Protein AF-0000000078249696 (afdb_homodimer)

pLDDT: mean 71.79, std 22.41, range [18.03, 96.44]

Organism: Caenorhabditis remanei (NCBI:txid31234)

Radius of gyration: 39.02 Å; Cα contacts (8 Å, |Δi|>4): 2102; chains: 2; bounding box: 117×117×88 Å

Nearest PDB structures (foldseek):
  8opq-assembly1_B  TM=7.520E-01  e=2.647E-25  Homo sapiens
  7wl8-assembly1_A  TM=7.783E-01  e=1.097E-23  Mus musculus
  8iet-assembly1_B  TM=7.358E-01  e=2.494E-24  Homo sapiens
  7xuj-assembly1_B  TM=7.572E-01  e=8.155E-24  Homo sapiens
  7xuh-assembly1_A  TM=7.407E-01  e=2.953E-24  Homo sapiens

Structure (mmCIF, N/CA/C/O backbone):
data_AF-0000000078249696-model_v1
#
loop_
_entity.id
_entity.type
_entity.pdbx_description
1 polymer 'STAS domain-containing protein'
#
loop_
_atom_site.group_PDB
_atom_site.id
_atom_site.type_symbol
_atom_site.label_atom_id
_atom_site.label_alt_id
_atom_site.label_comp_id
_atom_site.label_asym_id
_atom_site.label_entity_id
_atom_site.label_seq_id
_atom_site.pdbx_PDB_ins_code
_atom_site.Cartn_x
_atom_site.Cartn_y
_atom_site.Cartn_z
_atom_site.occupancy
_atom_site.B_iso_or_equiv
_atom_site.auth_seq_id
_atom_site.auth_comp_id
_atom_site.auth_asym_id
_atom_site.auth_atom_id
_atom_site.pdbx_PDB_model_num
ATOM 1 N N . MET A 1 1 ? 66.875 -15.5 -1.067 1 18.39 1 MET A N 1
ATOM 2 C CA . MET A 1 1 ? 66.5 -14.172 -0.561 1 18.39 1 MET A CA 1
ATOM 3 C C . MET A 1 1 ? 65.188 -13.742 -1.083 1 18.39 1 MET A C 1
ATOM 5 O O . MET A 1 1 ? 65 -13.352 -2.244 1 18.39 1 MET A O 1
ATOM 9 N N . ASP A 1 2 ? 64.188 -14.445 -0.659 1 20.19 2 ASP A N 1
ATOM 10 C CA . ASP A 1 2 ? 62.844 -14.414 -1.216 1 20.19 2 ASP A CA 1
ATOM 11 C C . ASP A 1 2 ? 62.156 -13.094 -0.911 1 20.19 2 ASP A C 1
ATOM 13 O O . ASP A 1 2 ? 62.062 -12.68 0.249 1 20.19 2 ASP A O 1
ATOM 17 N N . SER A 1 3 ? 62.469 -12.031 -1.721 1 21.98 3 SER A N 1
ATOM 18 C CA . SER A 1 3 ? 61.875 -10.703 -1.739 1 21.98 3 SER A CA 1
ATOM 19 C C . SER A 1 3 ? 60.344 -10.789 -1.765 1 21.98 3 SER A C 1
ATOM 21 O O . SER A 1 3 ? 59.781 -11.492 -2.6 1 21.98 3 SER A O 1
ATOM 23 N N . ILE A 1 4 ? 59.906 -10.984 -0.605 1 24.33 4 ILE A N 1
ATOM 24 C CA . ILE A 1 4 ? 58.438 -10.922 -0.572 1 24.33 4 ILE A CA 1
ATOM 25 C C . ILE A 1 4 ? 58 -9.492 -0.848 1 24.33 4 ILE A C 1
ATOM 27 O O . ILE A 1 4 ? 58.344 -8.57 -0.112 1 24.33 4 ILE A O 1
ATOM 31 N N . SER A 1 5 ? 58.062 -8.938 -2.078 1 24.45 5 SER A N 1
ATOM 32 C CA . SER A 1 5 ? 57.5 -7.668 -2.518 1 24.45 5 SER A CA 1
ATOM 33 C C . SER A 1 5 ? 56 -7.594 -2.18 1 24.45 5 SER A C 1
ATOM 35 O O . SER A 1 5 ? 55.219 -8.445 -2.605 1 24.45 5 SER A O 1
ATOM 37 N N . LEU A 1 6 ? 55.875 -7.301 -0.922 1 27.03 6 LEU A N 1
ATOM 38 C CA . LEU A 1 6 ? 54.5 -7.023 -0.643 1 27.03 6 LEU A CA 1
ATOM 39 C C . LEU A 1 6 ? 54 -5.793 -1.406 1 27.03 6 LEU A C 1
ATOM 41 O O . LEU A 1 6 ? 54.562 -4.707 -1.249 1 27.03 6 LEU A O 1
ATOM 45 N N . LEU A 1 7 ? 53.844 -5.875 -2.771 1 26.7 7 LEU A N 1
ATOM 46 C CA . LEU A 1 7 ? 53.25 -4.832 -3.582 1 26.7 7 LEU A CA 1
ATOM 47 C C . LEU A 1 7 ? 52 -4.277 -2.896 1 26.7 7 LEU A C 1
ATOM 49 O O . LEU A 1 7 ? 50.969 -4.973 -2.779 1 26.7 7 LEU A O 1
ATOM 53 N N . VAL A 1 8 ? 52.281 -3.707 -1.743 1 30.42 8 VAL A N 1
ATOM 54 C CA . VAL A 1 8 ? 51.281 -2.865 -1.095 1 30.42 8 VAL A CA 1
ATOM 55 C C . VAL A 1 8 ? 51.156 -1.542 -1.848 1 30.42 8 VAL A C 1
ATOM 57 O O . VAL A 1 8 ? 52.156 -0.859 -2.092 1 30.42 8 VAL A O 1
ATOM 60 N N . GLY A 1 9 ? 50.344 -1.26 -2.719 1 32.22 9 GLY A N 1
ATOM 61 C CA . GLY A 1 9 ? 49.781 -0.208 -3.535 1 32.22 9 GLY A CA 1
ATOM 62 C C . GLY A 1 9 ? 49.375 -0.68 -4.922 1 32.22 9 GLY A C 1
ATOM 63 O O . GLY A 1 9 ? 49.719 -1.793 -5.324 1 32.22 9 GLY A O 1
ATOM 64 N N . PRO A 1 10 ? 48.375 -0.098 -5.539 1 34.16 10 PRO A N 1
ATOM 65 C CA . PRO A 1 10 ? 48 -0.605 -6.859 1 34.16 10 PRO A CA 1
ATOM 66 C C . PRO A 1 10 ? 49.156 -0.537 -7.863 1 34.16 10 PRO A C 1
ATOM 68 O O . PRO A 1 10 ? 50.062 0.281 -7.711 1 34.16 10 PRO A O 1
ATOM 71 N N . ALA A 1 11 ? 49.719 -1.524 -8.508 1 34.75 11 ALA A N 1
ATOM 72 C CA . ALA A 1 11 ? 50.688 -1.45 -9.609 1 34.75 11 ALA A CA 1
ATOM 73 C C . ALA A 1 11 ? 50.594 -0.099 -10.32 1 34.75 11 ALA A C 1
ATOM 75 O O . ALA A 1 11 ? 49.531 0.53 -10.344 1 34.75 11 ALA A O 1
ATOM 76 N N . PRO A 1 12 ? 51.781 0.682 -10.562 1 36.09 12 PRO A N 1
ATOM 77 C CA . PRO A 1 12 ? 51.844 1.964 -11.266 1 36.09 12 PRO A CA 1
ATOM 78 C C . PRO A 1 12 ? 50.719 2.119 -12.297 1 36.09 12 PRO A C 1
ATOM 80 O O . PRO A 1 12 ? 50.406 3.24 -12.695 1 36.09 12 PRO A O 1
ATOM 83 N N . ASN A 1 13 ? 50.5 1.258 -13.164 1 35.91 13 ASN A N 1
ATOM 84 C CA . ASN A 1 13 ? 49.406 1.339 -14.102 1 35.91 13 ASN A CA 1
ATOM 85 C C . ASN A 1 13 ? 48.062 1.384 -13.375 1 35.91 13 ASN A C 1
ATOM 87 O O . ASN A 1 13 ? 47.219 0.48 -13.523 1 35.91 13 ASN A O 1
ATOM 91 N N . ALA A 1 14 ? 48 1.745 -12.148 1 41.41 14 ALA A N 1
ATOM 92 C CA . ALA A 1 14 ? 46.938 1.781 -11.172 1 41.41 14 ALA A CA 1
ATOM 93 C C . ALA A 1 14 ? 45.75 2.57 -11.711 1 41.41 14 ALA A C 1
ATOM 95 O O . ALA A 1 14 ? 45.875 3.742 -12.07 1 41.41 14 ALA A O 1
ATOM 96 N N . SER A 1 15 ? 44.844 1.984 -12.172 1 50.53 15 SER A N 1
ATOM 97 C CA . SER A 1 15 ? 43.625 2.32 -12.906 1 50.53 15 SER A CA 1
ATOM 98 C C . SER A 1 15 ? 42.844 3.441 -12.219 1 50.53 15 SER A C 1
ATOM 100 O O . SER A 1 15 ? 42.562 3.365 -11.023 1 50.53 15 SER A O 1
ATOM 102 N N . ARG A 1 16 ? 43.156 4.781 -12.5 1 61.25 16 ARG A N 1
ATOM 103 C CA . ARG A 1 16 ? 42.344 5.938 -12.156 1 61.25 16 ARG A CA 1
ATOM 104 C C . ARG A 1 16 ? 40.875 5.543 -12 1 61.25 16 ARG A C 1
ATOM 106 O O . ARG A 1 16 ? 40.344 4.789 -12.82 1 61.25 16 ARG A O 1
ATOM 113 N N . ALA A 1 17 ? 40.5 5.793 -10.68 1 77.44 17 ALA A N 1
ATOM 114 C CA . ALA A 1 17 ? 39.062 5.57 -10.461 1 77.44 17 ALA A CA 1
ATOM 115 C C . ALA A 1 17 ? 38.219 6.309 -11.5 1 77.44 17 ALA A C 1
ATOM 117 O O . ALA A 1 17 ? 38.531 7.449 -11.859 1 77.44 17 ALA A O 1
ATOM 118 N N . LEU A 1 18 ? 37.438 5.621 -12.141 1 80.12 18 LEU A N 1
ATOM 119 C CA . LEU A 1 18 ? 36.531 6.176 -13.148 1 80.12 18 LEU A CA 1
ATOM 120 C C . LEU A 1 18 ? 35.312 6.785 -12.508 1 80.12 18 LEU A C 1
ATOM 122 O O . LEU A 1 18 ? 34.562 6.09 -11.828 1 80.12 18 LEU A O 1
ATOM 126 N N . ASN A 1 19 ? 35.312 8.133 -12.617 1 86.56 19 ASN A N 1
ATOM 127 C CA . ASN A 1 19 ? 34.094 8.781 -12.18 1 86.56 19 ASN A CA 1
ATOM 128 C C . ASN A 1 19 ? 32.938 8.547 -13.156 1 86.56 19 ASN A C 1
ATOM 130 O O . ASN A 1 19 ? 33.156 8.055 -14.266 1 86.56 19 ASN A O 1
ATOM 134 N N . GLN A 1 20 ? 31.781 8.852 -12.742 1 90.25 20 GLN A N 1
ATOM 135 C CA . GLN A 1 20 ? 30.609 8.578 -13.547 1 90.25 20 GLN A CA 1
ATOM 136 C C . GLN A 1 20 ? 30.625 9.375 -14.852 1 90.25 20 GLN A C 1
ATOM 138 O O . GLN A 1 20 ? 30.219 8.875 -15.898 1 90.25 20 GLN A O 1
ATOM 143 N N . ASP A 1 21 ? 31.109 10.578 -14.758 1 87.56 21 ASP A N 1
ATOM 144 C CA . ASP A 1 21 ? 31.172 11.406 -15.961 1 87.56 21 ASP A CA 1
ATOM 145 C C . ASP A 1 21 ? 32.156 10.844 -16.969 1 87.56 21 ASP A C 1
ATOM 147 O O . ASP A 1 21 ? 31.906 10.844 -18.172 1 87.56 21 ASP A O 1
ATOM 151 N N . ASP A 1 22 ? 33.281 10.391 -16.422 1 86.25 22 ASP A N 1
ATOM 152 C CA . ASP A 1 22 ? 34.281 9.758 -17.281 1 86.25 22 ASP A CA 1
ATOM 153 C C . ASP A 1 22 ? 33.781 8.445 -17.859 1 86.25 22 ASP A C 1
ATOM 155 O O . ASP A 1 22 ? 34.062 8.117 -19.016 1 86.25 22 ASP A O 1
ATOM 159 N N . PHE A 1 23 ? 33.031 7.844 -17.062 1 89.06 23 PHE A N 1
ATOM 160 C CA . PHE A 1 23 ? 32.438 6.59 -17.5 1 89.06 23 PHE A CA 1
ATOM 161 C C . PHE A 1 23 ? 31.422 6.832 -18.609 1 89.06 23 PHE A C 1
ATOM 163 O O . PHE A 1 23 ? 31.375 6.082 -19.594 1 89.06 23 PHE A O 1
ATOM 170 N N . ASP A 1 24 ? 30.625 7.836 -18.516 1 88.81 24 ASP A N 1
ATOM 171 C CA . ASP A 1 24 ? 29.594 8.156 -19.5 1 88.81 24 ASP A CA 1
ATOM 172 C C . ASP A 1 24 ? 30.219 8.586 -20.812 1 88.81 24 ASP A C 1
ATOM 174 O O . ASP A 1 24 ? 29.688 8.297 -21.891 1 88.81 24 ASP A O 1
ATOM 178 N N . THR A 1 25 ? 31.328 9.219 -20.672 1 84.44 25 THR A N 1
ATOM 179 C CA . THR A 1 25 ? 32.031 9.641 -21.891 1 84.44 25 THR A CA 1
ATOM 180 C C . THR A 1 25 ? 32.688 8.453 -22.562 1 84.44 25 THR A C 1
ATOM 182 O O . THR A 1 25 ? 32.688 8.344 -23.781 1 84.44 25 THR A O 1
ATOM 185 N N . ARG A 1 26 ? 33.219 7.566 -21.75 1 82.69 26 ARG A N 1
ATOM 186 C CA . ARG A 1 26 ? 33.938 6.41 -22.266 1 82.69 26 ARG A CA 1
ATOM 187 C C . ARG A 1 26 ? 33 5.457 -23 1 82.69 26 ARG A C 1
ATOM 189 O O . ARG A 1 26 ? 33.344 4.871 -24.016 1 82.69 26 ARG A O 1
ATOM 196 N N . TYR A 1 27 ? 31.828 5.316 -22.469 1 84.25 27 TYR A N 1
ATOM 197 C CA . TYR A 1 27 ? 30.922 4.324 -23.031 1 84.25 27 TYR A CA 1
ATOM 198 C C . TYR A 1 27 ? 29.75 4.992 -23.734 1 84.25 27 TYR A C 1
ATOM 200 O O . TYR A 1 27 ? 28.672 4.41 -23.859 1 84.25 27 TYR A O 1
ATOM 208 N N . ASN A 1 28 ? 29.781 6.133 -24.172 1 79.5 28 ASN A N 1
ATOM 209 C CA . ASN A 1 28 ? 28.828 6.867 -24.984 1 79.5 28 ASN A CA 1
ATOM 210 C C . ASN A 1 28 ? 27.406 6.801 -24.406 1 79.5 28 ASN A C 1
ATOM 212 O O . ASN A 1 28 ? 26.5 6.258 -25.031 1 79.5 28 ASN A O 1
ATOM 216 N N . PHE A 1 29 ? 27.266 7.434 -23.328 1 86.56 29 PHE A N 1
ATOM 217 C CA . PHE A 1 29 ? 25.984 7.5 -22.641 1 86.56 29 PHE A CA 1
ATOM 218 C C . PHE A 1 29 ? 24.938 8.211 -23.5 1 86.56 29 PHE A C 1
ATOM 220 O O . PHE A 1 29 ? 25.203 9.289 -24.031 1 86.56 29 PHE A O 1
ATOM 227 N N . ALA A 1 30 ? 23.859 7.375 -23.812 1 80.19 30 ALA A N 1
ATOM 228 C CA . ALA A 1 30 ? 22.766 7.949 -24.594 1 80.19 30 ALA A CA 1
ATOM 229 C C . ALA A 1 30 ? 21.766 8.664 -23.703 1 80.19 30 ALA A C 1
ATOM 231 O O . ALA A 1 30 ? 21.297 8.102 -22.703 1 80.19 30 ALA A O 1
ATOM 232 N N . LYS A 1 31 ? 21.734 9.969 -23.875 1 70.31 31 LYS A N 1
ATOM 233 C CA . LYS A 1 31 ? 20.781 10.734 -23.078 1 70.31 31 LYS A CA 1
ATOM 234 C C . LYS A 1 31 ? 19.344 10.391 -23.469 1 70.31 31 LYS A C 1
ATOM 236 O O . LYS A 1 31 ? 19.078 10.055 -24.625 1 70.31 31 LYS A O 1
ATOM 241 N N . TYR A 1 32 ? 18.547 9.992 -22.594 1 59.66 32 TYR A N 1
ATOM 242 C CA . TYR A 1 32 ? 17.188 9.484 -22.688 1 59.66 32 TYR A CA 1
ATOM 243 C C . TYR A 1 32 ? 16.297 10.422 -23.484 1 59.66 32 TYR A C 1
ATOM 245 O O . TYR A 1 32 ? 16.281 11.633 -23.234 1 59.66 32 TYR A O 1
ATOM 253 N N . ARG A 1 33 ? 15.992 9.992 -24.844 1 51.34 33 ARG A N 1
ATOM 254 C CA . ARG A 1 33 ? 15 10.719 -25.625 1 51.34 33 ARG A CA 1
ATOM 255 C C . ARG A 1 33 ? 13.648 10.742 -24.922 1 51.34 33 ARG A C 1
ATOM 257 O O . ARG A 1 33 ? 13.398 9.938 -24.016 1 51.34 33 ARG A O 1
ATOM 264 N N . LYS A 1 34 ? 12.539 11.242 -25.797 1 50.31 34 LYS A N 1
ATOM 265 C CA . LYS A 1 34 ? 11.172 11.711 -25.578 1 50.31 34 LYS A CA 1
ATOM 266 C C . LYS A 1 34 ? 10.297 10.609 -25 1 50.31 34 LYS A C 1
ATOM 268 O O . LYS A 1 34 ? 10.289 9.484 -25.5 1 50.31 34 LYS A O 1
ATOM 273 N N . LYS A 1 35 ? 9.961 10.812 -23.797 1 51.88 35 LYS A N 1
ATOM 274 C CA . LYS A 1 35 ? 8.922 10.203 -22.969 1 51.88 35 LYS A CA 1
ATOM 275 C C . LYS A 1 35 ? 7.688 9.852 -23.797 1 51.88 35 LYS A C 1
ATOM 277 O O . LYS A 1 35 ? 7.266 10.641 -24.656 1 51.88 35 LYS A O 1
ATOM 282 N N . LYS A 1 36 ? 7.418 8.609 -24.031 1 53 36 LYS A N 1
ATOM 283 C CA . LYS A 1 36 ? 6.09 8.305 -24.547 1 53 36 LYS A CA 1
ATOM 284 C C . LYS A 1 36 ? 5.062 9.336 -24.094 1 53 36 LYS A C 1
ATOM 286 O O . LYS A 1 36 ? 5.109 9.789 -22.953 1 53 36 LYS A O 1
ATOM 291 N N . THR A 1 37 ? 4.414 9.984 -25.047 1 53.59 37 THR A N 1
ATOM 292 C CA . THR A 1 37 ? 3.373 10.977 -24.812 1 53.59 37 THR A CA 1
ATOM 293 C C . THR A 1 37 ? 2.291 10.414 -23.891 1 53.59 37 THR A C 1
ATOM 295 O O . THR A 1 37 ? 2.084 9.195 -23.828 1 53.59 37 THR A O 1
ATOM 298 N N . ASN A 1 38 ? 1.863 11.18 -22.922 1 54.22 38 ASN A N 1
ATOM 299 C CA . ASN A 1 38 ? 0.77 10.875 -22.016 1 54.22 38 ASN A CA 1
ATOM 300 C C . ASN A 1 38 ? -0.37 10.148 -22.719 1 54.22 38 ASN A C 1
ATOM 302 O O . ASN A 1 38 ? -0.985 9.25 -22.141 1 54.22 38 ASN A O 1
ATOM 306 N N . THR A 1 39 ? -0.562 10.5 -24.016 1 56.62 39 THR A N 1
ATOM 307 C CA . THR A 1 39 ? -1.691 9.914 -24.719 1 56.62 39 THR A CA 1
ATOM 308 C C . THR A 1 39 ? -1.42 8.453 -25.062 1 56.62 39 THR A C 1
ATOM 310 O O . THR A 1 39 ? -2.328 7.621 -25 1 56.62 39 THR A O 1
ATOM 313 N N . GLU A 1 40 ? -0.221 8.164 -25.344 1 59.78 40 GLU A N 1
ATOM 314 C CA . GLU A 1 40 ? 0.083 6.777 -25.672 1 59.78 40 GLU A CA 1
ATOM 315 C C . GLU A 1 40 ? 0.022 5.887 -24.438 1 59.78 40 GLU A C 1
ATOM 317 O O . GLU A 1 40 ? -0.422 4.742 -24.5 1 59.78 40 GLU A O 1
ATOM 322 N N . LEU A 1 41 ? 0.312 6.566 -23.438 1 60.22 41 LEU A N 1
ATOM 323 C CA . LEU A 1 41 ? 0.274 5.809 -22.188 1 60.22 41 LEU A CA 1
ATOM 324 C C . LEU A 1 41 ? -1.164 5.523 -21.766 1 60.22 41 LEU A C 1
ATOM 326 O O . LEU A 1 41 ? -1.47 4.43 -21.281 1 60.22 41 LEU A O 1
ATOM 330 N N . VAL A 1 42 ? -1.921 6.57 -22 1 61.06 42 VAL A N 1
ATOM 331 C CA . VAL A 1 42 ? -3.328 6.391 -21.672 1 61.06 42 VAL A CA 1
ATOM 332 C C . VAL A 1 42 ? -3.961 5.367 -22.609 1 61.06 42 VAL A C 1
ATOM 334 O O . VAL A 1 42 ? -4.773 4.543 -22.172 1 61.06 42 VAL A O 1
ATOM 337 N N . LYS A 1 43 ? -3.609 5.406 -23.797 1 60.78 43 LYS A N 1
ATOM 338 C CA . LYS A 1 43 ? -4.148 4.445 -24.766 1 60.78 43 LYS A CA 1
ATOM 339 C C . LYS A 1 43 ? -3.664 3.031 -24.453 1 60.78 43 LYS A C 1
ATOM 341 O O . LYS A 1 43 ? -4.434 2.072 -24.547 1 60.78 43 LYS A O 1
ATOM 346 N N . GLN A 1 44 ? -2.51 3.012 -24.094 1 60.69 44 GLN A N 1
ATOM 347 C CA . GLN A 1 44 ? -1.976 1.698 -23.75 1 60.69 44 GLN A CA 1
ATOM 348 C C . GLN A 1 44 ? -2.615 1.159 -22.469 1 60.69 44 GLN A C 1
ATOM 350 O O . GLN A 1 44 ? -2.867 -0.042 -22.359 1 60.69 44 GLN A O 1
ATOM 355 N N . PHE A 1 45 ? -2.781 2.166 -21.719 1 58.91 45 PHE A N 1
ATOM 356 C CA . PHE A 1 45 ? -3.402 1.753 -20.469 1 58.91 45 PHE A CA 1
ATOM 357 C C . PHE A 1 45 ? -4.852 1.345 -20.688 1 58.91 45 PHE A C 1
ATOM 359 O O . PHE A 1 45 ? -5.312 0.344 -20.141 1 58.91 45 PHE A O 1
ATOM 366 N N . ALA A 1 46 ? -5.527 2.234 -21.375 1 57.41 46 ALA A N 1
ATOM 367 C CA . ALA A 1 46 ? -6.945 1.997 -21.625 1 57.41 46 ALA A CA 1
ATOM 368 C C . ALA A 1 46 ? -7.148 0.799 -22.547 1 57.41 46 ALA A C 1
ATOM 370 O O . ALA A 1 46 ? -8.109 0.041 -22.391 1 57.41 46 ALA A O 1
ATOM 371 N N . ILE A 1 47 ? -6.379 0.674 -23.578 1 55.75 47 ILE A N 1
ATOM 372 C CA . ILE A 1 47 ? -6.59 -0.386 -24.562 1 55.75 47 ILE A CA 1
ATOM 373 C C . ILE A 1 47 ? -5.824 -1.639 -24.141 1 55.75 47 ILE A C 1
ATOM 375 O O . ILE A 1 47 ? -6.238 -2.76 -24.453 1 55.75 47 ILE A O 1
ATOM 379 N N . GLY A 1 48 ? -5.254 -1.584 -22.922 1 52.72 48 GLY A N 1
ATOM 380 C CA . GLY A 1 48 ? -4.48 -2.684 -22.359 1 52.72 48 GLY A CA 1
ATOM 381 C C . GLY A 1 48 ? -4.012 -3.674 -23.422 1 52.72 48 GLY A C 1
ATOM 382 O O . GLY A 1 48 ? -4.535 -3.703 -24.531 1 52.72 48 GLY A O 1
ATOM 383 N N . ASP A 1 49 ? -2.816 -4.195 -23.391 1 52.78 49 ASP A N 1
ATOM 384 C CA . ASP A 1 49 ? -2.311 -5.266 -24.234 1 52.78 49 ASP A CA 1
ATOM 385 C C . ASP A 1 49 ? -3.314 -6.414 -24.344 1 52.78 49 ASP A C 1
ATOM 387 O O . ASP A 1 49 ? -3.186 -7.289 -25.203 1 52.78 49 ASP A O 1
ATOM 391 N N . ASN A 1 50 ? -4.148 -6.391 -23.438 1 51.81 50 ASN A N 1
ATOM 392 C CA . ASN A 1 50 ? -4.969 -7.594 -23.344 1 51.81 50 ASN A CA 1
ATOM 393 C C . ASN A 1 50 ? -6.027 -7.641 -24.438 1 51.81 50 ASN A C 1
ATOM 395 O O . ASN A 1 50 ? -6.684 -8.664 -24.625 1 51.81 50 ASN A O 1
ATOM 399 N N . TRP A 1 51 ? -6.262 -6.402 -24.953 1 55.34 51 TRP A N 1
ATOM 400 C CA . TRP A 1 51 ? -7.238 -6.457 -26.031 1 55.34 51 TRP A CA 1
ATOM 401 C C . TRP A 1 51 ? -6.633 -7.086 -27.281 1 55.34 51 TRP A C 1
ATOM 403 O O . TRP A 1 51 ? -7.34 -7.34 -28.266 1 55.34 51 TRP A O 1
ATOM 413 N N . ILE A 1 52 ? -5.402 -7.277 -27.141 1 52.25 52 ILE A N 1
ATOM 414 C CA . ILE A 1 52 ? -4.711 -7.812 -28.312 1 52.25 52 ILE A CA 1
ATOM 415 C C . ILE A 1 52 ? -5.242 -9.211 -28.625 1 52.25 52 ILE A C 1
ATOM 417 O O . ILE A 1 52 ? -5.34 -9.586 -29.797 1 52.25 52 ILE A O 1
ATOM 421 N N . LEU A 1 53 ? -5.43 -9.922 -27.594 1 52.22 53 LEU A N 1
ATOM 422 C CA . LEU A 1 53 ? -5.93 -11.266 -27.875 1 52.22 53 LEU A CA 1
ATOM 423 C C . LEU A 1 53 ? -7.168 -11.203 -28.766 1 52.22 53 LEU A C 1
ATOM 425 O O . LEU A 1 53 ? -7.418 -12.117 -29.547 1 52.22 53 LEU A O 1
ATOM 429 N N . TYR A 1 54 ? -7.84 -10.062 -28.625 1 55.88 54 TYR A N 1
ATOM 430 C CA . TYR A 1 54 ? -9.109 -10.016 -29.344 1 55.88 54 TYR A CA 1
ATOM 431 C C . TYR A 1 54 ? -8.961 -9.266 -30.656 1 55.88 54 TYR A C 1
ATOM 433 O O . TYR A 1 54 ? -9.953 -9 -31.344 1 55.88 54 TYR A O 1
ATOM 441 N N . GLN A 1 55 ? -7.723 -8.773 -30.906 1 52.22 55 GLN A N 1
ATOM 442 C CA . GLN A 1 55 ? -7.543 -8.031 -32.156 1 52.22 55 GLN A CA 1
ATOM 443 C C . GLN A 1 55 ? -7.312 -8.977 -33.344 1 52.22 55 GLN A C 1
ATOM 445 O O . GLN A 1 55 ? -7.418 -8.57 -34.5 1 52.22 55 GLN A O 1
ATOM 450 N N . SER A 1 56 ? -6.797 -10.125 -33.156 1 52.81 56 SER A N 1
ATOM 451 C CA . SER A 1 56 ? -6.582 -10.883 -34.375 1 52.81 56 SER A CA 1
ATOM 452 C C . SER A 1 56 ? -7.902 -11.164 -35.094 1 52.81 56 SER A C 1
ATOM 454 O O . SER A 1 56 ? -8.961 -11.211 -34.469 1 52.81 56 SER A O 1
ATOM 456 N N . PRO A 1 57 ? -7.938 -11.047 -36.438 1 52.34 57 PRO A N 1
ATOM 457 C CA . PRO A 1 57 ? -9.109 -11.164 -37.312 1 52.34 57 PRO A CA 1
ATOM 458 C C . PRO A 1 57 ? -10.062 -12.273 -36.875 1 52.34 57 PRO A C 1
ATOM 460 O O . PRO A 1 57 ? -11.273 -12.172 -37.094 1 52.34 57 PRO A O 1
ATOM 463 N N . ASN A 1 58 ? -9.656 -13.422 -36.531 1 55.38 58 ASN A N 1
ATOM 464 C CA . ASN A 1 58 ? -10.594 -14.477 -36.125 1 55.38 58 ASN A CA 1
ATOM 465 C C . ASN A 1 58 ? -11.023 -14.328 -34.688 1 55.38 58 ASN A C 1
ATOM 467 O O . ASN A 1 58 ? -11 -15.305 -33.938 1 55.38 58 ASN A O 1
ATOM 471 N N . SER A 1 59 ? -11.406 -13.125 -34.344 1 59.09 59 SER A N 1
ATOM 472 C CA . SER A 1 59 ? -11.672 -12.57 -33 1 59.09 59 SER A CA 1
ATOM 473 C C . SER A 1 59 ? -12.836 -13.281 -32.344 1 59.09 59 SER A C 1
ATOM 475 O O . SER A 1 59 ? -12.82 -13.5 -31.125 1 59.09 59 SER A O 1
ATOM 477 N N . TRP A 1 60 ? -13.828 -13.602 -33.25 1 58.94 60 TRP A N 1
ATOM 478 C CA . TRP A 1 60 ? -15 -14.234 -32.656 1 58.94 60 TRP A CA 1
ATOM 479 C C . TRP A 1 60 ? -14.656 -15.625 -32.125 1 58.94 60 TRP A C 1
ATOM 481 O O . TRP A 1 60 ? -15.211 -16.062 -31.109 1 58.94 60 TRP A O 1
ATOM 491 N N . THR A 1 61 ? -13.742 -16.219 -32.781 1 61.31 61 THR A N 1
ATOM 492 C CA . THR A 1 61 ? -13.367 -17.562 -32.344 1 61.31 61 THR A CA 1
ATOM 493 C C . THR A 1 61 ? -12.578 -17.516 -31.047 1 61.31 61 THR A C 1
ATOM 495 O O . THR A 1 61 ? -12.555 -18.5 -30.297 1 61.31 61 THR A O 1
ATOM 498 N N . GLN A 1 62 ? -12.133 -16.359 -30.797 1 66.94 62 GLN A N 1
ATOM 499 C CA . GLN A 1 62 ? -11.344 -16.281 -29.578 1 66.94 62 GLN A CA 1
ATOM 500 C C . GLN A 1 62 ? -12.234 -15.984 -28.375 1 66.94 62 GLN A C 1
ATOM 502 O O . GLN A 1 62 ? -11.898 -16.344 -27.25 1 66.94 62 GLN A O 1
ATOM 507 N N . ILE A 1 63 ? -13.375 -15.438 -28.734 1 73.88 63 ILE A N 1
ATOM 508 C CA . ILE A 1 63 ? -14.305 -15.125 -27.641 1 73.88 63 ILE A CA 1
ATOM 509 C C . ILE A 1 63 ? -15.078 -16.391 -27.25 1 73.88 63 ILE A C 1
ATOM 511 O O . ILE A 1 63 ? -15.547 -16.5 -26.109 1 73.88 63 ILE A O 1
ATOM 515 N N . LEU A 1 64 ? -15.117 -17.344 -28.234 1 81.44 64 LEU A N 1
ATOM 516 C CA . LEU A 1 64 ? -15.836 -18.594 -27.953 1 81.44 64 LEU A CA 1
ATOM 517 C C . LEU A 1 64 ? -14.875 -19.766 -27.906 1 81.44 64 LEU A C 1
ATOM 519 O O . LEU A 1 64 ? -14.711 -20.5 -28.891 1 81.44 64 LEU A O 1
ATOM 523 N N . PRO A 1 65 ? -14.398 -19.984 -26.688 1 80.31 65 PRO A N 1
ATOM 524 C CA . PRO A 1 65 ? -13.422 -21.062 -26.547 1 80.31 65 PRO A CA 1
ATOM 525 C C . PRO A 1 65 ? -13.977 -22.422 -26.953 1 80.31 65 PRO A C 1
ATOM 527 O O . PRO A 1 65 ? -13.211 -23.359 -27.219 1 80.31 65 PRO A O 1
ATOM 530 N N . ILE A 1 66 ? -15.297 -22.594 -27.094 1 81.25 66 ILE A N 1
ATOM 531 C CA . ILE A 1 66 ? -15.914 -23.859 -27.453 1 81.25 66 ILE A CA 1
ATOM 532 C C . ILE A 1 66 ? -15.445 -24.281 -28.844 1 81.25 66 ILE A C 1
ATOM 534 O O . ILE A 1 66 ? -15.352 -25.469 -29.156 1 81.25 66 ILE A O 1
ATOM 538 N N . THR A 1 67 ? -15.172 -23.297 -29.641 1 79.06 67 THR A N 1
ATOM 539 C CA . THR A 1 67 ? -14.789 -23.578 -31.016 1 79.06 67 THR A CA 1
ATOM 540 C C . THR A 1 67 ? -13.414 -24.25 -31.078 1 79.06 67 THR A C 1
ATOM 542 O O . THR A 1 67 ? -13.102 -24.969 -32.031 1 79.06 67 THR A O 1
ATOM 545 N N . GLY A 1 68 ? -12.664 -24.094 -30.047 1 75.06 68 GLY A N 1
ATOM 546 C CA . GLY A 1 68 ? -11.32 -24.641 -30.031 1 75.06 68 GLY A CA 1
ATOM 547 C C . GLY A 1 68 ? -11.273 -26.078 -29.578 1 75.06 68 GLY A C 1
ATOM 548 O O . GLY A 1 68 ? -10.461 -26.875 -30.062 1 75.06 68 GLY A O 1
ATOM 549 N N . TRP A 1 69 ? -12.195 -26.453 -28.609 1 77 69 TRP A N 1
ATOM 550 C CA . TRP A 1 69 ? -12.039 -27.781 -28.031 1 77 69 TRP A CA 1
ATOM 551 C C . TRP A 1 69 ? -13.117 -28.719 -28.547 1 77 69 TRP A C 1
ATOM 553 O O . TRP A 1 69 ? -12.977 -29.953 -28.469 1 77 69 TRP A O 1
ATOM 563 N N . ILE A 1 70 ? -14.25 -28.203 -29.172 1 77.94 70 ILE A N 1
ATOM 564 C CA . ILE A 1 70 ? -15.359 -29.047 -29.594 1 77.94 70 ILE A CA 1
ATOM 565 C C . ILE A 1 70 ? -14.891 -29.984 -30.703 1 77.94 70 ILE A C 1
ATOM 567 O O . ILE A 1 70 ? -15.352 -31.125 -30.781 1 77.94 70 ILE A O 1
ATOM 571 N N . ASN A 1 71 ? -13.93 -29.469 -31.438 1 77.88 71 ASN A N 1
ATOM 572 C CA . ASN A 1 71 ? -13.453 -30.297 -32.562 1 77.88 71 ASN A CA 1
ATOM 573 C C . ASN A 1 71 ? -12.469 -31.359 -32.094 1 77.88 71 ASN A C 1
ATOM 575 O O . ASN A 1 71 ? -12.273 -32.375 -32.75 1 77.88 71 ASN A O 1
ATOM 579 N N . LYS A 1 72 ? -12.023 -31.203 -30.938 1 76.31 72 LYS A N 1
ATOM 580 C CA . LYS A 1 72 ? -11.047 -32.156 -30.406 1 76.31 72 LYS A CA 1
ATOM 581 C C . LYS A 1 72 ? -11.719 -33.188 -29.516 1 76.31 72 LYS A C 1
ATOM 583 O O . LYS A 1 72 ? -11.07 -34.156 -29.078 1 76.31 72 LYS A O 1
ATOM 588 N N . TYR A 1 73 ? -13.047 -33.062 -29.391 1 81.75 73 TYR A N 1
ATOM 589 C CA . TYR A 1 73 ? -13.773 -34 -28.531 1 81.75 73 TYR A CA 1
ATOM 590 C C . TYR A 1 73 ? -14.133 -35.281 -29.266 1 81.75 73 TYR A C 1
ATOM 592 O O . TYR A 1 73 ? -14.859 -35.25 -30.266 1 81.75 73 TYR A O 1
ATOM 600 N N . HIS A 1 74 ? -13.492 -36.312 -28.812 1 80.75 74 HIS A N 1
ATOM 601 C CA . HIS A 1 74 ? -13.797 -37.625 -29.375 1 80.75 74 HIS A CA 1
ATOM 602 C C . HIS A 1 74 ? -14.977 -38.281 -28.672 1 80.75 74 HIS A C 1
ATOM 604 O O . HIS A 1 74 ? -14.828 -38.812 -27.562 1 80.75 74 HIS A O 1
ATOM 610 N N . VAL A 1 75 ? -16.109 -38.312 -29.234 1 80.88 75 VAL A N 1
ATOM 611 C CA . VAL A 1 75 ? -17.375 -38.75 -28.641 1 80.88 75 VAL A CA 1
ATOM 612 C C . VAL A 1 75 ? -17.297 -40.219 -28.281 1 80.88 75 VAL A C 1
ATOM 614 O O . VAL A 1 75 ? -17.766 -40.625 -27.219 1 80.88 75 VAL A O 1
ATOM 617 N N . LYS A 1 76 ? -16.703 -41.031 -29.031 1 80.06 76 LYS A N 1
ATOM 618 C CA . LYS A 1 76 ? -16.719 -42.5 -28.828 1 80.06 76 LYS A CA 1
ATOM 619 C C . LYS A 1 76 ? -15.859 -42.875 -27.625 1 80.06 76 LYS A C 1
ATOM 621 O O . LYS A 1 76 ? -16.25 -43.719 -26.828 1 80.06 76 LYS A O 1
ATOM 626 N N . ASP A 1 77 ? -14.805 -42.156 -27.469 1 76.75 77 ASP A N 1
ATOM 627 C CA . ASP A 1 77 ? -13.867 -42.594 -26.422 1 76.75 77 ASP A CA 1
ATOM 628 C C . ASP A 1 77 ? -14.156 -41.875 -25.109 1 76.75 77 ASP A C 1
ATOM 630 O O . ASP A 1 77 ? -13.922 -42.406 -24.031 1 76.75 77 ASP A O 1
ATOM 634 N N . THR A 1 78 ? -14.773 -40.688 -25.203 1 80.44 78 THR A N 1
ATOM 635 C CA . THR A 1 78 ? -14.789 -39.844 -24.016 1 80.44 78 THR A CA 1
ATOM 636 C C . THR A 1 78 ? -16.203 -39.719 -23.469 1 80.44 78 THR A C 1
ATOM 638 O O . THR A 1 78 ? -16.391 -39.469 -22.281 1 80.44 78 THR A O 1
ATOM 641 N N . LEU A 1 79 ? -17.25 -40.031 -24.188 1 84.5 79 LEU A N 1
ATOM 642 C CA . LEU A 1 79 ? -18.625 -39.75 -23.766 1 84.5 79 LEU A CA 1
ATOM 643 C C . LEU A 1 79 ? -19.031 -40.656 -22.609 1 84.5 79 LEU A C 1
ATOM 645 O O . LEU A 1 79 ? -19.734 -40.25 -21.703 1 84.5 79 LEU A O 1
ATOM 649 N N . GLY A 1 80 ? -18.656 -41.938 -22.625 1 81.06 80 GLY A N 1
ATOM 650 C CA . GLY A 1 80 ? -18.969 -42.812 -21.531 1 81.06 80 GLY A CA 1
ATOM 651 C C . GLY A 1 80 ? -18.406 -42.344 -20.203 1 81.06 80 GLY A C 1
ATOM 652 O O . GLY A 1 80 ? -19.109 -42.375 -19.188 1 81.06 80 GLY A O 1
ATOM 653 N N . LYS A 1 81 ? -17.266 -41.906 -20.219 1 81.25 81 LYS A N 1
ATOM 654 C CA . LYS A 1 81 ? -16.625 -41.406 -19 1 81.25 81 LYS A CA 1
ATOM 655 C C . LYS A 1 81 ? -17.25 -40.094 -18.547 1 81.25 81 LYS A C 1
ATOM 657 O O . LYS A 1 81 ? -17.391 -39.844 -17.344 1 81.25 81 LYS A O 1
ATOM 662 N N . ASP A 1 82 ? -17.625 -39.344 -19.5 1 86.38 82 ASP A N 1
ATOM 663 C CA . ASP A 1 82 ? -18.25 -38.062 -19.172 1 86.38 82 ASP A CA 1
ATOM 664 C C . ASP A 1 82 ? -19.641 -38.25 -18.578 1 86.38 82 ASP A C 1
ATOM 666 O O . ASP A 1 82 ? -20.078 -37.5 -17.719 1 86.38 82 ASP A O 1
ATOM 670 N N . ILE A 1 83 ? -20.312 -39.25 -18.969 1 86.69 83 ILE A N 1
ATOM 671 C CA . ILE A 1 83 ? -21.641 -39.531 -18.422 1 86.69 83 ILE A CA 1
ATOM 672 C C . ILE A 1 83 ? -21.516 -40 -16.969 1 86.69 83 ILE A C 1
ATOM 674 O O . ILE A 1 83 ? -22.297 -39.594 -16.125 1 86.69 83 ILE A O 1
ATOM 678 N N . LEU A 1 84 ? -20.547 -40.781 -16.75 1 82.5 84 LEU A N 1
ATOM 679 C CA . LEU A 1 84 ? -20.312 -41.188 -15.367 1 82.5 84 LEU A CA 1
ATOM 680 C C . LEU A 1 84 ? -19.875 -40 -14.508 1 82.5 84 LEU A C 1
ATOM 682 O O . LEU A 1 84 ? -20.297 -39.906 -13.352 1 82.5 84 LEU A O 1
ATOM 686 N N . GLY A 1 85 ? -19.031 -39.219 -15.094 1 83 85 GLY A N 1
ATOM 687 C CA . GLY A 1 85 ? -18.625 -38.031 -14.383 1 83 85 GLY A CA 1
ATOM 688 C C . GLY A 1 85 ? -19.781 -37.062 -14.125 1 83 85 GLY A C 1
ATOM 689 O O . GLY A 1 85 ? -19.859 -36.438 -13.062 1 83 85 GLY A O 1
ATOM 690 N N . ALA A 1 86 ? -20.609 -36.969 -15.062 1 88.38 86 ALA A N 1
ATOM 691 C CA . ALA A 1 86 ? -21.781 -36.125 -14.945 1 88.38 86 ALA A CA 1
ATOM 692 C C . ALA A 1 86 ? -22.688 -36.594 -13.812 1 88.38 86 ALA A C 1
ATOM 694 O O . ALA A 1 86 ? -23.234 -35.781 -13.062 1 88.38 86 ALA A O 1
ATOM 695 N N . LEU A 1 87 ? -22.859 -37.812 -13.688 1 85.25 87 LEU A N 1
ATOM 696 C CA . LEU A 1 87 ? -23.688 -38.375 -12.617 1 85.25 87 LEU A CA 1
ATOM 697 C C . LEU A 1 87 ? -23.062 -38.094 -11.25 1 85.25 87 LEU A C 1
ATOM 699 O O . LEU A 1 87 ? -23.766 -37.719 -10.312 1 85.25 87 LEU A O 1
ATOM 703 N N . TYR A 1 88 ? -21.844 -38.281 -11.219 1 81.88 88 TYR A N 1
ATOM 704 C CA . TYR A 1 88 ? -21.141 -38 -9.969 1 81.88 88 TYR A CA 1
ATOM 705 C C . TYR A 1 88 ? -21.219 -36.531 -9.609 1 81.88 88 TYR A C 1
ATOM 707 O O . TYR A 1 88 ? -21.375 -36.156 -8.438 1 81.88 88 TYR A O 1
ATOM 715 N N . LEU A 1 89 ? -21.031 -35.719 -10.586 1 85.5 89 LEU A N 1
ATOM 716 C CA . LEU A 1 89 ? -21.078 -34.281 -10.359 1 85.5 89 LEU A CA 1
ATOM 717 C C . LEU A 1 89 ? -22.453 -33.844 -9.844 1 85.5 89 LEU A C 1
ATOM 719 O O . LEU A 1 89 ? -22.547 -33.031 -8.945 1 85.5 89 LEU A O 1
ATOM 723 N N . SER A 1 90 ? -23.469 -34.406 -10.375 1 86.88 90 SER A N 1
ATOM 724 C CA . SER A 1 90 ? -24.828 -34.062 -9.945 1 86.88 90 SER A CA 1
ATOM 725 C C . SER A 1 90 ? -25.078 -34.531 -8.508 1 86.88 90 SER A C 1
ATOM 727 O O . SER A 1 90 ? -25.734 -33.812 -7.738 1 86.88 90 SER A O 1
ATOM 729 N N . LEU A 1 91 ? -24.531 -35.625 -8.148 1 81.38 91 LEU A N 1
ATOM 730 C CA . LEU A 1 91 ? -24.719 -36.156 -6.805 1 81.38 91 LEU A CA 1
ATOM 731 C C . LEU A 1 91 ? -23.938 -35.344 -5.785 1 81.38 91 LEU A C 1
ATOM 733 O O . LEU A 1 91 ? -24.328 -35.25 -4.617 1 81.38 91 LEU A O 1
ATOM 737 N N . LEU A 1 92 ? -22.953 -34.75 -6.258 1 80.81 92 LEU A N 1
ATOM 738 C CA . LEU A 1 92 ? -22.141 -33.938 -5.363 1 80.81 92 LEU A CA 1
ATOM 739 C C . LEU A 1 92 ? -22.703 -32.5 -5.258 1 80.81 92 LEU A C 1
ATOM 741 O O . LEU A 1 92 ? -22.812 -31.969 -4.156 1 80.81 92 LEU A O 1
ATOM 745 N N . LEU A 1 93 ? -23.109 -31.922 -6.332 1 84.81 93 LEU A N 1
ATOM 746 C CA . LEU A 1 93 ? -23.453 -30.5 -6.398 1 84.81 93 LEU A CA 1
ATOM 747 C C . LEU A 1 93 ? -24.859 -30.25 -5.859 1 84.81 93 LEU A C 1
ATOM 749 O O . LEU A 1 93 ? -25.125 -29.203 -5.273 1 84.81 93 LEU A O 1
ATOM 753 N N . LEU A 1 94 ? -25.75 -31.156 -6.035 1 84.62 94 LEU A N 1
ATOM 754 C CA . LEU A 1 94 ? -27.141 -30.922 -5.66 1 84.62 94 LEU A CA 1
ATOM 755 C C . LEU A 1 94 ? -27.281 -30.812 -4.145 1 84.62 94 LEU A C 1
ATOM 757 O O . LEU A 1 94 ? -27.875 -29.859 -3.643 1 84.62 94 LEU A O 1
ATOM 761 N N . PRO A 1 95 ? -26.781 -31.766 -3.404 1 79.38 95 PRO A N 1
ATOM 762 C CA . PRO A 1 95 ? -26.859 -31.594 -1.953 1 79.38 95 PRO A CA 1
ATOM 763 C C . PRO A 1 95 ? -26.156 -30.328 -1.471 1 79.38 95 PRO A C 1
ATOM 765 O O . PRO A 1 95 ? -26.609 -29.688 -0.504 1 79.38 95 PRO A O 1
ATOM 768 N N . GLN A 1 96 ? -25.094 -29.984 -2.094 1 83 96 GLN A N 1
ATOM 769 C CA . GLN A 1 96 ? -24.391 -28.766 -1.715 1 83 96 GLN A CA 1
ATOM 770 C C . GLN A 1 96 ? -25.219 -27.531 -2.01 1 83 96 GLN A C 1
ATOM 772 O O . GLN A 1 96 ? -25.234 -26.578 -1.226 1 83 96 GLN A O 1
ATOM 777 N N . ALA A 1 97 ? -25.859 -27.562 -3.088 1 86.31 97 ALA A N 1
ATOM 778 C CA . ALA A 1 97 ? -26.719 -26.438 -3.441 1 86.31 97 ALA A CA 1
ATOM 779 C C . ALA A 1 97 ? -27.859 -26.281 -2.439 1 86.31 97 ALA A C 1
ATOM 781 O O . ALA A 1 97 ? -28.25 -25.156 -2.086 1 86.31 97 ALA A O 1
ATOM 782 N N . ILE A 1 98 ? -28.391 -27.359 -2.014 1 82.94 98 ILE A N 1
ATOM 783 C CA . ILE A 1 98 ? -29.453 -27.328 -1.019 1 82.94 98 ILE A CA 1
ATOM 784 C C . ILE A 1 98 ? -28.922 -26.781 0.298 1 82.94 98 ILE A C 1
ATOM 786 O O . ILE A 1 98 ? -29.562 -25.938 0.932 1 82.94 98 ILE A O 1
ATOM 790 N N . GLY A 1 99 ? -27.828 -27.266 0.663 1 82 99 GLY A N 1
ATOM 791 C CA . GLY A 1 99 ? -27.219 -26.766 1.886 1 82 99 GLY A CA 1
ATOM 792 C C . GLY A 1 99 ? -26.953 -25.266 1.861 1 82 99 GLY A C 1
ATOM 793 O O . GLY A 1 99 ? -27.281 -24.562 2.812 1 82 99 GLY A O 1
ATOM 794 N N . PHE A 1 100 ? -26.422 -24.781 0.825 1 85.56 100 PHE A N 1
ATOM 795 C CA . PHE A 1 100 ? -26.109 -23.359 0.718 1 85.56 100 PHE A CA 1
ATOM 796 C C . PHE A 1 100 ? -27.391 -22.531 0.524 1 85.56 100 PHE A C 1
ATOM 798 O O . PHE A 1 100 ? -27.438 -21.359 0.882 1 85.56 100 PHE A O 1
ATOM 805 N N . GLY A 1 101 ? -28.344 -23.203 -0.021 1 87.19 101 GLY A N 1
ATOM 806 C CA . GLY A 1 101 ? -29.656 -22.562 -0.08 1 87.19 101 GLY A CA 1
ATOM 807 C C . GLY A 1 101 ? -30.25 -22.281 1.289 1 87.19 101 GLY A C 1
ATOM 808 O O . GLY A 1 101 ? -30.891 -21.25 1.499 1 87.19 101 GLY A O 1
ATOM 809 N N . VAL A 1 102 ? -29.953 -23.234 2.125 1 83.81 102 VAL A N 1
ATOM 810 C CA . VAL A 1 102 ? -30.422 -23.062 3.496 1 83.81 102 VAL A CA 1
ATOM 811 C C . VAL A 1 102 ? -29.672 -21.906 4.156 1 83.81 102 VAL A C 1
ATOM 813 O O . VAL A 1 102 ? -30.234 -21.156 4.953 1 83.81 102 VAL A O 1
ATOM 816 N N . VAL A 1 103 ? -28.469 -21.703 3.754 1 84.81 103 VAL A N 1
ATOM 817 C CA . VAL A 1 103 ? -27.656 -20.625 4.312 1 84.81 103 VAL A CA 1
ATOM 818 C C . VAL A 1 103 ? -28.234 -19.266 3.908 1 84.81 103 VAL A C 1
ATOM 820 O O . VAL A 1 103 ? -28.344 -18.359 4.734 1 84.81 103 VAL A O 1
ATOM 823 N N . ILE A 1 104 ? -28.672 -19.125 2.686 1 88.69 104 ILE A N 1
ATOM 824 C CA . ILE A 1 104 ? -29.188 -17.844 2.193 1 88.69 104 ILE A CA 1
ATOM 825 C C . ILE A 1 104 ? -30.688 -17.781 2.412 1 88.69 104 ILE A C 1
ATOM 827 O O . ILE A 1 104 ? -31.312 -16.766 2.115 1 88.69 104 ILE A O 1
ATOM 831 N N . ASN A 1 105 ? -31.328 -18.828 2.938 1 85.44 105 ASN A N 1
ATOM 832 C CA . ASN A 1 105 ? -32.75 -18.938 3.189 1 85.44 105 ASN A CA 1
ATOM 833 C C . ASN A 1 105 ? -33.562 -18.906 1.892 1 85.44 105 ASN A C 1
ATOM 835 O O . ASN A 1 105 ? -34.625 -18.281 1.823 1 85.44 105 ASN A O 1
ATOM 839 N N . ASP A 1 106 ? -32.969 -19.344 0.854 1 88.44 106 ASP A N 1
ATOM 840 C CA . ASP A 1 106 ? -33.594 -19.484 -0.454 1 88.44 106 ASP A CA 1
ATOM 841 C C . ASP A 1 106 ? -33.062 -20.703 -1.201 1 88.44 106 ASP A C 1
ATOM 843 O O . ASP A 1 106 ? -32.156 -20.562 -2.043 1 88.44 106 ASP A O 1
ATOM 847 N N . VAL A 1 107 ? -33.625 -21.828 -1.039 1 86.75 107 VAL A N 1
ATOM 848 C CA . VAL A 1 107 ? -33.156 -23.094 -1.567 1 86.75 107 VAL A CA 1
ATOM 849 C C . VAL A 1 107 ? -33.406 -23.156 -3.072 1 86.75 107 VAL A C 1
ATOM 851 O O . VAL A 1 107 ? -32.562 -23.688 -3.826 1 86.75 107 VAL A O 1
ATOM 854 N N . SER A 1 108 ? -34.531 -22.562 -3.488 1 88.06 108 SER A N 1
ATOM 855 C CA . SER A 1 108 ? -34.844 -22.578 -4.91 1 88.06 108 SER A CA 1
ATOM 856 C C . SER A 1 108 ? -33.812 -21.812 -5.727 1 88.06 108 SER A C 1
ATOM 858 O O . SER A 1 108 ? -33.344 -22.312 -6.758 1 88.06 108 SER A O 1
ATOM 860 N N . ALA A 1 109 ? -33.438 -20.672 -5.254 1 89.19 109 ALA A N 1
ATOM 861 C CA . ALA A 1 109 ? -32.438 -19.875 -5.965 1 89.19 109 ALA A CA 1
ATOM 862 C C . ALA A 1 109 ? -31.078 -20.578 -6.012 1 89.19 109 ALA A C 1
ATOM 864 O O . ALA A 1 109 ? -30.375 -20.516 -7.023 1 89.19 109 ALA A O 1
ATOM 865 N N . ALA A 1 110 ? -30.734 -21.25 -4.973 1 89.88 110 ALA A N 1
ATOM 866 C CA . ALA A 1 110 ? -29.453 -21.938 -4.91 1 89.88 110 ALA A CA 1
ATOM 867 C C . ALA A 1 110 ? -29.422 -23.141 -5.848 1 89.88 110 ALA A C 1
ATOM 869 O O . ALA A 1 110 ? -28.438 -23.391 -6.535 1 89.88 110 ALA A O 1
ATOM 870 N N . VAL A 1 111 ? -30.484 -23.891 -5.906 1 88.38 111 VAL A N 1
ATOM 871 C CA . VAL A 1 111 ? -30.547 -25.094 -6.73 1 88.38 111 VAL A CA 1
ATOM 872 C C . VAL A 1 111 ? -30.547 -24.703 -8.203 1 88.38 111 VAL A C 1
ATOM 874 O O . VAL A 1 111 ? -29.828 -25.297 -9.008 1 88.38 111 VAL A O 1
ATOM 877 N N . TYR A 1 112 ? -31.25 -23.719 -8.547 1 90.06 112 TYR A N 1
ATOM 878 C CA . TYR A 1 112 ? -31.359 -23.344 -9.961 1 90.06 112 TYR A CA 1
ATOM 879 C C . TYR A 1 112 ? -30.125 -22.562 -10.406 1 90.06 112 TYR A C 1
ATOM 881 O O . TYR A 1 112 ? -29.906 -22.359 -11.602 1 90.06 112 TYR A O 1
ATOM 889 N N . SER A 1 113 ? -29.312 -22.109 -9.477 1 90.94 113 SER A N 1
ATOM 890 C CA . SER A 1 113 ? -28.047 -21.469 -9.82 1 90.94 113 SER A CA 1
ATOM 891 C C . SER A 1 113 ? -27.031 -22.484 -10.352 1 90.94 113 SER A C 1
ATOM 893 O O . SER A 1 113 ? -26 -22.094 -10.891 1 90.94 113 SER A O 1
ATOM 895 N N . LEU A 1 114 ? -27.344 -23.719 -10.312 1 90.06 114 LEU A N 1
ATOM 896 C CA . LEU A 1 114 ? -26.453 -24.766 -10.844 1 90.06 114 LEU A CA 1
ATOM 897 C C . LEU A 1 114 ? -26.609 -24.891 -12.352 1 90.06 114 LEU A C 1
ATOM 899 O O . LEU A 1 114 ? -25.703 -25.391 -13.031 1 90.06 114 LEU A O 1
ATOM 903 N N . PHE A 1 115 ? -27.641 -24.422 -12.891 1 89.88 115 PHE A N 1
ATOM 904 C CA . PHE A 1 115 ? -27.984 -24.719 -14.281 1 89.88 115 PHE A CA 1
ATOM 905 C C . PHE A 1 115 ? -27.359 -23.703 -15.219 1 89.88 115 PHE A C 1
ATOM 907 O O . PHE A 1 115 ? -26.609 -24.062 -16.141 1 89.88 115 PHE A O 1
ATOM 914 N N . ILE A 1 116 ? -27.453 -22.484 -14.93 1 88.25 116 ILE A N 1
ATOM 915 C CA . ILE A 1 116 ? -27.047 -21.422 -15.859 1 88.25 116 ILE A CA 1
ATOM 916 C C . ILE A 1 116 ? -25.531 -21.406 -15.984 1 88.25 116 ILE A C 1
ATOM 918 O O . ILE A 1 116 ? -25 -21.406 -17.094 1 88.25 116 ILE A O 1
ATOM 922 N N . PRO A 1 117 ? -24.812 -21.5 -14.898 1 90.56 117 PRO A N 1
ATOM 923 C CA . PRO A 1 117 ? -23.359 -21.391 -15.023 1 90.56 117 PRO A CA 1
ATOM 924 C C . PRO A 1 117 ? -22.75 -22.547 -15.812 1 90.56 117 PRO A C 1
ATOM 926 O O . PRO A 1 117 ? -21.812 -22.344 -16.594 1 90.56 117 PRO A O 1
ATOM 929 N N . GLN A 1 118 ? -23.234 -23.719 -15.703 1 90 118 GLN A N 1
ATOM 930 C CA . GLN A 1 118 ? -22.672 -24.891 -16.375 1 90 118 GLN A CA 1
ATOM 931 C C . GLN A 1 118 ? -22.875 -24.797 -17.891 1 90 118 GLN A C 1
ATOM 933 O O . GLN A 1 118 ? -22 -25.219 -18.656 1 90 118 GLN A O 1
ATOM 938 N N . ILE A 1 119 ? -23.953 -24.219 -18.281 1 90.56 119 ILE A N 1
ATOM 939 C CA . ILE A 1 119 ? -24.25 -24.109 -19.719 1 90.56 119 ILE A CA 1
ATOM 940 C C . ILE A 1 119 ? -23.391 -23.016 -20.328 1 90.56 119 ILE A C 1
ATOM 942 O O . ILE A 1 119 ? -22.719 -23.234 -21.344 1 90.56 119 ILE A O 1
ATOM 946 N N . ILE A 1 120 ? -23.406 -21.906 -19.734 1 91.81 120 ILE A N 1
ATOM 947 C CA . ILE A 1 120 ? -22.703 -20.75 -20.297 1 91.81 120 ILE A CA 1
ATOM 948 C C . ILE A 1 120 ? -21.203 -20.984 -20.234 1 91.81 120 ILE A C 1
ATOM 950 O O . ILE A 1 120 ? -20.469 -20.594 -21.141 1 91.81 120 ILE A O 1
ATOM 954 N N . TYR A 1 121 ? -20.719 -21.625 -19.172 1 91.31 121 TYR A N 1
ATOM 955 C CA . TYR A 1 121 ? -19.297 -21.859 -19 1 91.31 121 TYR A CA 1
ATOM 956 C C . TYR A 1 121 ? -18.75 -22.781 -20.094 1 91.31 121 TYR A C 1
ATOM 958 O O . TYR A 1 121 ? -17.594 -22.688 -20.484 1 91.31 121 TYR A O 1
ATOM 966 N N . ALA A 1 122 ? -19.531 -23.656 -20.578 1 88.94 122 ALA A N 1
ATOM 967 C CA . ALA A 1 122 ? -19.109 -24.562 -21.656 1 88.94 122 ALA A CA 1
ATOM 968 C C . ALA A 1 122 ? -18.859 -23.797 -22.953 1 88.94 122 ALA A C 1
ATOM 970 O O . ALA A 1 122 ? -18 -24.188 -23.75 1 88.94 122 ALA A O 1
ATOM 971 N N . PHE A 1 123 ? -19.547 -22.703 -23.078 1 88.94 123 PHE A N 1
ATOM 972 C CA . PHE A 1 123 ? -19.391 -21.938 -24.297 1 88.94 123 PHE A CA 1
ATOM 973 C C . PHE A 1 123 ? -18.266 -20.922 -24.172 1 88.94 123 PHE A C 1
ATOM 975 O O . PHE A 1 123 ? -17.5 -20.719 -25.125 1 88.94 123 PHE A O 1
ATOM 982 N N . PHE A 1 124 ? -18.172 -20.312 -23.016 1 89.12 124 PHE A N 1
ATOM 983 C CA . PHE A 1 124 ? -17.281 -19.156 -22.906 1 89.12 124 PHE A CA 1
ATOM 984 C C . PHE A 1 124 ? -16.094 -19.453 -22 1 89.12 124 PHE A C 1
ATOM 986 O O . PHE A 1 124 ? -15.133 -18.703 -21.953 1 89.12 124 PHE A O 1
ATOM 993 N N . GLY A 1 125 ? -16.078 -20.469 -21.266 1 87.19 125 GLY A N 1
ATOM 994 C CA . GLY A 1 125 ? -15.023 -20.781 -20.328 1 87.19 125 GLY A CA 1
ATOM 995 C C . GLY A 1 125 ? -13.734 -21.219 -20.984 1 87.19 125 GLY A C 1
ATOM 996 O O . GLY A 1 125 ? -13.766 -21.922 -22 1 87.19 125 GLY A O 1
ATOM 997 N N . SER A 1 126 ? -12.594 -20.734 -20.406 1 84 126 SER A N 1
ATOM 998 C CA . SER A 1 126 ? -11.297 -21.109 -20.953 1 84 126 SER A CA 1
ATOM 999 C C . SER A 1 126 ? -10.68 -22.266 -20.156 1 84 126 SER A C 1
ATOM 1001 O O . SER A 1 126 ? -9.789 -22.953 -20.656 1 84 126 SER A O 1
ATOM 1003 N N . ALA A 1 127 ? -11.164 -22.453 -18.938 1 84.62 127 ALA A N 1
ATOM 1004 C CA . ALA A 1 127 ? -10.648 -23.547 -18.125 1 84.62 127 ALA A CA 1
ATOM 1005 C C . ALA A 1 127 ? -11.398 -24.844 -18.406 1 84.62 127 ALA A C 1
ATOM 1007 O O . ALA A 1 127 ? -12.602 -24.938 -18.172 1 84.62 127 ALA A O 1
ATOM 1008 N N . GLN A 1 128 ? -10.758 -25.812 -18.797 1 81 128 GLN A N 1
ATOM 1009 C CA . GLN A 1 128 ? -11.383 -27.016 -19.328 1 81 128 GLN A CA 1
ATOM 1010 C C . GLN A 1 128 ? -11.859 -27.922 -18.188 1 81 128 GLN A C 1
ATOM 1012 O O . GLN A 1 128 ? -12.742 -28.766 -18.391 1 81 128 GLN A O 1
ATOM 1017 N N . HIS A 1 129 ? -11.398 -27.797 -17.016 1 80.69 129 HIS A N 1
ATOM 1018 C CA . HIS A 1 129 ? -11.742 -28.75 -15.961 1 80.69 129 HIS A CA 1
ATOM 1019 C C . HIS A 1 129 ? -12.461 -28.047 -14.812 1 80.69 129 HIS A C 1
ATOM 1021 O O . HIS A 1 129 ? -12.766 -28.672 -13.789 1 80.69 129 HIS A O 1
ATOM 1027 N N . SER A 1 130 ? -12.789 -26.781 -15.086 1 83.75 130 SER A N 1
ATOM 1028 C CA . SER A 1 130 ? -13.414 -26.047 -14 1 83.75 130 SER A CA 1
ATOM 1029 C C . SER A 1 130 ? -14.914 -26.281 -13.945 1 83.75 130 SER A C 1
ATOM 1031 O O . SER A 1 130 ? -15.578 -26.344 -14.984 1 83.75 130 SER A O 1
ATOM 1033 N N . SER A 1 131 ? -15.344 -26.672 -12.828 1 84.06 131 SER A N 1
ATOM 1034 C CA . SER A 1 131 ? -16.781 -26.797 -12.594 1 84.06 131 SER A CA 1
ATOM 1035 C C . SER A 1 131 ? -17.297 -25.672 -11.703 1 84.06 131 SER A C 1
ATOM 1037 O O . SER A 1 131 ? -16.656 -25.297 -10.727 1 84.06 131 SER A O 1
ATOM 1039 N N . LEU A 1 132 ? -18.328 -25.062 -12.359 1 82 132 LEU A N 1
ATOM 1040 C CA . LEU A 1 132 ? -18.938 -23.953 -11.625 1 82 132 LEU A CA 1
ATOM 1041 C C . LEU A 1 132 ? -20.094 -24.438 -10.766 1 82 132 LEU A C 1
ATOM 1043 O O . LEU A 1 132 ? -20.906 -25.25 -11.219 1 82 132 LEU A O 1
ATOM 1047 N N . GLY A 1 133 ? -19.922 -24.844 -9.688 1 63.97 133 GLY A N 1
ATOM 1048 C CA . GLY A 1 133 ? -20.984 -25.297 -8.805 1 63.97 133 GLY A CA 1
ATOM 1049 C C . GLY A 1 133 ? -21.25 -24.344 -7.652 1 63.97 133 GLY A C 1
ATOM 1050 O O . GLY A 1 133 ? -20.828 -23.188 -7.684 1 63.97 133 GLY A O 1
ATOM 1051 N N . ALA A 1 134 ? -21.781 -25.109 -6.715 1 56.69 134 ALA A N 1
ATOM 1052 C CA . ALA A 1 134 ? -22.328 -24.453 -5.535 1 56.69 134 ALA A CA 1
ATOM 1053 C C . ALA A 1 134 ? -21.266 -23.625 -4.816 1 56.69 134 ALA A C 1
ATOM 1055 O O . ALA A 1 134 ? -20.094 -24 -4.785 1 56.69 134 ALA A O 1
ATOM 1056 N N . LEU A 1 135 ? -21.703 -22.422 -4.41 1 60.25 135 LEU A N 1
ATOM 1057 C CA . LEU A 1 135 ? -21.531 -21.109 -3.799 1 60.25 135 LEU A CA 1
ATOM 1058 C C . LEU A 1 135 ? -20.891 -21.234 -2.42 1 60.25 135 LEU A C 1
ATOM 1060 O O . LEU A 1 135 ? -21.594 -21.297 -1.407 1 60.25 135 LEU A O 1
ATOM 1064 N N . SER A 1 136 ? -19.688 -22 -2.516 1 67.31 136 SER A N 1
ATOM 1065 C CA . SER A 1 136 ? -19.281 -22.266 -1.136 1 67.31 136 SER A CA 1
ATOM 1066 C C . SER A 1 136 ? -19.234 -20.984 -0.318 1 67.31 136 SER A C 1
ATOM 1068 O O . SER A 1 136 ? -20.281 -20.406 -0.002 1 67.31 136 SER A O 1
ATOM 1070 N N . PHE A 1 137 ? -18.141 -20.344 -0.286 1 77.94 137 PHE A N 1
ATOM 1071 C CA . PHE A 1 137 ? -17.891 -19.266 0.666 1 77.94 137 PHE A CA 1
ATOM 1072 C C . PHE A 1 137 ? -18.531 -17.969 0.205 1 77.94 137 PHE A C 1
ATOM 1074 O O . PHE A 1 137 ? -18.828 -17.094 1.022 1 77.94 137 PHE A O 1
ATOM 1081 N N . THR A 1 138 ? -19.062 -18.062 -1.059 1 88.06 138 THR A N 1
ATOM 1082 C CA . THR A 1 138 ? -19.734 -16.891 -1.58 1 88.06 138 THR A CA 1
ATOM 1083 C C . THR A 1 138 ? -21.172 -16.812 -1.052 1 88.06 138 THR A C 1
ATOM 1085 O O . THR A 1 138 ? -21.734 -15.719 -0.955 1 88.06 138 THR A O 1
ATOM 1088 N N . SER A 1 139 ? -21.766 -17.953 -0.632 1 89.69 139 SER A N 1
ATOM 1089 C CA . SER A 1 139 ? -23.125 -17.969 -0.115 1 89.69 139 SER A CA 1
ATOM 1090 C C . SER A 1 139 ? -23.219 -17.25 1.228 1 89.69 139 SER A C 1
ATOM 1092 O O . SER A 1 139 ? -24.203 -16.562 1.507 1 89.69 139 SER A O 1
ATOM 1094 N N . ILE A 1 140 ? -22.172 -17.422 1.949 1 88.81 140 ILE A N 1
ATOM 1095 C CA . ILE A 1 140 ? -22.156 -16.75 3.238 1 88.81 140 ILE A CA 1
ATOM 1096 C C . ILE A 1 140 ? -22.031 -15.242 3.023 1 88.81 140 ILE A C 1
ATOM 1098 O O . ILE A 1 140 ? -22.594 -14.445 3.779 1 88.81 140 ILE A O 1
ATOM 1102 N N . MET A 1 141 ? -21.266 -14.875 2.088 1 92.94 141 MET A N 1
ATOM 1103 C CA . MET A 1 141 ? -21.125 -13.453 1.779 1 92.94 141 MET A CA 1
ATOM 1104 C C . MET A 1 141 ? -22.438 -12.875 1.278 1 92.94 141 MET A C 1
ATOM 1106 O O . MET A 1 141 ? -22.812 -11.766 1.667 1 92.94 141 MET A O 1
ATOM 1110 N N . ILE A 1 142 ? -23.141 -13.648 0.507 1 93.56 142 ILE A N 1
ATOM 1111 C CA . ILE A 1 142 ? -24.422 -13.211 -0.026 1 93.56 142 ILE A CA 1
ATOM 1112 C C . ILE A 1 142 ? -25.438 -13.117 1.104 1 93.56 142 ILE A C 1
ATOM 1114 O O . ILE A 1 142 ? -26.219 -12.156 1.175 1 93.56 142 ILE A O 1
ATOM 1118 N N . TYR A 1 143 ? -25.391 -14.102 1.94 1 92 143 TYR A N 1
ATOM 1119 C CA . TYR A 1 143 ? -26.266 -14.086 3.104 1 92 143 TYR A CA 1
ATOM 1120 C C . TYR A 1 143 ? -26.062 -12.82 3.926 1 92 143 TYR A C 1
ATOM 1122 O O . TYR A 1 143 ? -27.031 -12.172 4.336 1 92 143 TYR A O 1
ATOM 1130 N N . CYS A 1 144 ? -24.812 -12.453 4.125 1 91.94 144 CYS A N 1
ATOM 1131 C CA . CYS A 1 144 ? -24.5 -11.281 4.93 1 91.94 144 CYS A CA 1
ATOM 1132 C C . CYS A 1 144 ? -24.938 -10 4.234 1 91.94 144 CYS A C 1
ATOM 1134 O O . CYS A 1 144 ? -25.375 -9.055 4.891 1 91.94 144 CYS A O 1
ATOM 1136 N N . SER A 1 145 ? -24.844 -10 2.975 1 93.81 145 SER A N 1
ATOM 1137 C CA . SER A 1 145 ? -25.297 -8.828 2.234 1 93.81 145 SER A CA 1
ATOM 1138 C C . SER A 1 145 ? -26.797 -8.656 2.33 1 93.81 145 SER A C 1
ATOM 1140 O O . SER A 1 145 ? -27.312 -7.539 2.463 1 93.81 145 SER A O 1
ATOM 1142 N N . ILE A 1 146 ? -27.578 -9.75 2.338 1 92.75 146 ILE A N 1
ATOM 1143 C CA . ILE A 1 146 ? -29.031 -9.727 2.416 1 92.75 146 ILE A CA 1
ATOM 1144 C C . ILE A 1 146 ? -29.469 -9.328 3.824 1 92.75 146 ILE A C 1
ATOM 1146 O O . ILE A 1 146 ? -30.375 -8.508 3.99 1 92.75 146 ILE A O 1
ATOM 1150 N N . GLU A 1 147 ? -28.734 -9.773 4.77 1 90.88 147 GLU A N 1
ATOM 1151 C CA . GLU A 1 147 ? -29.125 -9.578 6.164 1 90.88 147 GLU A CA 1
ATOM 1152 C C . GLU A 1 147 ? -28.75 -8.18 6.648 1 90.88 147 GLU A C 1
ATOM 1154 O O . GLU A 1 147 ? -29.547 -7.52 7.32 1 90.88 147 GLU A O 1
ATOM 1159 N N . TYR A 1 148 ? -27.625 -7.695 6.242 1 90 148 TYR A N 1
ATOM 1160 C CA . TYR A 1 148 ? -27.109 -6.477 6.855 1 90 148 TYR A CA 1
ATOM 1161 C C . TYR A 1 148 ? -27.266 -5.285 5.914 1 90 148 TYR A C 1
ATOM 1163 O O . TYR A 1 148 ? -27.375 -4.145 6.363 1 90 148 TYR A O 1
ATOM 1171 N N . SER A 1 149 ? -27.344 -5.492 4.621 1 89.19 149 SER A N 1
ATOM 1172 C CA . SER A 1 149 ? -27.469 -4.391 3.672 1 89.19 149 SER A CA 1
ATOM 1173 C C . SER A 1 149 ? -28.844 -4.395 3.002 1 89.19 149 SER A C 1
ATOM 1175 O O . SER A 1 149 ? -29.125 -3.543 2.158 1 89.19 149 SER A O 1
ATOM 1177 N N . SER A 1 150 ? -29.719 -5.316 3.359 1 88.5 150 SER A N 1
ATOM 1178 C CA . SER A 1 150 ? -31.062 -5.441 2.811 1 88.5 150 SER A CA 1
ATOM 1179 C C . SER A 1 150 ? -31.031 -5.516 1.287 1 88.5 150 SER A C 1
ATOM 1181 O O . SER A 1 150 ? -31.797 -4.82 0.612 1 88.5 150 SER A O 1
ATOM 1183 N N . SER A 1 151 ? -30.094 -6.309 0.831 1 89.69 151 SER A N 1
ATOM 1184 C CA . SER A 1 151 ? -29.938 -6.461 -0.612 1 89.69 151 SER A CA 1
ATOM 1185 C C . SER A 1 151 ? -30.812 -7.586 -1.147 1 89.69 151 SER A C 1
ATOM 1187 O O . SER A 1 151 ? -31.219 -8.477 -0.396 1 89.69 151 SER A O 1
ATOM 1189 N N . HIS A 1 152 ? -31.141 -7.438 -2.393 1 91.75 152 HIS A N 1
ATOM 1190 C CA . HIS A 1 152 ? -31.844 -8.508 -3.092 1 91.75 152 HIS A CA 1
ATOM 1191 C C . HIS A 1 152 ? -30.891 -9.32 -3.957 1 91.75 152 HIS A C 1
ATOM 1193 O O . HIS A 1 152 ? -29.891 -8.789 -4.457 1 91.75 152 HIS A O 1
ATOM 1199 N N . LEU A 1 153 ? -31.203 -10.594 -4.09 1 91.31 153 LEU A N 1
ATOM 1200 C CA . LEU A 1 153 ? -30.328 -11.5 -4.828 1 91.31 153 LEU A CA 1
ATOM 1201 C C . LEU A 1 153 ? -30.156 -11.031 -6.27 1 91.31 153 LEU A C 1
ATOM 1203 O O . LEU A 1 153 ? -29.047 -11.062 -6.809 1 91.31 153 LEU A O 1
ATOM 1207 N N . SER A 1 154 ? -31.219 -10.562 -6.844 1 92.56 154 SER A N 1
ATOM 1208 C CA . SER A 1 154 ? -31.156 -10.109 -8.227 1 92.56 154 SER A CA 1
ATOM 1209 C C . SER A 1 154 ? -30.266 -8.875 -8.367 1 92.56 154 SER A C 1
ATOM 1211 O O . SER A 1 154 ? -29.531 -8.734 -9.344 1 92.56 154 SER A O 1
ATOM 1213 N N . SER A 1 155 ? -30.312 -8.07 -7.363 1 94.38 155 SER A N 1
ATOM 1214 C CA . SER A 1 155 ? -29.484 -6.867 -7.391 1 94.38 155 SER A CA 1
ATOM 1215 C C . SER A 1 155 ? -28.016 -7.203 -7.195 1 94.38 155 SER A C 1
ATOM 1217 O O . SER A 1 155 ? -27.141 -6.566 -7.793 1 94.38 155 SER A O 1
ATOM 1219 N N . ILE A 1 156 ? -27.766 -8.164 -6.363 1 94.81 156 ILE A N 1
ATOM 1220 C CA . ILE A 1 156 ? -26.391 -8.578 -6.125 1 94.81 156 ILE A CA 1
ATOM 1221 C C . ILE A 1 156 ? -25.781 -9.141 -7.41 1 94.81 156 ILE A C 1
ATOM 1223 O O . ILE A 1 156 ? -24.688 -8.758 -7.809 1 94.81 156 ILE A O 1
ATOM 1227 N N . SER A 1 157 ? -26.484 -9.992 -8.062 1 94.19 157 SER A N 1
ATOM 1228 C CA . SER A 1 157 ? -25.984 -10.609 -9.289 1 94.19 157 SER A CA 1
ATOM 1229 C C . SER A 1 157 ? -25.828 -9.578 -10.406 1 94.19 157 SER A C 1
ATOM 1231 O O . SER A 1 157 ? -24.891 -9.664 -11.203 1 94.19 157 SER A O 1
ATOM 1233 N N . LEU A 1 158 ? -26.688 -8.664 -10.453 1 95.12 158 LEU A N 1
ATOM 1234 C CA . LEU A 1 158 ? -26.578 -7.613 -11.453 1 95.12 158 LEU A CA 1
ATOM 1235 C C . LEU A 1 158 ? -25.328 -6.77 -11.219 1 95.12 158 LEU A C 1
ATOM 1237 O O . LEU A 1 158 ? -24.594 -6.469 -12.164 1 95.12 158 LEU A O 1
ATOM 1241 N N . CYS A 1 159 ? -25.172 -6.398 -9.977 1 96.19 159 CYS A N 1
ATOM 1242 C CA . CYS A 1 159 ? -23.984 -5.617 -9.633 1 96.19 159 CYS A CA 1
ATOM 1243 C C . CYS A 1 159 ? -22.719 -6.398 -9.93 1 96.19 159 CYS A C 1
ATOM 1245 O O . CYS A 1 159 ? -21.734 -5.84 -10.438 1 96.19 159 CYS A O 1
ATOM 1247 N N . CYS A 1 160 ? -22.719 -7.66 -9.641 1 95.19 160 CYS A N 1
ATOM 1248 C CA . CYS A 1 160 ? -21.562 -8.5 -9.938 1 95.19 160 CYS A CA 1
ATOM 1249 C C . CYS A 1 160 ? -21.297 -8.531 -11.438 1 95.19 160 CYS A C 1
ATOM 1251 O O . CYS A 1 160 ? -20.141 -8.469 -11.867 1 95.19 160 CYS A O 1
ATOM 1253 N N . ALA A 1 161 ? -22.328 -8.578 -12.203 1 95.88 161 ALA A N 1
ATOM 1254 C CA . ALA A 1 161 ? -22.188 -8.609 -13.664 1 95.88 161 ALA A CA 1
ATOM 1255 C C . ALA A 1 161 ? -21.547 -7.328 -14.18 1 95.88 161 ALA A C 1
ATOM 1257 O O . ALA A 1 161 ? -20.625 -7.379 -15.008 1 95.88 161 ALA A O 1
ATOM 1258 N N . PHE A 1 162 ? -21.953 -6.262 -13.602 1 94.81 162 PHE A N 1
ATOM 1259 C CA . PHE A 1 162 ? -21.422 -4.977 -14.031 1 94.81 162 PHE A CA 1
ATOM 1260 C C . PHE A 1 162 ? -19.969 -4.82 -13.617 1 94.81 162 PHE A C 1
ATOM 1262 O O . PHE A 1 162 ? -19.141 -4.32 -14.383 1 94.81 162 PHE A O 1
ATOM 1269 N N . ILE A 1 163 ? -19.688 -5.258 -12.43 1 95.44 163 ILE A N 1
ATOM 1270 C CA . ILE A 1 163 ? -18.312 -5.129 -11.922 1 95.44 163 ILE A CA 1
ATOM 1271 C C . ILE A 1 163 ? -17.375 -6.023 -12.734 1 95.44 163 ILE A C 1
ATOM 1273 O O . ILE A 1 163 ? -16.297 -5.598 -13.125 1 95.44 163 ILE A O 1
ATOM 1277 N N . GLN A 1 164 ? -17.797 -7.199 -13.055 1 94.44 164 GLN A N 1
ATOM 1278 C CA . GLN A 1 164 ? -16.984 -8.125 -13.836 1 94.44 164 GLN A CA 1
ATOM 1279 C C . GLN A 1 164 ? -16.828 -7.641 -15.273 1 94.44 164 GLN A C 1
ATOM 1281 O O . GLN A 1 164 ? -15.773 -7.812 -15.883 1 94.44 164 GLN A O 1
ATOM 1286 N N . LEU A 1 165 ? -17.812 -7.02 -15.742 1 92.5 165 LEU A N 1
ATOM 1287 C CA . LEU A 1 165 ? -17.75 -6.48 -17.094 1 92.5 165 LEU A CA 1
ATOM 1288 C C . LEU A 1 165 ? -16.766 -5.309 -17.156 1 92.5 165 LEU A C 1
ATOM 1290 O O . LEU A 1 165 ? -15.992 -5.199 -18.109 1 92.5 165 LEU A O 1
ATOM 1294 N N . ILE A 1 166 ? -16.828 -4.488 -16.156 1 90.31 166 ILE A N 1
ATOM 1295 C CA . ILE A 1 166 ? -15.93 -3.344 -16.109 1 90.31 166 ILE A CA 1
ATOM 1296 C C . ILE A 1 166 ? -14.484 -3.828 -15.969 1 90.31 166 ILE A C 1
ATOM 1298 O O . ILE A 1 166 ? -13.578 -3.268 -16.578 1 90.31 166 ILE A O 1
ATOM 1302 N N . GLN A 1 167 ? -14.359 -4.828 -15.219 1 88 167 GLN A N 1
ATOM 1303 C CA . GLN A 1 167 ? -13.023 -5.383 -15.039 1 88 167 GLN A CA 1
ATOM 1304 C C . GLN A 1 167 ? -12.516 -6.027 -16.328 1 88 167 GLN A C 1
ATOM 1306 O O . GLN A 1 167 ? -11.312 -6.094 -16.578 1 88 167 GLN A O 1
ATOM 1311 N N . PHE A 1 168 ? -13.406 -6.555 -17.125 1 84.38 168 PHE A N 1
ATOM 1312 C CA . PHE A 1 168 ? -13.062 -7.129 -18.422 1 84.38 168 PHE A CA 1
ATOM 1313 C C . PHE A 1 168 ? -12.664 -6.035 -19.406 1 84.38 168 PHE A C 1
ATOM 1315 O O . PHE A 1 168 ? -11.695 -6.18 -20.156 1 84.38 168 PHE A O 1
ATOM 1322 N N . LEU A 1 169 ? -13.352 -4.918 -19.297 1 82.69 169 LEU A N 1
ATOM 1323 C CA . LEU A 1 169 ? -13.148 -3.852 -20.281 1 82.69 169 LEU A CA 1
ATOM 1324 C C . LEU A 1 169 ? -11.945 -2.992 -19.891 1 82.69 169 LEU A C 1
ATOM 1326 O O . LEU A 1 169 ? -11.219 -2.523 -20.766 1 82.69 169 LEU A O 1
ATOM 1330 N N . LEU A 1 170 ? -11.766 -2.863 -18.547 1 79.81 170 LEU A N 1
ATOM 1331 C CA . LEU A 1 170 ? -10.672 -2.037 -18.062 1 79.81 170 LEU A CA 1
ATOM 1332 C C . LEU A 1 170 ? -9.57 -2.9 -17.453 1 79.81 170 LEU A C 1
ATOM 1334 O O . LEU A 1 170 ? -9.82 -4.031 -17.031 1 79.81 170 LEU A O 1
ATOM 1338 N N . PRO A 1 171 ? -8.383 -2.455 -17.578 1 76.75 171 PRO A N 1
ATOM 1339 C CA . PRO A 1 171 ? -7.293 -3.236 -17 1 76.75 171 PRO A CA 1
ATOM 1340 C C . PRO A 1 171 ? -7.262 -3.16 -15.469 1 76.75 171 PRO A C 1
ATOM 1342 O O . PRO A 1 171 ? -6.27 -2.717 -14.891 1 76.75 171 PRO A O 1
ATOM 1345 N N . LEU A 1 172 ? -8.305 -3.623 -14.82 1 77.81 172 LEU A N 1
ATOM 1346 C CA . LEU A 1 172 ? -8.398 -3.592 -13.359 1 77.81 172 LEU A CA 1
ATOM 1347 C C . LEU A 1 172 ? -7.992 -4.934 -12.766 1 77.81 172 LEU A C 1
ATOM 1349 O O . LEU A 1 172 ? -8.328 -5.234 -11.617 1 77.81 172 LEU A O 1
ATOM 1353 N N . GLU A 1 173 ? -7.277 -5.688 -13.602 1 76.56 173 GLU A N 1
ATOM 1354 C CA . GLU A 1 173 ? -6.836 -7.008 -13.156 1 76.56 173 GLU A CA 1
ATOM 1355 C C . GLU A 1 173 ? -5.758 -6.898 -12.086 1 76.56 173 GLU A C 1
ATOM 1357 O O . GLU A 1 173 ? -5.488 -7.867 -11.367 1 76.56 173 GLU A O 1
ATOM 1362 N N . PHE A 1 174 ? -5.293 -5.699 -11.945 1 81.44 174 PHE A N 1
ATOM 1363 C CA . PHE A 1 174 ? -4.215 -5.52 -10.977 1 81.44 174 PHE A CA 1
ATOM 1364 C C . PHE A 1 174 ? -4.734 -5.648 -9.555 1 81.44 174 PHE A C 1
ATOM 1366 O O . PHE A 1 174 ? -3.969 -5.938 -8.633 1 81.44 174 PHE A O 1
ATOM 1373 N N . ILE A 1 175 ? -5.992 -5.582 -9.406 1 85.12 175 ILE A N 1
ATOM 1374 C CA . ILE A 1 175 ? -6.578 -5.621 -8.07 1 85.12 175 ILE A CA 1
ATOM 1375 C C . ILE A 1 175 ? -6.457 -7.031 -7.496 1 85.12 175 ILE A C 1
ATOM 1377 O O . ILE A 1 175 ? -6.289 -7.207 -6.285 1 85.12 175 ILE A O 1
ATOM 1381 N N . PHE A 1 176 ? -6.441 -8.047 -8.312 1 86.94 176 PHE A N 1
ATOM 1382 C CA . PHE A 1 176 ? -6.41 -9.438 -7.875 1 86.94 176 PHE A CA 1
ATOM 1383 C C . PHE A 1 176 ? -5.047 -9.797 -7.293 1 86.94 176 PHE A C 1
ATOM 1385 O O . PHE A 1 176 ? -4.934 -10.719 -6.484 1 86.94 176 PHE A O 1
ATOM 1392 N N . SER A 1 177 ? -4.09 -9 -7.652 1 88.31 177 SER A N 1
ATOM 1393 C CA . SER A 1 177 ? -2.732 -9.297 -7.199 1 88.31 177 SER A CA 1
ATOM 1394 C C . SER A 1 177 ? -2.562 -8.977 -5.719 1 88.31 177 SER A C 1
ATOM 1396 O O . SER A 1 177 ? -1.63 -9.461 -5.078 1 88.31 177 SER A O 1
ATOM 1398 N N . TYR A 1 178 ? -3.463 -8.211 -5.203 1 90.94 178 TYR A N 1
ATOM 1399 C CA . TYR A 1 178 ? -3.361 -7.828 -3.801 1 90.94 178 TYR A CA 1
ATOM 1400 C C . TYR A 1 178 ? -3.906 -8.93 -2.896 1 90.94 178 TYR A C 1
ATOM 1402 O O . TYR A 1 178 ? -3.738 -8.875 -1.675 1 90.94 178 TYR A O 1
ATOM 1410 N N . ILE A 1 179 ? -4.52 -9.883 -3.52 1 91.31 179 ILE A N 1
ATOM 1411 C CA . ILE A 1 179 ? -5.02 -11.008 -2.738 1 91.31 179 ILE A CA 1
ATOM 1412 C C . ILE A 1 179 ? -4.023 -12.164 -2.795 1 91.31 179 ILE A C 1
ATOM 1414 O O . ILE A 1 179 ? -4.078 -12.992 -3.703 1 91.31 179 ILE A O 1
ATOM 1418 N N . SER A 1 180 ? -3.182 -12.195 -1.822 1 89.81 180 SER A N 1
ATOM 1419 C CA . SER A 1 180 ? -2.184 -13.258 -1.748 1 89.81 180 SER A CA 1
ATOM 1420 C C . SER A 1 180 ? -2.824 -14.594 -1.38 1 89.81 180 SER A C 1
ATOM 1422 O O . SER A 1 180 ? -3.961 -14.633 -0.905 1 89.81 180 SER A O 1
ATOM 1424 N N . THR A 1 181 ? -2.162 -15.648 -1.646 1 86.25 181 THR A N 1
ATOM 1425 C CA . THR A 1 181 ? -2.648 -16.984 -1.287 1 86.25 181 THR A CA 1
ATOM 1426 C C . THR A 1 181 ? -2.793 -17.109 0.226 1 86.25 181 THR A C 1
ATOM 1428 O O . THR A 1 181 ? -3.711 -17.766 0.711 1 86.25 181 THR A O 1
ATOM 1431 N N . SER A 1 182 ? -1.935 -16.469 0.937 1 88.25 182 SER A N 1
ATOM 1432 C CA . SER A 1 182 ? -2.014 -16.484 2.395 1 88.25 182 SER A CA 1
ATOM 1433 C C . SER A 1 182 ? -3.258 -15.758 2.889 1 88.25 182 SER A C 1
ATOM 1435 O O . SER A 1 182 ? -3.939 -16.234 3.801 1 88.25 182 SER A O 1
ATOM 1437 N N . ALA A 1 183 ? -3.512 -14.617 2.303 1 91.19 183 ALA A N 1
ATOM 1438 C CA . ALA A 1 183 ? -4.699 -13.852 2.682 1 91.19 183 ALA A CA 1
ATOM 1439 C C . ALA A 1 183 ? -5.973 -14.609 2.322 1 91.19 183 ALA A C 1
ATOM 1441 O O . ALA A 1 183 ? -6.938 -14.617 3.094 1 91.19 183 ALA A O 1
ATOM 1442 N N . LEU A 1 184 ? -5.973 -15.211 1.172 1 89.06 184 LEU A N 1
ATOM 1443 C CA . LEU A 1 184 ? -7.145 -15.953 0.716 1 89.06 184 LEU A CA 1
ATOM 1444 C C . LEU A 1 184 ? -7.395 -17.172 1.597 1 89.06 184 LEU A C 1
ATOM 1446 O O . LEU A 1 184 ? -8.539 -17.469 1.939 1 89.06 184 LEU A O 1
ATOM 1450 N N . SER A 1 185 ? -6.34 -17.875 1.936 1 88.38 185 SER A N 1
ATOM 1451 C CA . SER A 1 185 ? -6.473 -19.047 2.807 1 88.38 185 SER A CA 1
ATOM 1452 C C . SER A 1 185 ? -6.984 -18.641 4.188 1 88.38 185 SER A C 1
ATOM 1454 O O . SER A 1 185 ? -7.824 -19.328 4.77 1 88.38 185 SER A O 1
ATOM 1456 N N . GLY A 1 186 ? -6.441 -17.594 4.695 1 90.38 186 GLY A N 1
ATOM 1457 C CA . GLY A 1 186 ? -6.93 -17.094 5.973 1 90.38 186 GLY A CA 1
ATOM 1458 C C . GLY A 1 186 ? -8.391 -16.688 5.934 1 90.38 186 GLY A C 1
ATOM 1459 O O . GLY A 1 186 ? -9.164 -17.047 6.828 1 90.38 186 GLY A O 1
ATOM 1460 N N . PHE A 1 187 ? -8.773 -15.984 4.93 1 92 187 PHE A N 1
ATOM 1461 C CA . PHE A 1 187 ? -10.156 -15.531 4.805 1 92 187 PHE A CA 1
ATOM 1462 C C . PHE A 1 187 ? -11.094 -16.719 4.621 1 92 187 PHE A C 1
ATOM 1464 O O . PHE A 1 187 ? -12.219 -16.719 5.141 1 92 187 PHE A O 1
ATOM 1471 N N . SER A 1 188 ? -10.68 -17.734 3.846 1 88.81 188 SER A N 1
ATOM 1472 C CA . SER A 1 188 ? -11.492 -18.922 3.633 1 88.81 188 SER A CA 1
ATOM 1473 C C . SER A 1 188 ? -11.719 -19.672 4.941 1 88.81 188 SER A C 1
ATOM 1475 O O . SER A 1 188 ? -12.82 -20.172 5.191 1 88.81 188 SER A O 1
ATOM 1477 N N . VAL A 1 189 ? -10.703 -19.766 5.762 1 89.06 189 VAL A N 1
ATOM 1478 C CA . VAL A 1 189 ? -10.859 -20.406 7.062 1 89.06 189 VAL A CA 1
ATOM 1479 C C . VAL A 1 189 ? -11.812 -19.594 7.93 1 89.06 189 VAL A C 1
ATOM 1481 O O . VAL A 1 189 ? -12.609 -20.156 8.688 1 89.06 189 VAL A O 1
ATOM 1484 N N . GLY A 1 190 ? -11.648 -18.266 7.844 1 90.88 190 GLY A N 1
ATOM 1485 C CA . GLY A 1 190 ? -12.586 -17.438 8.562 1 90.88 190 GLY A CA 1
ATOM 1486 C C . GLY A 1 190 ? -14.023 -17.625 8.125 1 90.88 190 GLY A C 1
ATOM 1487 O O . GLY A 1 190 ? -14.93 -17.672 8.961 1 90.88 190 GLY A O 1
ATOM 1488 N N . LEU A 1 191 ? -14.281 -17.766 6.824 1 89.62 191 LEU A N 1
ATOM 1489 C CA . LEU A 1 191 ? -15.617 -18 6.301 1 89.62 191 LEU A CA 1
ATOM 1490 C C . LEU A 1 191 ? -16.141 -19.359 6.758 1 89.62 191 LEU A C 1
ATOM 1492 O O . LEU A 1 191 ? -17.344 -19.516 7 1 89.62 191 LEU A O 1
ATOM 1496 N N . PHE A 1 192 ? -15.273 -20.359 6.801 1 86.75 192 PHE A N 1
ATOM 1497 C CA . PHE A 1 192 ? -15.648 -21.672 7.293 1 86.75 192 PHE A CA 1
ATOM 1498 C C . PHE A 1 192 ? -16.125 -21.594 8.734 1 86.75 192 PHE A C 1
ATOM 1500 O O . PHE A 1 192 ? -17.156 -22.188 9.094 1 86.75 192 PHE A O 1
ATOM 1507 N N . ILE A 1 193 ? -15.391 -20.859 9.531 1 87.44 193 ILE A N 1
ATOM 1508 C CA . ILE A 1 193 ? -15.766 -20.703 10.938 1 87.44 193 ILE A CA 1
ATOM 1509 C C . ILE A 1 193 ? -17.125 -20.016 11.031 1 87.44 193 ILE A C 1
ATOM 1511 O O . ILE A 1 193 ? -17.969 -20.391 11.844 1 87.44 193 ILE A O 1
ATOM 1515 N N . ARG A 1 194 ? -17.312 -19.047 10.242 1 88.12 194 ARG A N 1
ATOM 1516 C CA . ARG A 1 194 ? -18.594 -18.328 10.234 1 88.12 194 ARG A CA 1
ATOM 1517 C C . ARG A 1 194 ? -19.734 -19.25 9.82 1 88.12 194 ARG A C 1
ATOM 1519 O O . ARG A 1 194 ? -20.844 -19.125 10.328 1 88.12 194 ARG A O 1
ATOM 1526 N N . THR A 1 195 ? -19.469 -20.062 8.883 1 84.19 195 THR A N 1
ATOM 1527 C CA . THR A 1 195 ? -20.469 -21.016 8.43 1 84.19 195 THR A CA 1
ATOM 1528 C C . THR A 1 195 ? -20.828 -22 9.547 1 84.19 195 THR A C 1
ATOM 1530 O O . THR A 1 195 ? -22 -22.312 9.75 1 84.19 195 THR A O 1
ATOM 1533 N N . VAL A 1 196 ? -19.844 -22.438 10.266 1 82.19 196 VAL A N 1
ATOM 1534 C CA . VAL A 1 196 ? -20.062 -23.359 11.383 1 82.19 196 VAL A CA 1
ATOM 1535 C C . VAL A 1 196 ? -20.906 -22.672 12.461 1 82.19 196 VAL A C 1
ATOM 1537 O O . VAL A 1 196 ? -21.828 -23.266 13.016 1 82.19 196 VAL A O 1
ATOM 1540 N N . PHE A 1 197 ? -20.672 -21.359 12.641 1 83.94 197 PHE A N 1
ATOM 1541 C CA . PHE A 1 197 ? -21.406 -20.609 13.656 1 83.94 197 PHE A CA 1
ATOM 1542 C C . PHE A 1 197 ? -22.844 -20.391 13.227 1 83.94 197 PHE A C 1
ATOM 1544 O O . PHE A 1 197 ? -23.75 -20.328 14.07 1 83.94 197 PHE A O 1
ATOM 1551 N N . ARG A 1 198 ? -23.016 -20.234 11.969 1 81.81 198 ARG A N 1
ATOM 1552 C CA . ARG A 1 198 ? -24.375 -20.031 11.461 1 81.81 198 ARG A CA 1
ATOM 1553 C C . ARG A 1 198 ? -25.234 -21.281 11.688 1 81.81 198 ARG A C 1
ATOM 1555 O O . ARG A 1 198 ? -26.438 -21.172 11.914 1 81.81 198 ARG A O 1
ATOM 1562 N N . PHE A 1 199 ? -24.625 -22.469 11.688 1 78.31 199 PHE A N 1
ATOM 1563 C CA . PHE A 1 199 ? -25.391 -23.703 11.82 1 78.31 199 PHE A CA 1
ATOM 1564 C C . PHE A 1 199 ? -25.375 -24.188 13.266 1 78.31 199 PHE A C 1
ATOM 1566 O O . PHE A 1 199 ? -26.141 -25.078 13.633 1 78.31 199 PHE A O 1
ATOM 1573 N N . LEU A 1 200 ? -24.594 -23.453 14.141 1 74.62 200 LEU A N 1
ATOM 1574 C CA . LEU A 1 200 ? -24.406 -23.906 15.516 1 74.62 200 LEU A CA 1
ATOM 1575 C C . LEU A 1 200 ? -25.734 -23.906 16.281 1 74.62 200 LEU A C 1
ATOM 1577 O O . LEU A 1 200 ? -26.031 -24.859 17 1 74.62 200 LEU A O 1
ATOM 1581 N N . PRO A 1 201 ? -26.531 -22.781 16.094 1 73.25 201 PRO A N 1
ATOM 1582 C CA . PRO A 1 201 ? -27.781 -22.797 16.859 1 73.25 201 PRO A CA 1
ATOM 1583 C C . PRO A 1 201 ? -28.688 -23.969 16.469 1 73.25 201 PRO A C 1
ATOM 1585 O O . PRO A 1 201 ? -29.484 -24.438 17.297 1 73.25 201 PRO A O 1
ATOM 1588 N N . GLN A 1 202 ? -28.625 -24.375 15.32 1 65.88 202 GLN A N 1
ATOM 1589 C CA . GLN A 1 202 ? -29.469 -25.469 14.859 1 65.88 202 GLN A CA 1
ATOM 1590 C C . GLN A 1 202 ? -29.031 -26.797 15.484 1 65.88 202 GLN A C 1
ATOM 1592 O O . GLN A 1 202 ? -29.828 -27.719 15.633 1 65.88 202 GLN A O 1
ATOM 1597 N N . PHE A 1 203 ? -27.719 -26.641 15.875 1 60.56 203 PHE A N 1
ATOM 1598 C CA . PHE A 1 203 ? -27.203 -27.828 16.547 1 60.56 203 PHE A CA 1
ATOM 1599 C C . PHE A 1 203 ? -27.547 -27.812 18.031 1 60.56 203 PHE A C 1
ATOM 1601 O O . PHE A 1 203 ? -27.781 -28.859 18.625 1 60.56 203 PHE A O 1
ATOM 1608 N N . LEU A 1 204 ? -27.594 -26.297 18.469 1 53.97 204 LEU A N 1
ATOM 1609 C CA . LEU A 1 204 ? -27.844 -26.141 19.906 1 53.97 204 LEU A CA 1
ATOM 1610 C C . LEU A 1 204 ? -29.344 -26.156 20.203 1 53.97 204 LEU A C 1
ATOM 1612 O O . LEU A 1 204 ? -29.766 -26.5 21.312 1 53.97 204 LEU A O 1
ATOM 1616 N N . VAL A 1 205 ? -30.219 -25.375 19.375 1 47.75 205 VAL A N 1
ATOM 1617 C CA . VAL A 1 205 ? -31.656 -25.328 19.625 1 47.75 205 VAL A CA 1
ATOM 1618 C C . VAL A 1 205 ? -32.188 -26.734 19.922 1 47.75 205 VAL A C 1
ATOM 1620 O O . VAL A 1 205 ? -33.344 -26.891 20.312 1 47.75 205 VAL A O 1
ATOM 1623 N N . PHE A 1 206 ? -31.562 -27.688 19.844 1 41 206 PHE A N 1
ATOM 1624 C CA . PHE A 1 206 ? -32.312 -28.844 20.328 1 41 206 PHE A CA 1
ATOM 1625 C C . PHE A 1 206 ? -33.031 -28.531 21.625 1 41 206 PHE A C 1
ATOM 1627 O O . PHE A 1 206 ? -34.062 -29.125 21.922 1 41 206 PHE A O 1
ATOM 1634 N N . ARG A 1 207 ? -32.5 -27.656 22.453 1 37.16 207 ARG A N 1
ATOM 1635 C CA . ARG A 1 207 ? -33.094 -27.547 23.781 1 37.16 207 ARG A CA 1
ATOM 1636 C C . ARG A 1 207 ? -34.219 -26.547 23.797 1 37.16 207 ARG A C 1
ATOM 1638 O O . ARG A 1 207 ? -35.219 -26.719 24.516 1 37.16 207 ARG A O 1
ATOM 1645 N N . GLY A 1 208 ? -34.062 -25.266 23.359 1 35.28 208 GLY A N 1
ATOM 1646 C CA . GLY A 1 208 ? -34.969 -24.234 23.828 1 35.28 208 GLY A CA 1
ATOM 1647 C C . GLY A 1 208 ? -36.25 -24.172 23.047 1 35.28 208 GLY A C 1
ATOM 1648 O O . GLY A 1 208 ? -36.625 -23.109 22.516 1 35.28 208 GLY A O 1
ATOM 1649 N N . HIS A 1 209 ? -36.625 -24.891 22.094 1 35.97 209 HIS A N 1
ATOM 1650 C CA . HIS A 1 209 ? -38 -24.547 21.703 1 35.97 209 HIS A CA 1
ATOM 1651 C C . HIS A 1 209 ? -38.844 -24.141 22.906 1 35.97 209 HIS A C 1
ATOM 1653 O O . HIS A 1 209 ? -38.469 -24.453 24.047 1 35.97 209 HIS A O 1
ATOM 1659 N N . ASP A 1 210 ? -40.094 -23.578 22.672 1 35.47 210 ASP A N 1
ATOM 1660 C CA . ASP A 1 210 ? -41.156 -23.203 23.609 1 35.47 210 ASP A CA 1
ATOM 1661 C C . ASP A 1 210 ? -41.406 -24.312 24.625 1 35.47 210 ASP A C 1
ATOM 1663 O O . ASP A 1 210 ? -41.969 -25.344 24.297 1 35.47 210 ASP A O 1
ATOM 1667 N N . CYS A 1 211 ? -40.656 -24.703 25.438 1 30.83 211 CYS A N 1
ATOM 1668 C CA . CYS A 1 211 ? -41.094 -25.375 26.672 1 30.83 211 CYS A CA 1
ATOM 1669 C C . CYS A 1 211 ? -42.406 -24.812 27.172 1 30.83 211 CYS A C 1
ATOM 1671 O O . CYS A 1 211 ? -42.844 -25.172 28.266 1 30.83 211 CYS A O 1
ATOM 1673 N N . LYS A 1 212 ? -42.906 -23.75 26.75 1 34.53 212 LYS A N 1
ATOM 1674 C CA . LYS A 1 212 ? -44.156 -23.594 27.516 1 34.53 212 LYS A CA 1
ATOM 1675 C C . LYS A 1 212 ? -45.188 -24.656 27.141 1 34.53 212 LYS A C 1
ATOM 1677 O O . LYS A 1 212 ? -46.156 -24.844 27.844 1 34.53 212 LYS A O 1
ATOM 1682 N N . SER A 1 213 ? -45.656 -24.891 25.922 1 33.34 213 SER A N 1
ATOM 1683 C CA . SER A 1 213 ? -46.844 -25.734 25.859 1 33.34 213 SER A CA 1
ATOM 1684 C C . SER A 1 213 ? -46.5 -27.188 26.172 1 33.34 213 SER A C 1
ATOM 1686 O O . SER A 1 213 ? -45.344 -27.609 26 1 33.34 213 SER A O 1
ATOM 1688 N N . THR A 1 214 ? -47.438 -28.141 26.844 1 34.94 214 THR A N 1
ATOM 1689 C CA . THR A 1 214 ? -47.656 -29.5 27.328 1 34.94 214 THR A CA 1
ATOM 1690 C C . THR A 1 214 ? -47.156 -30.516 26.328 1 34.94 214 THR A C 1
ATOM 1692 O O . THR A 1 214 ? -46.906 -31.672 26.672 1 34.94 214 THR A O 1
ATOM 1695 N N . THR A 1 215 ? -47.375 -30.438 25.016 1 36.25 215 THR A N 1
ATOM 1696 C CA . THR A 1 215 ? -47.094 -31.484 24.047 1 36.25 215 THR A CA 1
ATOM 1697 C C . THR A 1 215 ? -45.594 -31.656 23.844 1 36.25 215 THR A C 1
ATOM 1699 O O . THR A 1 215 ? -45.156 -32.219 22.844 1 36.25 215 THR A O 1
ATOM 1702 N N . ALA A 1 216 ? -44.656 -31.328 24.672 1 40.84 216 ALA A N 1
ATOM 1703 C CA . ALA A 1 216 ? -43.219 -31.297 24.969 1 40.84 216 ALA A CA 1
ATOM 1704 C C . ALA A 1 216 ? -42.656 -32.719 25.078 1 40.84 216 ALA A C 1
ATOM 1706 O O . ALA A 1 216 ? -41.438 -32.906 24.938 1 40.84 216 ALA A O 1
ATOM 1707 N N . HIS A 1 217 ? -43.344 -33.719 25.516 1 38.38 217 HIS A N 1
ATOM 1708 C CA . HIS A 1 217 ? -42.906 -35.094 25.781 1 38.38 217 HIS A CA 1
ATOM 1709 C C . HIS A 1 217 ? -42.5 -35.781 24.484 1 38.38 217 HIS A C 1
ATOM 1711 O O . HIS A 1 217 ? -41.531 -36.531 24.469 1 38.38 217 HIS A O 1
ATOM 1717 N N . ILE A 1 218 ? -43.438 -35.906 23.531 1 38.59 218 ILE A N 1
ATOM 1718 C CA . ILE A 1 218 ? -43.281 -36.656 22.297 1 38.59 218 ILE A CA 1
ATOM 1719 C C . ILE A 1 218 ? -42.125 -36.062 21.484 1 38.59 218 ILE A C 1
ATOM 1721 O O . ILE A 1 218 ? -41.344 -36.812 20.875 1 38.59 218 ILE A O 1
ATOM 1725 N N . SER A 1 219 ? -41.844 -34.75 21.484 1 44.59 219 SER A N 1
ATOM 1726 C CA . SER A 1 219 ? -40.906 -34.062 20.578 1 44.59 219 SER A CA 1
ATOM 1727 C C . SER A 1 219 ? -39.469 -34.188 21.062 1 44.59 219 SER A C 1
ATOM 1729 O O . SER A 1 219 ? -38.531 -33.906 20.297 1 44.59 219 SER A O 1
ATOM 1731 N N . ARG A 1 220 ? -39.281 -34.719 22.188 1 47.91 220 ARG A N 1
ATOM 1732 C CA . ARG A 1 220 ? -37.969 -35 22.781 1 47.91 220 ARG A CA 1
ATOM 1733 C C . ARG A 1 220 ? -37.312 -36.219 22.156 1 47.91 220 ARG A C 1
ATOM 1735 O O . ARG A 1 220 ? -36.094 -36.219 21.922 1 47.91 220 ARG A O 1
ATOM 1742 N N . SER A 1 221 ? -38.062 -37.219 22.141 1 49.47 221 SER A N 1
ATOM 1743 C CA . SER A 1 221 ? -37.5 -38.438 21.609 1 49.47 221 SER A CA 1
ATOM 1744 C C . SER A 1 221 ? -37.062 -38.25 20.156 1 49.47 221 SER A C 1
ATOM 1746 O O . SER A 1 221 ? -36 -38.75 19.75 1 49.47 221 SER A O 1
ATOM 1748 N N . ALA A 1 222 ? -37.875 -37.531 19.453 1 52.31 222 ALA A N 1
ATOM 1749 C CA . ALA A 1 222 ? -37.594 -37.281 18.047 1 52.31 222 ALA A CA 1
ATOM 1750 C C . ALA A 1 222 ? -36.375 -36.375 17.875 1 52.31 222 ALA A C 1
ATOM 1752 O O . ALA A 1 222 ? -35.562 -36.625 16.984 1 52.31 222 ALA A O 1
ATOM 1753 N N . ASP A 1 223 ? -36.281 -35.531 18.812 1 56.69 223 ASP A N 1
ATOM 1754 C CA . ASP A 1 223 ? -35.125 -34.594 18.734 1 56.69 223 ASP A CA 1
ATOM 1755 C C . ASP A 1 223 ? -33.812 -35.312 19.078 1 56.69 223 ASP A C 1
ATOM 1757 O O . ASP A 1 223 ? -32.781 -35.062 18.453 1 56.69 223 ASP A O 1
ATOM 1761 N N . THR A 1 224 ? -33.938 -36.25 20.062 1 55.53 224 THR A N 1
ATOM 1762 C CA . THR A 1 224 ? -32.719 -36.969 20.406 1 55.53 224 THR A CA 1
ATOM 1763 C C . THR A 1 224 ? -32.281 -37.844 19.25 1 55.53 224 THR A C 1
ATOM 1765 O O . THR A 1 224 ? -31.094 -38 18.984 1 55.53 224 THR A O 1
ATOM 1768 N N . ILE A 1 225 ? -33.219 -38.438 18.625 1 56.34 225 ILE A N 1
ATOM 1769 C CA . ILE A 1 225 ? -32.875 -39.281 17.5 1 56.34 225 ILE A CA 1
ATOM 1770 C C . ILE A 1 225 ? -32.281 -38.438 16.375 1 56.34 225 ILE A C 1
ATOM 1772 O O . ILE A 1 225 ? -31.344 -38.875 15.695 1 56.34 225 ILE A O 1
ATOM 1776 N N . LEU A 1 226 ? -32.781 -37.25 16.328 1 59.22 226 LEU A N 1
ATOM 1777 C CA . LEU A 1 226 ? -32.25 -36.344 15.305 1 59.22 226 LEU A CA 1
ATOM 1778 C C . LEU A 1 226 ? -30.812 -35.969 15.609 1 59.22 226 LEU A C 1
ATOM 1780 O O . LEU A 1 226 ? -29.984 -35.906 14.703 1 59.22 226 LEU A O 1
ATOM 1784 N N . ILE A 1 227 ? -30.578 -35.812 16.875 1 59.81 227 ILE A N 1
ATOM 1785 C CA . ILE A 1 227 ? -29.219 -35.469 17.266 1 59.81 227 ILE A CA 1
ATOM 1786 C C . ILE A 1 227 ? -28.312 -36.688 17.031 1 59.81 227 ILE A C 1
ATOM 1788 O O . ILE A 1 227 ? -27.203 -36.531 16.516 1 59.81 227 ILE A O 1
ATOM 1792 N N . ILE A 1 228 ? -28.812 -37.781 17.438 1 59.03 228 ILE A N 1
ATOM 1793 C CA . ILE A 1 228 ? -28 -39 17.266 1 59.03 228 ILE A CA 1
ATOM 1794 C C . ILE A 1 228 ? -27.75 -39.25 15.789 1 59.03 228 ILE A C 1
ATOM 1796 O O . ILE A 1 228 ? -26.641 -39.594 15.383 1 59.03 228 ILE A O 1
ATOM 1800 N N . ALA A 1 229 ? -28.75 -39 15.086 1 57.94 229 ALA A N 1
ATOM 1801 C CA . ALA A 1 229 ? -28.609 -39.219 13.648 1 57.94 229 ALA A CA 1
ATOM 1802 C C . ALA A 1 229 ? -27.625 -38.25 13.031 1 57.94 229 ALA A C 1
ATOM 1804 O O . ALA A 1 229 ? -26.844 -38.594 12.156 1 57.94 229 ALA A O 1
ATOM 1805 N N . THR A 1 230 ? -27.672 -37.031 13.625 1 60.5 230 THR A N 1
ATOM 1806 C CA . THR A 1 230 ? -26.75 -36.031 13.109 1 60.5 230 THR A CA 1
ATOM 1807 C C . THR A 1 230 ? -25.312 -36.375 13.5 1 60.5 230 THR A C 1
ATOM 1809 O O . THR A 1 230 ? -24.391 -36.188 12.695 1 60.5 230 THR A O 1
ATOM 1812 N N . VAL A 1 231 ? -25.156 -36.75 14.719 1 61.56 231 VAL A N 1
ATOM 1813 C CA . VAL A 1 231 ? -23.812 -37.094 15.195 1 61.56 231 VAL A CA 1
ATOM 1814 C C . VAL A 1 231 ? -23.297 -38.312 14.453 1 61.56 231 VAL A C 1
ATOM 1816 O O . VAL A 1 231 ? -22.125 -38.375 14.07 1 61.56 231 VAL A O 1
ATOM 1819 N N . VAL A 1 232 ? -24.141 -39.219 14.281 1 60.56 232 VAL A N 1
ATOM 1820 C CA . VAL A 1 232 ? -23.734 -40.438 13.578 1 60.56 232 VAL A CA 1
ATOM 1821 C C . VAL A 1 232 ? -23.391 -40.094 12.125 1 60.56 232 VAL A C 1
ATOM 1823 O O . VAL A 1 232 ? -22.406 -40.625 11.578 1 60.56 232 VAL A O 1
ATOM 1826 N N . ALA A 1 233 ? -24.125 -39.188 11.633 1 60.16 233 ALA A N 1
ATOM 1827 C CA . ALA A 1 233 ? -23.828 -38.75 10.273 1 60.16 233 ALA A CA 1
ATOM 1828 C C . ALA A 1 233 ? -22.469 -38.062 10.188 1 60.16 233 ALA A C 1
ATOM 1830 O O . ALA A 1 233 ? -21.703 -38.281 9.25 1 60.16 233 ALA A O 1
ATOM 1831 N N . ALA A 1 234 ? -22.297 -37.25 11.219 1 62.25 234 ALA A N 1
ATOM 1832 C CA . ALA A 1 234 ? -21 -36.562 11.258 1 62.25 234 ALA A CA 1
ATOM 1833 C C . ALA A 1 234 ? -19.859 -37.594 11.383 1 62.25 234 ALA A C 1
ATOM 1835 O O . ALA A 1 234 ? -18.812 -37.438 10.734 1 62.25 234 ALA A O 1
ATOM 1836 N N . LEU A 1 235 ? -20.062 -38.562 12.203 1 61.53 235 LEU A N 1
ATOM 1837 C CA . LEU A 1 235 ? -19.031 -39.562 12.43 1 61.53 235 LEU A CA 1
ATOM 1838 C C . LEU A 1 235 ? -18.828 -40.406 11.188 1 61.53 235 LEU A C 1
ATOM 1840 O O . LEU A 1 235 ? -17.703 -40.75 10.836 1 61.53 235 LEU A O 1
ATOM 1844 N N . VAL A 1 236 ? -19.812 -40.781 10.586 1 59.38 236 VAL A N 1
ATOM 1845 C CA . VAL A 1 236 ? -19.719 -41.594 9.375 1 59.38 236 VAL A CA 1
ATOM 1846 C C . VAL A 1 236 ? -19 -40.781 8.281 1 59.38 236 VAL A C 1
ATOM 1848 O O . VAL A 1 236 ? -18.172 -41.344 7.555 1 59.38 236 VAL A O 1
ATOM 1851 N N . PHE A 1 237 ? -19.25 -39.5 8.336 1 59.69 237 PHE A N 1
ATOM 1852 C CA . PHE A 1 237 ? -18.594 -38.594 7.398 1 59.69 237 PHE A CA 1
ATOM 1853 C C . PHE A 1 237 ? -17.078 -38.625 7.586 1 59.69 237 PHE A C 1
ATOM 1855 O O . PHE A 1 237 ? -16.328 -38.688 6.609 1 59.69 237 PHE A O 1
ATOM 1862 N N . LEU A 1 238 ? -16.797 -38.438 8.836 1 59 238 LEU A N 1
ATOM 1863 C CA . LEU A 1 238 ? -15.367 -38.375 9.156 1 59 238 LEU A CA 1
ATOM 1864 C C . LEU A 1 238 ? -14.68 -39.688 8.828 1 59 238 LEU A C 1
ATOM 1866 O O . LEU A 1 238 ? -13.562 -39.719 8.32 1 59 238 LEU A O 1
ATOM 1870 N N . ILE A 1 239 ? -15.336 -40.812 9.086 1 57.97 239 ILE A N 1
ATOM 1871 C CA . ILE A 1 239 ? -14.75 -42.156 8.859 1 57.97 239 ILE A CA 1
ATOM 1872 C C . ILE A 1 239 ? -14.68 -42.406 7.359 1 57.97 239 ILE A C 1
ATOM 1874 O O . ILE A 1 239 ? -13.688 -42.969 6.867 1 57.97 239 ILE A O 1
ATOM 1878 N N . PHE A 1 240 ? -15.742 -42.094 6.684 1 56.03 240 PHE A N 1
ATOM 1879 C CA . PHE A 1 240 ? -15.797 -42.344 5.25 1 56.03 240 PHE A CA 1
ATOM 1880 C C . PHE A 1 240 ? -14.773 -41.5 4.508 1 56.03 240 PHE A C 1
ATOM 1882 O O . PHE A 1 240 ? -14.125 -41.969 3.574 1 56.03 240 PHE A O 1
ATOM 1889 N N . LYS A 1 241 ? -14.852 -40.25 4.812 1 58.25 241 LYS A N 1
ATOM 1890 C CA . LYS A 1 241 ? -13.867 -39.375 4.172 1 58.25 241 LYS A CA 1
ATOM 1891 C C . LYS A 1 241 ? -12.453 -39.906 4.363 1 58.25 241 LYS A C 1
ATOM 1893 O O . LYS A 1 241 ? -11.641 -39.875 3.436 1 58.25 241 LYS A O 1
ATOM 1898 N N . TRP A 1 242 ? -12.156 -40.406 5.531 1 56.34 242 TRP A N 1
ATOM 1899 C CA . TRP A 1 242 ? -10.805 -40.875 5.82 1 56.34 242 TRP A CA 1
ATOM 1900 C C . TRP A 1 242 ? -10.555 -42.219 5.18 1 56.34 242 TRP A C 1
ATOM 1902 O O . TRP A 1 242 ? -9.516 -42.438 4.543 1 56.34 242 TRP A O 1
ATOM 1912 N N . ARG A 1 243 ? -11.438 -43.188 5.41 1 52.62 243 ARG A N 1
ATOM 1913 C CA . ARG A 1 243 ? -11.117 -44.562 5.043 1 52.62 243 ARG A CA 1
ATOM 1914 C C . ARG A 1 243 ? -11.664 -44.906 3.664 1 52.62 243 ARG A C 1
ATOM 1916 O O . ARG A 1 243 ? -10.984 -45.531 2.859 1 52.62 243 ARG A O 1
ATOM 1923 N N . LEU A 1 244 ? -12.828 -44.5 3.422 1 54.75 244 LEU A N 1
ATOM 1924 C CA . LEU A 1 244 ? -13.492 -45.031 2.23 1 54.75 244 LEU A CA 1
ATOM 1925 C C . LEU A 1 244 ? -13 -44.312 0.979 1 54.75 244 LEU A C 1
ATOM 1927 O O . LEU A 1 244 ? -12.906 -44.906 -0.092 1 54.75 244 LEU A O 1
ATOM 1931 N N . SER A 1 245 ? -12.75 -43.031 1.127 1 57.16 245 SER A N 1
ATOM 1932 C CA . SER A 1 245 ? -12.203 -42.312 -0.035 1 57.16 245 SER A CA 1
ATOM 1933 C C . SER A 1 245 ? -10.945 -43 -0.548 1 57.16 245 SER A C 1
ATOM 1935 O O . SER A 1 245 ? -10.742 -43.125 -1.759 1 57.16 245 SER A O 1
ATOM 1937 N N . ARG A 1 246 ? -10.203 -43.531 0.347 1 57.59 246 ARG A N 1
ATOM 1938 C CA . ARG A 1 246 ? -8.984 -44.219 -0.045 1 57.59 246 ARG A CA 1
ATOM 1939 C C . ARG A 1 246 ? -9.297 -45.562 -0.71 1 57.59 246 ARG A C 1
ATOM 1941 O O . ARG A 1 246 ? -8.656 -45.938 -1.692 1 57.59 246 ARG A O 1
ATOM 1948 N N . LEU A 1 247 ? -10.25 -46.219 -0.156 1 56.91 247 LEU A N 1
ATOM 1949 C CA . LEU A 1 247 ? -10.578 -47.531 -0.694 1 56.91 247 LEU A CA 1
ATOM 1950 C C . LEU A 1 247 ? -11.227 -47.406 -2.07 1 56.91 247 LEU A C 1
ATOM 1952 O O . LEU A 1 247 ? -10.922 -48.188 -2.973 1 56.91 247 LEU A O 1
ATOM 1956 N N . LEU A 1 248 ? -12.133 -46.469 -2.131 1 55.75 248 LEU A N 1
ATOM 1957 C CA . LEU A 1 248 ? -12.812 -46.312 -3.41 1 55.75 248 LEU A CA 1
ATOM 1958 C C . LEU A 1 248 ? -11.867 -45.719 -4.453 1 55.75 248 LEU A C 1
ATOM 1960 O O . LEU A 1 248 ? -11.945 -46.062 -5.633 1 55.75 248 LEU A O 1
ATOM 1964 N N . GLN A 1 249 ? -11.141 -44.781 -4.016 1 58.88 249 GLN A N 1
ATOM 1965 C CA . GLN A 1 249 ? -10.148 -44.219 -4.938 1 58.88 249 GLN A CA 1
ATOM 1966 C C . GLN A 1 249 ? -9.281 -45.344 -5.527 1 58.88 249 GLN A C 1
ATOM 1968 O O . GLN A 1 249 ? -8.93 -45.312 -6.707 1 58.88 249 GLN A O 1
ATOM 1973 N N . SER A 1 250 ? -8.945 -46.312 -4.68 1 56.75 250 SER A N 1
ATOM 1974 C CA . SER A 1 250 ? -8.102 -47.375 -5.168 1 56.75 250 SER A CA 1
ATOM 1975 C C . SER A 1 250 ? -8.859 -48.281 -6.145 1 56.75 250 SER A C 1
ATOM 1977 O O . SER A 1 250 ? -8.273 -48.844 -7.07 1 56.75 250 SER A O 1
ATOM 1979 N N . LYS A 1 251 ? -10.117 -48.406 -5.848 1 53.28 251 LYS A N 1
ATOM 1980 C CA . LYS A 1 251 ? -10.828 -49.375 -6.668 1 53.28 251 LYS A CA 1
ATOM 1981 C C . LYS A 1 251 ? -11.5 -48.688 -7.863 1 53.28 251 LYS A C 1
ATOM 1983 O O . LYS A 1 251 ? -11.516 -49.25 -8.961 1 53.28 251 LYS A O 1
ATOM 1988 N N . ILE A 1 252 ? -12.211 -47.625 -7.551 1 54.88 252 ILE A N 1
ATOM 1989 C CA . ILE A 1 252 ? -13.016 -47.062 -8.625 1 54.88 252 ILE A CA 1
ATOM 1990 C C . ILE A 1 252 ? -12.305 -45.844 -9.219 1 54.88 252 ILE A C 1
ATOM 1992 O O . ILE A 1 252 ? -12.594 -45.438 -10.344 1 54.88 252 ILE A O 1
ATOM 1996 N N . GLY A 1 253 ? -11.172 -45.594 -8.742 1 53.81 253 GLY A N 1
ATOM 1997 C CA . GLY A 1 253 ? -10.336 -44.531 -9.266 1 53.81 253 GLY A CA 1
ATOM 1998 C C . GLY A 1 253 ? -10.875 -43.125 -8.969 1 53.81 253 GLY A C 1
ATOM 1999 O O . GLY A 1 253 ? -10.375 -42.125 -9.492 1 53.81 253 GLY A O 1
ATOM 2000 N N . PHE A 1 254 ? -12.258 -43.125 -8.469 1 57.16 254 PHE A N 1
ATOM 2001 C CA . PHE A 1 254 ? -12.852 -41.812 -8.258 1 57.16 254 PHE A CA 1
ATOM 2002 C C . PHE A 1 254 ? -13.078 -41.562 -6.77 1 57.16 254 PHE A C 1
ATOM 2004 O O . PHE A 1 254 ? -13.273 -42.5 -5.996 1 57.16 254 PHE A O 1
ATOM 2011 N N . SER A 1 255 ? -12.875 -40.344 -6.355 1 58.25 255 SER A N 1
ATOM 2012 C CA . SER A 1 255 ? -13.219 -39.969 -4.984 1 58.25 255 SER A CA 1
ATOM 2013 C C . SER A 1 255 ? -14.734 -39.938 -4.789 1 58.25 255 SER A C 1
ATOM 2015 O O . SER A 1 255 ? -15.438 -39.25 -5.535 1 58.25 255 SER A O 1
ATOM 2017 N N . ALA A 1 256 ? -15.406 -40.969 -4.215 1 58.38 256 ALA A N 1
ATOM 2018 C CA . ALA A 1 256 ? -16.844 -41.125 -4.027 1 58.38 256 ALA A CA 1
ATOM 2019 C C . ALA A 1 256 ? -17.453 -39.875 -3.402 1 58.38 256 ALA A C 1
ATOM 2021 O O . ALA A 1 256 ? -16.844 -39.219 -2.557 1 58.38 256 ALA A O 1
ATOM 2022 N N . PRO A 1 257 ? -18.625 -39.312 -4.039 1 64.06 257 PRO A N 1
ATOM 2023 C CA . PRO A 1 257 ? -19.328 -38.188 -3.42 1 64.06 257 PRO A CA 1
ATOM 2024 C C . PRO A 1 257 ? -19.891 -38.531 -2.041 1 64.06 257 PRO A C 1
ATOM 2026 O O . PRO A 1 257 ? -21.078 -38.844 -1.911 1 64.06 257 PRO A O 1
ATOM 2029 N N . HIS A 1 258 ? -19.141 -38.5 -1.028 1 64.56 258 HIS A N 1
ATOM 2030 C CA . HIS A 1 258 ? -19.5 -38.906 0.324 1 64.56 258 HIS A CA 1
ATOM 2031 C C . HIS A 1 258 ? -20.656 -38.062 0.862 1 64.56 258 HIS A C 1
ATOM 2033 O O . HIS A 1 258 ? -21.469 -38.562 1.645 1 64.56 258 HIS A O 1
ATOM 2039 N N . GLU A 1 259 ? -20.781 -36.938 0.28 1 66.06 259 GLU A N 1
ATOM 2040 C CA . GLU A 1 259 ? -21.828 -36.062 0.792 1 66.06 259 GLU A CA 1
ATOM 2041 C C . GLU A 1 259 ? -23.219 -36.594 0.451 1 66.06 259 GLU A C 1
ATOM 2043 O O . GLU A 1 259 ? -24.109 -36.562 1.297 1 66.06 259 GLU A O 1
ATOM 2048 N N . PHE A 1 260 ? -23.359 -37.156 -0.676 1 67.81 260 PHE A N 1
ATOM 2049 C CA . PHE A 1 260 ? -24.656 -37.625 -1.119 1 67.81 260 PHE A CA 1
ATOM 2050 C C . PHE A 1 260 ? -25.062 -38.906 -0.351 1 67.81 260 PHE A C 1
ATOM 2052 O O . PHE A 1 260 ? -26.219 -39.031 0.049 1 67.81 260 PHE A O 1
ATOM 2059 N N . PHE A 1 261 ? -24.109 -39.656 -0.118 1 67.06 261 PHE A N 1
ATOM 2060 C CA . PHE A 1 261 ? -24.438 -40.906 0.542 1 67.06 261 PHE A CA 1
ATOM 2061 C C . PHE A 1 261 ? -24.844 -40.688 1.992 1 67.06 261 PHE A C 1
ATOM 206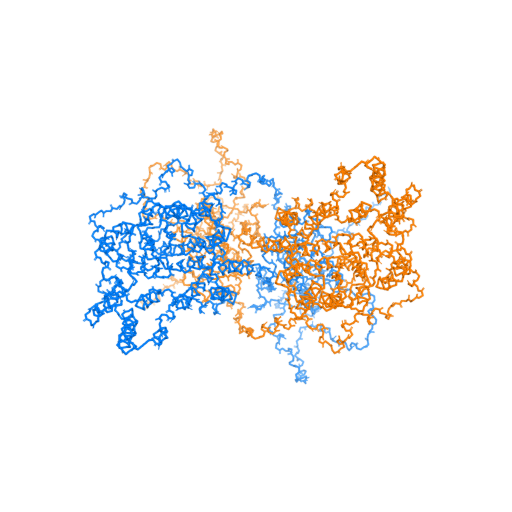3 O O . PHE A 1 261 ? -25.734 -41.344 2.508 1 67.06 261 PHE A O 1
ATOM 2070 N N . VAL A 1 262 ? -24.188 -39.719 2.523 1 66.81 262 VAL A N 1
ATOM 2071 C CA . VAL A 1 262 ? -24.547 -39.406 3.902 1 66.81 262 VAL A CA 1
ATOM 2072 C C . VAL A 1 262 ? -25.969 -38.844 3.949 1 66.81 262 VAL A C 1
ATOM 2074 O O . VAL A 1 262 ? -26.766 -39.219 4.812 1 66.81 262 VAL A O 1
ATOM 2077 N N . LEU A 1 263 ? -26.234 -37.906 3.033 1 69.62 263 LEU A N 1
ATOM 2078 C CA . LEU A 1 263 ? -27.562 -37.312 2.994 1 69.62 263 LEU A CA 1
ATOM 2079 C C . LEU A 1 263 ? -28.625 -38.375 2.734 1 69.62 263 LEU A C 1
ATOM 2081 O O . LEU A 1 263 ? -29.688 -38.344 3.352 1 69.62 263 LEU A O 1
ATOM 2085 N N . LEU A 1 264 ? -28.266 -39.312 1.946 1 69.62 264 LEU A N 1
ATOM 2086 C CA . LEU A 1 264 ? -29.203 -40.375 1.606 1 69.62 264 LEU A CA 1
ATOM 2087 C C . LEU A 1 264 ? -29.438 -41.312 2.801 1 69.62 264 LEU A C 1
ATOM 2089 O O . LEU A 1 264 ? -30.578 -41.688 3.074 1 69.62 264 LEU A O 1
ATOM 2093 N N . THR A 1 265 ? -28.422 -41.562 3.426 1 69.69 265 THR A N 1
ATOM 2094 C CA . THR A 1 265 ? -28.531 -42.469 4.562 1 69.69 265 THR A CA 1
ATOM 2095 C C . THR A 1 265 ? -29.344 -41.844 5.684 1 69.69 265 THR A C 1
ATOM 2097 O O . THR A 1 265 ? -30.188 -42.5 6.309 1 69.69 265 THR A O 1
ATOM 2100 N N . VAL A 1 266 ? -29.062 -40.594 5.93 1 70.31 266 VAL A N 1
ATOM 2101 C CA . VAL A 1 266 ? -29.797 -39.906 6.984 1 70.31 266 VAL A CA 1
ATOM 2102 C C . VAL A 1 266 ? -31.266 -39.812 6.613 1 70.31 266 VAL A C 1
ATOM 2104 O O . VAL A 1 266 ? -32.156 -40 7.457 1 70.31 266 VAL A O 1
ATOM 2107 N N . THR A 1 267 ? -31.516 -39.469 5.383 1 70.38 267 THR A N 1
ATOM 2108 C CA . THR A 1 267 ? -32.906 -39.375 4.91 1 70.38 267 THR A CA 1
ATOM 2109 C C . THR A 1 267 ? -33.625 -40.719 5.047 1 70.38 267 THR A C 1
ATOM 2111 O O . THR A 1 267 ? -34.781 -40.75 5.445 1 70.38 267 THR A O 1
ATOM 2114 N N . LEU A 1 268 ? -32.906 -41.719 4.801 1 69.19 268 LEU A N 1
ATOM 2115 C CA . LEU A 1 268 ? -33.5 -43.031 4.879 1 69.19 268 LEU A CA 1
ATOM 2116 C C . LEU A 1 268 ? -33.781 -43.438 6.328 1 69.19 268 LEU A C 1
ATOM 2118 O O . LEU A 1 268 ? -34.812 -44.031 6.625 1 69.19 268 LEU A O 1
ATOM 2122 N N . ILE A 1 269 ? -32.906 -43.062 7.129 1 69.75 269 ILE A N 1
ATOM 2123 C CA . ILE A 1 269 ? -33.062 -43.375 8.547 1 69.75 269 ILE A CA 1
ATOM 2124 C C . ILE A 1 269 ? -34.281 -42.625 9.094 1 69.75 269 ILE A C 1
ATOM 2126 O O . ILE A 1 269 ? -35.125 -43.188 9.812 1 69.75 269 ILE A O 1
ATOM 2130 N N . ILE A 1 270 ? -34.375 -41.406 8.742 1 68.06 270 ILE A N 1
ATOM 2131 C CA . ILE A 1 270 ? -35.5 -40.594 9.25 1 68.06 270 ILE A CA 1
ATOM 2132 C C . ILE A 1 270 ? -36.812 -41.094 8.617 1 68.06 270 ILE A C 1
ATOM 2134 O O . ILE A 1 270 ? -37.844 -41.156 9.297 1 68.06 270 ILE A O 1
ATOM 2138 N N . PHE A 1 271 ? -36.688 -41.375 7.363 1 63.72 271 PHE A N 1
ATOM 2139 C CA . PHE A 1 271 ? -37.875 -41.812 6.648 1 63.72 271 PHE A CA 1
ATOM 2140 C C . PHE A 1 271 ? -38.438 -43.125 7.25 1 63.72 271 PHE A C 1
ATOM 2142 O O . PHE A 1 271 ? -39.625 -43.281 7.383 1 63.72 271 PHE A O 1
ATOM 2149 N N . PHE A 1 272 ? -37.531 -44 7.621 1 65.69 272 PHE A N 1
ATOM 2150 C CA . PHE A 1 272 ? -38 -45.312 8.094 1 65.69 272 PHE A CA 1
ATOM 2151 C C . PHE A 1 272 ? -38.312 -45.281 9.578 1 65.69 272 PHE A C 1
ATOM 2153 O O . PHE A 1 272 ? -39.219 -45.969 10.047 1 65.69 272 PHE A O 1
ATOM 2160 N N . PHE A 1 273 ? -37.594 -44.531 10.328 1 64.25 273 PHE A N 1
ATOM 2161 C CA . PHE A 1 273 ? -37.75 -44.594 11.773 1 64.25 273 PHE A CA 1
ATOM 2162 C C . PHE A 1 273 ? -38.719 -43.531 12.281 1 64.25 273 PHE A C 1
ATOM 2164 O O . PHE A 1 273 ? -39.344 -43.688 13.336 1 64.25 273 PHE A O 1
ATOM 2171 N N . GLN A 1 274 ? -38.75 -42.406 11.688 1 61.16 274 GLN A N 1
ATOM 2172 C CA . GLN A 1 274 ? -39.688 -41.375 12.141 1 61.16 274 GLN A CA 1
ATOM 2173 C C . GLN A 1 274 ? -40.438 -40.75 10.953 1 61.16 274 GLN A C 1
ATOM 2175 O O . GLN A 1 274 ? -40.188 -39.594 10.617 1 61.16 274 GLN A O 1
ATOM 2180 N N . PRO A 1 275 ? -41.312 -41.438 10.414 1 58.09 275 PRO A N 1
ATOM 2181 C CA . PRO A 1 275 ? -42.062 -40.938 9.258 1 58.09 275 PRO A CA 1
ATOM 2182 C C . PRO A 1 275 ? -42.844 -39.656 9.57 1 58.09 275 PRO A C 1
ATOM 2184 O O . PRO A 1 275 ? -43.094 -38.844 8.672 1 58.09 275 PRO A O 1
ATOM 2187 N N . ASP A 1 276 ? -43.156 -39.406 10.789 1 56.91 276 ASP A N 1
ATOM 2188 C CA . ASP A 1 276 ? -43.938 -38.25 11.141 1 56.91 276 ASP A CA 1
ATOM 2189 C C . ASP A 1 276 ? -43.125 -36.969 11.031 1 56.91 276 ASP A C 1
ATOM 2191 O O . ASP A 1 276 ? -43.625 -35.906 10.633 1 56.91 276 ASP A O 1
ATOM 2195 N N . VAL A 1 277 ? -42 -37.062 11.469 1 55.22 277 VAL A N 1
ATOM 2196 C CA . VAL A 1 277 ? -41.125 -35.875 11.398 1 55.22 277 VAL A CA 1
ATOM 2197 C C . VAL A 1 277 ? -40.812 -35.562 9.945 1 55.22 277 VAL A C 1
ATOM 2199 O O . VAL A 1 277 ? -40.75 -34.375 9.562 1 55.22 277 VAL A O 1
ATOM 2202 N N . ALA A 1 278 ? -40.625 -36.594 9.133 1 53.84 278 ALA A N 1
ATOM 2203 C CA . ALA A 1 278 ? -40.469 -36.406 7.695 1 53.84 278 ALA A CA 1
ATOM 2204 C C . ALA A 1 278 ? -41.656 -35.688 7.082 1 53.84 278 ALA A C 1
ATOM 2206 O O . ALA A 1 278 ? -41.5 -34.906 6.141 1 53.84 278 ALA A O 1
ATOM 2207 N N . ALA A 1 279 ? -42.75 -36.062 7.605 1 51.38 279 ALA A N 1
ATOM 2208 C CA . ALA A 1 279 ? -44 -35.469 7.121 1 51.38 279 ALA A CA 1
ATOM 2209 C C . ALA A 1 279 ? -44.188 -34.062 7.641 1 51.38 279 ALA A C 1
ATOM 2211 O O . ALA A 1 279 ? -44.781 -33.219 6.977 1 51.38 279 ALA A O 1
ATOM 2212 N N . GLN A 1 280 ? -43.844 -33.781 8.875 1 47.19 280 GLN A N 1
ATOM 2213 C CA . GLN A 1 280 ? -44.094 -32.5 9.5 1 47.19 280 GLN A CA 1
ATOM 2214 C C . GLN A 1 280 ? -43 -31.5 9.156 1 47.19 280 GLN A C 1
ATOM 2216 O O . GLN A 1 280 ? -43.062 -30.328 9.57 1 47.19 280 GLN A O 1
ATOM 2221 N N . SER A 1 281 ? -41.969 -31.938 8.805 1 47.72 281 SER A N 1
ATOM 2222 C CA . SER A 1 281 ? -40.938 -30.953 8.477 1 47.72 281 SER A CA 1
ATOM 2223 C C . SER A 1 281 ? -41.5 -29.812 7.629 1 47.72 281 SER A C 1
ATOM 2225 O O . SER A 1 281 ? -41.938 -30.047 6.508 1 47.72 281 SER A O 1
ATOM 2227 N N . THR A 1 282 ? -42.25 -29.047 8.242 1 45.88 282 THR A N 1
ATOM 2228 C CA . THR A 1 282 ? -42.906 -27.797 7.859 1 45.88 282 THR A CA 1
ATOM 2229 C C . THR A 1 282 ? -42.125 -27.078 6.773 1 45.88 282 THR A C 1
ATOM 2231 O O . THR A 1 282 ? -42.625 -26.156 6.137 1 45.88 282 THR A O 1
ATOM 2234 N N . SER A 1 283 ? -40.875 -27.078 6.734 1 51.97 283 SER A N 1
ATOM 2235 C CA . SER A 1 283 ? -40.219 -26.125 5.828 1 51.97 283 SER A CA 1
ATOM 2236 C C . SER A 1 283 ? -40.062 -26.719 4.434 1 51.97 283 SER A C 1
ATOM 2238 O O . SER A 1 283 ? -39.125 -27.484 4.18 1 51.97 283 SER A O 1
ATOM 2240 N N . ARG A 1 284 ? -41.188 -27.031 3.789 1 56.84 284 ARG A N 1
ATOM 2241 C CA . ARG A 1 284 ? -41.188 -27.484 2.398 1 56.84 284 ARG A CA 1
ATOM 2242 C C . ARG A 1 284 ? -40.219 -26.656 1.562 1 56.84 284 ARG A C 1
ATOM 2244 O O . ARG A 1 284 ? -40.312 -25.422 1.53 1 56.84 284 ARG A O 1
ATOM 2251 N N . ILE A 1 285 ? -39.062 -27.312 1.192 1 64.31 285 ILE A N 1
ATOM 2252 C CA . ILE A 1 285 ? -38.156 -26.688 0.257 1 64.31 285 ILE A CA 1
ATOM 2253 C C . ILE A 1 285 ? -38.844 -26.391 -1.063 1 64.31 285 ILE A C 1
ATOM 2255 O O . ILE A 1 285 ? -39.438 -27.297 -1.676 1 64.31 285 ILE A O 1
ATOM 2259 N N . ASP A 1 286 ? -39.281 -25.172 -1.323 1 71.12 286 ASP A N 1
ATOM 2260 C CA . ASP A 1 286 ? -39.875 -24.734 -2.576 1 71.12 286 ASP A CA 1
ATOM 2261 C C . ASP A 1 286 ? -38.906 -24.844 -3.734 1 71.12 286 ASP A C 1
ATOM 2263 O O . ASP A 1 286 ? -37.906 -24.125 -3.775 1 71.12 286 ASP A O 1
ATOM 2267 N N . LEU A 1 287 ? -38.969 -25.922 -4.461 1 77 287 LEU A N 1
ATOM 2268 C CA . LEU A 1 287 ? -38.125 -26.109 -5.637 1 77 287 LEU A CA 1
ATOM 2269 C C . LEU A 1 287 ? -38.875 -25.656 -6.902 1 77 287 LEU A C 1
ATOM 2271 O O . LEU A 1 287 ? -38.75 -26.297 -7.953 1 77 287 LEU A O 1
ATOM 2275 N N . SER A 1 288 ? -39.625 -24.5 -6.727 1 77.81 288 SER A N 1
ATOM 2276 C CA . SER A 1 288 ? -40.312 -23.953 -7.902 1 77.81 288 SER A CA 1
ATOM 2277 C C . SER A 1 288 ? -39.344 -23.188 -8.789 1 77.81 288 SER A C 1
ATOM 2279 O O . SER A 1 288 ? -38.344 -22.625 -8.305 1 77.81 288 SER A O 1
ATOM 2281 N N . ILE A 1 289 ? -39.531 -23.25 -10.031 1 80.94 289 ILE A N 1
ATOM 2282 C CA . ILE A 1 289 ? -38.719 -22.562 -11.008 1 80.94 289 ILE A CA 1
ATOM 2283 C C . ILE A 1 289 ? -38.781 -21.047 -10.773 1 80.94 289 ILE A C 1
ATOM 2285 O O . ILE A 1 289 ? -39.875 -20.5 -10.648 1 80.94 289 ILE A O 1
ATOM 2289 N N . PRO A 1 290 ? -37.594 -20.484 -10.562 1 83.25 290 PRO A N 1
ATOM 2290 C CA . PRO A 1 290 ? -37.625 -19.031 -10.336 1 83.25 290 PRO A CA 1
ATOM 2291 C C . PRO A 1 290 ? -38.188 -18.25 -11.508 1 83.25 290 PRO A C 1
ATOM 2293 O O . PRO A 1 290 ? -38 -18.641 -12.664 1 83.25 290 PRO A O 1
ATOM 2296 N N . LYS A 1 291 ? -38.938 -17.219 -11.211 1 82.56 291 LYS A N 1
ATOM 2297 C CA . LYS A 1 291 ? -39.562 -16.375 -12.227 1 82.56 291 LYS A CA 1
ATOM 2298 C C . LYS A 1 291 ? -38.656 -15.211 -12.609 1 82.56 291 LYS A C 1
ATOM 2300 O O . LYS A 1 291 ? -37.812 -14.797 -11.828 1 82.56 291 LYS A O 1
ATOM 2305 N N . ILE A 1 292 ? -38.812 -14.891 -13.867 1 83.69 292 ILE A N 1
ATOM 2306 C CA . ILE A 1 292 ? -38.031 -13.75 -14.359 1 83.69 292 ILE A CA 1
ATOM 2307 C C . ILE A 1 292 ? -38.5 -12.469 -13.672 1 83.69 292 ILE A C 1
ATOM 2309 O O . ILE A 1 292 ? -39.719 -12.219 -13.578 1 83.69 292 ILE A O 1
ATOM 2313 N N . GLY A 1 293 ? -37.656 -11.906 -12.797 1 73.5 293 GLY A N 1
ATOM 2314 C CA . GLY A 1 293 ? -38.031 -10.672 -12.125 1 73.5 293 GLY A CA 1
ATOM 2315 C C . GLY A 1 293 ? -37.125 -9.508 -12.492 1 73.5 293 GLY A C 1
ATOM 2316 O O . GLY A 1 293 ? -35.969 -9.711 -12.914 1 73.5 293 GLY A O 1
ATOM 2317 N N . LEU A 1 294 ? -37.844 -8.328 -12.617 1 67.69 294 LEU A N 1
ATOM 2318 C CA . LEU A 1 294 ? -37.094 -7.117 -12.898 1 67.69 294 LEU A CA 1
ATOM 2319 C C . LEU A 1 294 ? -36.125 -6.781 -11.75 1 67.69 294 LEU A C 1
ATOM 2321 O O . LEU A 1 294 ? -36.469 -7.039 -10.586 1 67.69 294 LEU A O 1
ATOM 2325 N N . TRP A 1 295 ? -34.938 -6.449 -12.023 1 70.06 295 TRP A N 1
ATOM 2326 C CA . TRP A 1 295 ? -33.906 -6.133 -11.023 1 70.06 295 TRP A CA 1
ATOM 2327 C C . TRP A 1 295 ? -34.281 -4.879 -10.242 1 70.06 295 TRP A C 1
ATOM 2329 O O . TRP A 1 295 ? -34.969 -3.988 -10.773 1 70.06 295 TRP A O 1
ATOM 2339 N N . ALA A 1 296 ? -34.281 -4.938 -8.914 1 77.62 296 ALA A N 1
ATOM 2340 C CA . ALA A 1 296 ? -34.344 -3.74 -8.078 1 77.62 296 ALA A CA 1
ATOM 2341 C C . ALA A 1 296 ? -33.031 -2.945 -8.156 1 77.62 296 ALA A C 1
ATOM 2343 O O . ALA A 1 296 ? -31.953 -3.523 -8.289 1 77.62 296 ALA A O 1
ATOM 2344 N N . PHE A 1 297 ? -33.156 -1.686 -8.32 1 83.75 297 PHE A N 1
ATOM 2345 C CA . PHE A 1 297 ? -31.953 -0.842 -8.406 1 83.75 297 PHE A CA 1
ATOM 2346 C C . PHE A 1 297 ? -31.094 -0.999 -7.16 1 83.75 297 PHE A C 1
ATOM 2348 O O . PHE A 1 297 ? -31.609 -0.952 -6.035 1 83.75 297 PHE A O 1
ATOM 2355 N N . PRO A 1 298 ? -29.891 -1.356 -7.395 1 88.19 298 PRO A N 1
ATOM 2356 C CA . PRO A 1 298 ? -29 -1.625 -6.277 1 88.19 298 PRO A CA 1
ATOM 2357 C C . PRO A 1 298 ? -28.672 -0.373 -5.465 1 88.19 298 PRO A C 1
ATOM 2359 O O . PRO A 1 298 ? -28.578 0.725 -6.02 1 88.19 298 PRO A O 1
ATOM 2362 N N . SER A 1 299 ? -28.781 -0.458 -4.234 1 90.62 299 SER A N 1
ATOM 2363 C CA . SER A 1 299 ? -28.328 0.595 -3.338 1 90.62 299 SER A CA 1
ATOM 2364 C C . SER A 1 299 ? -26.797 0.669 -3.312 1 90.62 299 SER A C 1
ATOM 2366 O O . SER A 1 299 ? -26.125 -0.202 -3.861 1 90.62 299 SER A O 1
ATOM 2368 N N . TRP A 1 300 ? -26.219 1.704 -2.768 1 88.56 300 TRP A N 1
ATOM 2369 C CA . TRP A 1 300 ? -24.781 1.873 -2.658 1 88.56 300 TRP A CA 1
ATOM 2370 C C . TRP A 1 300 ? -24.172 0.775 -1.794 1 88.56 300 TRP A C 1
ATOM 2372 O O . TRP A 1 300 ? -23.078 0.273 -2.094 1 88.56 300 TRP A O 1
ATOM 2382 N N . SER A 1 301 ? -24.922 0.397 -0.801 1 91.19 301 SER A N 1
ATOM 2383 C CA . SER A 1 301 ? -24.422 -0.658 0.072 1 91.19 301 SER A CA 1
ATOM 2384 C C . SER A 1 301 ? -24.391 -2.002 -0.646 1 91.19 301 SER A C 1
ATOM 2386 O O . SER A 1 301 ? -23.453 -2.795 -0.455 1 91.19 301 SER A O 1
ATOM 2388 N N . THR A 1 302 ? -25.359 -2.203 -1.521 1 93.94 302 THR A N 1
ATOM 2389 C CA . THR A 1 302 ? -25.391 -3.439 -2.295 1 93.94 302 THR A CA 1
ATOM 2390 C C . THR A 1 302 ? -24.25 -3.471 -3.307 1 93.94 302 THR A C 1
ATOM 2392 O O . THR A 1 302 ? -23.672 -4.527 -3.559 1 93.94 302 THR A O 1
ATOM 2395 N N . PHE A 1 303 ? -23.938 -2.322 -3.768 1 94.81 303 PHE A N 1
ATOM 2396 C CA . PHE A 1 303 ? -22.859 -2.238 -4.75 1 94.81 303 PHE A CA 1
ATOM 2397 C C . PHE A 1 303 ? -21.516 -2.566 -4.109 1 94.81 303 PHE A C 1
ATOM 2399 O O . PHE A 1 303 ? -20.719 -3.312 -4.68 1 94.81 303 PHE A O 1
ATOM 2406 N N . VAL A 1 304 ? -21.312 -2.09 -2.953 1 93.25 304 VAL A N 1
ATOM 2407 C CA . VAL A 1 304 ? -20.047 -2.324 -2.258 1 93.25 304 VAL A CA 1
ATOM 2408 C C . VAL A 1 304 ? -19.953 -3.793 -1.86 1 93.25 304 VAL A C 1
ATOM 2410 O O . VAL A 1 304 ? -18.891 -4.406 -2.004 1 93.25 304 VAL A O 1
ATOM 2413 N N . ASP A 1 305 ? -20.969 -4.367 -1.434 1 95.94 305 ASP A N 1
ATOM 2414 C CA . ASP A 1 305 ? -20.984 -5.781 -1.082 1 95.94 305 ASP A CA 1
ATOM 2415 C C . ASP A 1 305 ? -20.734 -6.656 -2.311 1 95.94 305 ASP A C 1
ATOM 2417 O O . ASP A 1 305 ? -19.969 -7.629 -2.244 1 95.94 305 ASP A O 1
ATOM 2421 N N . SER A 1 306 ? -21.406 -6.223 -3.377 1 96.19 306 SER A N 1
ATOM 2422 C CA . SER A 1 306 ? -21.266 -7.008 -4.598 1 96.19 306 SER A CA 1
ATOM 2423 C C . SER A 1 306 ? -19.844 -6.91 -5.145 1 96.19 306 SER A C 1
ATOM 2425 O O . SER A 1 306 ? -19.359 -7.84 -5.797 1 96.19 306 SER A O 1
ATOM 2427 N N . PHE A 1 307 ? -19.234 -5.777 -4.891 1 95.19 307 PHE A N 1
ATOM 2428 C CA . PHE A 1 307 ? -17.844 -5.637 -5.273 1 95.19 307 PHE A CA 1
ATOM 2429 C C . PHE A 1 307 ? -16.969 -6.66 -4.547 1 95.19 307 PHE A C 1
ATOM 2431 O O . PHE A 1 307 ? -16.141 -7.324 -5.164 1 95.19 307 PHE A O 1
ATOM 2438 N N . ALA A 1 308 ? -17.203 -6.824 -3.309 1 95.12 308 ALA A N 1
ATOM 2439 C CA . ALA A 1 308 ? -16.453 -7.793 -2.508 1 95.12 308 ALA A CA 1
ATOM 2440 C C . ALA A 1 308 ? -16.75 -9.219 -2.953 1 95.12 308 ALA A C 1
ATOM 2442 O O . ALA A 1 308 ? -15.844 -10.039 -3.104 1 95.12 308 ALA A O 1
ATOM 2443 N N . ILE A 1 309 ? -17.953 -9.547 -3.225 1 94.94 309 ILE A N 1
ATOM 2444 C CA . ILE A 1 309 ? -18.391 -10.883 -3.629 1 94.94 309 ILE A CA 1
ATOM 2445 C C . ILE A 1 309 ? -17.766 -11.234 -4.98 1 94.94 309 ILE A C 1
ATOM 2447 O O . ILE A 1 309 ? -17.234 -12.328 -5.16 1 94.94 309 ILE A O 1
ATOM 2451 N N . SER A 1 310 ? -17.844 -10.281 -5.848 1 94.38 310 SER A N 1
ATOM 2452 C CA . SER A 1 310 ? -17.328 -10.516 -7.195 1 94.38 310 SER A CA 1
ATOM 2453 C C . SER A 1 310 ? -15.828 -10.75 -7.18 1 94.38 310 SER A C 1
ATOM 2455 O O . SER A 1 310 ? -15.328 -11.672 -7.828 1 94.38 310 SER A O 1
ATOM 2457 N N . ILE A 1 311 ? -15.094 -9.961 -6.441 1 93.19 311 ILE A N 1
ATOM 2458 C CA . ILE A 1 311 ? -13.641 -10.094 -6.402 1 93.19 311 ILE A CA 1
ATOM 2459 C C . ILE A 1 311 ? -13.266 -11.406 -5.73 1 93.19 311 ILE A C 1
ATOM 2461 O O . ILE A 1 311 ? -12.359 -12.109 -6.191 1 93.19 311 ILE A O 1
ATOM 2465 N N . TYR A 1 312 ? -13.906 -11.695 -4.707 1 92.06 312 TYR A N 1
ATOM 2466 C CA . TYR A 1 312 ? -13.625 -12.945 -4.02 1 92.06 312 TYR A CA 1
ATOM 2467 C C . TYR A 1 312 ? -13.914 -14.141 -4.922 1 92.06 312 TYR A C 1
ATOM 2469 O O . TYR A 1 312 ? -13.109 -15.078 -5.004 1 92.06 312 TYR A O 1
ATOM 2477 N N . ALA A 1 313 ? -15.039 -14.117 -5.551 1 91.75 313 ALA A N 1
ATOM 2478 C CA . ALA A 1 313 ? -15.438 -15.219 -6.418 1 91.75 313 ALA A CA 1
ATOM 2479 C C . ALA A 1 313 ? -14.453 -15.406 -7.562 1 91.75 313 ALA A C 1
ATOM 2481 O O . ALA A 1 313 ? -14.047 -16.531 -7.867 1 91.75 313 ALA A O 1
ATOM 2482 N N . MET A 1 314 ? -14.062 -14.328 -8.125 1 91.38 314 MET A N 1
ATOM 2483 C CA . MET A 1 314 ? -13.141 -14.398 -9.258 1 91.38 314 MET A CA 1
ATOM 2484 C C . MET A 1 314 ? -11.758 -14.852 -8.812 1 91.38 314 MET A C 1
ATOM 2486 O O . MET A 1 314 ? -11.109 -15.648 -9.484 1 91.38 314 MET A O 1
ATOM 2490 N N . THR A 1 315 ? -11.352 -14.336 -7.711 1 88.88 315 THR A N 1
ATOM 2491 C CA . THR A 1 315 ? -10.031 -14.711 -7.207 1 88.88 315 THR A CA 1
ATOM 2492 C C . THR A 1 315 ? -9.992 -16.188 -6.832 1 88.88 315 THR A C 1
ATOM 2494 O O . THR A 1 315 ? -9.023 -16.891 -7.141 1 88.88 315 THR A O 1
ATOM 2497 N N . SER A 1 316 ? -10.969 -16.625 -6.164 1 86.94 316 SER A N 1
ATOM 2498 C CA . SER A 1 316 ? -11.031 -18.031 -5.797 1 86.94 316 SER A CA 1
ATOM 2499 C C . SER A 1 316 ? -11.094 -18.922 -7.035 1 86.94 316 SER A C 1
ATOM 2501 O O . SER A 1 316 ? -10.453 -19.984 -7.086 1 86.94 316 SER A O 1
ATOM 2503 N N . HIS A 1 317 ? -11.789 -18.5 -7.984 1 89.31 317 HIS A N 1
ATOM 2504 C CA . HIS A 1 317 ? -11.898 -19.219 -9.242 1 89.31 317 HIS A CA 1
ATOM 2505 C C . HIS A 1 317 ? -10.547 -19.297 -9.953 1 89.31 317 HIS A C 1
ATOM 2507 O O . HIS A 1 317 ? -10.148 -20.375 -10.406 1 89.31 317 HIS A O 1
ATOM 2513 N N . MET A 1 318 ? -9.891 -18.25 -10 1 86.38 318 MET A N 1
ATOM 2514 C CA . MET A 1 318 ? -8.609 -18.203 -10.703 1 86.38 318 MET A CA 1
ATOM 2515 C C . MET A 1 318 ? -7.559 -19.031 -9.977 1 86.38 318 MET A C 1
ATOM 2517 O O . MET A 1 318 ? -6.699 -19.656 -10.609 1 86.38 318 MET A O 1
ATOM 2521 N N . GLN A 1 319 ? -7.652 -19.031 -8.734 1 79.81 319 GLN A N 1
ATOM 2522 C CA . GLN A 1 319 ? -6.703 -19.828 -7.969 1 79.81 319 GLN A CA 1
ATOM 2523 C C . GLN A 1 319 ? -6.887 -21.312 -8.242 1 79.81 319 GLN A C 1
ATOM 2525 O O . GLN A 1 319 ? -5.914 -22.031 -8.461 1 79.81 319 GLN A O 1
ATOM 2530 N N . ILE A 1 320 ? -8.07 -21.719 -8.289 1 81.25 320 ILE A N 1
ATOM 2531 C CA . ILE A 1 320 ? -8.383 -23.125 -8.531 1 81.25 320 ILE A CA 1
ATOM 2532 C C . ILE A 1 320 ? -8.031 -23.5 -9.977 1 81.25 320 ILE A C 1
ATOM 2534 O O . ILE A 1 320 ? -7.332 -24.484 -10.219 1 81.25 320 ILE A O 1
ATOM 2538 N N . THR A 1 321 ? -8.406 -22.672 -10.844 1 85.75 321 THR A N 1
ATOM 2539 C CA . THR A 1 321 ? -8.234 -22.969 -12.258 1 85.75 321 THR A CA 1
ATOM 2540 C C . THR A 1 321 ? -6.766 -22.906 -12.648 1 85.75 321 THR A C 1
ATOM 2542 O O . THR A 1 321 ? -6.301 -23.734 -13.445 1 85.75 321 THR A O 1
ATOM 2545 N N . LYS A 1 322 ? -6.07 -22.031 -12.094 1 76.88 322 LYS A N 1
ATOM 2546 C CA . LYS A 1 322 ? -4.648 -21.938 -12.406 1 76.88 322 LYS A CA 1
ATOM 2547 C C . LYS A 1 322 ? -3.877 -23.109 -11.836 1 76.88 322 LYS A C 1
ATOM 2549 O O . LYS A 1 322 ? -2.943 -23.625 -12.461 1 76.88 322 LYS A O 1
ATOM 2554 N N . SER A 1 323 ? -4.258 -23.5 -10.695 1 73.69 323 SER A N 1
ATOM 2555 C CA . SER A 1 323 ? -3.617 -24.656 -10.086 1 73.69 323 SER A CA 1
ATOM 2556 C C . SER A 1 323 ? -3.855 -25.922 -10.922 1 73.69 323 SER A C 1
ATOM 2558 O O . SER A 1 323 ? -2.938 -26.719 -11.133 1 73.69 323 SER A O 1
ATOM 2560 N N . ILE A 1 324 ? -5.016 -26.047 -11.469 1 79 324 ILE A N 1
ATOM 2561 C CA . ILE A 1 324 ? -5.363 -27.203 -12.297 1 79 324 ILE A CA 1
ATOM 2562 C C . ILE A 1 324 ? -4.684 -27.078 -13.656 1 79 324 ILE A C 1
ATOM 2564 O O . ILE A 1 324 ? -4.176 -28.078 -14.188 1 79 324 ILE A O 1
ATOM 2568 N N . ALA A 1 325 ? -4.684 -25.906 -14.094 1 76.25 325 ALA A N 1
ATOM 2569 C CA . ALA A 1 325 ? -4.074 -25.672 -15.398 1 76.25 325 ALA A CA 1
ATOM 2570 C C . ALA A 1 325 ? -2.574 -25.953 -15.367 1 76.25 325 ALA A C 1
ATOM 2572 O O . ALA A 1 325 ? -2.01 -26.469 -16.344 1 76.25 325 ALA A O 1
ATOM 2573 N N . GLU A 1 326 ? -2.035 -25.703 -14.32 1 68.19 326 GLU A N 1
ATOM 2574 C CA . GLU A 1 326 ? -0.612 -25.969 -14.156 1 68.19 326 GLU A CA 1
ATOM 2575 C C . GLU A 1 326 ? -0.344 -27.469 -14.109 1 68.19 326 GLU A C 1
ATOM 2577 O O . GLU A 1 326 ? 0.655 -27.953 -14.656 1 68.19 326 GLU A O 1
ATOM 2582 N N . GLU A 1 327 ? -1.21 -28.125 -13.477 1 69.5 327 GLU A N 1
ATOM 2583 C CA . GLU A 1 327 ? -1.077 -29.578 -13.391 1 69.5 327 GLU A CA 1
ATOM 2584 C C . GLU A 1 327 ? -1.313 -30.234 -14.742 1 69.5 327 GLU A C 1
ATOM 2586 O O . GLU A 1 327 ? -0.628 -31.203 -15.102 1 69.5 327 GLU A O 1
ATOM 2591 N N . LYS A 1 328 ? -2.238 -29.688 -15.469 1 73.75 328 LYS A N 1
ATOM 2592 C CA . LYS A 1 328 ? -2.604 -30.297 -16.75 1 73.75 328 LYS A CA 1
ATOM 2593 C C . LYS A 1 328 ? -1.889 -29.609 -17.906 1 73.75 328 LYS A C 1
ATOM 2595 O O . LYS A 1 328 ? -2.1 -29.953 -19.062 1 73.75 328 LYS A O 1
ATOM 2600 N N . MET A 1 329 ? -1.137 -28.547 -17.656 1 67.31 329 MET A N 1
ATOM 2601 C CA . MET A 1 329 ? -0.224 -27.875 -18.578 1 67.31 329 MET A CA 1
ATOM 2602 C C . MET A 1 329 ? -0.996 -27.156 -19.672 1 67.31 329 MET A C 1
ATOM 2604 O O . MET A 1 329 ? -0.728 -27.344 -20.859 1 67.31 329 MET A O 1
ATOM 2608 N N . TYR A 1 330 ? -2.021 -26.531 -19.312 1 71.88 330 TYR A N 1
ATOM 2609 C CA . TYR A 1 330 ? -2.682 -25.625 -20.25 1 71.88 330 TYR A CA 1
ATOM 2610 C C . TYR A 1 330 ? -2.77 -24.219 -19.672 1 71.88 330 TYR A C 1
ATOM 2612 O O . TYR A 1 330 ? -2.424 -23.984 -18.516 1 71.88 330 TYR A O 1
ATOM 2620 N N . LYS A 1 331 ? -3.092 -23.297 -20.531 1 73 331 LYS A N 1
ATOM 2621 C CA . LYS A 1 331 ? -3.107 -21.891 -20.109 1 73 331 LYS A CA 1
ATOM 2622 C C . LYS A 1 331 ? -4.535 -21.391 -19.922 1 73 331 LYS A C 1
ATOM 2624 O O . LYS A 1 331 ? -5.445 -21.812 -20.641 1 73 331 LYS A O 1
ATOM 2629 N N . VAL A 1 332 ? -4.715 -20.672 -18.859 1 81.31 332 VAL A N 1
ATOM 2630 C CA . VAL A 1 332 ? -6 -20.031 -18.562 1 81.31 332 VAL A CA 1
ATOM 2631 C C . VAL A 1 332 ? -5.879 -18.516 -18.703 1 81.31 332 VAL A C 1
ATOM 2633 O O . VAL A 1 332 ? -4.898 -17.922 -18.25 1 81.31 332 VAL A O 1
ATOM 2636 N N . HIS A 1 333 ? -6.871 -17.953 -19.375 1 78.94 333 HIS A N 1
ATOM 2637 C CA . HIS A 1 333 ? -6.871 -16.5 -19.547 1 78.94 333 HIS A CA 1
ATOM 2638 C C . HIS A 1 333 ? -7.824 -15.82 -18.578 1 78.94 333 HIS A C 1
ATOM 2640 O O . HIS A 1 333 ? -9.039 -16.047 -18.625 1 78.94 333 HIS A O 1
ATOM 2646 N N . ARG A 1 334 ? -7.383 -15.016 -17.859 1 81.69 334 ARG A N 1
ATOM 2647 C CA . ARG A 1 334 ? -8.156 -14.352 -16.812 1 81.69 334 ARG A CA 1
ATOM 2648 C C . ARG A 1 334 ? -9.242 -13.469 -17.422 1 81.69 334 ARG A C 1
ATOM 2650 O O . ARG A 1 334 ? -10.367 -13.414 -16.906 1 81.69 334 ARG A O 1
ATOM 2657 N N . LYS A 1 335 ? -8.977 -12.789 -18.469 1 83 335 LYS A N 1
ATOM 2658 C CA . LYS A 1 335 ? -9.953 -11.883 -19.078 1 83 335 LYS A CA 1
ATOM 2659 C C . LYS A 1 335 ? -11.141 -12.656 -19.641 1 83 335 LYS A C 1
ATOM 2661 O O . LYS A 1 335 ? -12.281 -12.203 -19.562 1 83 335 LYS A O 1
ATOM 2666 N N . GLN A 1 336 ? -10.836 -13.766 -20.203 1 86.06 336 GLN A N 1
ATOM 2667 C CA . GLN A 1 336 ? -11.906 -14.594 -20.734 1 86.06 336 GLN A CA 1
ATOM 2668 C C . GLN A 1 336 ? -12.812 -15.117 -19.625 1 86.06 336 GLN A C 1
ATOM 2670 O O . GLN A 1 336 ? -14.031 -15.203 -19.797 1 86.06 336 GLN A O 1
ATOM 2675 N N . GLU A 1 337 ? -12.172 -15.453 -18.578 1 89.75 337 GLU A N 1
ATOM 2676 C CA . GLU A 1 337 ? -12.953 -15.93 -17.438 1 89.75 337 GLU A CA 1
ATOM 2677 C C . GLU A 1 337 ? -13.828 -14.812 -16.859 1 89.75 337 GLU A C 1
ATOM 2679 O O . GLU A 1 337 ? -14.961 -15.055 -16.438 1 89.75 337 GLU A O 1
ATOM 2684 N N . LEU A 1 338 ? -13.297 -13.617 -16.859 1 90.62 338 LEU A N 1
ATOM 2685 C CA . LEU A 1 338 ? -14.055 -12.477 -16.359 1 90.62 338 LEU A CA 1
ATOM 2686 C C . LEU A 1 338 ? -15.266 -12.211 -17.25 1 90.62 338 LEU A C 1
ATOM 2688 O O . LEU A 1 338 ? -16.359 -11.914 -16.75 1 90.62 338 LEU A O 1
ATOM 2692 N N . PHE A 1 339 ? -15.078 -12.32 -18.484 1 90.38 339 PHE A N 1
ATOM 2693 C CA . PHE A 1 339 ? -16.172 -12.125 -19.422 1 90.38 339 PHE A CA 1
ATOM 2694 C C . PHE A 1 339 ? -17.25 -13.203 -19.219 1 90.38 339 PHE A C 1
ATOM 2696 O O . PHE A 1 339 ? -18.438 -12.898 -19.203 1 90.38 339 PHE A O 1
ATOM 2703 N N . CYS A 1 340 ? -16.766 -14.391 -19.109 1 92.31 340 CYS A N 1
ATOM 2704 C CA . CYS A 1 340 ? -17.688 -15.492 -18.891 1 92.31 340 CYS A CA 1
ATOM 2705 C C . CYS A 1 340 ? -18.484 -15.297 -17.594 1 92.31 340 CYS A C 1
ATOM 2707 O O . CYS A 1 340 ? -19.703 -15.445 -17.578 1 92.31 340 CYS A O 1
ATOM 2709 N N . PHE A 1 341 ? -17.844 -14.898 -16.531 1 94.06 341 PHE A N 1
ATOM 2710 C CA . PHE A 1 341 ? -18.484 -14.672 -15.25 1 94.06 341 PHE A CA 1
ATOM 2711 C C . PHE A 1 341 ? -19.5 -13.523 -15.336 1 94.06 341 PHE A C 1
ATOM 2713 O O . PHE A 1 341 ? -20.547 -13.562 -14.688 1 94.06 341 PHE A O 1
ATOM 2720 N N . SER A 1 342 ? -19.188 -12.531 -16.125 1 95.19 342 SER A N 1
ATOM 2721 C CA . SER A 1 342 ? -20.094 -11.398 -16.281 1 95.19 342 SER A CA 1
ATOM 2722 C C . SER A 1 342 ? -21.391 -11.82 -16.969 1 95.19 342 SER A C 1
ATOM 2724 O O . SER A 1 342 ? -22.469 -11.406 -16.547 1 95.19 342 SER A O 1
ATOM 2726 N N . ILE A 1 343 ? -21.297 -12.672 -17.922 1 94.69 343 ILE A N 1
ATOM 2727 C CA . ILE A 1 343 ? -22.484 -13.133 -18.641 1 94.69 343 ILE A CA 1
ATOM 2728 C C . ILE A 1 343 ? -23.328 -14.016 -17.719 1 94.69 343 ILE A C 1
ATOM 2730 O O . ILE A 1 343 ? -24.547 -13.891 -17.688 1 94.69 343 ILE A O 1
ATOM 2734 N N . ILE A 1 344 ? -22.672 -14.867 -17.016 1 95 344 ILE A N 1
ATOM 2735 C CA . ILE A 1 344 ? -23.391 -15.75 -16.094 1 95 344 ILE A CA 1
ATOM 2736 C C . ILE A 1 344 ? -24.094 -14.914 -15.031 1 95 344 ILE A C 1
ATOM 2738 O O . ILE A 1 344 ? -25.266 -15.164 -14.727 1 95 344 ILE A O 1
ATOM 2742 N N . SER A 1 345 ? -23.406 -13.938 -14.477 1 95.31 345 SER A N 1
ATOM 2743 C CA . SER A 1 345 ? -24 -13.094 -13.445 1 95.31 345 SER A CA 1
ATOM 2744 C C . SER A 1 345 ? -25.156 -12.266 -14.008 1 95.31 345 SER A C 1
ATOM 2746 O O . SER A 1 345 ? -26.141 -12.016 -13.32 1 95.31 345 SER A O 1
ATOM 2748 N N . LEU A 1 346 ? -25.031 -11.859 -15.227 1 94.69 346 LEU A N 1
ATOM 2749 C CA . LEU A 1 346 ? -26.094 -11.094 -15.859 1 94.69 346 LEU A CA 1
ATOM 2750 C C . LEU A 1 346 ? -27.344 -11.945 -16.047 1 94.69 346 LEU A C 1
ATOM 2752 O O . LEU A 1 346 ? -28.453 -11.516 -15.719 1 94.69 346 LEU A O 1
ATOM 2756 N N . LEU A 1 347 ? -27.203 -13.125 -16.5 1 93.06 347 LEU A N 1
ATOM 2757 C CA . LEU A 1 347 ? -28.328 -14.023 -16.688 1 93.06 347 LEU A CA 1
ATOM 2758 C C . LEU A 1 347 ? -28.906 -14.469 -15.359 1 93.06 347 LEU A C 1
ATOM 2760 O O . LEU A 1 347 ? -30.125 -14.656 -15.242 1 93.06 347 LEU A O 1
ATOM 2764 N N . SER A 1 348 ? -28.031 -14.664 -14.398 1 92.44 348 SER A N 1
ATOM 2765 C CA . SER A 1 348 ? -28.516 -15.031 -13.07 1 92.44 348 SER A CA 1
ATOM 2766 C C . SER A 1 348 ? -29.344 -13.906 -12.453 1 92.44 348 SER A C 1
ATOM 2768 O O . SER A 1 348 ? -30.281 -14.164 -11.695 1 92.44 348 SER A O 1
ATOM 2770 N N . SER A 1 349 ? -28.969 -12.633 -12.703 1 93.06 349 SER A N 1
ATOM 2771 C CA . SER A 1 349 ? -29.703 -11.5 -12.148 1 93.06 349 SER A CA 1
ATOM 2772 C C . SER A 1 349 ? -31.125 -11.438 -12.688 1 93.06 349 SER A C 1
ATOM 2774 O O . SER A 1 349 ? -32.031 -10.977 -12 1 93.06 349 SER A O 1
ATOM 2776 N N . LEU A 1 350 ? -31.359 -11.945 -13.852 1 91.62 350 LEU A N 1
ATOM 2777 C CA . LEU A 1 350 ? -32.688 -11.93 -14.461 1 91.62 350 LEU A CA 1
ATOM 2778 C C . LEU A 1 350 ? -33.625 -12.906 -13.758 1 91.62 350 LEU A C 1
ATOM 2780 O O . LEU A 1 350 ? -34.844 -12.68 -13.688 1 91.62 350 LEU A O 1
ATOM 2784 N N . PHE A 1 351 ? -33.031 -13.961 -13.148 1 90.5 351 PHE A N 1
ATOM 2785 C CA . PHE A 1 351 ? -33.844 -14.992 -12.508 1 90.5 351 PHE A CA 1
ATOM 2786 C C . PHE A 1 351 ? -33.719 -14.906 -10.992 1 90.5 351 PHE A C 1
ATOM 2788 O O . PHE A 1 351 ? -34.344 -15.703 -10.273 1 90.5 351 PHE A O 1
ATOM 2795 N N . GLY A 1 352 ? -32.969 -13.961 -10.492 1 88.94 352 GLY A N 1
ATOM 2796 C CA . GLY A 1 352 ? -32.781 -13.859 -9.055 1 88.94 352 GLY A CA 1
ATOM 2797 C C . GLY A 1 352 ? -31.953 -15 -8.484 1 88.94 352 GLY A C 1
ATOM 2798 O O . GLY A 1 352 ? -32.312 -15.586 -7.465 1 88.94 352 GLY A O 1
ATOM 2799 N N . LEU A 1 353 ? -30.922 -15.375 -9.219 1 91.12 353 LEU A N 1
ATOM 2800 C CA . LEU A 1 353 ? -30.047 -16.469 -8.82 1 91.12 353 LEU A CA 1
ATOM 2801 C C . LEU A 1 353 ? -28.734 -15.953 -8.273 1 91.12 353 LEU A C 1
ATOM 2803 O O . LEU A 1 353 ? -28.5 -14.742 -8.266 1 91.12 353 LEU A O 1
ATOM 2807 N N . LEU A 1 354 ? -27.969 -16.859 -7.816 1 91.56 354 LEU A N 1
ATOM 2808 C CA . LEU A 1 354 ? -26.688 -16.5 -7.215 1 91.56 354 LEU A CA 1
ATOM 2809 C C . LEU A 1 354 ? -25.625 -16.328 -8.281 1 91.56 354 LEU A C 1
ATOM 2811 O O . LEU A 1 354 ? -25.688 -16.938 -9.352 1 91.56 354 LEU A O 1
ATOM 2815 N N . PRO A 1 355 ? -24.688 -15.406 -8.016 1 91.38 355 PRO A N 1
ATOM 2816 C CA . PRO A 1 355 ? -23.547 -15.305 -8.938 1 91.38 355 PRO A CA 1
ATOM 2817 C C . PRO A 1 355 ? -22.688 -16.562 -8.961 1 91.38 355 PRO A C 1
ATOM 2819 O O . PRO A 1 355 ? -22.734 -17.375 -8.031 1 91.38 355 PRO A O 1
ATOM 2822 N N . PRO A 1 356 ? -21.906 -16.672 -10.023 1 90.69 356 PRO A N 1
ATOM 2823 C CA . PRO A 1 356 ? -21.141 -17.906 -10.195 1 90.69 356 PRO A CA 1
ATOM 2824 C C . PRO A 1 356 ? -19.953 -17.984 -9.242 1 90.69 356 PRO A C 1
ATOM 2826 O O . PRO A 1 356 ? -19.375 -16.953 -8.875 1 90.69 356 PRO A O 1
ATOM 2829 N N . SER A 1 357 ? -19.703 -19.156 -8.812 1 88 357 SER A N 1
ATOM 2830 C CA . SER A 1 357 ? -18.531 -19.469 -7.996 1 88 357 SER A CA 1
ATOM 2831 C C . SER A 1 357 ? -18 -20.859 -8.305 1 88 357 SER A C 1
ATOM 2833 O O . SER A 1 357 ? -18.75 -21.75 -8.719 1 88 357 SER A O 1
ATOM 2835 N N . SER A 1 358 ? -16.703 -20.938 -8.188 1 84.62 358 SER A N 1
ATOM 2836 C CA . SER A 1 358 ? -16.078 -22.219 -8.484 1 84.62 358 SER A CA 1
ATOM 2837 C C . SER A 1 358 ? -15.867 -23.031 -7.211 1 84.62 358 SER A C 1
ATOM 2839 O O . SER A 1 358 ? -15.758 -22.469 -6.117 1 84.62 358 SER A O 1
ATOM 2841 N N . SER A 1 359 ? -15.93 -24.344 -7.395 1 77.88 359 SER A N 1
ATOM 2842 C CA . SER A 1 359 ? -15.68 -25.281 -6.297 1 77.88 359 SER A CA 1
ATOM 2843 C C . SER A 1 359 ? -14.531 -26.219 -6.621 1 77.88 359 SER A C 1
ATOM 2845 O O . SER A 1 359 ? -14.453 -26.766 -7.727 1 77.88 359 SER A O 1
ATOM 2847 N N . TYR A 1 360 ? -13.672 -26.375 -5.719 1 74.62 360 TYR A N 1
ATOM 2848 C CA . TYR A 1 360 ? -12.523 -27.25 -5.91 1 74.62 360 TYR A CA 1
ATOM 2849 C C . TYR A 1 360 ? -12.953 -28.719 -5.941 1 74.62 360 TYR A C 1
ATOM 2851 O O . TYR A 1 360 ? -12.43 -29.5 -6.734 1 74.62 360 TYR A O 1
ATOM 2859 N N . GLY A 1 361 ? -13.922 -29.078 -5.113 1 74.69 361 GLY A N 1
ATOM 2860 C CA . GLY A 1 361 ? -14.359 -30.453 -5.043 1 74.69 361 GLY A CA 1
ATOM 2861 C C . GLY A 1 361 ? -14.977 -30.953 -6.336 1 74.69 361 GLY A C 1
ATOM 2862 O O . GLY A 1 361 ? -14.633 -32.031 -6.82 1 74.69 361 GLY A O 1
ATOM 2863 N N . SER A 1 362 ? -15.766 -30.141 -6.895 1 80.31 362 SER A N 1
ATOM 2864 C CA . SER A 1 362 ? -16.422 -30.547 -8.133 1 80.31 362 SER A CA 1
ATOM 2865 C C . SER A 1 362 ? -15.438 -30.516 -9.305 1 80.31 362 SER A C 1
ATOM 2867 O O . SER A 1 362 ? -15.539 -31.328 -10.227 1 80.31 362 SER A O 1
ATOM 2869 N N . SER A 1 363 ? -14.469 -29.578 -9.289 1 82.19 363 SER A N 1
ATOM 2870 C CA . SER A 1 363 ? -13.469 -29.5 -10.359 1 82.19 363 SER A CA 1
ATOM 2871 C C . SER A 1 363 ? -12.523 -30.703 -10.305 1 82.19 363 SER A C 1
ATOM 2873 O O . SER A 1 363 ? -12.031 -31.156 -11.336 1 82.19 363 SER A O 1
ATOM 2875 N N . GLN A 1 364 ? -12.367 -31.188 -9.086 1 77.81 364 GLN A N 1
ATOM 2876 C CA . GLN A 1 364 ? -11.516 -32.375 -8.938 1 77.81 364 GLN A CA 1
ATOM 2877 C C . GLN A 1 364 ? -12.172 -33.594 -9.539 1 77.81 364 GLN A C 1
ATOM 2879 O O . GLN A 1 364 ? -11.492 -34.469 -10.078 1 77.81 364 GLN A O 1
ATOM 2884 N N . VAL A 1 365 ? -13.43 -33.656 -9.414 1 77.06 365 VAL A N 1
ATOM 2885 C CA . VAL A 1 365 ? -14.164 -34.781 -10.016 1 77.06 365 VAL A CA 1
ATOM 2886 C C . VAL A 1 365 ? -14.008 -34.719 -11.539 1 77.06 365 VAL A C 1
ATOM 2888 O O . VAL A 1 365 ? -13.875 -35.781 -12.18 1 77.06 365 VAL A O 1
ATOM 2891 N N . ASN A 1 366 ? -14.008 -33.562 -12.062 1 81.44 366 ASN A N 1
ATOM 2892 C CA . ASN A 1 366 ? -13.828 -33.406 -13.5 1 81.44 366 ASN A CA 1
ATOM 2893 C C . ASN A 1 366 ? -12.43 -33.812 -13.945 1 81.44 366 ASN A C 1
ATOM 2895 O O . ASN A 1 366 ? -12.266 -34.375 -15.031 1 81.44 366 ASN A O 1
ATOM 2899 N N . ILE A 1 367 ? -11.5 -33.656 -13.086 1 79.12 367 ILE A N 1
ATOM 2900 C CA . ILE A 1 367 ? -10.125 -34.031 -13.406 1 79.12 367 ILE A CA 1
ATOM 2901 C C . ILE A 1 367 ? -9.992 -35.562 -13.406 1 79.12 367 ILE A C 1
ATOM 2903 O O . ILE A 1 367 ? -9.32 -36.125 -14.266 1 79.12 367 ILE A O 1
ATOM 2907 N N . GLU A 1 368 ? -10.648 -36.125 -12.461 1 74.94 368 GLU A N 1
ATOM 2908 C CA . GLU A 1 368 ? -10.508 -37.562 -12.297 1 74.94 368 GLU A CA 1
ATOM 2909 C C . GLU A 1 368 ? -11.312 -38.312 -13.344 1 74.94 368 GLU A C 1
ATOM 2911 O O . GLU A 1 368 ? -10.945 -39.438 -13.734 1 74.94 368 GLU A O 1
ATOM 2916 N N . SER A 1 369 ? -12.359 -37.875 -13.664 1 68.75 369 SER A N 1
ATOM 2917 C CA . SER A 1 369 ? -13.258 -38.594 -14.555 1 68.75 369 SER A CA 1
ATOM 2918 C C . SER A 1 369 ? -12.797 -38.5 -16 1 68.75 369 SER A C 1
ATOM 2920 O O . SER A 1 369 ? -12.859 -39.469 -16.75 1 68.75 369 SER A O 1
ATOM 2922 N N . SER A 1 370 ? -12.75 -37.25 -16.594 1 62.5 370 SER A N 1
ATOM 2923 C CA . SER A 1 370 ? -12.586 -37.188 -18.047 1 62.5 370 SER A CA 1
ATOM 2924 C C . SER A 1 370 ? -11.422 -36.312 -18.453 1 62.5 370 SER A C 1
ATOM 2926 O O . SER A 1 370 ? -10.938 -35.5 -17.656 1 62.5 370 SER A O 1
ATOM 2928 N N . LYS A 1 371 ? -10.914 -36.688 -19.609 1 57.88 371 LYS A N 1
ATOM 2929 C CA . LYS A 1 371 ? -9.93 -35.844 -20.297 1 57.88 371 LYS A CA 1
ATOM 2930 C C . LYS A 1 371 ? -10.492 -34.469 -20.594 1 57.88 371 LYS A C 1
ATOM 2932 O O . LYS A 1 371 ? -9.773 -33.469 -20.531 1 57.88 371 LYS A O 1
ATOM 2937 N N . PHE A 1 372 ? -11.891 -34.469 -21.109 1 57.81 372 PHE A N 1
ATOM 2938 C CA . PHE A 1 372 ? -12.5 -33.188 -21.453 1 57.81 372 PHE A CA 1
ATOM 2939 C C . PHE A 1 372 ? -13.719 -32.938 -20.578 1 57.81 372 PHE A C 1
ATOM 2941 O O . PHE A 1 372 ? -14.82 -33.375 -20.891 1 57.81 372 PHE A O 1
ATOM 2948 N N . SER A 1 373 ? -13.625 -32.125 -19.438 1 70.19 373 SER A N 1
ATOM 2949 C CA . SER A 1 373 ? -14.453 -32 -18.25 1 70.19 373 SER A CA 1
ATOM 2950 C C . SER A 1 373 ? -15.555 -30.969 -18.453 1 70.19 373 SER A C 1
ATOM 2952 O O . SER A 1 373 ? -16.641 -31.094 -17.875 1 70.19 373 SER A O 1
ATOM 2954 N N . LEU A 1 374 ? -15.68 -30.188 -19.594 1 82.62 374 LEU A N 1
ATOM 2955 C CA . LEU A 1 374 ? -16.734 -29.188 -19.766 1 82.62 374 LEU A CA 1
ATOM 2956 C C . LEU A 1 374 ? -18.016 -29.844 -20.266 1 82.62 374 LEU A C 1
ATOM 2958 O O . LEU A 1 374 ? -19.125 -29.406 -19.906 1 82.62 374 LEU A O 1
ATOM 2962 N N . VAL A 1 375 ? -17.891 -30.953 -20.953 1 84.88 375 VAL A N 1
ATOM 2963 C CA . VAL A 1 375 ? -19.047 -31.719 -21.422 1 84.88 375 VAL A CA 1
ATOM 2964 C C . VAL A 1 375 ? -19.719 -32.406 -20.234 1 84.88 375 VAL A C 1
ATOM 2966 O O . VAL A 1 375 ? -20.953 -32.5 -20.172 1 84.88 375 VAL A O 1
ATOM 2969 N N . ALA A 1 376 ? -18.938 -32.812 -19.359 1 85.12 376 ALA A N 1
ATOM 2970 C CA . ALA A 1 376 ? -19.469 -33.438 -18.156 1 85.12 376 ALA A CA 1
ATOM 2971 C C . ALA A 1 376 ? -20.312 -32.438 -17.359 1 85.12 376 ALA A C 1
ATOM 2973 O O . ALA A 1 376 ? -21.312 -32.812 -16.734 1 85.12 376 ALA A O 1
ATOM 2974 N N . ASN A 1 377 ? -19.922 -31.219 -17.375 1 88.56 377 ASN A N 1
ATOM 2975 C CA . ASN A 1 377 ? -20.672 -30.172 -16.672 1 88.56 377 ASN A CA 1
ATOM 2976 C C . ASN A 1 377 ? -22.062 -29.969 -17.266 1 88.56 377 ASN A C 1
ATOM 2978 O O . ASN A 1 377 ? -23.047 -29.891 -16.531 1 88.56 377 ASN A O 1
ATOM 2982 N N . VAL A 1 378 ? -22.125 -29.953 -18.547 1 89.69 378 VAL A N 1
ATOM 2983 C CA . VAL A 1 378 ? -23.406 -29.734 -19.219 1 89.69 378 VAL A CA 1
ATOM 2984 C C . VAL A 1 378 ? -24.281 -30.984 -19.109 1 89.69 378 VAL A C 1
ATOM 2986 O O . VAL A 1 378 ? -25.484 -30.891 -18.875 1 89.69 378 VAL A O 1
ATOM 2989 N N . LEU A 1 379 ? -23.656 -32.125 -19.203 1 90.62 379 LEU A N 1
ATOM 2990 C CA . LEU A 1 379 ? -24.391 -33.375 -19.109 1 90.62 379 LEU A CA 1
ATOM 2991 C C . LEU A 1 379 ? -24.922 -33.594 -17.688 1 90.62 379 LEU A C 1
ATOM 2993 O O . LEU A 1 379 ? -25.938 -34.25 -17.5 1 90.62 379 LEU A O 1
ATOM 2997 N N . SER A 1 380 ? -24.281 -33.062 -16.719 1 90.94 380 SER A N 1
ATOM 2998 C CA . SER A 1 380 ? -24.703 -33.219 -15.328 1 90.94 380 SER A CA 1
ATOM 2999 C C . SER A 1 380 ? -26.031 -32.531 -15.062 1 90.94 380 SER A C 1
ATOM 3001 O O . SER A 1 380 ? -26.703 -32.844 -14.062 1 90.94 380 SER A O 1
ATOM 3003 N N . LEU A 1 381 ? -26.453 -31.641 -15.906 1 92.38 381 LEU A N 1
ATOM 3004 C CA . LEU A 1 381 ? -27.703 -30.922 -15.742 1 92.38 381 LEU A CA 1
ATOM 3005 C C . LEU A 1 381 ? -28.906 -31.875 -15.898 1 92.38 381 LEU A C 1
ATOM 3007 O O . LEU A 1 381 ? -29.953 -31.641 -15.305 1 92.38 381 LEU A O 1
ATOM 3011 N N . ILE A 1 382 ? -28.734 -32.906 -16.562 1 92.44 382 ILE A N 1
ATOM 3012 C CA . ILE A 1 382 ? -29.828 -33.844 -16.812 1 92.44 382 ILE A CA 1
ATOM 3013 C C . ILE A 1 382 ? -30.141 -34.625 -15.539 1 92.44 382 ILE A C 1
ATOM 3015 O O . ILE A 1 382 ? -31.266 -34.594 -15.039 1 92.44 382 ILE A O 1
ATOM 3019 N N . PRO A 1 383 ? -29.125 -35.312 -15.039 1 91.31 383 PRO A N 1
ATOM 3020 C CA . PRO A 1 383 ? -29.438 -35.969 -13.781 1 91.31 383 PRO A CA 1
ATOM 3021 C C . PRO A 1 383 ? -29.875 -35 -12.688 1 91.31 383 PRO A C 1
ATOM 3023 O O . PRO A 1 383 ? -30.688 -35.344 -11.828 1 91.31 383 PRO A O 1
ATOM 3026 N N . THR A 1 384 ? -29.359 -33.812 -12.625 1 90.75 384 THR A N 1
ATOM 3027 C CA . THR A 1 384 ? -29.766 -32.812 -11.625 1 90.75 384 THR A CA 1
ATOM 3028 C C . THR A 1 384 ? -31.234 -32.438 -11.789 1 90.75 384 THR A C 1
ATOM 3030 O O . THR A 1 384 ? -31.969 -32.344 -10.805 1 90.75 384 THR A O 1
ATOM 3033 N N . MET A 1 385 ? -31.641 -32.188 -13 1 90.69 385 MET A N 1
ATOM 3034 C CA . MET A 1 385 ? -33.031 -31.844 -13.266 1 90.69 385 MET A CA 1
ATOM 3035 C C . MET A 1 385 ? -33.938 -33 -12.867 1 90.69 385 MET A C 1
ATOM 3037 O O . MET A 1 385 ? -35.031 -32.75 -12.336 1 90.69 385 MET A O 1
ATOM 3041 N N . LEU A 1 386 ? -33.5 -34.156 -13.023 1 88.62 386 LEU A N 1
ATOM 3042 C CA . LEU A 1 386 ? -34.281 -35.344 -12.656 1 88.62 386 LEU A CA 1
ATOM 3043 C C . LEU A 1 386 ? -34.375 -35.469 -11.141 1 88.62 386 LEU A C 1
ATOM 3045 O O . LEU A 1 386 ? -35.438 -35.812 -10.609 1 88.62 386 LEU A O 1
ATOM 3049 N N . MET A 1 387 ? -33.312 -35.188 -10.578 1 86.12 387 MET A N 1
ATOM 3050 C CA . MET A 1 387 ? -33.312 -35.281 -9.117 1 86.12 387 MET A CA 1
ATOM 3051 C C . MET A 1 387 ? -34.188 -34.188 -8.5 1 86.12 387 MET A C 1
ATOM 3053 O O . MET A 1 387 ? -34.812 -34.406 -7.473 1 86.12 387 MET A O 1
ATOM 3057 N N . VAL A 1 388 ? -34.125 -33 -9.008 1 86.25 388 VAL A N 1
ATOM 3058 C CA . VAL A 1 388 ? -34.938 -31.875 -8.484 1 86.25 388 VAL A CA 1
ATOM 3059 C C . VAL A 1 388 ? -36.406 -32.156 -8.688 1 86.25 388 VAL A C 1
ATOM 3061 O O . VAL A 1 388 ? -37.219 -31.875 -7.809 1 86.25 388 VAL A O 1
ATOM 3064 N N . HIS A 1 389 ? -36.781 -32.719 -9.805 1 83.12 389 HIS A N 1
ATOM 3065 C CA . HIS A 1 389 ? -38.188 -32.969 -10.125 1 83.12 389 HIS A CA 1
ATOM 3066 C C . HIS A 1 389 ? -38.719 -34.156 -9.352 1 83.12 389 HIS A C 1
ATOM 3068 O O . HIS A 1 389 ? -39.844 -34.125 -8.836 1 83.12 389 HIS A O 1
ATOM 3074 N N . PHE A 1 390 ? -37.875 -35.219 -9.195 1 78.56 390 PHE A N 1
ATOM 3075 C CA . PHE A 1 390 ? -38.375 -36.438 -8.578 1 78.56 390 PHE A CA 1
ATOM 3076 C C . PHE A 1 390 ? -37.906 -36.562 -7.137 1 78.56 390 PHE A C 1
ATOM 3078 O O . PHE A 1 390 ? -38.469 -37.281 -6.348 1 78.56 390 PHE A O 1
ATOM 3085 N N . GLY A 1 391 ? -36.875 -35.906 -6.844 1 72.44 391 GLY A N 1
ATOM 3086 C CA . GLY A 1 391 ? -36.281 -36.094 -5.539 1 72.44 391 GLY A CA 1
ATOM 3087 C C . GLY A 1 391 ? -36.844 -35.156 -4.48 1 72.44 391 GLY A C 1
ATOM 3088 O O . GLY A 1 391 ? -36.375 -35.156 -3.334 1 72.44 391 GLY A O 1
ATOM 3089 N N . ALA A 1 392 ? -37.781 -34.312 -4.723 1 68.75 392 ALA A N 1
ATOM 3090 C CA . ALA A 1 392 ? -38.344 -33.312 -3.828 1 68.75 392 ALA A CA 1
ATOM 3091 C C . ALA A 1 392 ? -38.812 -33.906 -2.51 1 68.75 392 ALA A C 1
ATOM 3093 O O . ALA A 1 392 ? -38.5 -33.406 -1.434 1 68.75 392 ALA A O 1
ATOM 3094 N N . PRO A 1 393 ? -39.469 -35.031 -2.537 1 64.56 393 PRO A N 1
ATOM 3095 C CA . PRO A 1 393 ? -39.938 -35.594 -1.269 1 64.56 393 PRO A CA 1
ATOM 3096 C C . PRO A 1 393 ? -38.781 -36.062 -0.374 1 64.56 393 PRO A C 1
ATOM 3098 O O . PRO A 1 393 ? -38.875 -35.969 0.853 1 64.56 393 PRO A O 1
ATOM 3101 N N . LEU A 1 394 ? -37.75 -36.469 -1.053 1 67.94 394 LEU A N 1
ATOM 3102 C CA . LEU A 1 394 ? -36.594 -36.938 -0.288 1 67.94 394 LEU A CA 1
ATOM 3103 C C . LEU A 1 394 ? -35.875 -35.75 0.385 1 67.94 394 LEU A C 1
ATOM 3105 O O . LEU A 1 394 ? -35.438 -35.875 1.526 1 67.94 394 LEU A O 1
ATOM 3109 N N . PHE A 1 395 ? -35.938 -34.656 -0.223 1 70.69 395 PHE A N 1
ATOM 3110 C CA . PHE A 1 395 ? -35.188 -33.5 0.287 1 70.69 395 PHE A CA 1
ATOM 3111 C C . PHE A 1 395 ? -36 -32.781 1.352 1 70.69 395 PHE A C 1
ATOM 3113 O O . PHE A 1 395 ? -35.438 -32.156 2.254 1 70.69 395 PHE A O 1
ATOM 3120 N N . ASN A 1 396 ? -37.281 -32.844 1.188 1 68.5 396 ASN A N 1
ATOM 3121 C CA . ASN A 1 396 ? -38.156 -32.188 2.172 1 68.5 396 ASN A CA 1
ATOM 3122 C C . ASN A 1 396 ? -38.062 -32.906 3.525 1 68.5 396 ASN A C 1
ATOM 3124 O O . ASN A 1 396 ? -38.406 -32.312 4.555 1 68.5 396 ASN A O 1
ATOM 3128 N N . SER A 1 397 ? -37.594 -34.125 3.504 1 64.56 397 SER A N 1
ATOM 3129 C CA . SER A 1 397 ? -37.5 -34.875 4.754 1 64.56 397 SER A CA 1
ATOM 3130 C C . SER A 1 397 ? -36.156 -34.688 5.426 1 64.56 397 SER A C 1
ATOM 3132 O O . SER A 1 397 ? -35.906 -35.188 6.516 1 64.56 397 SER A O 1
ATOM 3134 N N . LEU A 1 398 ? -35.406 -33.844 4.867 1 69.94 398 LEU A N 1
ATOM 3135 C CA . LEU A 1 398 ? -34.062 -33.656 5.395 1 69.94 398 LEU A CA 1
ATOM 3136 C C . LEU A 1 398 ? -34.031 -32.625 6.523 1 69.94 398 LEU A C 1
ATOM 3138 O O . LEU A 1 398 ? -34.5 -31.5 6.348 1 69.94 398 LEU A O 1
ATOM 3142 N N . PRO A 1 399 ? -33.594 -33.062 7.719 1 69.12 399 PRO A N 1
ATOM 3143 C CA . PRO A 1 399 ? -33.438 -32.062 8.781 1 69.12 399 PRO A CA 1
ATOM 3144 C C . PRO A 1 399 ? -32.312 -31.062 8.5 1 69.12 399 PRO A C 1
ATOM 3146 O O . PRO A 1 399 ? -31.328 -31.406 7.863 1 69.12 399 PRO A O 1
ATOM 3149 N N . ILE A 1 400 ? -32.406 -29.875 8.914 1 74.31 400 ILE A N 1
ATOM 3150 C CA . ILE A 1 400 ? -31.453 -28.781 8.719 1 74.31 400 ILE A CA 1
ATOM 3151 C C . ILE A 1 400 ? -30.109 -29.156 9.344 1 74.31 400 ILE A C 1
ATOM 3153 O O . ILE A 1 400 ? -29.062 -28.75 8.852 1 74.31 400 ILE A O 1
ATOM 3157 N N . CYS A 1 401 ? -30.141 -29.953 10.422 1 71.25 401 CYS A N 1
ATOM 3158 C CA . CYS A 1 401 ? -28.922 -30.375 11.078 1 71.25 401 CYS A CA 1
ATOM 3159 C C . CYS A 1 401 ? -28.078 -31.25 10.164 1 71.25 401 CYS A C 1
ATOM 3161 O O . CYS A 1 401 ? -26.859 -31.172 10.164 1 71.25 401 CYS A O 1
ATOM 3163 N N . ALA A 1 402 ? -28.766 -32.094 9.445 1 72.5 402 ALA A N 1
ATOM 3164 C CA . ALA A 1 402 ? -28.047 -32.938 8.5 1 72.5 402 ALA A CA 1
ATOM 3165 C C . ALA A 1 402 ? -27.438 -32.125 7.379 1 72.5 402 ALA A C 1
ATOM 3167 O O . ALA A 1 402 ? -26.312 -32.406 6.934 1 72.5 402 ALA A O 1
ATOM 3168 N N . ILE A 1 403 ? -28.156 -31.125 6.996 1 76.88 403 ILE A N 1
ATOM 3169 C CA . ILE A 1 403 ? -27.656 -30.234 5.957 1 76.88 403 ILE A CA 1
ATOM 3170 C C . ILE A 1 403 ? -26.438 -29.484 6.477 1 76.88 403 ILE A C 1
ATOM 3172 O O . ILE A 1 403 ? -25.453 -29.297 5.754 1 76.88 403 ILE A O 1
ATOM 3176 N N . GLY A 1 404 ? -26.484 -29.047 7.73 1 77 404 GLY A N 1
ATOM 3177 C CA . GLY A 1 404 ? -25.375 -28.344 8.328 1 77 404 GLY A CA 1
ATOM 3178 C C . GLY A 1 404 ? -24.109 -29.172 8.398 1 77 404 GLY A C 1
ATOM 3179 O O . GLY A 1 404 ? -23.016 -28.703 8.07 1 77 404 GLY A O 1
ATOM 3180 N N . ILE A 1 405 ? -24.234 -30.375 8.758 1 74 405 ILE A N 1
ATOM 3181 C CA . ILE A 1 405 ? -23.078 -31.266 8.852 1 74 405 ILE A CA 1
ATOM 3182 C C . ILE A 1 405 ? -22.516 -31.531 7.465 1 74 405 ILE A C 1
ATOM 3184 O O . ILE A 1 405 ? -21.297 -31.641 7.297 1 74 405 ILE A O 1
ATOM 3188 N N . MET A 1 406 ? -23.344 -31.641 6.531 1 75.38 406 MET A N 1
ATOM 3189 C CA . MET A 1 406 ? -22.891 -31.859 5.16 1 75.38 406 MET A CA 1
ATOM 3190 C C . MET A 1 406 ? -22.062 -30.672 4.668 1 75.38 406 MET A C 1
ATOM 3192 O O . MET A 1 406 ? -21.016 -30.859 4.051 1 75.38 406 MET A O 1
ATOM 3196 N N . ILE A 1 407 ? -22.516 -29.516 4.957 1 77.38 407 ILE A N 1
ATOM 3197 C CA . ILE A 1 407 ? -21.812 -28.312 4.492 1 77.38 407 ILE A CA 1
ATOM 3198 C C . ILE A 1 407 ? -20.469 -28.188 5.203 1 77.38 407 ILE A C 1
ATOM 3200 O O . ILE A 1 407 ? -19.453 -27.844 4.582 1 77.38 407 ILE A O 1
ATOM 3204 N N . ILE A 1 408 ? -20.469 -28.5 6.469 1 74.38 408 ILE A N 1
ATOM 3205 C CA . ILE A 1 408 ? -19.234 -28.375 7.258 1 74.38 408 ILE A CA 1
ATOM 3206 C C . ILE A 1 408 ? -18.219 -29.406 6.801 1 74.38 408 ILE A C 1
ATOM 3208 O O . ILE A 1 408 ? -17.016 -29.109 6.719 1 74.38 408 ILE A O 1
ATOM 3212 N N . THR A 1 409 ? -18.641 -30.531 6.359 1 70.25 409 THR A N 1
ATOM 3213 C CA . THR A 1 409 ? -17.719 -31.594 5.977 1 70.25 409 THR A CA 1
ATOM 3214 C C . THR A 1 409 ? -17.359 -31.484 4.5 1 70.25 409 THR A C 1
ATOM 3216 O O . THR A 1 409 ? -16.359 -32.062 4.059 1 70.25 409 THR A O 1
ATOM 3219 N N . SER A 1 410 ? -18.141 -30.844 3.727 1 69 410 SER A N 1
ATOM 3220 C CA . SER A 1 410 ? -17.875 -30.719 2.299 1 69 410 SER A CA 1
ATOM 3221 C C . SER A 1 410 ? -16.656 -29.828 2.041 1 69 410 SER A C 1
ATOM 3223 O O . SER A 1 410 ? -16.016 -29.938 0.994 1 69 410 SER A O 1
ATOM 3225 N N . TYR A 1 411 ? -16.422 -28.984 2.984 1 69.12 411 TYR A N 1
ATOM 3226 C CA . TYR A 1 411 ? -15.273 -28.125 2.771 1 69.12 411 TYR A CA 1
ATOM 3227 C C . TYR A 1 411 ? -13.977 -28.812 3.195 1 69.12 411 TYR A C 1
ATOM 3229 O O . TYR A 1 411 ? -13.602 -28.766 4.367 1 69.12 411 TYR A O 1
ATOM 3237 N N . ASN A 1 412 ? -13.305 -29.5 2.264 1 61.19 412 ASN A N 1
ATOM 3238 C CA . ASN A 1 412 ? -12.062 -30.219 2.539 1 61.19 412 ASN A CA 1
ATOM 3239 C C . ASN A 1 412 ? -10.859 -29.266 2.525 1 61.19 412 ASN A C 1
ATOM 3241 O O . ASN A 1 412 ? -9.789 -29.609 3.025 1 61.19 412 ASN A O 1
ATOM 3245 N N . GLY A 1 413 ? -11.102 -28.078 2.098 1 64.31 413 GLY A N 1
ATOM 3246 C CA . GLY A 1 413 ? -9.977 -27.188 1.938 1 64.31 413 GLY A CA 1
ATOM 3247 C C . GLY A 1 413 ? -9.562 -26.5 3.229 1 64.31 413 GLY A C 1
ATOM 3248 O O . GLY A 1 413 ? -8.5 -25.875 3.299 1 64.31 413 GLY A O 1
ATOM 3249 N N . TRP A 1 414 ? -10.391 -26.812 4.293 1 66.94 414 TRP A N 1
ATOM 3250 C CA . TRP A 1 414 ? -10.078 -26.078 5.516 1 66.94 414 TRP A CA 1
ATOM 3251 C C . TRP A 1 414 ? -8.797 -26.594 6.156 1 66.94 414 TRP A C 1
ATOM 3253 O O . TRP A 1 414 ? -7.996 -25.828 6.688 1 66.94 414 TRP A O 1
ATOM 3263 N N . PHE A 1 415 ? -8.578 -27.938 5.957 1 67.38 415 PHE A N 1
ATOM 3264 C CA . PHE A 1 415 ? -7.379 -28.516 6.551 1 67.38 415 PHE A CA 1
ATOM 3265 C C . PHE A 1 415 ? -6.133 -28.094 5.785 1 67.38 415 PHE A C 1
ATOM 3267 O O . PHE A 1 415 ? -5.098 -27.797 6.387 1 67.38 415 PHE A O 1
ATOM 3274 N N . SER A 1 416 ? -6.355 -28.125 4.551 1 73.69 416 SER A N 1
ATOM 3275 C CA . SER A 1 416 ? -5.223 -27.688 3.734 1 73.69 416 SER A CA 1
ATOM 3276 C C . SER A 1 416 ? -4.902 -26.219 3.965 1 73.69 416 SER A C 1
ATOM 3278 O O . SER A 1 416 ? -3.734 -25.828 4.004 1 73.69 416 SER A O 1
ATOM 3280 N N . ASP A 1 417 ? -5.91 -25.484 4.156 1 78.69 417 ASP A N 1
ATOM 3281 C CA . ASP A 1 417 ? -5.715 -24.062 4.414 1 78.69 417 ASP A CA 1
ATOM 3282 C C . ASP A 1 417 ? -5.074 -23.828 5.781 1 78.69 417 ASP A C 1
ATOM 3284 O O . ASP A 1 417 ? -4.215 -22.953 5.934 1 78.69 417 ASP A O 1
ATOM 3288 N N . LEU A 1 418 ? -5.465 -24.656 6.719 1 80.19 418 LEU A N 1
ATOM 3289 C CA . LEU A 1 418 ? -4.875 -24.531 8.047 1 80.19 418 LEU A CA 1
ATOM 3290 C C . LEU A 1 418 ? -3.408 -24.953 8.031 1 80.19 418 LEU A C 1
ATOM 3292 O O . LEU A 1 418 ? -2.582 -24.344 8.719 1 80.19 418 LEU A O 1
ATOM 3296 N N . LYS A 1 419 ? -3.137 -25.938 7.211 1 78 419 LYS A N 1
ATOM 3297 C CA . LYS A 1 419 ? -1.747 -26.359 7.051 1 78 419 LYS A CA 1
ATOM 3298 C C . LYS A 1 419 ? -0.919 -25.266 6.371 1 78 419 LYS A C 1
ATOM 3300 O O . LYS A 1 419 ? 0.22 -25.016 6.77 1 78 419 LYS A O 1
ATOM 3305 N N . SER A 1 420 ? -1.564 -24.766 5.438 1 78.31 420 SER A N 1
ATOM 3306 C CA . SER A 1 420 ? -0.875 -23.688 4.734 1 78.31 420 SER A CA 1
ATOM 3307 C C . SER A 1 420 ? -0.596 -22.516 5.664 1 78.31 420 SER A C 1
ATOM 3309 O O . SER A 1 420 ? 0.483 -21.922 5.617 1 78.31 420 SER A O 1
ATOM 3311 N N . ILE A 1 421 ? -1.518 -22.188 6.531 1 82.12 421 ILE A N 1
ATOM 3312 C CA . ILE A 1 421 ? -1.354 -21.094 7.48 1 82.12 421 ILE A CA 1
ATOM 3313 C C . ILE A 1 421 ? -0.243 -21.422 8.469 1 82.12 421 ILE A C 1
ATOM 3315 O O . ILE A 1 421 ? 0.564 -20.562 8.828 1 82.12 421 ILE A O 1
ATOM 3319 N N . ARG A 1 422 ? -0.172 -22.656 8.828 1 80.25 422 ARG A N 1
ATOM 3320 C CA . ARG A 1 422 ? 0.865 -23.094 9.758 1 80.25 422 ARG A CA 1
ATOM 3321 C C . ARG A 1 422 ? 2.248 -22.984 9.125 1 80.25 422 ARG A C 1
ATOM 3323 O O . ARG A 1 422 ? 3.199 -22.531 9.766 1 80.25 422 ARG A O 1
ATOM 3330 N N . GLU A 1 423 ? 2.324 -23.359 7.926 1 76.12 423 GLU A N 1
ATOM 3331 C CA . GLU A 1 423 ? 3.592 -23.281 7.207 1 76.12 423 GLU A CA 1
ATOM 3332 C C . GLU A 1 423 ? 4.027 -21.828 7.035 1 76.12 423 GLU A C 1
ATOM 3334 O O . GLU A 1 423 ? 5.215 -21.516 7.133 1 76.12 423 GLU A O 1
ATOM 3339 N N . ILE A 1 424 ? 3.092 -20.984 6.863 1 78.81 424 ILE A N 1
ATOM 3340 C CA . ILE A 1 424 ? 3.381 -19.578 6.652 1 78.81 424 ILE A CA 1
ATOM 3341 C C . ILE A 1 424 ? 3.863 -18.938 7.957 1 78.81 424 ILE A C 1
ATOM 3343 O O . ILE A 1 424 ? 4.742 -18.078 7.949 1 78.81 424 ILE A O 1
ATOM 3347 N N . PHE A 1 425 ? 3.326 -19.406 9.055 1 76.81 425 PHE A N 1
ATOM 3348 C CA . PHE A 1 425 ? 3.711 -18.875 10.359 1 76.81 425 PHE A CA 1
ATOM 3349 C C . PHE A 1 425 ? 5.184 -19.156 10.648 1 76.81 425 PHE A C 1
ATOM 3351 O O . PHE A 1 425 ? 5.848 -18.375 11.328 1 76.81 425 PHE A O 1
ATOM 3358 N N . TYR A 1 426 ? 5.676 -20.203 9.969 1 70.94 426 TYR A N 1
ATOM 3359 C CA . TYR A 1 426 ? 7.062 -20.578 10.227 1 70.94 426 TYR A CA 1
ATOM 3360 C C . TYR A 1 426 ? 8 -19.906 9.227 1 70.94 426 TYR A C 1
ATOM 3362 O O . TYR A 1 426 ? 9.188 -19.75 9.5 1 70.94 426 TYR A O 1
ATOM 3370 N N . SER A 1 427 ? 7.5 -19.516 8.188 1 71.06 427 SER A N 1
ATOM 3371 C CA . SER A 1 427 ? 8.367 -18.984 7.141 1 71.06 427 SER A CA 1
ATOM 3372 C C . SER A 1 427 ? 8.492 -17.469 7.227 1 71.06 427 SER A C 1
ATOM 3374 O O . SER A 1 427 ? 9.602 -16.938 7.211 1 71.06 427 SER A O 1
ATOM 3376 N N . SER A 1 428 ? 7.383 -16.734 7.23 1 76.69 428 SER A N 1
ATOM 3377 C CA . SER A 1 428 ? 7.414 -15.266 7.227 1 76.69 428 SER A CA 1
ATOM 3378 C C . SER A 1 428 ? 6.375 -14.695 8.18 1 76.69 428 SER A C 1
ATOM 3380 O O . SER A 1 428 ? 5.176 -14.922 8.016 1 76.69 428 SER A O 1
ATOM 3382 N N . PRO A 1 429 ? 6.863 -13.914 9.039 1 77.56 429 PRO A N 1
ATOM 3383 C CA . PRO A 1 429 ? 5.91 -13.312 9.969 1 77.56 429 PRO A CA 1
ATOM 3384 C C . PRO A 1 429 ? 4.961 -12.328 9.289 1 77.56 429 PRO A C 1
ATOM 3386 O O . PRO A 1 429 ? 3.814 -12.172 9.719 1 77.56 429 PRO A O 1
ATOM 3389 N N . TRP A 1 430 ? 5.387 -11.742 8.25 1 78.38 430 TRP A N 1
ATOM 3390 C CA . TRP A 1 430 ? 4.527 -10.797 7.547 1 78.38 430 TRP A CA 1
ATOM 3391 C C . TRP A 1 430 ? 3.359 -11.516 6.875 1 78.38 430 TRP A C 1
ATOM 3393 O O . TRP A 1 430 ? 2.215 -11.07 6.965 1 78.38 430 TRP A O 1
ATOM 3403 N N . ASP A 1 431 ? 3.619 -12.617 6.316 1 84.12 431 ASP A N 1
ATOM 3404 C CA . ASP A 1 431 ? 2.566 -13.383 5.652 1 84.12 431 ASP A CA 1
ATOM 3405 C C . ASP A 1 431 ? 1.604 -13.992 6.668 1 84.12 431 ASP A C 1
ATOM 3407 O O . ASP A 1 431 ? 0.407 -14.117 6.402 1 84.12 431 ASP A O 1
ATOM 3411 N N . ALA A 1 432 ? 2.172 -14.312 7.809 1 86.44 432 ALA A N 1
ATOM 3412 C CA . ALA A 1 432 ? 1.323 -14.836 8.875 1 86.44 432 ALA A CA 1
ATOM 3413 C C . ALA A 1 432 ? 0.378 -13.766 9.406 1 86.44 432 ALA A C 1
ATOM 3415 O O . ALA A 1 432 ? -0.788 -14.039 9.695 1 86.44 432 ALA A O 1
ATOM 3416 N N . ALA A 1 433 ? 0.868 -12.609 9.484 1 87.31 433 ALA A N 1
ATOM 3417 C CA . ALA A 1 433 ? 0.041 -11.508 9.969 1 87.31 433 ALA A CA 1
ATOM 3418 C C . ALA A 1 433 ? -1.098 -11.211 8.992 1 87.31 433 ALA A C 1
ATOM 3420 O O . ALA A 1 433 ? -2.217 -10.906 9.414 1 87.31 433 ALA A O 1
ATOM 3421 N N . ILE A 1 434 ? -0.832 -11.281 7.738 1 90.94 434 ILE A N 1
ATOM 3422 C CA . ILE A 1 434 ? -1.86 -11.016 6.738 1 90.94 434 ILE A CA 1
ATOM 3423 C C . ILE A 1 434 ? -2.91 -12.125 6.781 1 90.94 434 ILE A C 1
ATOM 3425 O O . ILE A 1 434 ? -4.109 -11.859 6.695 1 90.94 434 ILE A O 1
ATOM 3429 N N . ALA A 1 435 ? -2.49 -13.398 6.938 1 92.19 435 ALA A N 1
ATOM 3430 C CA . ALA A 1 435 ? -3.42 -14.516 7.039 1 92.19 435 ALA A CA 1
ATOM 3431 C C . ALA A 1 435 ? -4.301 -14.391 8.273 1 92.19 435 ALA A C 1
ATOM 3433 O O . ALA A 1 435 ? -5.516 -14.609 8.211 1 92.19 435 ALA A O 1
ATOM 3434 N N . MET A 1 436 ? -3.723 -13.945 9.305 1 91.44 436 MET A N 1
ATOM 3435 C CA . MET A 1 436 ? -4.477 -13.781 10.547 1 91.44 436 MET A CA 1
ATOM 3436 C C . MET A 1 436 ? -5.438 -12.602 10.445 1 91.44 436 MET A C 1
ATOM 3438 O O . MET A 1 436 ? -6.562 -12.672 10.945 1 91.44 436 MET A O 1
ATOM 3442 N N . ALA A 1 437 ? -4.941 -11.562 9.867 1 93.12 437 ALA A N 1
ATOM 3443 C CA . ALA A 1 437 ? -5.832 -10.414 9.68 1 93.12 437 ALA A CA 1
ATOM 3444 C C . ALA A 1 437 ? -7.031 -10.797 8.812 1 93.12 437 ALA A C 1
ATOM 3446 O O . ALA A 1 437 ? -8.156 -10.344 9.07 1 93.12 437 ALA A O 1
ATOM 3447 N N . ALA A 1 438 ? -6.797 -11.594 7.809 1 94.75 438 ALA A N 1
ATOM 3448 C CA . ALA A 1 438 ? -7.883 -12.055 6.945 1 94.75 438 ALA A CA 1
ATOM 3449 C C . ALA A 1 438 ? -8.859 -12.938 7.715 1 94.75 438 ALA A C 1
ATOM 3451 O O . ALA A 1 438 ? -10.078 -12.781 7.59 1 94.75 438 ALA A O 1
ATOM 3452 N N . LEU A 1 439 ? -8.336 -13.812 8.57 1 94.19 439 LEU A N 1
ATOM 3453 C CA . LEU A 1 439 ? -9.156 -14.711 9.383 1 94.19 439 LEU A CA 1
ATOM 3454 C C . LEU A 1 439 ? -9.992 -13.922 10.383 1 94.19 439 LEU A C 1
ATOM 3456 O O . LEU A 1 439 ? -11.203 -14.117 10.484 1 94.19 439 LEU A O 1
ATOM 3460 N N . VAL A 1 440 ? -9.367 -12.984 11.008 1 94.25 440 VAL A N 1
ATOM 3461 C CA . VAL A 1 440 ? -10.039 -12.195 12.031 1 94.25 440 VAL A CA 1
ATOM 3462 C C . VAL A 1 440 ? -11.094 -11.297 11.383 1 94.25 440 VAL A C 1
ATOM 3464 O O . VAL A 1 440 ? -12.188 -11.117 11.922 1 94.25 440 VAL A O 1
ATOM 3467 N N . SER A 1 441 ? -10.773 -10.703 10.25 1 95 441 SER A N 1
ATOM 3468 C CA . SER A 1 441 ? -11.734 -9.844 9.562 1 95 441 SER A CA 1
ATOM 3469 C C . SER A 1 441 ? -12.977 -10.625 9.141 1 95 441 SER A C 1
ATOM 3471 O O . SER A 1 441 ? -14.094 -10.109 9.195 1 95 441 SER A O 1
ATOM 3473 N N . ALA A 1 442 ? -12.836 -11.844 8.742 1 94.31 442 ALA A N 1
ATOM 3474 C CA . ALA A 1 442 ? -13.961 -12.664 8.305 1 94.31 442 ALA A CA 1
ATOM 3475 C C . ALA A 1 442 ? -14.852 -13.055 9.484 1 94.31 442 ALA A C 1
ATOM 3477 O O . ALA A 1 442 ? -16.062 -13.164 9.344 1 94.31 442 ALA A O 1
ATOM 3478 N N . VAL A 1 443 ? -14.312 -13.141 10.695 1 93.5 443 VAL A N 1
ATOM 3479 C CA . VAL A 1 443 ? -15.047 -13.648 11.852 1 93.5 443 VAL A CA 1
ATOM 3480 C C . VAL A 1 443 ? -15.641 -12.477 12.633 1 93.5 443 VAL A C 1
ATOM 3482 O O . VAL A 1 443 ? -16.781 -12.555 13.102 1 93.5 443 VAL A O 1
ATOM 3485 N N . VAL A 1 444 ? -14.953 -11.359 12.688 1 91.62 444 VAL A N 1
ATOM 3486 C CA . VAL A 1 444 ? -15.305 -10.297 13.625 1 91.62 444 VAL A CA 1
ATOM 3487 C C . VAL A 1 444 ? -16.328 -9.367 12.984 1 91.62 444 VAL A C 1
ATOM 3489 O O . VAL A 1 444 ? -17.281 -8.93 13.648 1 91.62 444 VAL A O 1
ATOM 3492 N N . PHE A 1 445 ? -16.25 -9.016 11.711 1 92.94 445 PHE A N 1
ATOM 3493 C CA . PHE A 1 445 ? -17.172 -8.078 11.078 1 92.94 445 PHE A CA 1
ATOM 3494 C C . PHE A 1 445 ? -18.547 -8.711 10.891 1 92.94 445 PHE A C 1
ATOM 3496 O O . PHE A 1 445 ? -18.656 -9.844 10.422 1 92.94 445 PHE A O 1
ATOM 3503 N N . PRO A 1 446 ? -19.531 -8.047 11.297 1 91.12 446 PRO A N 1
ATOM 3504 C CA . PRO A 1 446 ? -20.875 -8.594 11.07 1 91.12 446 PRO A CA 1
ATOM 3505 C C . PRO A 1 446 ? -21.188 -8.812 9.594 1 91.12 446 PRO A C 1
ATOM 3507 O O . PRO A 1 446 ? -21.734 -9.852 9.227 1 91.12 446 PRO A O 1
ATOM 3510 N N . ASN A 1 447 ? -20.859 -7.855 8.789 1 94 447 ASN A N 1
ATOM 3511 C CA . ASN A 1 447 ? -20.938 -8.055 7.348 1 94 447 ASN A CA 1
ATOM 3512 C C . ASN A 1 447 ? -19.594 -8.508 6.773 1 94 447 ASN A C 1
ATOM 3514 O O . ASN A 1 447 ? -18.641 -7.73 6.703 1 94 447 ASN A O 1
ATOM 3518 N N . VAL A 1 448 ? -19.578 -9.688 6.371 1 94.81 448 VAL A N 1
ATOM 3519 C CA . VAL A 1 448 ? -18.344 -10.32 5.91 1 94.81 448 VAL A CA 1
ATOM 3520 C C . VAL A 1 448 ? -17.828 -9.594 4.672 1 94.81 448 VAL A C 1
ATOM 3522 O O . VAL A 1 448 ? -16.625 -9.586 4.406 1 94.81 448 VAL A O 1
ATOM 3525 N N . CYS A 1 449 ? -18.734 -8.969 3.865 1 95.12 449 CYS A N 1
ATOM 3526 C CA . CYS A 1 449 ? -18.312 -8.25 2.672 1 95.12 449 CYS A CA 1
ATOM 3527 C C . CYS A 1 449 ? -17.438 -7.055 3.039 1 95.12 449 CYS A C 1
ATOM 3529 O O . CYS A 1 449 ? -16.406 -6.809 2.396 1 95.12 449 CYS A O 1
ATOM 3531 N N . ILE A 1 450 ? -17.828 -6.391 4.129 1 93.75 450 ILE A N 1
ATOM 3532 C CA . ILE A 1 450 ? -17.016 -5.285 4.617 1 93.75 450 ILE A CA 1
ATOM 3533 C C . ILE A 1 450 ? -15.695 -5.82 5.188 1 93.75 450 ILE A C 1
ATOM 3535 O O . ILE A 1 450 ? -14.648 -5.188 5.055 1 93.75 450 ILE A O 1
ATOM 3539 N N . GLY A 1 451 ? -15.852 -7.035 5.793 1 94.19 451 GLY A N 1
ATOM 3540 C CA . GLY A 1 451 ? -14.641 -7.684 6.27 1 94.19 451 GLY A CA 1
ATOM 3541 C C . GLY A 1 451 ? -13.648 -7.988 5.16 1 94.19 451 GLY A C 1
ATOM 3542 O O . GLY A 1 451 ? -12.438 -7.828 5.34 1 94.19 451 GLY A O 1
ATOM 3543 N N . PHE A 1 452 ? -14.094 -8.352 4.055 1 95.38 452 PHE A N 1
ATOM 3544 C CA . PHE A 1 452 ? -13.234 -8.648 2.92 1 95.38 452 PHE A CA 1
ATOM 3545 C C . PHE A 1 452 ? -12.547 -7.387 2.412 1 95.38 452 PHE A C 1
ATOM 3547 O O . PHE A 1 452 ? -11.367 -7.418 2.057 1 95.38 452 PHE A O 1
ATOM 3554 N N . ILE A 1 453 ? -13.305 -6.328 2.322 1 94 453 ILE A N 1
ATOM 3555 C CA . ILE A 1 453 ? -12.734 -5.059 1.874 1 94 453 ILE A CA 1
ATOM 3556 C C . ILE A 1 453 ? -11.664 -4.598 2.854 1 94 453 ILE A C 1
ATOM 3558 O O . ILE A 1 453 ? -10.617 -4.082 2.443 1 94 453 ILE A O 1
ATOM 3562 N N . PHE A 1 454 ? -11.922 -4.754 4.113 1 93.5 454 PHE A N 1
ATOM 3563 C CA . PHE A 1 454 ? -10.93 -4.43 5.133 1 93.5 454 PHE A CA 1
ATOM 3564 C C . PHE A 1 454 ? -9.672 -5.27 4.957 1 93.5 454 PHE A C 1
ATOM 3566 O O . PHE A 1 454 ? -8.555 -4.77 5.113 1 93.5 454 PHE A O 1
ATOM 3573 N N . MET A 1 455 ? -9.883 -6.543 4.664 1 94.31 455 MET A N 1
ATOM 3574 C CA . MET A 1 455 ? -8.742 -7.414 4.406 1 94.31 455 MET A CA 1
ATOM 3575 C C . MET A 1 455 ? -7.945 -6.926 3.203 1 94.31 455 MET A C 1
ATOM 3577 O O . MET A 1 455 ? -6.711 -6.969 3.211 1 94.31 455 MET A O 1
ATOM 3581 N N . LEU A 1 456 ? -8.641 -6.488 2.156 1 93.38 456 LEU A N 1
ATOM 3582 C CA . LEU A 1 456 ? -7.965 -5.945 0.983 1 93.38 456 LEU A CA 1
ATOM 3583 C C . LEU A 1 456 ? -7.137 -4.723 1.352 1 93.38 456 LEU A C 1
ATOM 3585 O O . LEU A 1 456 ? -6.008 -4.566 0.88 1 93.38 456 LEU A O 1
ATOM 3589 N N . PHE A 1 457 ? -7.652 -3.898 2.229 1 92.5 457 PHE A N 1
ATOM 3590 C CA . PHE A 1 457 ? -6.934 -2.719 2.693 1 92.5 457 PHE A CA 1
ATOM 3591 C C . PHE A 1 457 ? -5.703 -3.117 3.5 1 92.5 457 PHE A C 1
ATOM 3593 O O . PHE A 1 457 ? -4.645 -2.498 3.375 1 92.5 457 PHE A O 1
ATOM 3600 N N . CYS A 1 458 ? -5.875 -4.141 4.258 1 92.62 458 CYS A N 1
ATOM 3601 C CA . CYS A 1 458 ? -4.746 -4.617 5.051 1 92.62 458 CYS A CA 1
ATOM 3602 C C . CYS A 1 458 ? -3.643 -5.168 4.156 1 92.62 458 CYS A C 1
ATOM 3604 O O . CYS A 1 458 ? -2.459 -4.996 4.449 1 92.62 458 CYS A O 1
ATOM 3606 N N . SER A 1 459 ? -4.051 -5.801 3.146 1 93.5 459 SER A N 1
ATOM 3607 C CA . SER A 1 459 ? -3.059 -6.332 2.221 1 93.5 459 SER A CA 1
ATOM 3608 C C . SER A 1 459 ? -2.295 -5.207 1.524 1 93.5 459 SER A C 1
ATOM 3610 O O . SER A 1 459 ? -1.073 -5.281 1.377 1 93.5 459 SER A O 1
ATOM 3612 N N . VAL A 1 460 ? -3 -4.199 1.11 1 93.56 460 VAL A N 1
ATOM 3613 C CA . VAL A 1 460 ? -2.373 -3.041 0.478 1 93.56 460 VAL A CA 1
ATOM 3614 C C . VAL A 1 460 ? -1.449 -2.344 1.474 1 93.56 460 VAL A C 1
ATOM 3616 O O . VAL A 1 460 ? -0.336 -1.944 1.124 1 93.56 460 VAL A O 1
ATOM 3619 N N . PHE A 1 461 ? -1.914 -2.199 2.66 1 92.5 461 PHE A N 1
ATOM 3620 C CA . PHE A 1 461 ? -1.145 -1.533 3.705 1 92.5 461 PHE A CA 1
ATOM 3621 C C . PHE A 1 461 ? 0.106 -2.334 4.051 1 92.5 461 PHE A C 1
ATOM 3623 O O . PHE A 1 461 ? 1.154 -1.758 4.348 1 92.5 461 PHE A O 1
ATOM 3630 N N . ALA A 1 462 ? -0.002 -3.641 4.004 1 91.88 462 ALA A N 1
ATOM 3631 C CA . ALA A 1 462 ? 1.143 -4.5 4.301 1 91.88 462 ALA A CA 1
ATOM 3632 C C . ALA A 1 462 ? 2.252 -4.305 3.27 1 91.88 462 ALA A C 1
ATOM 3634 O O . ALA A 1 462 ? 3.436 -4.32 3.613 1 91.88 462 ALA A O 1
ATOM 3635 N N . VAL A 1 463 ? 1.895 -4.168 2.098 1 92.62 463 VAL A N 1
ATOM 3636 C CA . VAL A 1 463 ? 2.879 -3.926 1.046 1 92.62 463 VAL A CA 1
ATOM 3637 C C . VAL A 1 463 ? 3.58 -2.592 1.291 1 92.62 463 VAL A C 1
ATOM 3639 O O . VAL A 1 463 ? 4.801 -2.486 1.137 1 92.62 463 VAL A O 1
ATOM 3642 N N . SER A 1 464 ? 2.824 -1.605 1.641 1 93.19 464 SER A N 1
ATOM 3643 C CA . SER A 1 464 ? 3.396 -0.29 1.908 1 93.19 464 SER A CA 1
ATOM 3644 C C . SER A 1 464 ? 4.324 -0.327 3.119 1 93.19 464 SER A C 1
ATOM 3646 O O . SER A 1 464 ? 5.324 0.391 3.162 1 93.19 464 SER A O 1
ATOM 3648 N N . LEU A 1 465 ? 3.986 -1.132 4.082 1 90.69 465 LEU A N 1
ATOM 3649 C CA . LEU A 1 465 ? 4.824 -1.246 5.273 1 90.69 465 LEU A CA 1
ATOM 3650 C C . LEU A 1 465 ? 6.16 -1.902 4.938 1 90.69 465 LEU A C 1
ATOM 3652 O O . LEU A 1 465 ? 7.188 -1.568 5.531 1 90.69 465 LEU A O 1
ATOM 3656 N N . LYS A 1 466 ? 6.125 -2.789 4.027 1 90.44 466 LYS A N 1
ATOM 3657 C CA . LYS A 1 466 ? 7.363 -3.439 3.609 1 90.44 466 LYS A CA 1
ATOM 3658 C C . LYS A 1 466 ? 8.297 -2.451 2.912 1 90.44 466 LYS A C 1
ATOM 3660 O O . LYS A 1 466 ? 9.516 -2.59 2.977 1 90.44 466 LYS A O 1
ATOM 3665 N N . VAL A 1 467 ? 7.73 -1.545 2.262 1 92.75 467 VAL A N 1
ATOM 3666 C CA . VAL A 1 467 ? 8.523 -0.515 1.6 1 92.75 467 VAL A CA 1
ATOM 3667 C C . VAL A 1 467 ? 9.031 0.487 2.633 1 92.75 467 VAL A C 1
ATOM 3669 O O . VAL A 1 467 ? 10.133 1.026 2.492 1 92.75 467 VAL A O 1
ATOM 3672 N N . GLN A 1 468 ? 8.234 0.789 3.605 1 91.94 468 GLN A N 1
ATOM 3673 C CA . GLN A 1 468 ? 8.602 1.764 4.625 1 91.94 468 GLN A CA 1
ATOM 3674 C C . GLN A 1 468 ? 9.781 1.269 5.461 1 91.94 468 GLN A C 1
ATOM 3676 O O . GLN A 1 468 ? 10.641 2.059 5.863 1 91.94 468 GLN A O 1
ATOM 3681 N N . PHE A 1 469 ? 9.766 -0.016 5.715 1 88.38 469 PHE A N 1
ATOM 3682 C CA . PHE A 1 469 ? 10.852 -0.599 6.488 1 88.38 469 PHE A CA 1
ATOM 3683 C C . PHE A 1 469 ? 11.633 -1.607 5.656 1 88.38 469 PHE A C 1
ATOM 3685 O O . PHE A 1 469 ? 11.594 -2.809 5.93 1 88.38 469 PHE A O 1
ATOM 3692 N N . PRO A 1 470 ? 12.422 -1.012 4.746 1 88.06 470 PRO A N 1
ATOM 3693 C CA . PRO A 1 470 ? 13.195 -1.915 3.889 1 88.06 470 PRO A CA 1
ATOM 3694 C C . PRO A 1 470 ? 14.391 -2.533 4.609 1 88.06 470 PRO A C 1
ATOM 3696 O O . PRO A 1 470 ? 14.914 -1.949 5.566 1 88.06 470 PRO A O 1
ATOM 3699 N N . ARG A 1 471 ? 14.742 -3.67 4.23 1 86.25 471 ARG A N 1
ATOM 3700 C CA . ARG A 1 471 ? 15.961 -4.285 4.75 1 86.25 471 ARG A CA 1
ATOM 3701 C C . ARG A 1 471 ? 17.203 -3.715 4.062 1 86.25 471 ARG A C 1
ATOM 3703 O O . ARG A 1 471 ? 17.344 -3.812 2.842 1 86.25 471 ARG A O 1
ATOM 3710 N N . MET A 1 472 ? 17.938 -3.004 4.805 1 89.94 472 MET A N 1
ATOM 3711 C CA . MET A 1 472 ? 19.188 -2.469 4.293 1 89.94 472 MET A CA 1
ATOM 3712 C C . MET A 1 472 ? 20.375 -3.332 4.73 1 89.94 472 MET A C 1
ATOM 3714 O O . MET A 1 472 ? 20.406 -3.812 5.863 1 89.94 472 MET A O 1
ATOM 3718 N N . GLU A 1 473 ? 21.234 -3.619 3.762 1 90.31 473 GLU A N 1
ATOM 3719 C CA . GLU A 1 473 ? 22.359 -4.508 4.039 1 90.31 473 GLU A CA 1
ATOM 3720 C C . GLU A 1 473 ? 23.688 -3.754 3.99 1 90.31 473 GLU A C 1
ATOM 3722 O O . GLU A 1 473 ? 23.859 -2.852 3.168 1 90.31 473 GLU A O 1
ATOM 3727 N N . VAL A 1 474 ? 24.438 -4.105 4.918 1 92.25 474 VAL A N 1
ATOM 3728 C CA . VAL A 1 474 ? 25.812 -3.619 4.91 1 92.25 474 VAL A CA 1
ATOM 3729 C C . VAL A 1 474 ? 26.734 -4.652 4.25 1 92.25 474 VAL A C 1
ATOM 3731 O O . VAL A 1 474 ? 26.672 -5.84 4.574 1 92.25 474 VAL A O 1
ATOM 3734 N N . LEU A 1 475 ? 27.469 -4.207 3.271 1 91.81 475 LEU A N 1
ATOM 3735 C CA . LEU A 1 475 ? 28.297 -5.109 2.48 1 91.81 475 LEU A CA 1
ATOM 3736 C C . LEU A 1 475 ? 29.734 -5.09 2.969 1 91.81 475 LEU A C 1
ATOM 3738 O O . LEU A 1 475 ? 30.234 -4.051 3.412 1 91.81 475 LEU A O 1
ATOM 3742 N N . ALA A 1 476 ? 30.297 -6.258 2.916 1 87.44 476 ALA A N 1
ATOM 3743 C CA . ALA A 1 476 ? 31.719 -6.418 3.182 1 87.44 476 ALA A CA 1
ATOM 3744 C C . ALA A 1 476 ? 32.469 -6.859 1.926 1 87.44 476 ALA A C 1
ATOM 3746 O O . ALA A 1 476 ? 31.906 -7.574 1.087 1 87.44 476 ALA A O 1
ATOM 3747 N N . LYS A 1 477 ? 33.656 -6.402 1.833 1 86.62 477 LYS A N 1
ATOM 3748 C CA . LYS A 1 477 ? 34.469 -6.793 0.702 1 86.62 477 LYS A CA 1
ATOM 3749 C C . LYS A 1 477 ? 35.156 -8.133 0.964 1 86.62 477 LYS A C 1
ATOM 3751 O O . LYS A 1 477 ? 35.875 -8.281 1.958 1 86.62 477 LYS A O 1
ATOM 3756 N N . LEU A 1 478 ? 34.875 -9.062 0.098 1 82.94 478 LEU A N 1
ATOM 3757 C CA . LEU A 1 478 ? 35.5 -10.375 0.207 1 82.94 478 LEU A CA 1
ATOM 3758 C C . LEU A 1 478 ? 36.688 -10.484 -0.747 1 82.94 478 LEU A C 1
ATOM 3760 O O . LEU A 1 478 ? 37.75 -11.023 -0.385 1 82.94 478 LEU A O 1
ATOM 3764 N N . SER A 1 479 ? 36.375 -10.117 -1.919 1 79.19 479 SER A N 1
ATOM 3765 C CA . SER A 1 479 ? 37.406 -10.016 -2.967 1 79.19 479 SER A CA 1
ATOM 3766 C C . SER A 1 479 ? 37.188 -8.758 -3.807 1 79.19 479 SER A C 1
ATOM 3768 O O . SER A 1 479 ? 36.281 -7.969 -3.545 1 79.19 479 SER A O 1
ATOM 3770 N N . ASP A 1 480 ? 38 -8.531 -4.715 1 74.25 480 ASP A N 1
ATOM 3771 C CA . ASP A 1 480 ? 37.906 -7.324 -5.531 1 74.25 480 ASP A CA 1
ATOM 3772 C C . ASP A 1 480 ? 36.625 -7.328 -6.367 1 74.25 480 ASP A C 1
ATOM 3774 O O . ASP A 1 480 ? 36.094 -6.266 -6.73 1 74.25 480 ASP A O 1
ATOM 3778 N N . SER A 1 481 ? 36.125 -8.477 -6.516 1 76.81 481 SER A N 1
ATOM 3779 C CA . SER A 1 481 ? 34.969 -8.531 -7.375 1 76.81 481 SER A CA 1
ATOM 3780 C C . SER A 1 481 ? 33.719 -9 -6.605 1 76.81 481 SER A C 1
ATOM 3782 O O . SER A 1 481 ? 32.625 -8.922 -7.113 1 76.81 481 SER A O 1
ATOM 3784 N N . HIS A 1 482 ? 34.062 -9.344 -5.316 1 83 482 HIS A N 1
ATOM 3785 C CA . HIS A 1 482 ? 32.938 -9.938 -4.594 1 83 482 HIS A CA 1
ATOM 3786 C C . HIS A 1 482 ? 32.594 -9.141 -3.342 1 83 482 HIS A C 1
ATOM 3788 O O . HIS A 1 482 ? 33.469 -8.914 -2.49 1 83 482 HIS A O 1
ATOM 3794 N N . PHE A 1 483 ? 31.359 -8.664 -3.365 1 87.31 483 PHE A N 1
ATOM 3795 C CA . PHE A 1 483 ? 30.812 -7.969 -2.205 1 87.31 483 PHE A CA 1
ATOM 3796 C C . PHE A 1 483 ? 29.609 -8.703 -1.645 1 87.31 483 PHE A C 1
ATOM 3798 O O . PHE A 1 483 ? 28.719 -9.102 -2.396 1 87.31 483 PHE A O 1
ATOM 3805 N N . SER A 1 484 ? 29.672 -9.055 -0.369 1 87.31 484 SER A N 1
ATOM 3806 C CA . SER A 1 484 ? 28.547 -9.773 0.234 1 87.31 484 SER A CA 1
ATOM 3807 C C . SER A 1 484 ? 28.188 -9.195 1.601 1 87.31 484 SER A C 1
ATOM 3809 O O . SER A 1 484 ? 28.766 -8.188 2.021 1 87.31 484 SER A O 1
ATOM 3811 N N . GLU A 1 485 ? 27.25 -9.766 2.215 1 88.75 485 GLU A N 1
ATOM 3812 C CA . GLU A 1 485 ? 26.719 -9.266 3.477 1 88.75 485 GLU A CA 1
ATOM 3813 C C . GLU A 1 485 ? 27.719 -9.453 4.613 1 88.75 485 GLU A C 1
ATOM 3815 O O . GLU A 1 485 ? 28.297 -10.531 4.766 1 88.75 485 GLU A O 1
ATOM 3820 N N . GLU A 1 486 ? 27.766 -8.438 5.367 1 85.31 486 GLU A N 1
ATOM 3821 C CA . GLU A 1 486 ? 28.734 -8.438 6.453 1 85.31 486 GLU A CA 1
ATOM 3822 C C . GLU A 1 486 ? 28.328 -9.414 7.559 1 85.31 486 GLU A C 1
ATOM 3824 O O . GLU A 1 486 ? 29.188 -10 8.219 1 85.31 486 GLU A O 1
ATOM 3829 N N . ASN A 1 487 ? 27.078 -9.625 7.73 1 81.31 487 ASN A N 1
ATOM 3830 C CA . ASN A 1 487 ? 26.609 -10.445 8.836 1 81.31 487 ASN A CA 1
ATOM 3831 C C . ASN A 1 487 ? 26.734 -11.93 8.523 1 81.31 487 ASN A C 1
ATOM 3833 O O . ASN A 1 487 ? 26.766 -12.758 9.438 1 81.31 487 ASN A O 1
ATOM 3837 N N . ARG A 1 488 ? 26.906 -12.211 7.238 1 86.31 488 ARG A N 1
ATOM 3838 C CA . ARG A 1 488 ? 26.906 -13.625 6.871 1 86.31 488 ARG A CA 1
ATOM 3839 C C . ARG A 1 488 ? 28.281 -14.062 6.387 1 86.31 488 ARG A C 1
ATOM 3841 O O . ARG A 1 488 ? 28.578 -15.266 6.332 1 86.31 488 ARG A O 1
ATOM 3848 N N . TYR A 1 489 ? 29.047 -13.125 5.98 1 85 489 TYR A N 1
ATOM 3849 C CA . TYR A 1 489 ? 30.391 -13.445 5.488 1 85 489 TYR A CA 1
ATOM 3850 C C . TYR A 1 489 ? 31.453 -12.648 6.238 1 85 489 TYR A C 1
ATOM 3852 O O . TYR A 1 489 ? 31.188 -11.539 6.719 1 85 489 TYR A O 1
ATOM 3860 N N . GLU A 1 490 ? 32.531 -13.281 6.391 1 75.44 490 GLU A N 1
ATOM 3861 C CA . GLU A 1 490 ? 33.656 -12.578 6.988 1 75.44 490 GLU A CA 1
ATOM 3862 C C . GLU A 1 490 ? 34.5 -11.867 5.926 1 75.44 490 GLU A C 1
ATOM 3864 O O . GLU A 1 490 ? 35.031 -12.516 5.031 1 75.44 490 GLU A O 1
ATOM 3869 N N . GLY A 1 491 ? 34.344 -10.586 5.906 1 71.38 491 GLY A N 1
ATOM 3870 C CA . GLY A 1 491 ? 35.031 -9.812 4.871 1 71.38 491 GLY A CA 1
ATOM 3871 C C . GLY A 1 491 ? 36.406 -9.367 5.273 1 71.38 491 GLY A C 1
ATOM 3872 O O . GLY A 1 491 ? 36.875 -9.641 6.387 1 71.38 491 GLY A O 1
ATOM 3873 N N . ASP A 1 492 ? 37.094 -8.773 4.23 1 64.81 492 ASP A N 1
ATOM 3874 C CA . ASP A 1 492 ? 38.438 -8.234 4.402 1 64.81 492 ASP A CA 1
ATOM 3875 C C . ASP A 1 492 ? 38.406 -6.918 5.184 1 64.81 492 ASP A C 1
ATOM 3877 O O . ASP A 1 492 ? 37.406 -6.203 5.164 1 64.81 492 ASP A O 1
ATOM 3881 N N . CYS A 1 493 ? 39.312 -6.793 6.074 1 57.12 493 CYS A N 1
ATOM 3882 C CA . CYS A 1 493 ? 39.469 -5.5 6.734 1 57.12 493 CYS A CA 1
ATOM 3883 C C . CYS A 1 493 ? 39.906 -4.43 5.746 1 57.12 493 CYS A C 1
ATOM 3885 O O . CYS A 1 493 ? 40.875 -4.629 4.996 1 57.12 493 CYS A O 1
ATOM 3887 N N . LEU A 1 494 ? 39.031 -3.48 5.617 1 63.31 494 LEU A N 1
ATOM 3888 C CA . LEU A 1 494 ? 39.344 -2.428 4.648 1 63.31 494 LEU A CA 1
ATOM 3889 C C . LEU A 1 494 ? 40.375 -1.448 5.203 1 63.31 494 LEU A C 1
ATOM 3891 O O . LEU A 1 494 ? 40.438 -1.241 6.418 1 63.31 494 LEU A O 1
ATOM 3895 N N . ASP A 1 495 ? 41.25 -0.95 4.305 1 59.81 495 ASP A N 1
ATOM 3896 C CA . ASP A 1 495 ? 42.312 0.009 4.648 1 59.81 495 ASP A CA 1
ATOM 3897 C C . ASP A 1 495 ? 41.719 1.369 5 1 59.81 495 ASP A C 1
ATOM 3899 O O . ASP A 1 495 ? 42.281 2.131 5.77 1 59.81 495 ASP A O 1
ATOM 3903 N N . THR A 1 496 ? 40.688 1.622 4.453 1 71.88 496 THR A N 1
ATOM 3904 C CA . THR A 1 496 ? 40.031 2.908 4.652 1 71.88 496 THR A CA 1
ATOM 3905 C C . THR A 1 496 ? 38.781 2.75 5.508 1 71.88 496 THR A C 1
ATOM 3907 O O . THR A 1 496 ? 38.094 1.726 5.434 1 71.88 496 THR A O 1
ATOM 3910 N N . PRO A 1 497 ? 38.688 3.625 6.469 1 80.25 497 PRO A N 1
ATOM 3911 C CA . PRO A 1 497 ? 37.469 3.566 7.273 1 80.25 497 PRO A CA 1
ATOM 3912 C C . PRO A 1 497 ? 36.219 3.842 6.449 1 80.25 497 PRO A C 1
ATOM 3914 O O . PRO A 1 497 ? 35.844 5.004 6.234 1 80.25 497 PRO A O 1
ATOM 3917 N N . LEU A 1 498 ? 35.781 2.84 5.922 1 87.69 498 LEU A N 1
ATOM 3918 C CA . LEU A 1 498 ? 34.594 3 5.07 1 87.69 498 LEU A CA 1
ATOM 3919 C C . LEU A 1 498 ? 33.594 1.868 5.297 1 87.69 498 LEU A C 1
ATOM 3921 O O . LEU A 1 498 ? 34 0.785 5.746 1 87.69 498 LEU A O 1
ATOM 3925 N N . ARG A 1 499 ? 32.406 2.195 5.176 1 90.44 499 ARG A N 1
ATOM 3926 C CA . ARG A 1 499 ? 31.312 1.212 5.195 1 90.44 499 ARG A CA 1
ATOM 3927 C C . ARG A 1 499 ? 30.484 1.295 3.926 1 90.44 499 ARG A C 1
ATOM 3929 O O . ARG A 1 499 ? 30.234 2.385 3.404 1 90.44 499 ARG A O 1
ATOM 3936 N N . ILE A 1 500 ? 30.141 0.135 3.395 1 93.38 500 ILE A N 1
ATOM 3937 C CA . ILE A 1 500 ? 29.328 0.064 2.182 1 93.38 500 ILE A CA 1
ATOM 3938 C C . ILE A 1 500 ? 27.891 -0.319 2.537 1 93.38 500 ILE A C 1
ATOM 3940 O O . ILE A 1 500 ? 27.656 -1.357 3.158 1 93.38 500 ILE A O 1
ATOM 3944 N N . ILE A 1 501 ? 26.953 0.53 2.24 1 95.12 501 ILE A N 1
ATOM 3945 C CA . ILE A 1 501 ? 25.547 0.284 2.508 1 95.12 501 ILE A CA 1
ATOM 3946 C C . ILE A 1 501 ? 24.797 0.104 1.191 1 95.12 501 ILE A C 1
ATOM 3948 O O . ILE A 1 501 ? 24.906 0.932 0.285 1 95.12 501 ILE A O 1
ATOM 3952 N N . ARG A 1 502 ? 24.078 -0.902 1.067 1 95 502 ARG A N 1
ATOM 3953 C CA . ARG A 1 502 ? 23.281 -1.152 -0.132 1 95 502 ARG A CA 1
ATOM 3954 C C . ARG A 1 502 ? 21.859 -0.644 0.038 1 95 502 ARG A C 1
ATOM 3956 O O . ARG A 1 502 ? 21.156 -1.054 0.962 1 95 502 ARG A O 1
ATOM 3963 N N . LEU A 1 503 ? 21.469 0.284 -0.785 1 94.94 503 LEU A N 1
ATOM 3964 C CA . LEU A 1 503 ? 20.094 0.773 -0.853 1 94.94 503 LEU A CA 1
ATOM 3965 C C . LEU A 1 503 ? 19.375 0.188 -2.061 1 94.94 503 LEU A C 1
ATOM 3967 O O . LEU A 1 503 ? 19.828 0.324 -3.195 1 94.94 503 LEU A O 1
ATOM 3971 N N . SER A 1 504 ? 18.297 -0.569 -1.773 1 93.69 504 SER A N 1
ATOM 3972 C CA . SER A 1 504 ? 17.547 -1.207 -2.854 1 93.69 504 SER A CA 1
ATOM 3973 C C . SER A 1 504 ? 16.062 -0.96 -2.711 1 93.69 504 SER A C 1
ATOM 3975 O O . SER A 1 504 ? 15.586 -0.564 -1.642 1 93.69 504 SER A O 1
ATOM 3977 N N . GLY A 1 505 ? 15.375 -1.109 -3.818 1 92.56 505 GLY A N 1
ATOM 3978 C CA . GLY A 1 505 ? 13.938 -0.905 -3.797 1 92.56 505 GLY A CA 1
ATOM 3979 C C . GLY A 1 505 ? 13.531 0.527 -4.094 1 92.56 505 GLY A C 1
ATOM 3980 O O . GLY A 1 505 ? 14.375 1.351 -4.461 1 92.56 505 GLY A O 1
ATOM 3981 N N . PRO A 1 506 ? 12.25 0.752 -3.986 1 93.88 506 PRO A N 1
ATOM 3982 C CA . PRO A 1 506 ? 11.789 2.131 -4.176 1 93.88 506 PRO A CA 1
ATOM 3983 C C . PRO A 1 506 ? 12.133 3.033 -2.992 1 93.88 506 PRO A C 1
ATOM 3985 O O . PRO A 1 506 ? 11.852 2.68 -1.843 1 93.88 506 PRO A O 1
ATOM 3988 N N . LEU A 1 507 ? 12.812 4.094 -3.285 1 94.69 507 LEU A N 1
ATOM 3989 C CA . LEU A 1 507 ? 13.133 5.098 -2.275 1 94.69 507 LEU A CA 1
ATOM 3990 C C . LEU A 1 507 ? 12.164 6.273 -2.346 1 94.69 507 LEU A C 1
ATOM 3992 O O . LEU A 1 507 ? 12.328 7.168 -3.176 1 94.69 507 LEU A O 1
ATOM 3996 N N . LEU A 1 508 ? 11.258 6.23 -1.437 1 93.25 508 LEU A N 1
ATOM 3997 C CA . LEU A 1 508 ? 10.156 7.184 -1.458 1 93.25 508 LEU A CA 1
ATOM 3998 C C . LEU A 1 508 ? 10.086 7.969 -0.152 1 93.25 508 LEU A C 1
ATOM 4000 O O . LEU A 1 508 ? 10.891 7.738 0.757 1 93.25 508 LEU A O 1
ATOM 4004 N N . SER A 1 509 ? 9.117 8.859 -0.086 1 90.06 509 SER A N 1
ATOM 4005 C CA . SER A 1 509 ? 8.922 9.664 1.114 1 90.06 509 SER A CA 1
ATOM 4006 C C . SER A 1 509 ? 8.648 8.781 2.332 1 90.06 509 SER A C 1
ATOM 4008 O O . SER A 1 509 ? 9.039 9.125 3.449 1 90.06 509 SER A O 1
ATOM 4010 N N . VAL A 1 510 ? 8.109 7.637 2.109 1 91.81 510 VAL A N 1
ATOM 4011 C CA . VAL A 1 510 ? 7.668 6.746 3.18 1 91.81 510 VAL A CA 1
ATOM 4012 C C . VAL A 1 510 ? 8.883 6.152 3.891 1 91.81 510 VAL A C 1
ATOM 4014 O O . VAL A 1 510 ? 8.82 5.855 5.086 1 91.81 510 VAL A O 1
ATOM 4017 N N . ASN A 1 511 ? 9.938 5.957 3.232 1 94.44 511 ASN A N 1
ATOM 4018 C CA . ASN A 1 511 ? 11.078 5.312 3.877 1 94.44 511 ASN A CA 1
ATOM 4019 C C . ASN A 1 511 ? 12.195 6.309 4.168 1 94.44 511 ASN A C 1
ATOM 4021 O O . ASN A 1 511 ? 13.336 5.914 4.422 1 94.44 511 ASN A O 1
ATOM 4025 N N . CYS A 1 512 ? 11.977 7.566 4.145 1 90.94 512 CYS A N 1
ATOM 4026 C CA . CYS A 1 512 ? 12.977 8.602 4.41 1 90.94 512 CYS A CA 1
ATOM 4027 C C . CYS A 1 512 ? 13.539 8.453 5.816 1 90.94 512 CYS A C 1
ATOM 4029 O O . CYS A 1 512 ? 14.758 8.492 6.008 1 90.94 512 CYS A O 1
ATOM 4031 N N . GLU A 1 513 ? 12.688 8.289 6.699 1 85.06 513 GLU A N 1
ATOM 4032 C CA . GLU A 1 513 ? 13.133 8.219 8.086 1 85.06 513 GLU A CA 1
ATOM 4033 C C . GLU A 1 513 ? 13.938 6.949 8.344 1 85.06 513 GLU A C 1
ATOM 4035 O O . GLU A 1 513 ? 14.898 6.961 9.117 1 85.06 513 GLU A O 1
ATOM 4040 N N . SER A 1 514 ? 13.555 5.891 7.738 1 90.44 514 SER A N 1
ATOM 4041 C CA . SER A 1 514 ? 14.289 4.645 7.906 1 90.44 514 SER A CA 1
ATOM 4042 C C . SER A 1 514 ? 15.68 4.742 7.281 1 90.44 514 SER A C 1
ATOM 4044 O O . SER A 1 514 ? 16.656 4.242 7.848 1 90.44 514 SER A O 1
ATOM 4046 N N . VAL A 1 515 ? 15.789 5.348 6.145 1 93.81 515 VAL A N 1
ATOM 4047 C CA . VAL A 1 515 ? 17.078 5.52 5.48 1 93.81 515 VAL A CA 1
ATOM 4048 C C . VAL A 1 515 ? 17.953 6.465 6.293 1 93.81 515 VAL A C 1
ATOM 4050 O O . VAL A 1 515 ? 19.141 6.203 6.48 1 93.81 515 VAL A O 1
ATOM 4053 N N . ARG A 1 516 ? 17.375 7.516 6.766 1 90.06 516 ARG A N 1
ATOM 4054 C CA . ARG A 1 516 ? 18.109 8.469 7.59 1 90.06 516 ARG A CA 1
ATOM 4055 C C . ARG A 1 516 ? 18.656 7.793 8.852 1 90.06 516 ARG A C 1
ATOM 4057 O O . ARG A 1 516 ? 19.828 7.949 9.18 1 90.06 516 ARG A O 1
ATOM 4064 N N . ALA A 1 517 ? 17.797 7.07 9.484 1 86.12 517 ALA A N 1
ATOM 4065 C CA . ALA A 1 517 ? 18.203 6.395 10.719 1 86.12 517 ALA A CA 1
ATOM 4066 C C . ALA A 1 517 ? 19.328 5.391 10.453 1 86.12 517 ALA A C 1
ATOM 4068 O O . ALA A 1 517 ? 20.281 5.297 11.227 1 86.12 517 ALA A O 1
ATOM 4069 N N . GLU A 1 518 ? 19.234 4.676 9.398 1 92.5 518 GLU A N 1
ATOM 4070 C CA . GLU A 1 518 ? 20.25 3.68 9.078 1 92.5 518 GLU A CA 1
ATOM 4071 C C . GLU A 1 518 ? 21.578 4.34 8.703 1 92.5 518 GLU A C 1
ATOM 4073 O O . GLU A 1 518 ? 22.641 3.875 9.109 1 92.5 518 GLU A O 1
ATOM 4078 N N . LEU A 1 519 ? 21.547 5.359 7.93 1 93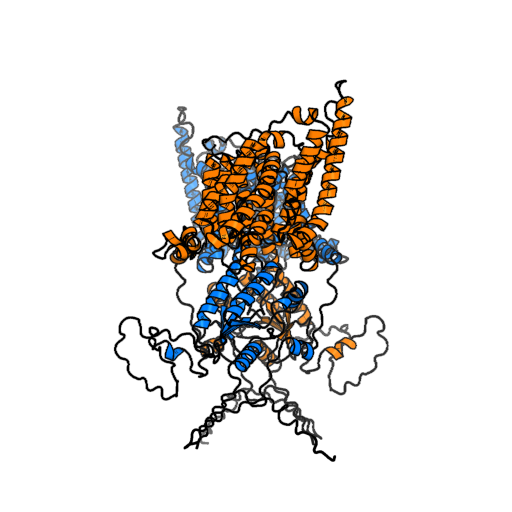.62 519 LEU A N 1
ATOM 4079 C CA . LEU A 1 519 ? 22.766 6.035 7.508 1 93.62 519 LEU A CA 1
ATOM 4080 C C . LEU A 1 519 ? 23.469 6.688 8.695 1 93.62 519 LEU A C 1
ATOM 4082 O O . LEU A 1 519 ? 24.688 6.652 8.797 1 93.62 519 LEU A O 1
ATOM 4086 N N . PHE A 1 520 ? 22.75 7.203 9.617 1 89.06 520 PHE A N 1
ATOM 4087 C CA . PHE A 1 520 ? 23.359 7.816 10.789 1 89.06 520 PHE A CA 1
ATOM 4088 C C . PHE A 1 520 ? 23.922 6.75 11.727 1 89.06 520 PHE A C 1
ATOM 4090 O O . PHE A 1 520 ? 24.938 6.961 12.375 1 89.06 520 PHE A O 1
ATOM 4097 N N . LYS A 1 521 ? 23.172 5.699 11.82 1 88.06 521 LYS A N 1
ATOM 4098 C CA . LYS A 1 521 ? 23.688 4.586 12.609 1 88.06 521 LYS A CA 1
ATOM 4099 C C . LYS A 1 521 ? 25.031 4.113 12.062 1 88.06 521 LYS A C 1
ATOM 4101 O O . LYS A 1 521 ? 25.984 3.887 12.828 1 88.06 521 LYS A O 1
ATOM 4106 N N . GLN A 1 522 ? 25.125 3.996 10.797 1 90.5 522 GLN A N 1
ATOM 4107 C CA . GLN A 1 522 ? 26.359 3.545 10.18 1 90.5 522 GLN A CA 1
ATOM 4108 C C . GLN A 1 522 ? 27.438 4.625 10.25 1 90.5 522 GLN A C 1
ATOM 4110 O O . GLN A 1 522 ? 28.641 4.316 10.297 1 90.5 522 GLN A O 1
ATOM 4115 N N . ALA A 1 523 ? 27.031 5.816 10.242 1 89.38 523 ALA A N 1
ATOM 4116 C CA . ALA A 1 523 ? 27.984 6.914 10.406 1 89.38 523 ALA A CA 1
ATOM 4117 C C . ALA A 1 523 ? 28.656 6.855 11.773 1 89.38 523 ALA A C 1
ATOM 4119 O O . ALA A 1 523 ? 29.844 7.137 11.898 1 89.38 523 ALA A O 1
ATOM 4120 N N . VAL A 1 524 ? 27.906 6.441 12.758 1 82.25 524 VAL A N 1
ATOM 4121 C CA . VAL A 1 524 ? 28.469 6.309 14.094 1 82.25 524 VAL A CA 1
ATOM 4122 C C . VAL A 1 524 ? 29.453 5.152 14.133 1 82.25 524 VAL A C 1
ATOM 4124 O O . VAL A 1 524 ? 30.5 5.242 14.781 1 82.25 524 VAL A O 1
ATOM 4127 N N . VAL A 1 525 ? 29.156 4.125 13.422 1 82.44 525 VAL A N 1
ATOM 4128 C CA . VAL A 1 525 ? 30.031 2.955 13.383 1 82.44 525 VAL A CA 1
ATOM 4129 C C . VAL A 1 525 ? 31.328 3.309 12.664 1 82.44 525 VAL A C 1
ATOM 4131 O O . VAL A 1 525 ? 32.406 2.879 13.086 1 82.44 525 VAL A O 1
ATOM 4134 N N . VAL A 1 526 ? 31.234 4.07 11.625 1 83.38 526 VAL A N 1
ATOM 4135 C CA . VAL A 1 526 ? 32.406 4.426 10.836 1 83.38 526 VAL A CA 1
ATOM 4136 C C . VAL A 1 526 ? 33.312 5.355 11.641 1 83.38 526 VAL A C 1
ATOM 4138 O O . VAL A 1 526 ? 34.531 5.348 11.469 1 83.38 526 VAL A O 1
ATOM 4141 N N . LYS A 1 527 ? 32.719 6.141 12.453 1 77.19 527 LYS A N 1
ATOM 4142 C CA . LYS A 1 527 ? 33.5 7.047 13.281 1 77.19 527 LYS A CA 1
ATOM 4143 C C . LYS A 1 527 ? 34.406 6.273 14.25 1 77.19 527 LYS A C 1
ATOM 4145 O O . LYS A 1 527 ? 35.469 6.742 14.633 1 77.19 527 LYS A O 1
ATOM 4150 N N . GLY A 1 528 ? 33.938 5.086 14.484 1 67.12 528 GLY A N 1
ATOM 4151 C CA . GLY A 1 528 ? 34.719 4.254 15.383 1 67.12 528 GLY A CA 1
ATOM 4152 C C . GLY A 1 528 ? 35.812 3.479 14.672 1 67.12 528 GLY A C 1
ATOM 4153 O O . GLY A 1 528 ? 36.688 2.91 15.32 1 67.12 528 GLY A O 1
ATOM 4154 N N . LEU A 1 529 ? 35.781 3.436 13.359 1 65.06 529 LEU A N 1
ATOM 4155 C CA . LEU A 1 529 ? 36.719 2.648 12.594 1 65.06 529 LEU A CA 1
ATOM 4156 C C . LEU A 1 529 ? 38.031 3.412 12.422 1 65.06 529 LEU A C 1
ATOM 4158 O O . LEU A 1 529 ? 38.031 4.633 12.258 1 65.06 529 LEU A O 1
ATOM 4162 N N . ILE A 1 530 ? 39.156 2.717 12.906 1 48.12 530 ILE A N 1
ATOM 4163 C CA . ILE A 1 530 ? 40.5 3.268 12.742 1 48.12 530 ILE A CA 1
ATOM 4164 C C . ILE A 1 530 ? 41.062 2.83 11.398 1 48.12 530 ILE A C 1
ATOM 4166 O O . ILE A 1 530 ? 40.906 1.675 10.992 1 48.12 530 ILE A O 1
ATOM 4170 N N . GLY A 1 531 ? 40.906 3.453 10.234 1 44.41 531 GLY A N 1
ATOM 4171 C CA . GLY A 1 531 ? 41.438 3.117 8.93 1 44.41 531 GLY A CA 1
ATOM 4172 C C . GLY A 1 531 ? 42.844 2.498 9.008 1 44.41 531 GLY A C 1
ATOM 4173 O O . GLY A 1 531 ? 43.844 3.213 9.062 1 44.41 531 GLY A O 1
ATOM 4174 N N . ILE A 1 532 ? 42.938 1.337 9.781 1 38.03 532 ILE A N 1
ATOM 4175 C CA . ILE A 1 532 ? 44.281 0.782 9.781 1 38.03 532 ILE A CA 1
ATOM 4176 C C . ILE A 1 532 ? 44.594 0.149 8.43 1 38.03 532 ILE A C 1
ATOM 4178 O O . ILE A 1 532 ? 43.781 -0.617 7.902 1 38.03 532 ILE A O 1
ATOM 4182 N N . GLY A 1 533 ? 45.25 0.596 7.531 1 33.09 533 GLY A N 1
ATOM 4183 C CA . GLY A 1 533 ? 45.75 0.109 6.258 1 33.09 533 GLY A CA 1
ATOM 4184 C C . GLY A 1 533 ? 46.125 -1.358 6.293 1 33.09 533 GLY A C 1
ATOM 4185 O O . GLY A 1 533 ? 46.781 -1.856 5.371 1 33.09 533 GLY A O 1
ATOM 4186 N N . ILE A 1 534 ? 46.312 -2.16 7.449 1 30.94 534 ILE A N 1
ATOM 4187 C CA . ILE A 1 534 ? 46.969 -3.465 7.336 1 30.94 534 ILE A CA 1
ATOM 4188 C C . ILE A 1 534 ? 45.906 -4.527 6.988 1 30.94 534 ILE A C 1
ATOM 4190 O O . ILE A 1 534 ? 44.812 -4.527 7.539 1 30.94 534 ILE A O 1
ATOM 4194 N N . GLY A 1 535 ? 45.875 -5.32 5.953 1 30.14 535 GLY A N 1
ATOM 4195 C CA . GLY A 1 535 ? 45.156 -6.469 5.391 1 30.14 535 GLY A CA 1
ATOM 4196 C C . GLY A 1 535 ? 44.781 -7.492 6.438 1 30.14 535 GLY A C 1
ATOM 4197 O O . GLY A 1 535 ? 44.625 -8.68 6.129 1 30.14 535 GLY A O 1
ATOM 4198 N N . THR A 1 536 ? 44.812 -7.367 7.777 1 30.23 536 THR A N 1
ATOM 4199 C CA . THR A 1 536 ? 44.594 -8.539 8.617 1 30.23 536 THR A CA 1
ATOM 4200 C C . THR A 1 536 ? 43.125 -8.922 8.641 1 30.23 536 THR A C 1
ATOM 4202 O O . THR A 1 536 ? 42.25 -8.047 8.633 1 30.23 536 THR A O 1
ATOM 4205 N N . ARG A 1 537 ? 42.75 -10.125 8.281 1 31.5 537 ARG A N 1
ATOM 4206 C CA . ARG A 1 537 ? 41.438 -10.805 8.344 1 31.5 537 ARG A CA 1
ATOM 4207 C C . ARG A 1 537 ? 40.812 -10.648 9.727 1 31.5 537 ARG A C 1
ATOM 4209 O O . ARG A 1 537 ? 41.5 -10.805 10.742 1 31.5 537 ARG A O 1
ATOM 4216 N N . THR A 1 538 ? 39.781 -10.023 10.031 1 33.06 538 THR A N 1
ATOM 4217 C CA . THR A 1 538 ? 38.969 -9.68 11.203 1 33.06 538 THR A CA 1
ATOM 4218 C C . THR A 1 538 ? 38.75 -10.906 12.078 1 33.06 538 THR A C 1
ATOM 4220 O O . THR A 1 538 ? 38.25 -10.789 13.203 1 33.06 538 THR A O 1
ATOM 4223 N N . ALA A 1 539 ? 38.75 -12.141 11.766 1 30.84 539 ALA A N 1
ATOM 4224 C CA . ALA A 1 539 ? 38.438 -13.219 12.695 1 30.84 539 ALA A CA 1
ATOM 4225 C C . ALA A 1 539 ? 39.344 -13.188 13.914 1 30.84 539 ALA A C 1
ATOM 4227 O O . ALA A 1 539 ? 38.906 -13.477 15.031 1 30.84 539 ALA A O 1
ATOM 4228 N N . SER A 1 540 ? 40.656 -13.039 13.797 1 29.91 540 SER A N 1
ATOM 4229 C CA . SER A 1 540 ? 41.594 -13.195 14.914 1 29.91 540 SER A CA 1
ATOM 4230 C C . SER A 1 540 ? 41.469 -12.047 15.906 1 29.91 540 SER A C 1
ATOM 4232 O O . SER A 1 540 ? 41.812 -12.188 17.078 1 29.91 540 SER A O 1
ATOM 4234 N N . LEU A 1 541 ? 41.062 -10.836 15.492 1 31.19 541 LEU A N 1
ATOM 4235 C CA . LEU A 1 541 ? 41.031 -9.75 16.469 1 31.19 541 LEU A CA 1
ATOM 4236 C C . LEU A 1 541 ? 39.75 -9.766 17.266 1 31.19 541 LEU A C 1
ATOM 4238 O O . LEU A 1 541 ? 39.625 -9.07 18.281 1 31.19 541 LEU A O 1
ATOM 4242 N N . ARG A 1 542 ? 38.656 -10.328 16.812 1 30.91 542 ARG A N 1
ATOM 4243 C CA . ARG A 1 542 ? 37.469 -10.383 17.672 1 30.91 542 ARG A CA 1
ATOM 4244 C C . ARG A 1 542 ? 37.719 -11.258 18.891 1 30.91 542 ARG A C 1
ATOM 4246 O O . ARG A 1 542 ? 37.062 -11.094 19.922 1 30.91 542 ARG A O 1
ATOM 4253 N N . SER A 1 543 ? 38.406 -12.359 18.859 1 29.09 543 SER A N 1
ATOM 4254 C CA . SER A 1 543 ? 38.625 -13.133 20.078 1 29.09 543 SER A CA 1
ATOM 4255 C C . SER A 1 543 ? 39.344 -12.32 21.141 1 29.09 543 SER A C 1
ATOM 4257 O O . SER A 1 543 ? 39.281 -12.625 22.328 1 29.09 543 SER A O 1
ATOM 4259 N N . GLN A 1 544 ? 40.219 -11.422 20.75 1 28.55 544 GLN A N 1
ATOM 4260 C CA . GLN A 1 544 ? 41.031 -10.82 21.812 1 28.55 544 GLN A CA 1
ATOM 4261 C C . GLN A 1 544 ? 40.312 -9.609 22.406 1 28.55 544 GLN A C 1
ATOM 4263 O O . GLN A 1 544 ? 40.906 -8.867 23.188 1 28.55 544 GLN A O 1
ATOM 4268 N N . CYS A 1 545 ? 39.25 -9.219 21.844 1 28.94 545 CYS A N 1
ATOM 4269 C CA . CYS A 1 545 ? 38.656 -8.148 22.656 1 28.94 545 CYS A CA 1
ATOM 4270 C C . CYS A 1 545 ? 38.188 -8.672 24 1 28.94 545 CYS A C 1
ATOM 4272 O O . CYS A 1 545 ? 37.406 -9.633 24.062 1 28.94 545 CYS A O 1
ATOM 4274 N N . PRO A 1 546 ? 38.906 -8.438 25.188 1 27.19 546 PRO A N 1
ATOM 4275 C CA . PRO A 1 546 ? 38.562 -8.914 26.531 1 27.19 546 PRO A CA 1
ATOM 4276 C C . PRO A 1 546 ? 37.094 -8.703 26.875 1 27.19 546 PRO A C 1
ATOM 4278 O O . PRO A 1 546 ? 36.438 -7.805 26.328 1 27.19 546 PRO A O 1
ATOM 4281 N N . SER A 1 547 ? 36.438 -9.766 27.172 1 26.09 547 SER A N 1
ATOM 4282 C CA . SER A 1 547 ? 35.188 -9.609 27.922 1 26.09 547 SER A CA 1
ATOM 4283 C C . SER A 1 547 ? 35.344 -8.562 29.031 1 26.09 547 SER A C 1
ATOM 4285 O O . SER A 1 547 ? 36.469 -8.297 29.484 1 26.09 547 SER A O 1
ATOM 4287 N N . ALA A 1 548 ? 34.406 -7.734 29.406 1 27.73 548 ALA A N 1
ATOM 4288 C CA . ALA A 1 548 ? 34.438 -6.797 30.516 1 27.73 548 ALA A CA 1
ATOM 4289 C C . ALA A 1 548 ? 35.156 -7.41 31.719 1 27.73 548 ALA A C 1
ATOM 4291 O O . ALA A 1 548 ? 35.688 -6.691 32.562 1 27.73 548 ALA A O 1
ATOM 4292 N N . GLU A 1 549 ? 34.969 -8.703 32.156 1 27.42 549 GLU A N 1
ATOM 4293 C CA . GLU A 1 549 ? 35.438 -9.008 33.5 1 27.42 549 GLU A CA 1
ATOM 4294 C C . GLU A 1 549 ? 36.969 -9.008 33.562 1 27.42 549 GLU A C 1
ATOM 4296 O O . GLU A 1 549 ? 37.562 -8.477 34.5 1 27.42 549 GLU A O 1
ATOM 4301 N N . SER A 1 550 ? 37.625 -10.094 33.156 1 26.58 550 SER A N 1
ATOM 4302 C CA . SER A 1 550 ? 39 -10.289 33.562 1 26.58 550 SER A CA 1
ATOM 4303 C C . SER A 1 550 ? 39.969 -9.438 32.75 1 26.58 550 SER A C 1
ATOM 4305 O O . SER A 1 550 ? 40.219 -9.719 31.578 1 26.58 550 SER A O 1
ATOM 4307 N N . VAL A 1 551 ? 40.062 -8.109 32.906 1 27.91 551 VAL A N 1
ATOM 4308 C CA . VAL A 1 551 ? 41.031 -7.082 32.594 1 27.91 551 VAL A CA 1
ATOM 4309 C C . VAL A 1 551 ? 42.438 -7.598 32.906 1 27.91 551 VAL A C 1
ATOM 4311 O O . VAL A 1 551 ? 43.438 -6.855 32.781 1 27.91 551 VAL A O 1
ATOM 4314 N N . THR A 1 552 ? 42.625 -8.711 33.625 1 23 552 THR A N 1
ATOM 4315 C CA . THR A 1 552 ? 44 -8.773 34.062 1 23 552 THR A CA 1
ATOM 4316 C C . THR A 1 552 ? 44.969 -9.008 32.906 1 23 552 THR A C 1
ATOM 4318 O O . THR A 1 552 ? 46.031 -8.375 32.812 1 23 552 THR A O 1
ATOM 4321 N N . ALA A 1 553 ? 45.156 -10.344 32.5 1 23.62 553 ALA A N 1
ATOM 4322 C CA . ALA A 1 553 ? 46.438 -10.789 31.953 1 23.62 553 ALA A CA 1
ATOM 4323 C C . ALA A 1 553 ? 46.656 -10.25 30.547 1 23.62 553 ALA A C 1
ATOM 4325 O O . ALA A 1 553 ? 45.906 -10.562 29.641 1 23.62 553 ALA A O 1
ATOM 4326 N N . ARG A 1 554 ? 47.219 -9.016 30.359 1 26.45 554 ARG A N 1
ATOM 4327 C CA . ARG A 1 554 ? 47.875 -8.211 29.328 1 26.45 554 ARG A CA 1
ATOM 4328 C C . ARG A 1 554 ? 48.875 -9.039 28.547 1 26.45 554 ARG A C 1
ATOM 4330 O O . ARG A 1 554 ? 50.094 -8.977 28.812 1 26.45 554 ARG A O 1
ATOM 4337 N N . GLU A 1 555 ? 48.812 -10.406 28.516 1 25.52 555 GLU A N 1
ATOM 4338 C CA . GLU A 1 555 ? 49.938 -10.953 27.766 1 25.52 555 GLU A CA 1
ATOM 4339 C C . GLU A 1 555 ? 50.094 -10.289 26.406 1 25.52 555 GLU A C 1
ATOM 4341 O O . GLU A 1 555 ? 49.094 -9.969 25.766 1 25.52 555 GLU A O 1
ATOM 4346 N N . SER A 1 556 ? 51.219 -9.562 26.078 1 24.84 556 SER A N 1
ATOM 4347 C CA . SER A 1 556 ? 51.938 -8.914 24.984 1 24.84 556 SER A CA 1
ATOM 4348 C C . SER A 1 556 ? 51.844 -9.734 23.703 1 24.84 556 SER A C 1
ATOM 4350 O O . SER A 1 556 ? 52.312 -10.875 23.656 1 24.84 556 SER A O 1
ATOM 4352 N N . VAL A 1 557 ? 50.75 -10.047 23.281 1 26.14 557 VAL A N 1
ATOM 4353 C CA . VAL A 1 557 ? 50.938 -10.758 22.031 1 26.14 557 VAL A CA 1
ATOM 4354 C C . VAL A 1 557 ? 51.812 -9.938 21.094 1 26.14 557 VAL A C 1
ATOM 4356 O O . VAL A 1 557 ? 51.531 -8.758 20.844 1 26.14 557 VAL A O 1
ATOM 4359 N N . ASN A 1 558 ? 53.156 -10.062 21.125 1 24.5 558 ASN A N 1
ATOM 4360 C CA . ASN A 1 558 ? 54.25 -9.633 20.266 1 24.5 558 ASN A CA 1
ATOM 4361 C C . ASN A 1 558 ? 53.844 -9.633 18.797 1 24.5 558 ASN A C 1
ATOM 4363 O O . ASN A 1 558 ? 53.812 -10.688 18.156 1 24.5 558 ASN A O 1
ATOM 4367 N N . LEU A 1 559 ? 52.688 -9.055 18.562 1 26.12 559 LEU A N 1
ATOM 4368 C CA . LEU A 1 559 ? 52.438 -8.836 17.141 1 26.12 559 LEU A CA 1
ATOM 4369 C C . LEU A 1 559 ? 53.562 -8.047 16.5 1 26.12 559 LEU A C 1
ATOM 4371 O O . LEU A 1 559 ? 53.844 -6.898 16.875 1 26.12 559 LEU A O 1
ATOM 4375 N N . SER A 1 560 ? 54.688 -8.508 16.25 1 25.84 560 SER A N 1
ATOM 4376 C CA . SER A 1 560 ? 55.844 -7.965 15.539 1 25.84 560 SER A CA 1
ATOM 4377 C C . SER A 1 560 ? 55.406 -7.031 14.414 1 25.84 560 SER A C 1
ATOM 4379 O O . SER A 1 560 ? 56.25 -6.512 13.68 1 25.84 560 SER A O 1
ATOM 4381 N N . ALA A 1 561 ? 54.312 -7.254 13.781 1 26.91 561 ALA A N 1
ATOM 4382 C CA . ALA A 1 561 ? 54.062 -6.262 12.734 1 26.91 561 ALA A CA 1
ATOM 4383 C C . ALA A 1 561 ? 53.875 -4.871 13.328 1 26.91 561 ALA A C 1
ATOM 4385 O O . ALA A 1 561 ? 53.344 -4.73 14.438 1 26.91 561 ALA A O 1
ATOM 4386 N N . ASN A 1 562 ? 54.75 -3.916 13.148 1 26.25 562 ASN A N 1
ATOM 4387 C CA . ASN A 1 562 ? 54.844 -2.541 13.625 1 26.25 562 ASN A CA 1
ATOM 4388 C C . ASN A 1 562 ? 53.5 -1.843 13.641 1 26.25 562 ASN A C 1
ATOM 4390 O O . ASN A 1 562 ? 53.094 -1.242 12.641 1 26.25 562 ASN A O 1
ATOM 4394 N N . ILE A 1 563 ? 52.5 -2.473 14.086 1 27.81 563 ILE A N 1
ATOM 4395 C CA . ILE A 1 563 ? 51.156 -1.905 14.273 1 27.81 563 ILE A CA 1
ATOM 4396 C C . ILE A 1 563 ? 51.25 -0.752 15.273 1 27.81 563 ILE A C 1
ATOM 4398 O O . ILE A 1 563 ? 51.562 -0.957 16.438 1 27.81 563 ILE A O 1
ATOM 4402 N N . THR A 1 564 ? 51.781 0.391 14.891 1 25.47 564 THR A N 1
ATOM 4403 C CA . THR A 1 564 ? 51.656 1.496 15.836 1 25.47 564 THR A CA 1
ATOM 4404 C C . THR A 1 564 ? 50.219 1.657 16.266 1 25.47 564 THR A C 1
ATOM 4406 O O . THR A 1 564 ? 49.344 1.969 15.453 1 25.47 564 THR A O 1
ATOM 4409 N N . ILE A 1 565 ? 49.812 0.932 17.203 1 26.72 565 ILE A N 1
ATOM 4410 C CA . ILE A 1 565 ? 48.562 1.038 17.938 1 26.72 565 ILE A CA 1
ATOM 4411 C C . ILE A 1 565 ? 48.5 2.396 18.625 1 26.72 565 ILE A C 1
ATOM 4413 O O . ILE A 1 565 ? 49.312 2.715 19.484 1 26.72 565 ILE A O 1
ATOM 4417 N N . ILE A 1 566 ? 47.969 3.498 18 1 27.27 566 ILE A N 1
ATOM 4418 C CA . ILE A 1 566 ? 47.688 4.723 18.75 1 27.27 566 ILE A CA 1
ATOM 4419 C C . ILE A 1 566 ? 46.938 4.387 20.031 1 27.27 566 ILE A C 1
ATOM 4421 O O . ILE A 1 566 ? 45.844 3.84 19.984 1 27.27 566 ILE A O 1
ATOM 4425 N N . GLN A 1 567 ? 47.594 4.117 21.156 1 24.67 567 GLN A N 1
ATOM 4426 C CA . GLN A 1 567 ? 47.156 3.973 22.547 1 24.67 567 GLN A CA 1
ATOM 4427 C C . GLN A 1 567 ? 46.188 5.07 22.938 1 24.67 567 GLN A C 1
ATOM 4429 O O . GLN A 1 567 ? 46.281 6.199 22.453 1 24.67 567 GLN A O 1
ATOM 4434 N N . GLU A 1 568 ? 45.25 4.723 23.625 1 27.8 568 GLU A N 1
ATOM 4435 C CA . GLU A 1 568 ? 44.312 5.488 24.438 1 27.8 568 GLU A CA 1
ATOM 4436 C C . GLU A 1 568 ? 45.031 6.496 25.328 1 27.8 568 GLU A C 1
ATOM 4438 O O . GLU A 1 568 ? 45.719 6.113 26.297 1 27.8 568 GLU A O 1
ATOM 4443 N N . CYS A 1 569 ? 45.75 7.52 24.906 1 24.77 569 CYS A N 1
ATOM 4444 C CA . CYS A 1 569 ? 46.094 8.492 25.922 1 24.77 569 CYS A CA 1
ATOM 4445 C C . CYS A 1 569 ? 44.938 8.773 26.859 1 24.77 569 CYS A C 1
ATOM 4447 O O . CYS A 1 569 ? 43.781 8.617 26.453 1 24.77 569 CYS A O 1
ATOM 4449 N N . ASP A 1 570 ? 45.125 8.688 28.172 1 25.94 570 ASP A N 1
ATOM 4450 C CA . ASP A 1 570 ? 44.281 9.203 29.25 1 25.94 570 ASP A CA 1
ATOM 4451 C C . ASP A 1 570 ? 43.594 10.5 28.844 1 25.94 570 ASP A C 1
ATOM 4453 O O . ASP A 1 570 ? 44.25 11.477 28.484 1 25.94 570 ASP A O 1
ATOM 4457 N N . VAL A 1 571 ? 42.469 10.477 28.328 1 28.23 571 VAL A N 1
ATOM 4458 C CA . VAL A 1 571 ? 41.5 11.508 27.938 1 28.23 571 VAL A CA 1
ATOM 4459 C C . VAL A 1 571 ? 41.406 12.57 29.016 1 28.23 571 VAL A C 1
ATOM 4461 O O . VAL A 1 571 ? 40.594 13.469 28.953 1 28.23 571 VAL A O 1
ATOM 4464 N N . SER A 1 572 ? 41.938 12.352 30.188 1 27.97 572 SER A N 1
ATOM 4465 C CA . SER A 1 572 ? 41.75 13.461 31.109 1 27.97 572 SER A CA 1
ATOM 4466 C C . SER A 1 572 ? 42.406 14.734 30.594 1 27.97 572 SER A C 1
ATOM 4468 O O . SER A 1 572 ? 42.094 15.836 31.047 1 27.97 572 SER A O 1
ATOM 4470 N N . VAL A 1 573 ? 43.688 14.688 30.375 1 28.36 573 VAL A N 1
ATOM 4471 C CA . VAL A 1 573 ? 44.281 15.977 29.984 1 28.36 573 VAL A CA 1
ATOM 4472 C C . VAL A 1 573 ? 43.812 16.359 28.594 1 28.36 573 VAL A C 1
ATOM 4474 O O . VAL A 1 573 ? 44.188 15.695 27.609 1 28.36 573 VAL A O 1
ATOM 4477 N N . ALA A 1 574 ? 42.562 16.781 28.234 1 29.69 574 ALA A N 1
ATOM 4478 C CA . ALA A 1 574 ? 41.938 17.625 27.203 1 29.69 574 ALA A CA 1
ATOM 4479 C C . ALA A 1 574 ? 43 18.453 26.484 1 29.69 574 ALA A C 1
ATOM 4481 O O . ALA A 1 574 ? 43.438 19.484 26.984 1 29.69 574 ALA A O 1
ATOM 4482 N N . LEU A 1 575 ? 44.094 17.922 26.031 1 31.8 575 LEU A N 1
ATOM 4483 C CA . LEU A 1 575 ? 44.812 18.984 25.344 1 31.8 575 LEU A CA 1
ATOM 4484 C C . LEU A 1 575 ? 43.938 19.734 24.375 1 31.8 575 LEU A C 1
ATOM 4486 O O . LEU A 1 575 ? 43 19.141 23.797 1 31.8 575 LEU A O 1
ATOM 4490 N N . PRO A 1 576 ? 43.75 20.984 24.359 1 32.09 576 PRO A N 1
ATOM 4491 C CA . PRO A 1 576 ? 42.875 21.719 23.453 1 32.09 576 PRO A CA 1
ATOM 4492 C C . PRO A 1 576 ? 42.969 21.25 22 1 32.09 576 PRO A C 1
ATOM 4494 O O . PRO A 1 576 ? 44.031 20.75 21.594 1 32.09 576 PRO A O 1
ATOM 4497 N N . PRO A 1 577 ? 41.906 20.594 21.297 1 33.34 577 PRO A N 1
ATOM 4498 C CA . PRO A 1 577 ? 42.062 20.312 19.859 1 33.34 577 PRO A CA 1
ATOM 4499 C C . PRO A 1 577 ? 43.094 21.219 19.203 1 33.34 577 PRO A C 1
ATOM 4501 O O . PRO A 1 577 ? 42.938 22.438 19.203 1 33.34 577 PRO A O 1
ATOM 4504 N N . SER A 1 578 ? 44.312 21 19.484 1 34.03 578 SER A N 1
ATOM 4505 C CA . SER A 1 578 ? 45.188 21.891 18.703 1 34.03 578 SER A CA 1
ATOM 4506 C C . SER A 1 578 ? 44.688 22.016 17.266 1 34.03 578 SER A C 1
ATOM 4508 O O . SER A 1 578 ? 44.062 21.109 16.734 1 34.03 578 SER A O 1
ATOM 4510 N N . GLU A 1 579 ? 44.531 23.203 16.625 1 38.97 579 GLU A N 1
ATOM 4511 C CA . GLU A 1 579 ? 44.094 23.688 15.328 1 38.97 579 GLU A CA 1
ATOM 4512 C C . GLU A 1 579 ? 44.5 22.719 14.219 1 38.97 579 GLU A C 1
ATOM 4514 O O . GLU A 1 579 ? 43.812 22.609 13.195 1 38.97 579 GLU A O 1
ATOM 4519 N N . ASP A 1 580 ? 45.75 22 14.125 1 36.59 580 ASP A N 1
ATOM 4520 C CA . ASP A 1 580 ? 46.375 21.469 12.922 1 36.59 580 ASP A CA 1
ATOM 4521 C C . ASP A 1 580 ? 46.094 19.969 12.781 1 36.59 580 ASP A C 1
ATOM 4523 O O . ASP A 1 580 ? 46.812 19.281 12.047 1 36.59 580 ASP A O 1
ATOM 4527 N N . THR A 1 581 ? 45.625 19.156 13.609 1 41.03 581 THR A N 1
ATOM 4528 C CA . THR A 1 581 ? 45.562 17.719 13.336 1 41.03 581 THR A CA 1
ATOM 4529 C C . THR A 1 581 ? 44.656 17.438 12.148 1 41.03 581 THR A C 1
ATOM 4531 O O . THR A 1 581 ? 43.531 17.906 12.109 1 41.03 581 THR A O 1
ATOM 4534 N N . PRO A 1 582 ? 45.156 16.969 10.977 1 45.88 582 PRO A N 1
ATOM 4535 C CA . PRO A 1 582 ? 44.406 16.75 9.75 1 45.88 582 PRO A CA 1
ATOM 4536 C C . PRO A 1 582 ? 43.156 15.883 9.977 1 45.88 582 PRO A C 1
ATOM 4538 O O . PRO A 1 582 ? 43.25 14.867 10.672 1 45.88 582 PRO A O 1
ATOM 4541 N N . ALA A 1 583 ? 42 16.312 10.07 1 56.41 583 ALA A N 1
ATOM 4542 C CA . ALA A 1 583 ? 40.688 15.688 10.242 1 56.41 583 ALA A CA 1
ATOM 4543 C C . ALA A 1 583 ? 40.562 14.422 9.398 1 56.41 583 ALA A C 1
ATOM 4545 O O . ALA A 1 583 ? 40.844 14.438 8.195 1 56.41 583 ALA A O 1
ATOM 4546 N N . ILE A 1 584 ? 40.625 13.102 9.984 1 64.5 584 ILE A N 1
ATOM 4547 C CA . ILE A 1 584 ? 40.469 11.82 9.312 1 64.5 584 ILE A CA 1
ATOM 4548 C C . ILE A 1 584 ? 39.125 11.812 8.555 1 64.5 584 ILE A C 1
ATOM 4550 O O . ILE A 1 584 ? 38.062 12.078 9.141 1 64.5 584 ILE A O 1
ATOM 4554 N N . VAL A 1 585 ? 39.25 11.734 7.258 1 78.12 585 VAL A N 1
ATOM 4555 C CA . VAL A 1 585 ? 38.062 11.68 6.414 1 78.12 585 VAL A CA 1
ATOM 4556 C C . VAL A 1 585 ? 37.531 10.258 6.383 1 78.12 585 VAL A C 1
ATOM 4558 O O . VAL A 1 585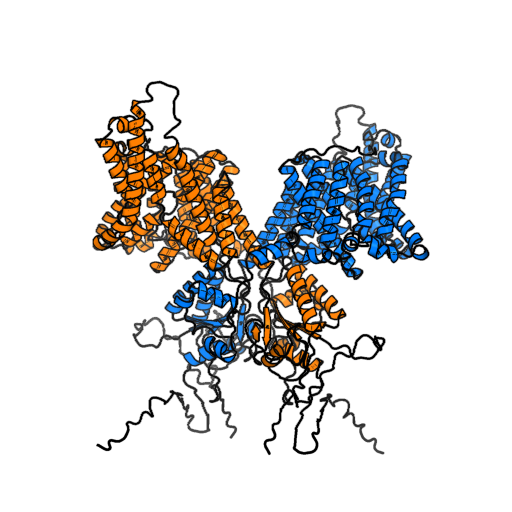 ? 38.281 9.297 6.211 1 78.12 585 VAL A O 1
ATOM 4561 N N . ARG A 1 586 ? 36.344 10.117 6.84 1 87.5 586 ARG A N 1
ATOM 4562 C CA . ARG A 1 586 ? 35.656 8.836 6.789 1 87.5 586 ARG A CA 1
ATOM 4563 C C . ARG A 1 586 ? 34.688 8.789 5.609 1 87.5 586 ARG A C 1
ATOM 4565 O O . ARG A 1 586 ? 34.312 9.836 5.07 1 87.5 586 ARG A O 1
ATOM 4572 N N . PHE A 1 587 ? 34.406 7.547 5.133 1 90.31 587 PHE A N 1
ATOM 4573 C CA . 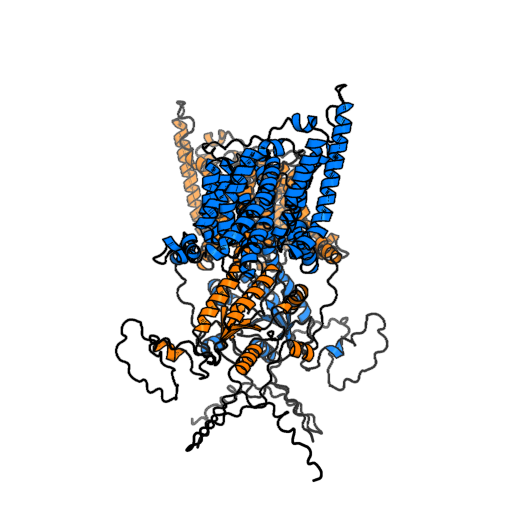PHE A 1 587 ? 33.594 7.43 3.92 1 90.31 587 PHE A CA 1
ATOM 4574 C C . PHE A 1 587 ? 32.406 6.496 4.145 1 90.31 587 PHE A C 1
ATOM 4576 O O . PHE A 1 587 ? 32.531 5.496 4.852 1 90.31 587 PHE A O 1
ATOM 4583 N N . LEU A 1 588 ? 31.297 6.863 3.613 1 94.25 588 LEU A N 1
ATOM 4584 C CA . LEU A 1 588 ? 30.125 6.004 3.459 1 94.25 588 LEU A CA 1
ATOM 4585 C C . LEU A 1 588 ? 29.797 5.793 1.985 1 94.25 588 LEU A C 1
ATOM 4587 O O . LEU A 1 588 ? 29.5 6.75 1.269 1 94.25 588 LEU A O 1
ATOM 4591 N N . VAL A 1 589 ? 29.891 4.59 1.53 1 94.81 589 VAL A N 1
ATOM 4592 C CA . VAL A 1 589 ? 29.594 4.277 0.136 1 94.81 589 VAL A CA 1
ATOM 4593 C C . VAL A 1 589 ? 28.172 3.719 0.021 1 94.81 589 VAL A C 1
ATOM 4595 O O . VAL A 1 589 ? 27.859 2.701 0.637 1 94.81 589 VAL A O 1
ATOM 4598 N N . LEU A 1 590 ? 27.344 4.398 -0.695 1 96.44 590 LEU A N 1
ATOM 4599 C CA . LEU A 1 590 ? 25.984 3.953 -0.934 1 96.44 590 LEU A CA 1
ATOM 4600 C C . LEU A 1 590 ? 25.875 3.225 -2.27 1 96.44 590 LEU A C 1
ATOM 4602 O O . LEU A 1 590 ? 26.047 3.832 -3.328 1 96.44 590 LEU A O 1
ATOM 4606 N N . SER A 1 591 ? 25.656 1.95 -2.221 1 95.56 591 SER A N 1
ATOM 4607 C CA . SER A 1 591 ? 25.391 1.188 -3.434 1 95.56 591 SER A CA 1
ATOM 4608 C C . SER A 1 591 ? 23.922 1.291 -3.834 1 95.56 591 SER A C 1
ATOM 4610 O O . SER A 1 591 ? 23.047 0.713 -3.18 1 95.56 591 SER A O 1
ATOM 4612 N N . MET A 1 592 ? 23.594 1.931 -4.926 1 95.06 592 MET A N 1
ATOM 4613 C CA . MET A 1 592 ? 22.219 2.211 -5.324 1 95.06 592 MET A CA 1
ATOM 4614 C C . MET A 1 592 ? 21.859 1.483 -6.617 1 95.06 592 MET A C 1
ATOM 4616 O O . MET A 1 592 ? 21.031 1.959 -7.395 1 95.06 592 MET A O 1
ATOM 4620 N N . ASN A 1 593 ? 22.422 0.364 -6.875 1 90.88 593 ASN A N 1
ATOM 4621 C CA . ASN A 1 593 ? 22.172 -0.397 -8.094 1 90.88 593 ASN A CA 1
ATOM 4622 C C . ASN A 1 593 ? 20.766 -0.992 -8.102 1 90.88 593 ASN A C 1
ATOM 4624 O O . ASN A 1 593 ? 20.172 -1.201 -9.164 1 90.88 593 ASN A O 1
ATOM 4628 N N . GLY A 1 594 ? 20.266 -1.247 -6.98 1 91.88 594 GLY A N 1
ATOM 4629 C CA . GLY A 1 594 ? 18.969 -1.912 -6.902 1 91.88 594 GLY A CA 1
ATOM 4630 C C . GLY A 1 594 ? 17.828 -0.954 -6.668 1 91.88 594 GLY A C 1
ATOM 4631 O O . GLY A 1 594 ? 16.719 -1.377 -6.336 1 91.88 594 GLY A O 1
ATOM 4632 N N . VAL A 1 595 ? 18 0.368 -6.918 1 94.25 595 VAL A N 1
ATOM 4633 C CA . VAL A 1 595 ? 16.953 1.356 -6.699 1 94.25 595 VAL A CA 1
ATOM 4634 C C . VAL A 1 595 ? 15.992 1.364 -7.891 1 94.25 595 VAL A C 1
ATOM 4636 O O . VAL A 1 595 ? 16.422 1.44 -9.047 1 94.25 595 VAL A O 1
ATOM 4639 N N . THR A 1 596 ? 14.672 1.224 -7.633 1 92.44 596 THR A N 1
ATOM 4640 C CA . THR A 1 596 ? 13.688 1.099 -8.703 1 92.44 596 THR A CA 1
ATOM 4641 C C . THR A 1 596 ? 12.898 2.396 -8.875 1 92.44 596 THR A C 1
ATOM 4643 O O . THR A 1 596 ? 12.211 2.584 -9.875 1 92.44 596 THR A O 1
ATOM 4646 N N . GLY A 1 597 ? 12.977 3.256 -7.965 1 90.31 597 GLY A N 1
ATOM 4647 C CA . GLY A 1 597 ? 12.273 4.527 -8.023 1 90.31 597 GLY A CA 1
ATOM 4648 C C . GLY A 1 597 ? 12.703 5.504 -6.949 1 90.31 597 GLY A C 1
ATOM 4649 O O . GLY A 1 597 ? 13.172 5.09 -5.883 1 90.31 597 GLY A O 1
ATOM 4650 N N . ILE A 1 598 ? 12.531 6.816 -7.277 1 90.75 598 ILE A N 1
ATOM 4651 C CA . ILE A 1 598 ? 12.898 7.848 -6.316 1 90.75 598 ILE A CA 1
ATOM 4652 C C . ILE A 1 598 ? 11.953 9.039 -6.449 1 90.75 598 ILE A C 1
ATOM 4654 O O . ILE A 1 598 ? 11.5 9.367 -7.551 1 90.75 598 ILE A O 1
ATOM 4658 N N . ASP A 1 599 ? 11.57 9.547 -5.348 1 88.38 599 ASP A N 1
ATOM 4659 C CA . ASP A 1 599 ? 10.688 10.711 -5.363 1 88.38 599 ASP A CA 1
ATOM 4660 C C . ASP A 1 599 ? 11.422 11.961 -4.883 1 88.38 599 ASP A C 1
ATOM 4662 O O . ASP A 1 599 ? 12.594 11.891 -4.508 1 88.38 599 ASP A O 1
ATOM 4666 N N . LYS A 1 600 ? 10.734 13.094 -4.969 1 85.5 600 LYS A N 1
ATOM 4667 C CA . LYS A 1 600 ? 11.32 14.391 -4.621 1 85.5 600 LYS A CA 1
ATOM 4668 C C . LYS A 1 600 ? 11.68 14.453 -3.139 1 85.5 600 LYS A C 1
ATOM 4670 O O . LYS A 1 600 ? 12.734 14.969 -2.773 1 85.5 600 LYS A O 1
ATOM 4675 N N . ASP A 1 601 ? 10.836 13.953 -2.291 1 87.62 601 ASP A N 1
ATOM 4676 C CA . ASP A 1 601 ? 11.07 14 -0.851 1 87.62 601 ASP A CA 1
ATOM 4677 C C . ASP A 1 601 ? 12.32 13.211 -0.47 1 87.62 601 ASP A C 1
ATOM 4679 O O . ASP A 1 601 ? 13.078 13.617 0.407 1 87.62 601 ASP A O 1
ATOM 4683 N N . MET A 1 602 ? 12.484 12.086 -1.062 1 91.62 602 MET A N 1
ATOM 4684 C CA . MET A 1 602 ? 13.664 11.273 -0.785 1 91.62 602 MET A CA 1
ATOM 4685 C C . MET A 1 602 ? 14.93 11.984 -1.264 1 91.62 602 MET A C 1
ATOM 4687 O O . MET A 1 602 ? 15.977 11.914 -0.608 1 91.62 602 MET A O 1
ATOM 4691 N N . LEU A 1 603 ? 14.906 12.617 -2.385 1 90.44 603 LEU A N 1
ATOM 4692 C CA . LEU A 1 603 ? 16.062 13.352 -2.883 1 90.44 603 LEU A CA 1
ATOM 4693 C C . LEU A 1 603 ? 16.422 14.5 -1.94 1 90.44 603 LEU A C 1
ATOM 4695 O O . LEU A 1 603 ? 17.594 14.742 -1.679 1 90.44 603 LEU A O 1
ATOM 4699 N N . THR A 1 604 ? 15.422 15.156 -1.468 1 86 604 THR A N 1
ATOM 4700 C CA . THR A 1 604 ? 15.672 16.219 -0.497 1 86 604 THR A CA 1
ATOM 4701 C C . THR A 1 604 ? 16.25 15.648 0.795 1 86 604 THR A C 1
ATOM 4703 O O . THR A 1 604 ? 17.141 16.234 1.396 1 86 604 THR A O 1
ATOM 4706 N N . CYS A 1 605 ? 15.719 14.555 1.184 1 88.94 605 CYS A N 1
ATOM 4707 C CA . CYS A 1 605 ? 16.219 13.883 2.383 1 88.94 605 CYS A CA 1
ATOM 4708 C C . CYS A 1 605 ? 17.672 13.484 2.223 1 88.94 605 CYS A C 1
ATOM 4710 O O . CYS A 1 605 ? 18.484 13.719 3.117 1 88.94 605 CYS A O 1
ATOM 4712 N N . LEU A 1 606 ? 18.047 12.906 1.093 1 92.62 606 LEU A N 1
ATOM 4713 C CA . LEU A 1 606 ? 19.406 12.484 0.833 1 92.62 606 LEU A CA 1
ATOM 4714 C C . LEU A 1 606 ? 20.359 13.688 0.781 1 92.62 606 LEU A C 1
ATOM 4716 O O . LEU A 1 606 ? 21.5 13.602 1.222 1 92.62 606 LEU A O 1
ATOM 4720 N N . SER A 1 607 ? 19.859 14.773 0.212 1 90.38 607 SER A N 1
ATOM 4721 C CA . SER A 1 607 ? 20.656 15.984 0.16 1 90.38 607 SER A CA 1
ATOM 4722 C C . SER A 1 607 ? 20.938 16.531 1.559 1 90.38 607 SER A C 1
ATOM 4724 O O . SER A 1 607 ? 22.031 17 1.843 1 90.38 607 SER A O 1
ATOM 4726 N N . GLN A 1 608 ? 19.969 16.453 2.348 1 84.88 608 GLN A N 1
ATOM 4727 C CA . GLN A 1 608 ? 20.125 16.906 3.727 1 84.88 608 GLN A CA 1
ATOM 4728 C C . GLN A 1 608 ? 21.109 16.016 4.484 1 84.88 608 GLN A C 1
ATOM 4730 O O . GLN A 1 608 ? 21.922 16.5 5.266 1 84.88 608 GLN A O 1
ATOM 4735 N N . ILE A 1 609 ? 21 14.734 4.305 1 90.31 609 ILE A N 1
ATOM 4736 C CA . ILE A 1 609 ? 21.906 13.789 4.957 1 90.31 609 ILE A CA 1
ATOM 4737 C C . ILE A 1 609 ? 23.344 14.047 4.5 1 90.31 609 ILE A C 1
ATOM 4739 O O . ILE A 1 609 ? 24.281 14 5.305 1 90.31 609 ILE A O 1
ATOM 4743 N N . TYR A 1 610 ? 23.484 14.273 3.205 1 91.94 610 TYR A N 1
ATOM 4744 C CA . TYR A 1 610 ? 24.797 14.594 2.658 1 91.94 610 TYR A CA 1
ATOM 4745 C C . TYR A 1 610 ? 25.391 15.812 3.342 1 91.94 610 TYR A C 1
ATOM 4747 O O . TYR A 1 610 ? 26.562 15.82 3.705 1 91.94 610 TYR A O 1
ATOM 4755 N N . GLY A 1 611 ? 24.594 16.828 3.527 1 86.25 611 GLY A N 1
ATOM 4756 C CA . GLY A 1 611 ? 25.047 18.047 4.195 1 86.25 611 GLY A CA 1
ATOM 4757 C C . GLY A 1 611 ? 25.406 17.828 5.648 1 86.25 611 GLY A C 1
ATOM 4758 O O . GLY A 1 611 ? 26.453 18.281 6.113 1 86.25 611 GLY A O 1
ATOM 4759 N N . ASP A 1 612 ? 24.641 17.078 6.336 1 84.44 612 ASP A N 1
ATOM 4760 C CA . ASP A 1 612 ? 24.859 16.812 7.754 1 84.44 612 ASP A CA 1
ATOM 4761 C C . ASP A 1 612 ? 26.125 15.992 7.965 1 84.44 612 ASP A C 1
ATOM 4763 O O . ASP A 1 612 ? 26.922 16.297 8.859 1 84.44 612 ASP A O 1
ATOM 4767 N N . LEU A 1 613 ? 26.25 14.992 7.172 1 89.94 613 LEU A N 1
ATOM 4768 C CA . LEU A 1 613 ? 27.406 14.109 7.348 1 89.94 613 LEU A CA 1
ATOM 4769 C C . LEU A 1 613 ? 28.688 14.773 6.852 1 89.94 613 LEU A C 1
ATOM 4771 O O . LEU A 1 613 ? 29.766 14.531 7.391 1 89.94 613 LEU A O 1
ATOM 4775 N N . SER A 1 614 ? 28.531 15.578 5.844 1 87.38 614 SER A N 1
ATOM 4776 C CA . SER A 1 614 ? 29.703 16.312 5.359 1 87.38 614 SER A CA 1
ATOM 4777 C C . SER A 1 614 ? 30.219 17.266 6.418 1 87.38 614 SER A C 1
ATOM 4779 O O . SER A 1 614 ? 31.438 17.484 6.516 1 87.38 614 SER A O 1
ATOM 4781 N N . SER A 1 615 ? 29.344 17.812 7.199 1 84.12 615 SER A N 1
ATOM 4782 C CA . SER A 1 615 ? 29.75 18.703 8.273 1 84.12 615 SER A CA 1
ATOM 4783 C C . SER A 1 615 ? 30.516 17.953 9.367 1 84.12 615 SER A C 1
ATOM 4785 O O . SER A 1 615 ? 31.312 18.547 10.086 1 84.12 615 SER A O 1
ATOM 4787 N N . GLU A 1 616 ? 30.312 16.672 9.461 1 84.06 616 GLU A N 1
ATOM 4788 C CA . GLU A 1 616 ? 31.031 15.836 10.422 1 84.06 616 GLU A CA 1
ATOM 4789 C C . GLU A 1 616 ? 32.25 15.172 9.781 1 84.06 616 GLU A C 1
ATOM 4791 O O . GLU A 1 616 ? 32.812 14.227 10.336 1 84.06 616 GLU A O 1
ATOM 4796 N N . ASN A 1 617 ? 32.594 15.5 8.602 1 84.62 617 ASN A N 1
ATOM 4797 C CA . ASN A 1 617 ? 33.781 15.016 7.863 1 84.62 617 ASN A CA 1
ATOM 4798 C C . ASN A 1 617 ? 33.594 13.57 7.406 1 84.62 617 ASN A C 1
ATOM 4800 O O . ASN A 1 617 ? 34.531 12.773 7.457 1 84.62 617 ASN A O 1
ATOM 4804 N N . ILE A 1 618 ? 32.406 13.242 7.223 1 90.88 618 ILE A N 1
ATOM 4805 C CA . ILE A 1 618 ? 32.094 11.961 6.598 1 90.88 618 ILE A CA 1
ATOM 4806 C C . ILE A 1 618 ? 31.609 12.195 5.168 1 90.88 618 ILE A C 1
ATOM 4808 O O . ILE A 1 618 ? 30.609 12.875 4.941 1 90.88 618 ILE A O 1
ATOM 4812 N N . LYS A 1 619 ? 32.312 11.633 4.227 1 91.5 619 LYS A N 1
ATOM 4813 C CA . LYS A 1 619 ? 31.969 11.812 2.818 1 91.5 619 LYS A CA 1
ATOM 4814 C C . LYS A 1 619 ? 31.125 10.648 2.303 1 91.5 619 LYS A C 1
ATOM 4816 O O . LYS A 1 619 ? 31.422 9.484 2.562 1 91.5 619 LYS A O 1
ATOM 4821 N N . ILE A 1 620 ? 30.062 11.031 1.619 1 95.12 620 ILE A N 1
ATOM 4822 C CA . ILE A 1 620 ? 29.188 10.023 1.036 1 95.12 620 ILE A CA 1
ATOM 4823 C C . ILE A 1 620 ? 29.516 9.844 -0.443 1 95.12 620 ILE A C 1
ATOM 4825 O O . ILE A 1 620 ? 29.594 10.82 -1.194 1 95.12 620 ILE A O 1
ATOM 4829 N N . LEU A 1 621 ? 29.797 8.664 -0.838 1 95.12 621 LEU A N 1
ATOM 4830 C CA . LEU A 1 621 ? 30.031 8.312 -2.236 1 95.12 621 LEU A CA 1
ATOM 4831 C C . LEU A 1 621 ? 28.891 7.465 -2.777 1 95.12 621 LEU A C 1
ATOM 4833 O O . LEU A 1 621 ? 28.469 6.5 -2.135 1 95.12 621 LEU A O 1
ATOM 4837 N N . MET A 1 622 ? 28.344 7.844 -3.854 1 96.38 622 MET A N 1
ATOM 4838 C CA . MET A 1 622 ? 27.266 7.094 -4.473 1 96.38 622 MET A CA 1
ATOM 4839 C C . MET A 1 622 ? 27.781 6.215 -5.605 1 96.38 622 MET A C 1
ATOM 4841 O O . MET A 1 622 ? 28.422 6.707 -6.531 1 96.38 622 MET A O 1
ATOM 4845 N N . ALA A 1 623 ? 27.422 4.957 -5.48 1 95.19 623 ALA A N 1
ATOM 4846 C CA . ALA A 1 623 ? 27.938 3.996 -6.461 1 95.19 623 ALA A CA 1
ATOM 4847 C C . ALA A 1 623 ? 26.781 3.291 -7.176 1 95.19 623 ALA A C 1
ATOM 4849 O O . ALA A 1 623 ? 25.812 2.879 -6.539 1 95.19 623 ALA A O 1
ATOM 4850 N N . GLY A 1 624 ? 26.859 3.152 -8.477 1 93.31 624 GLY A N 1
ATOM 4851 C CA . GLY A 1 624 ? 25.922 2.369 -9.281 1 93.31 624 GLY A CA 1
ATOM 4852 C C . GLY A 1 624 ? 24.531 2.977 -9.344 1 93.31 624 GLY A C 1
ATOM 4853 O O . GLY A 1 624 ? 23.531 2.264 -9.258 1 93.31 624 GLY A O 1
ATOM 4854 N N . VAL A 1 625 ? 24.391 4.277 -9.43 1 94.38 625 VAL A N 1
ATOM 4855 C CA . VAL A 1 625 ? 23.094 4.945 -9.531 1 94.38 625 VAL A CA 1
ATOM 4856 C C . VAL A 1 625 ? 22.516 4.758 -10.93 1 94.38 625 VAL A C 1
ATOM 4858 O O . VAL A 1 625 ? 23.172 5.078 -11.93 1 94.38 625 VAL A O 1
ATOM 4861 N N . PRO A 1 626 ? 21.344 4.176 -10.992 1 91.5 626 PRO A N 1
ATOM 4862 C CA . PRO A 1 626 ? 20.75 3.986 -12.312 1 91.5 626 PRO A CA 1
ATOM 4863 C C . PRO A 1 626 ? 20.531 5.301 -13.062 1 91.5 626 PRO A C 1
ATOM 4865 O O . PRO A 1 626 ? 20.422 6.359 -12.438 1 91.5 626 PRO A O 1
ATOM 4868 N N . ALA A 1 627 ? 20.391 5.234 -14.375 1 90.5 627 ALA A N 1
ATOM 4869 C CA . ALA A 1 627 ? 20.312 6.41 -15.234 1 90.5 627 ALA A CA 1
ATOM 4870 C C . ALA A 1 627 ? 19.031 7.191 -14.984 1 90.5 627 ALA A C 1
ATOM 4872 O O . ALA A 1 627 ? 19.031 8.422 -14.977 1 90.5 627 ALA A O 1
ATOM 4873 N N . PHE A 1 628 ? 17.953 6.504 -14.789 1 86.69 628 PHE A N 1
ATOM 4874 C CA . PHE A 1 628 ? 16.688 7.207 -14.609 1 86.69 628 PHE A CA 1
ATOM 4875 C C . PHE A 1 628 ? 16.672 7.98 -13.297 1 86.69 628 PHE A C 1
ATOM 4877 O O . PHE A 1 628 ? 16.047 9.031 -13.188 1 86.69 628 PHE A O 1
ATOM 4884 N N . VAL A 1 629 ? 17.344 7.484 -12.281 1 90.94 629 VAL A N 1
ATOM 4885 C CA . VAL A 1 629 ? 17.469 8.172 -11 1 90.94 629 VAL A CA 1
ATOM 4886 C C . VAL A 1 629 ? 18.312 9.43 -11.172 1 90.94 629 VAL A C 1
ATOM 4888 O O . VAL A 1 629 ? 18 10.484 -10.609 1 90.94 629 VAL A O 1
ATOM 4891 N N . ARG A 1 630 ? 19.375 9.297 -11.922 1 91.56 630 ARG A N 1
ATOM 4892 C CA . ARG A 1 630 ? 20.25 10.438 -12.18 1 91.56 630 ARG A CA 1
ATOM 4893 C C . ARG A 1 630 ? 19.516 11.523 -12.961 1 91.56 630 ARG A C 1
ATOM 4895 O O . ARG A 1 630 ? 19.766 12.711 -12.758 1 91.56 630 ARG A O 1
ATOM 4902 N N . ASP A 1 631 ? 18.672 11.078 -13.828 1 86.75 631 ASP A N 1
ATOM 4903 C CA . ASP A 1 631 ? 17.859 12.039 -14.562 1 86.75 631 ASP A CA 1
ATOM 4904 C C . ASP A 1 631 ? 16.953 12.828 -13.617 1 86.75 631 ASP A C 1
ATOM 4906 O O . ASP A 1 631 ? 16.812 14.047 -13.758 1 86.75 631 ASP A O 1
ATOM 4910 N N . SER A 1 632 ? 16.391 12.125 -12.727 1 85.12 632 SER A N 1
ATOM 4911 C CA . SER A 1 632 ? 15.523 12.781 -11.758 1 85.12 632 SER A CA 1
ATOM 4912 C C . SER A 1 632 ? 16.312 13.711 -10.844 1 85.12 632 SER A C 1
ATOM 4914 O O . SER A 1 632 ? 15.836 14.773 -10.445 1 85.12 632 SER A O 1
ATOM 4916 N N . MET A 1 633 ? 17.531 13.297 -10.492 1 89.69 633 MET A N 1
ATOM 4917 C CA . MET A 1 633 ? 18.406 14.109 -9.664 1 89.69 633 MET A CA 1
ATOM 4918 C C . MET A 1 633 ? 18.766 15.414 -10.367 1 89.69 633 MET A C 1
ATOM 4920 O O . MET A 1 633 ? 18.828 16.469 -9.734 1 89.69 633 MET A O 1
ATOM 4924 N N . GLU A 1 634 ? 18.953 15.328 -11.625 1 86.25 634 GLU A N 1
ATOM 4925 C CA . GLU A 1 634 ? 19.297 16.516 -12.406 1 86.25 634 GLU A CA 1
ATOM 4926 C C . GLU A 1 634 ? 18.109 17.453 -12.523 1 86.25 634 GLU A C 1
ATOM 4928 O O . GLU A 1 634 ? 18.25 18.672 -12.375 1 86.25 634 GLU A O 1
ATOM 4933 N N . LEU A 1 635 ? 16.984 16.938 -12.742 1 80.94 635 LEU A N 1
ATOM 4934 C CA . LEU A 1 635 ? 15.773 17.734 -12.945 1 80.94 635 LEU A CA 1
ATOM 4935 C C . LEU A 1 635 ? 15.367 18.453 -11.664 1 80.94 635 LEU A C 1
ATOM 4937 O O . LEU A 1 635 ? 14.867 19.578 -11.711 1 80.94 635 LEU A O 1
ATOM 4941 N N . LEU A 1 636 ? 15.641 17.828 -10.492 1 79.56 636 LEU A N 1
ATOM 4942 C CA . LEU A 1 636 ? 15.164 18.375 -9.227 1 79.56 636 LEU A CA 1
ATOM 4943 C C . LEU A 1 636 ? 16.266 19.141 -8.523 1 79.56 636 LEU A C 1
ATOM 4945 O O . LEU A 1 636 ? 16.094 19.562 -7.371 1 79.56 636 LEU A O 1
ATOM 4949 N N . GLY A 1 637 ? 17.375 19.344 -9.109 1 82.19 637 GLY A N 1
ATOM 4950 C CA . GLY A 1 637 ? 18.453 20.156 -8.578 1 82.19 637 GLY A CA 1
ATOM 4951 C C . GLY A 1 637 ? 19.203 19.5 -7.441 1 82.19 637 GLY A C 1
ATOM 4952 O O . GLY A 1 637 ? 19.609 20.172 -6.492 1 82.19 637 GLY A O 1
ATOM 4953 N N . PHE A 1 638 ? 19.312 18.25 -7.484 1 88.25 638 PHE A N 1
ATOM 4954 C CA . PHE A 1 638 ? 20.047 17.5 -6.469 1 88.25 638 PHE A CA 1
ATOM 4955 C C . PHE A 1 638 ? 21.531 17.828 -6.52 1 88.25 638 PHE A C 1
ATOM 4957 O O . PHE A 1 638 ? 22.203 17.891 -5.48 1 88.25 638 PHE A O 1
ATOM 4964 N N . TYR A 1 639 ? 22.047 18.141 -7.695 1 89.81 639 TYR A N 1
ATOM 4965 C CA . TYR A 1 639 ? 23.469 18.359 -7.926 1 89.81 639 TYR A CA 1
ATOM 4966 C C . TYR A 1 639 ? 23.906 19.719 -7.41 1 89.81 639 TYR A C 1
ATOM 4968 O O . TYR A 1 639 ? 25.094 20.016 -7.352 1 89.81 639 TYR A O 1
ATOM 4976 N N . ASN A 1 640 ? 22.969 20.484 -6.953 1 86.19 640 ASN A N 1
ATOM 4977 C CA . ASN A 1 640 ? 23.312 21.766 -6.34 1 86.19 640 ASN A CA 1
ATOM 4978 C C . ASN A 1 640 ? 23.906 21.578 -4.949 1 86.19 640 ASN A C 1
ATOM 4980 O O . ASN A 1 640 ? 24.703 22.406 -4.496 1 86.19 640 ASN A O 1
ATOM 4984 N N . THR A 1 641 ? 23.578 20.516 -4.367 1 85.5 641 THR A N 1
ATOM 4985 C CA . THR A 1 641 ? 24.078 20.219 -3.027 1 85.5 641 THR A CA 1
ATOM 4986 C C . THR A 1 641 ? 25.141 19.141 -3.07 1 85.5 641 THR A C 1
ATOM 4988 O O . THR A 1 641 ? 26.156 19.234 -2.379 1 85.5 641 THR A O 1
ATOM 4991 N N . VAL A 1 642 ? 24.875 18.109 -3.877 1 90.88 642 VAL A N 1
ATOM 4992 C CA . VAL A 1 642 ? 25.797 17 -3.994 1 90.88 642 VAL A CA 1
ATOM 4993 C C . VAL A 1 642 ? 26.531 17.078 -5.332 1 90.88 642 VAL A C 1
ATOM 4995 O O . VAL A 1 642 ? 25.922 16.969 -6.395 1 90.88 642 VAL A O 1
ATOM 4998 N N . PRO A 1 643 ? 27.75 17.219 -5.262 1 90.62 643 PRO A N 1
ATOM 4999 C CA . PRO A 1 643 ? 28.516 17.344 -6.512 1 90.62 643 PRO A CA 1
ATOM 5000 C C . PRO A 1 643 ? 28.516 16.062 -7.34 1 90.62 643 PRO A C 1
ATOM 5002 O O . PRO A 1 643 ? 28.531 14.969 -6.781 1 90.62 643 PRO A O 1
ATOM 5005 N N . ARG A 1 644 ? 28.625 16.125 -8.617 1 90.38 644 ARG A N 1
ATOM 5006 C CA . ARG A 1 644 ? 28.609 15.016 -9.555 1 90.38 644 ARG A CA 1
ATOM 5007 C C . ARG A 1 644 ? 29.875 14.172 -9.414 1 90.38 644 ARG A C 1
ATOM 5009 O O . ARG A 1 644 ? 29.891 13.008 -9.812 1 90.38 644 ARG A O 1
ATOM 5016 N N . THR A 1 645 ? 30.844 14.711 -8.805 1 87.38 645 THR A N 1
ATOM 5017 C CA . THR A 1 645 ? 32.125 14.031 -8.664 1 87.38 645 THR A CA 1
ATOM 5018 C C . THR A 1 645 ? 32.031 12.906 -7.641 1 87.38 645 THR A C 1
ATOM 5020 O O . THR A 1 645 ? 32.906 12.031 -7.586 1 87.38 645 THR A O 1
ATOM 5023 N N . GLN A 1 646 ? 31 12.914 -6.945 1 91.19 646 GLN A N 1
ATOM 5024 C CA . GLN A 1 646 ? 30.859 11.898 -5.902 1 91.19 646 GLN A CA 1
ATOM 5025 C C . GLN A 1 646 ? 30.109 10.672 -6.422 1 91.19 646 GLN A C 1
ATOM 5027 O O . GLN A 1 646 ? 29.844 9.734 -5.668 1 91.19 646 GLN A O 1
ATOM 5032 N N . PHE A 1 647 ? 29.875 10.625 -7.719 1 94.69 647 PHE A N 1
ATOM 5033 C CA . PHE A 1 647 ? 29.156 9.508 -8.328 1 94.69 647 PHE A CA 1
ATOM 5034 C C . PHE A 1 647 ? 30.125 8.586 -9.055 1 94.69 647 PHE A C 1
ATOM 5036 O O . PHE A 1 647 ? 30.969 9.047 -9.82 1 94.69 647 PHE A O 1
ATOM 5043 N N . TYR A 1 648 ? 29.969 7.324 -8.781 1 93.38 648 TYR A N 1
ATOM 5044 C CA . TYR A 1 648 ? 30.812 6.309 -9.398 1 93.38 648 TYR A CA 1
ATOM 5045 C C . TYR A 1 648 ? 29.969 5.215 -10.047 1 93.38 648 TYR A C 1
ATOM 5047 O O . TYR A 1 648 ? 28.844 4.953 -9.609 1 93.38 648 TYR A O 1
ATOM 5055 N N . PRO A 1 649 ? 30.391 4.586 -11.055 1 90.31 649 PRO A N 1
ATOM 5056 C CA . PRO A 1 649 ? 29.625 3.572 -11.766 1 90.31 649 PRO A CA 1
ATOM 5057 C C . PRO A 1 649 ? 29.438 2.293 -10.953 1 90.31 649 PRO A C 1
ATOM 5059 O O . PRO A 1 649 ? 28.438 1.585 -11.125 1 90.31 649 PRO A O 1
ATOM 5062 N N . ASN A 1 650 ? 30.406 1.916 -10.172 1 89.62 650 ASN A N 1
ATOM 5063 C CA . ASN A 1 650 ? 30.312 0.716 -9.344 1 89.62 650 ASN A CA 1
ATOM 5064 C C . ASN A 1 650 ? 30.984 0.92 -7.988 1 89.62 650 ASN A C 1
ATOM 5066 O O . ASN A 1 650 ? 31.562 1.97 -7.734 1 89.62 650 ASN A O 1
ATOM 5070 N N . VAL A 1 651 ? 30.781 -0.039 -7.152 1 90.44 651 VAL A N 1
ATOM 5071 C CA . VAL A 1 651 ? 31.312 0.039 -5.793 1 90.44 651 VAL A CA 1
ATOM 5072 C C . VAL A 1 651 ? 32.844 -0.055 -5.82 1 90.44 651 VAL A C 1
ATOM 5074 O O . VAL A 1 651 ? 33.531 0.582 -5.012 1 90.44 651 VAL A O 1
ATOM 5077 N N . GLN A 1 652 ? 33.406 -0.773 -6.789 1 86.88 652 GLN A N 1
ATOM 5078 C CA . GLN A 1 652 ? 34.844 -0.944 -6.887 1 86.88 652 GLN A CA 1
ATOM 5079 C C . GLN A 1 652 ? 35.531 0.386 -7.16 1 86.88 652 GLN A C 1
ATOM 5081 O O . GLN A 1 652 ? 36.562 0.701 -6.543 1 86.88 652 GLN A O 1
ATOM 5086 N N . GLU A 1 653 ? 34.938 1.097 -8.078 1 88 653 GLU A N 1
ATOM 5087 C CA . GLU A 1 653 ? 35.531 2.393 -8.414 1 88 653 GLU A CA 1
ATOM 5088 C C . GLU A 1 653 ? 35.406 3.373 -7.254 1 88 653 GLU A C 1
ATOM 5090 O O . GLU A 1 653 ? 36.281 4.219 -7.055 1 88 653 GLU A O 1
ATOM 5095 N N . ALA A 1 654 ? 34.312 3.309 -6.535 1 90.94 654 ALA A N 1
ATOM 5096 C CA . ALA A 1 654 ? 34.125 4.172 -5.371 1 90.94 654 ALA A CA 1
ATOM 5097 C C . ALA A 1 654 ? 35.156 3.857 -4.289 1 90.94 654 ALA A C 1
ATOM 5099 O O . ALA A 1 654 ? 35.656 4.762 -3.627 1 90.94 654 ALA A O 1
ATOM 5100 N N . LEU A 1 655 ? 35.469 2.6 -4.078 1 87.81 655 LEU A N 1
ATOM 5101 C CA . LEU A 1 655 ? 36.469 2.189 -3.086 1 87.81 655 LEU A CA 1
ATOM 5102 C C . LEU A 1 655 ? 37.844 2.674 -3.477 1 87.81 655 LEU A C 1
ATOM 5104 O O . LEU A 1 655 ? 38.625 3.092 -2.619 1 87.81 655 LEU A O 1
ATOM 5108 N N . LEU A 1 656 ? 38.125 2.578 -4.789 1 83.25 656 LEU A N 1
ATOM 5109 C CA . LEU A 1 656 ? 39.406 3.031 -5.289 1 83.25 656 LEU A CA 1
ATOM 5110 C C . LEU A 1 656 ? 39.562 4.535 -5.09 1 83.25 656 LEU A C 1
ATOM 5112 O O . LEU A 1 656 ? 40.656 5.008 -4.758 1 83.25 656 LEU A O 1
ATOM 5116 N N . ALA A 1 657 ? 38.5 5.199 -5.344 1 86.12 657 ALA A N 1
ATOM 5117 C CA . ALA A 1 657 ? 38.531 6.645 -5.156 1 86.12 657 ALA A CA 1
ATOM 5118 C C . ALA A 1 657 ? 38.75 7 -3.686 1 86.12 657 ALA A C 1
ATOM 5120 O O . ALA A 1 657 ? 39.469 7.957 -3.365 1 86.12 657 ALA A O 1
ATOM 5121 N N . ALA A 1 658 ? 38.094 6.328 -2.77 1 85.06 658 ALA A N 1
ATOM 5122 C CA . ALA A 1 658 ? 38.219 6.57 -1.337 1 85.06 658 ALA A CA 1
ATOM 5123 C C . ALA A 1 658 ? 39.656 6.266 -0.868 1 85.06 658 ALA A C 1
ATOM 5125 O O . ALA A 1 658 ? 40.188 6.973 -0.022 1 85.06 658 ALA A O 1
ATOM 5126 N N . ARG A 1 659 ? 40.188 5.211 -1.426 1 78.62 659 ARG A N 1
ATOM 5127 C CA . ARG A 1 659 ? 41.562 4.824 -1.068 1 78.62 659 ARG A CA 1
ATOM 5128 C C . ARG A 1 659 ? 42.562 5.879 -1.519 1 78.62 659 ARG A C 1
ATOM 5130 O O . ARG A 1 659 ? 43.5 6.184 -0.799 1 78.62 659 ARG A O 1
ATOM 5137 N N . ASN A 1 660 ? 42.281 6.379 -2.723 1 75.06 660 ASN A N 1
ATOM 5138 C CA . ASN A 1 660 ? 43.188 7.383 -3.279 1 75.06 660 ASN A CA 1
ATOM 5139 C C . ASN A 1 660 ? 43.125 8.688 -2.49 1 75.06 660 ASN A C 1
ATOM 5141 O O . ASN A 1 660 ? 44.094 9.461 -2.482 1 75.06 660 ASN A O 1
ATOM 5145 N N . THR A 1 661 ? 42.031 8.945 -1.878 1 74.25 661 THR A N 1
ATOM 5146 C CA . THR A 1 661 ? 41.875 10.172 -1.113 1 74.25 661 THR A CA 1
ATOM 5147 C C . THR A 1 661 ? 42.594 10.07 0.231 1 74.25 661 THR A C 1
ATOM 5149 O O . THR A 1 661 ? 43.062 11.07 0.76 1 74.25 661 THR A O 1
ATOM 5152 N N . VAL A 1 662 ? 42.531 8.969 0.894 1 65.12 662 VAL A N 1
ATOM 5153 C CA . VAL A 1 662 ? 43.125 8.82 2.207 1 65.12 662 VAL A CA 1
ATOM 5154 C C . VAL A 1 662 ? 44.625 8.555 2.051 1 65.12 662 VAL A C 1
ATOM 5156 O O . VAL A 1 662 ? 45.438 9.109 2.795 1 65.12 662 VAL A O 1
ATOM 5159 N N . LEU A 1 663 ? 45.062 7.461 1.342 1 50.03 663 LEU A N 1
ATOM 5160 C CA . LEU A 1 663 ? 46.469 7.078 1.238 1 50.03 663 LEU A CA 1
ATOM 5161 C C . LEU A 1 663 ? 47.062 7.566 -0.077 1 50.03 663 LEU A C 1
ATOM 5163 O O . LEU A 1 663 ? 47.094 6.828 -1.063 1 50.03 663 LEU A O 1
ATOM 5167 N N . PRO A 1 664 ? 47.188 8.984 -0.155 1 41.66 664 PRO A N 1
ATOM 5168 C CA . PRO A 1 664 ? 47.781 9.352 -1.447 1 41.66 664 PRO A CA 1
ATOM 5169 C C . PRO A 1 664 ? 49.094 8.617 -1.73 1 41.66 664 PRO A C 1
ATOM 5171 O O . PRO A 1 664 ? 49.625 8.742 -2.828 1 41.66 664 PRO A O 1
ATOM 5174 N N . PHE A 1 665 ? 49.812 8.148 -0.708 1 35.06 665 PHE A N 1
ATOM 5175 C CA . PHE A 1 665 ? 51.188 7.688 -0.89 1 35.06 665 PHE A CA 1
ATOM 5176 C C . PHE A 1 665 ? 51.219 6.184 -1.115 1 35.06 665 PHE A C 1
ATOM 5178 O O . PHE A 1 665 ? 50.375 5.449 -0.612 1 35.06 665 PHE A O 1
ATOM 5185 N N . HIS A 1 666 ? 51.656 5.73 -2.279 1 34.81 666 HIS A N 1
ATOM 5186 C CA . HIS A 1 666 ? 52.031 4.352 -2.572 1 34.81 666 HIS A CA 1
ATOM 5187 C C . HIS A 1 666 ? 53.219 3.904 -1.715 1 34.81 666 HIS A C 1
ATOM 5189 O O . HIS A 1 666 ? 54.25 4.57 -1.684 1 34.81 666 HIS A O 1
ATOM 5195 N N . MET A 1 667 ? 53.062 3.416 -0.586 1 32.28 667 MET A N 1
ATOM 5196 C CA . MET A 1 667 ? 54.188 2.953 0.189 1 32.28 667 MET A CA 1
ATOM 5197 C C . MET A 1 667 ? 54.625 1.557 -0.252 1 32.28 667 MET A C 1
ATOM 5199 O O . MET A 1 667 ? 53.781 0.652 -0.357 1 32.28 667 MET A O 1
ATOM 5203 N N . SER A 1 668 ? 55.5 1.347 -1.276 1 30.22 668 SER A N 1
ATOM 5204 C CA . SER A 1 668 ? 56.125 0.074 -1.577 1 30.22 668 SER A CA 1
ATOM 5205 C C . SER A 1 668 ? 57.188 -0.264 -0.54 1 30.22 668 SER A C 1
ATOM 5207 O O . SER A 1 668 ? 58.062 0.556 -0.248 1 30.22 668 SER A O 1
ATOM 5209 N N . VAL A 1 669 ? 56.75 -0.926 0.483 1 30.25 669 VAL A N 1
ATOM 5210 C CA . VAL A 1 669 ? 57.781 -1.375 1.434 1 30.25 669 VAL A CA 1
ATOM 5211 C C . VAL A 1 669 ? 58.531 -2.572 0.858 1 30.25 669 VAL A C 1
ATOM 5213 O O . VAL A 1 669 ? 57.906 -3.58 0.494 1 30.25 669 VAL A O 1
ATOM 5216 N N . SER A 1 670 ? 59.625 -2.385 0.073 1 27.56 670 SER A N 1
ATOM 5217 C CA . SER A 1 670 ? 60.562 -3.445 -0.259 1 27.56 670 SER A CA 1
ATOM 5218 C C . SER A 1 670 ? 61.438 -3.799 0.938 1 27.56 670 SER A C 1
ATOM 5220 O O . SER A 1 670 ? 62.094 -2.926 1.513 1 27.56 670 SER A O 1
ATOM 5222 N N . MET A 1 671 ? 60.969 -4.727 1.79 1 27.16 671 MET A N 1
ATOM 5223 C CA . MET A 1 671 ? 61.812 -5.203 2.877 1 27.16 671 MET A CA 1
ATOM 5224 C C . MET A 1 671 ? 63 -5.98 2.334 1 27.16 671 MET A C 1
ATOM 5226 O O . MET A 1 671 ? 62.844 -7.07 1.78 1 27.16 671 MET A O 1
ATOM 5230 N N . ASN A 1 672 ? 64.062 -5.316 1.737 1 26.52 672 ASN A N 1
ATOM 5231 C CA . ASN A 1 672 ? 65.312 -6.027 1.65 1 26.52 672 ASN A CA 1
ATOM 5232 C C . ASN A 1 672 ? 65.812 -6.402 3.031 1 26.52 672 ASN A C 1
ATOM 5234 O O . ASN A 1 672 ? 65.438 -5.828 4.039 1 26.52 672 ASN A O 1
ATOM 5238 N N . GLY A 1 673 ? 66.875 -7.273 3.27 1 26.97 673 GLY A N 1
ATOM 5239 C CA . GLY A 1 673 ? 67.562 -7.645 4.488 1 26.97 673 GLY A CA 1
ATOM 5240 C C . GLY A 1 673 ? 67.688 -6.508 5.484 1 26.97 673 GLY A C 1
ATOM 5241 O O . GLY A 1 673 ? 67.312 -6.668 6.656 1 26.97 673 GLY A O 1
ATOM 5242 N N . TYR A 1 674 ? 68.812 -5.684 5.297 1 27.16 674 TYR A N 1
ATOM 5243 C CA . TYR A 1 674 ? 69.25 -4.777 6.355 1 27.16 674 TYR A CA 1
ATOM 5244 C C . TYR A 1 674 ? 68.25 -3.703 6.613 1 27.16 674 TYR A C 1
ATOM 5246 O O . TYR A 1 674 ? 67.812 -3.514 7.754 1 27.16 674 TYR A O 1
ATOM 5254 N N . ARG A 1 675 ? 68.438 -2.479 5.824 1 27.36 675 ARG A N 1
ATOM 5255 C CA . ARG A 1 675 ? 67.812 -1.173 6.066 1 27.36 675 ARG A CA 1
ATOM 5256 C C . ARG A 1 675 ? 66.438 -1.082 5.43 1 27.36 675 ARG A C 1
ATOM 5258 O O . ARG A 1 675 ? 66.312 -1.234 4.215 1 27.36 675 ARG A O 1
ATOM 5265 N N . ASP A 1 676 ? 65.438 -1.541 6.148 1 29.78 676 ASP A N 1
ATOM 5266 C CA . ASP A 1 676 ? 64.062 -1.524 5.832 1 29.78 676 ASP A CA 1
ATOM 5267 C C . ASP A 1 676 ? 63.594 -0.152 5.32 1 29.78 676 ASP A C 1
ATOM 5269 O O . ASP A 1 676 ? 63.688 0.843 6.043 1 29.78 676 ASP A O 1
ATOM 5273 N N . VAL A 1 677 ? 64.188 0.303 4.086 1 27.45 677 VAL A N 1
ATOM 5274 C CA . VAL A 1 677 ? 63.844 1.632 3.596 1 27.45 677 VAL A CA 1
ATOM 5275 C C . VAL A 1 677 ? 62.406 1.642 3.119 1 27.45 677 VAL A C 1
ATOM 5277 O O . VAL A 1 677 ? 62 0.812 2.295 1 27.45 677 VAL A O 1
ATOM 5280 N N . ILE A 1 678 ? 61.5 1.963 3.959 1 29.14 678 ILE A N 1
ATOM 5281 C CA . ILE A 1 678 ? 60.094 2.316 3.67 1 29.14 678 ILE A CA 1
ATOM 5282 C C . ILE A 1 678 ? 60.062 3.508 2.715 1 29.14 678 ILE A C 1
ATOM 5284 O O . ILE A 1 678 ? 60.562 4.59 3.043 1 29.14 678 ILE A O 1
ATOM 5288 N N . ALA A 1 679 ? 60.375 3.322 1.326 1 27.28 679 ALA A N 1
ATOM 5289 C CA . ALA A 1 679 ? 60.281 4.449 0.402 1 27.28 679 ALA A CA 1
ATOM 5290 C C . ALA A 1 679 ? 58.844 4.828 0.148 1 27.28 679 ALA A C 1
ATOM 5292 O O . ALA A 1 679 ? 58.031 3.977 -0.204 1 27.28 679 ALA A O 1
ATOM 5293 N N . LEU A 1 680 ? 58.344 5.762 0.81 1 27.75 680 LEU A N 1
ATOM 5294 C CA . LEU A 1 680 ? 57.094 6.484 0.627 1 27.75 680 LEU A CA 1
ATOM 5295 C C . LEU A 1 680 ? 57.094 7.266 -0.682 1 27.75 680 LEU A C 1
ATOM 5297 O O . LEU A 1 680 ? 57.969 8.094 -0.911 1 27.75 680 LEU A O 1
ATOM 5301 N N . SER A 1 681 ? 57.062 6.656 -1.932 1 26.94 681 SER A N 1
ATOM 5302 C CA . SER A 1 681 ? 57.031 7.52 -3.107 1 26.94 681 SER A CA 1
ATOM 5303 C C . SER A 1 681 ? 55.656 8.188 -3.262 1 26.94 681 SER A C 1
ATOM 5305 O O . SER A 1 681 ? 54.625 7.516 -3.195 1 26.94 681 SER A O 1
ATOM 5307 N N . CYS A 1 682 ? 55.531 9.398 -2.889 1 26.58 682 CYS A N 1
ATOM 5308 C CA . CYS A 1 682 ? 54.438 10.32 -3.176 1 26.58 682 CYS A CA 1
ATOM 5309 C C . CYS A 1 682 ? 54.25 10.516 -4.68 1 26.58 682 CYS A C 1
ATOM 5311 O O . CYS A 1 682 ? 55.188 10.93 -5.367 1 26.58 682 CYS A O 1
ATOM 5313 N N . ALA A 1 683 ? 53.656 9.734 -5.562 1 26.83 683 ALA A N 1
ATOM 5314 C CA . ALA A 1 683 ? 53.406 10.102 -6.949 1 26.83 683 ALA A CA 1
ATOM 5315 C C . ALA A 1 683 ? 52.719 11.469 -7.031 1 26.83 683 ALA A C 1
ATOM 5317 O O . ALA A 1 683 ? 51.531 11.602 -6.809 1 26.83 683 ALA A O 1
ATOM 5318 N N . GLN A 1 684 ? 53.25 12.609 -6.629 1 25.17 684 GLN A N 1
ATOM 5319 C CA . GLN A 1 684 ? 52.938 13.945 -7.121 1 25.17 684 GLN A CA 1
ATOM 5320 C C . GLN A 1 684 ? 53.031 14.008 -8.641 1 25.17 684 GLN A C 1
ATOM 5322 O O . GLN A 1 684 ? 53.969 13.477 -9.227 1 25.17 684 GLN A O 1
ATOM 5327 N N . SER A 1 685 ? 51.844 14.156 -9.516 1 26.36 685 SER A N 1
ATOM 5328 C CA . SER A 1 685 ? 52 14.711 -10.859 1 26.36 685 SER A CA 1
ATOM 5329 C C . SER A 1 685 ? 53.094 15.773 -10.875 1 26.36 685 SER A C 1
ATOM 5331 O O . SER A 1 685 ? 53.031 16.75 -10.117 1 26.36 685 SER A O 1
ATOM 5333 N N . ASN A 1 686 ? 54.281 15.523 -11.055 1 23.67 686 ASN A N 1
ATOM 5334 C CA . ASN A 1 686 ? 55.406 16.344 -11.484 1 23.67 686 ASN A CA 1
ATOM 5335 C C . ASN A 1 686 ? 55.062 17.188 -12.703 1 23.67 686 ASN A C 1
ATOM 5337 O O . ASN A 1 686 ? 55.938 17.625 -13.43 1 23.67 686 ASN A O 1
ATOM 5341 N N . ALA A 1 687 ? 53.812 17.25 -13.305 1 25.73 687 ALA A N 1
ATOM 5342 C CA . ALA A 1 687 ? 53.719 18.297 -14.312 1 25.73 687 ALA A CA 1
ATOM 5343 C C . ALA A 1 687 ? 54.125 19.656 -13.75 1 25.73 687 ALA A C 1
ATOM 5345 O O . ALA A 1 687 ? 54.688 20.484 -14.469 1 25.73 687 ALA A O 1
ATOM 5346 N N . ASP A 1 688 ? 53.844 20.172 -12.68 1 23.45 688 ASP A N 1
ATOM 5347 C CA . ASP A 1 688 ? 54.312 21.531 -12.422 1 23.45 688 ASP A CA 1
ATOM 5348 C C . ASP A 1 688 ? 55.812 21.547 -12.133 1 23.45 688 ASP A C 1
ATOM 5350 O O . ASP A 1 688 ? 56.406 22.609 -11.914 1 23.45 688 ASP A O 1
ATOM 5354 N N . LEU A 1 689 ? 56.469 20.562 -11.742 1 23.19 689 LEU A N 1
ATOM 5355 C CA . LEU A 1 689 ? 57.875 20.875 -11.523 1 23.19 689 LEU A CA 1
ATOM 5356 C C . LEU A 1 689 ? 58.625 21 -12.852 1 23.19 689 LEU A C 1
ATOM 5358 O O . LEU A 1 689 ? 59.656 21.641 -12.922 1 23.19 689 LEU A O 1
ATOM 5362 N N . ASN A 1 690 ? 58.375 20.219 -13.914 1 23.12 690 ASN A N 1
ATOM 5363 C CA . ASN A 1 690 ? 59.25 20.391 -15.07 1 23.12 690 ASN A CA 1
ATOM 5364 C C . ASN A 1 690 ? 58.938 21.656 -15.859 1 23.12 690 ASN A C 1
ATOM 5366 O O . ASN A 1 690 ? 59.094 21.688 -17.078 1 23.12 690 ASN A O 1
ATOM 5370 N N . ARG A 1 691 ? 58 22.641 -15.516 1 24.38 691 ARG A N 1
ATOM 5371 C CA . ARG A 1 691 ? 58.188 23.969 -16.094 1 24.38 691 ARG A CA 1
ATOM 5372 C C . ARG A 1 691 ? 59.531 24.547 -15.734 1 24.38 691 ARG A C 1
ATOM 5374 O O . ARG A 1 691 ? 59.75 25.016 -14.617 1 24.38 691 ARG A O 1
ATOM 5381 N N . GLN A 1 692 ? 60.594 24 -16.234 1 22.28 692 GLN A N 1
ATOM 5382 C CA . GLN A 1 692 ? 61.844 24.719 -16.406 1 22.28 692 GLN A CA 1
ATOM 5383 C C . GLN A 1 692 ? 61.625 26.047 -17.125 1 22.28 692 GLN A C 1
ATOM 5385 O O . GLN A 1 692 ? 60.812 26.141 -18.047 1 22.28 692 GLN A O 1
ATOM 5390 N N . PRO A 1 693 ? 61.906 27.281 -16.672 1 24.8 693 PRO A N 1
ATOM 5391 C CA . PRO A 1 693 ? 61.938 28.5 -17.484 1 24.8 693 PRO A CA 1
ATOM 5392 C C . PRO A 1 693 ? 62.75 28.344 -18.766 1 24.8 693 PRO A C 1
ATOM 5394 O O . PRO A 1 693 ? 63.594 27.453 -18.844 1 24.8 693 PRO A O 1
ATOM 5397 N N . SER A 1 694 ? 62.281 28.719 -20.016 1 23.72 694 SER A N 1
ATOM 5398 C CA . SER A 1 694 ? 63.219 28.953 -21.125 1 23.72 694 SER A CA 1
ATOM 5399 C C . SER A 1 694 ? 64.5 29.672 -20.656 1 23.72 694 SER A C 1
ATOM 5401 O O . SER A 1 694 ? 64.438 30.422 -19.672 1 23.72 694 SER A O 1
ATOM 5403 N N . PRO A 1 695 ? 65.625 29.172 -20.891 1 22.33 695 PRO A N 1
ATOM 5404 C CA . PRO A 1 695 ? 66.812 30.031 -20.938 1 22.33 695 PRO A CA 1
ATOM 5405 C C . PRO A 1 695 ? 66.625 31.297 -21.766 1 22.33 695 PRO A C 1
ATOM 5407 O O . PRO A 1 695 ? 65.875 31.266 -22.766 1 22.33 695 PRO A O 1
ATOM 5410 N N . GLU A 1 696 ? 66.75 32.688 -21.312 1 18.03 696 GLU A N 1
ATOM 5411 C CA . GLU A 1 696 ? 67.375 33.906 -21.859 1 18.03 696 GLU A CA 1
ATOM 5412 C C . GLU A 1 696 ? 68.688 33.594 -22.562 1 18.03 696 GLU A C 1
ATOM 5414 O O . GLU A 1 696 ? 69.625 33 -21.953 1 18.03 696 GLU A O 1
ATOM 5419 N N . ALA A 1 697 ? 68.312 33.25 -23.859 1 19.7 697 ALA A N 1
ATOM 5420 C CA . ALA A 1 697 ? 68.75 34.219 -24.859 1 19.7 697 ALA A CA 1
ATOM 5421 C C . ALA A 1 697 ? 68.25 35.625 -24.578 1 19.7 697 ALA A C 1
ATOM 5423 O O . ALA A 1 697 ? 67.062 35.812 -24.359 1 19.7 697 ALA A O 1
ATOM 5424 N N . VAL A 1 698 ? 68.875 36.625 -24.078 1 18.23 698 VAL A N 1
ATOM 5425 C CA . VAL A 1 698 ? 68.438 38 -24 1 18.23 698 VAL A CA 1
ATOM 5426 C C . VAL A 1 698 ? 67.75 38.406 -25.328 1 18.23 698 VAL A C 1
ATOM 5428 O O . VAL A 1 698 ? 68.312 38.094 -26.406 1 18.23 698 VAL A O 1
ATOM 5431 N N . MET B 1 1 ? 56.312 -9.883 -37.812 1 18.25 1 MET B N 1
ATOM 5432 C CA . MET B 1 1 ? 55.312 -10.93 -37.875 1 18.25 1 MET B CA 1
ATOM 5433 C C . MET B 1 1 ? 54.406 -10.898 -36.656 1 18.25 1 MET B C 1
ATOM 5435 O O . MET B 1 1 ? 54.781 -11.344 -35.562 1 18.25 1 MET B O 1
ATOM 5439 N N . ASP B 1 2 ? 53.688 -9.867 -36.562 1 20.27 2 ASP B N 1
ATOM 5440 C CA . ASP B 1 2 ? 52.938 -9.453 -35.375 1 20.27 2 ASP B CA 1
ATOM 5441 C C . ASP B 1 2 ? 51.781 -10.406 -35.094 1 20.27 2 ASP B C 1
ATOM 5443 O O . ASP B 1 2 ? 50.938 -10.648 -35.938 1 20.27 2 ASP B O 1
ATOM 5447 N N . SER B 1 3 ? 52.094 -11.586 -34.438 1 21.83 3 SER B N 1
ATOM 5448 C CA . SER B 1 3 ? 51.188 -12.609 -33.906 1 21.83 3 SER B CA 1
ATOM 5449 C C . SER B 1 3 ? 50.062 -11.992 -33.094 1 21.83 3 SER B C 1
ATOM 5451 O O . SER B 1 3 ? 50.312 -11.211 -32.156 1 21.83 3 SER B O 1
ATOM 5453 N N . ILE B 1 4 ? 49.156 -11.531 -33.844 1 24.69 4 ILE B N 1
ATOM 5454 C CA . ILE B 1 4 ? 48 -11.07 -33.094 1 24.69 4 ILE B CA 1
ATOM 5455 C C . ILE B 1 4 ? 47.312 -12.266 -32.438 1 24.69 4 ILE B C 1
ATOM 5457 O O . ILE B 1 4 ? 46.875 -13.18 -33.125 1 24.69 4 ILE B O 1
ATOM 5461 N N . SER B 1 5 ? 47.844 -12.93 -31.359 1 24.44 5 SER B N 1
ATOM 5462 C CA . SER B 1 5 ? 47.188 -13.945 -30.531 1 24.44 5 SER B CA 1
ATOM 5463 C C . SER B 1 5 ? 45.875 -13.453 -29.984 1 24.44 5 SER B C 1
ATOM 5465 O O . SER B 1 5 ? 45.781 -12.43 -29.312 1 24.44 5 SER B O 1
ATOM 5467 N N . LEU B 1 6 ? 44.969 -13.57 -30.938 1 27.09 6 LEU B N 1
ATOM 5468 C CA . LEU B 1 6 ? 43.656 -13.297 -30.375 1 27.09 6 LEU B CA 1
ATOM 5469 C C . LEU B 1 6 ? 43.281 -14.352 -29.344 1 27.09 6 LEU B C 1
ATOM 5471 O O . LEU B 1 6 ? 43.25 -15.539 -29.641 1 27.09 6 LEU B O 1
ATOM 5475 N N . LEU B 1 7 ? 43.938 -14.344 -28.125 1 26.83 7 LEU B N 1
ATOM 5476 C CA . LEU B 1 7 ? 43.531 -15.172 -26.984 1 26.83 7 LEU B CA 1
ATOM 5477 C C . LEU B 1 7 ? 42 -15.172 -26.812 1 26.83 7 LEU B C 1
ATOM 5479 O O . LEU B 1 7 ? 41.406 -14.148 -26.469 1 26.83 7 LEU B O 1
ATOM 5483 N N . VAL B 1 8 ? 41.438 -15.711 -27.859 1 30.19 8 VAL B N 1
ATOM 5484 C CA . VAL B 1 8 ? 40.031 -16.047 -27.75 1 30.19 8 VAL B CA 1
ATOM 5485 C C . VAL B 1 8 ? 39.844 -17.297 -26.875 1 30.19 8 VAL B C 1
ATOM 5487 O O . VAL B 1 8 ? 40.5 -18.312 -27.125 1 30.19 8 VAL B O 1
ATOM 5490 N N . GLY B 1 9 ? 39.562 -17.312 -25.688 1 32.47 9 GLY B N 1
ATOM 5491 C CA . GLY B 1 9 ? 39.188 -18.188 -24.594 1 32.47 9 GLY B CA 1
ATOM 5492 C C . GLY B 1 9 ? 39.844 -17.797 -23.281 1 32.47 9 GLY B C 1
ATOM 5493 O O . GLY B 1 9 ? 40.75 -16.953 -23.25 1 32.47 9 GLY B O 1
ATOM 5494 N N . PRO B 1 10 ? 39.25 -18.078 -22.141 1 34.09 10 PRO B N 1
ATOM 5495 C CA . PRO B 1 10 ? 39.875 -17.641 -20.891 1 34.09 10 PRO B CA 1
ATOM 5496 C C . PRO B 1 10 ? 41.281 -18.25 -20.703 1 34.09 10 PRO B C 1
ATOM 5498 O O . PRO B 1 10 ? 41.562 -19.312 -21.25 1 34.09 10 PRO B O 1
ATOM 5501 N N . ALA B 1 11 ? 42.406 -17.625 -20.594 1 35.47 11 ALA B N 1
ATOM 5502 C CA . ALA B 1 11 ? 43.688 -18.172 -20.219 1 35.47 11 ALA B CA 1
ATOM 5503 C C . ALA B 1 11 ? 43.531 -19.469 -19.438 1 35.47 11 ALA B C 1
ATOM 5505 O O . ALA B 1 11 ? 42.531 -19.672 -18.75 1 35.47 11 ALA B O 1
ATOM 5506 N N . PRO B 1 12 ? 44.281 -20.625 -19.766 1 36.31 12 PRO B N 1
ATOM 5507 C CA . PRO B 1 12 ? 44.25 -21.922 -19.078 1 36.31 12 PRO B CA 1
ATOM 5508 C C . PRO B 1 12 ? 43.906 -21.781 -17.594 1 36.31 12 PRO B C 1
ATOM 5510 O O . PRO B 1 12 ? 43.469 -22.75 -16.953 1 36.31 12 PRO B O 1
ATOM 5513 N N . ASN B 1 13 ? 44.562 -21.016 -16.875 1 35.72 13 ASN B N 1
ATOM 5514 C CA . ASN B 1 13 ? 44.188 -20.828 -15.469 1 35.72 13 ASN B CA 1
ATOM 5515 C C . ASN B 1 13 ? 42.75 -20.312 -15.328 1 35.72 13 ASN B C 1
ATOM 5517 O O . ASN B 1 13 ? 42.531 -19.188 -14.867 1 35.72 13 ASN B O 1
ATOM 5521 N N . ALA B 1 14 ? 41.938 -20.484 -16.281 1 42.41 14 ALA B N 1
ATOM 5522 C CA . ALA B 1 14 ? 40.531 -20.078 -16.484 1 42.41 14 ALA B CA 1
ATOM 5523 C C . ALA B 1 14 ? 39.688 -20.422 -15.273 1 42.41 14 ALA B C 1
ATOM 5525 O O . ALA B 1 14 ? 39.594 -21.578 -14.875 1 42.41 14 ALA B O 1
ATOM 5526 N N . SER B 1 15 ? 39.531 -19.594 -14.477 1 50.03 15 SER B N 1
ATOM 5527 C CA . SER B 1 15 ? 38.938 -19.547 -13.156 1 50.03 15 SER B CA 1
ATOM 5528 C C . SER B 1 15 ? 37.531 -20.172 -13.18 1 50.03 15 SER B C 1
ATOM 5530 O O . SER B 1 15 ? 36.688 -19.828 -14.016 1 50.03 15 SER B O 1
ATOM 5532 N N . ARG B 1 16 ? 37.438 -21.516 -12.93 1 60.97 16 ARG B N 1
ATOM 5533 C CA . ARG B 1 16 ? 36.188 -22.219 -12.641 1 60.97 16 ARG B CA 1
ATOM 5534 C C . ARG B 1 16 ? 35.156 -21.281 -12 1 60.97 16 ARG B C 1
ATOM 5536 O O . ARG B 1 16 ? 35.5 -20.484 -11.125 1 60.97 16 ARG B O 1
ATOM 5543 N N . ALA B 1 17 ? 34.031 -21.172 -12.844 1 77.69 17 ALA B N 1
ATOM 5544 C CA . ALA B 1 17 ? 32.938 -20.406 -12.258 1 77.69 17 ALA B CA 1
ATOM 5545 C C . ALA B 1 17 ? 32.625 -20.891 -10.852 1 77.69 17 ALA B C 1
ATOM 5547 O O . ALA B 1 17 ? 32.625 -22.094 -10.586 1 77.69 17 ALA B O 1
ATOM 5548 N N . LEU B 1 18 ? 32.625 -20.031 -9.961 1 79.94 18 LEU B N 1
ATOM 5549 C CA . LEU B 1 18 ? 32.312 -20.328 -8.562 1 79.94 18 LEU B CA 1
ATOM 5550 C C . LEU B 1 18 ? 30.812 -20.359 -8.336 1 79.94 18 LEU B C 1
ATOM 5552 O O . LEU B 1 18 ? 30.125 -19.359 -8.562 1 79.94 18 LEU B O 1
ATOM 5556 N N . ASN B 1 19 ? 30.375 -21.625 -8.102 1 86.31 19 ASN B N 1
ATOM 5557 C CA . ASN B 1 19 ? 28.984 -21.703 -7.715 1 86.31 19 ASN B CA 1
ATOM 5558 C C . ASN B 1 19 ? 28.75 -21.172 -6.301 1 86.31 19 ASN B C 1
ATOM 5560 O O . ASN B 1 19 ? 29.719 -20.938 -5.562 1 86.31 19 ASN B O 1
ATOM 5564 N N . GLN B 1 20 ? 27.578 -20.969 -5.969 1 89.94 20 GLN B N 1
ATOM 5565 C CA . GLN B 1 20 ? 27.234 -20.375 -4.68 1 89.94 20 GLN B CA 1
ATOM 5566 C C . GLN B 1 20 ? 27.672 -21.266 -3.527 1 89.94 20 GLN B C 1
ATOM 5568 O O . GLN B 1 20 ? 28.141 -20.781 -2.496 1 89.94 20 GLN B O 1
ATOM 5573 N N . ASP B 1 21 ? 27.531 -22.562 -3.727 1 87.38 21 ASP B N 1
ATOM 5574 C CA . ASP B 1 21 ? 27.938 -23.484 -2.67 1 87.38 21 ASP B CA 1
ATOM 5575 C C . ASP B 1 21 ? 29.453 -23.453 -2.463 1 87.38 21 ASP B C 1
ATOM 5577 O O . ASP B 1 21 ? 29.922 -23.5 -1.327 1 87.38 21 ASP B O 1
ATOM 5581 N N . ASP B 1 22 ? 30.156 -23.406 -3.586 1 86.12 22 ASP B N 1
ATOM 5582 C CA . ASP B 1 22 ? 31.609 -23.297 -3.51 1 86.12 22 ASP B CA 1
ATOM 5583 C C . ASP B 1 22 ? 32.031 -21.953 -2.902 1 86.12 22 ASP B C 1
ATOM 5585 O O . ASP B 1 22 ? 33 -21.891 -2.152 1 86.12 22 ASP B O 1
ATOM 5589 N N . PHE B 1 23 ? 31.266 -21.031 -3.23 1 89.12 23 PHE B N 1
ATOM 5590 C CA . PHE B 1 23 ? 31.531 -19.703 -2.693 1 89.12 23 PHE B CA 1
ATOM 5591 C C . PHE B 1 23 ? 31.297 -19.672 -1.188 1 89.12 23 PHE B C 1
ATOM 5593 O O . PHE B 1 23 ? 32.062 -19.078 -0.443 1 89.12 23 PHE B O 1
ATOM 5600 N N . ASP B 1 24 ? 30.266 -20.281 -0.7 1 88.69 24 ASP B N 1
ATOM 5601 C CA . ASP B 1 24 ? 29.922 -20.297 0.719 1 88.69 24 ASP B CA 1
ATOM 5602 C C . ASP B 1 24 ? 30.969 -21.094 1.52 1 88.69 24 ASP B C 1
ATOM 5604 O O . ASP B 1 24 ? 31.266 -20.75 2.664 1 88.69 24 ASP B O 1
ATOM 5608 N N . THR B 1 25 ? 31.484 -22.078 0.858 1 84.25 25 THR B N 1
ATOM 5609 C CA . THR B 1 25 ? 32.5 -22.859 1.526 1 84.25 25 THR B CA 1
ATOM 5610 C C . THR B 1 25 ? 33.844 -22.109 1.562 1 84.25 25 THR B C 1
ATOM 5612 O O . THR B 1 25 ? 34.562 -22.156 2.562 1 84.25 25 THR B O 1
ATOM 5615 N N . ARG B 1 26 ? 34.094 -21.391 0.496 1 82.62 26 ARG B N 1
ATOM 5616 C CA . ARG B 1 26 ? 35.375 -20.656 0.394 1 82.62 26 ARG B CA 1
ATOM 5617 C C . ARG B 1 26 ? 35.406 -19.516 1.401 1 82.62 26 ARG B C 1
ATOM 5619 O O . ARG B 1 26 ? 36.469 -19.234 1.973 1 82.62 26 ARG B O 1
ATOM 5626 N N . TYR B 1 27 ? 34.281 -18.891 1.605 1 84.19 27 TYR B N 1
ATOM 5627 C CA . TYR B 1 27 ? 34.312 -17.703 2.453 1 84.19 27 TYR B CA 1
ATOM 5628 C C . TYR B 1 27 ? 33.562 -17.969 3.764 1 84.19 27 TYR B C 1
ATOM 5630 O O . TYR B 1 27 ? 33.031 -17.047 4.379 1 84.19 27 TYR B O 1
ATOM 5638 N N . ASN B 1 28 ? 33.406 -19.047 4.254 1 79.38 28 ASN B N 1
ATOM 5639 C CA . ASN B 1 28 ? 32.875 -19.469 5.551 1 79.38 28 ASN B CA 1
ATOM 5640 C C . ASN B 1 28 ? 31.531 -18.812 5.836 1 79.38 28 ASN B C 1
ATOM 5642 O O . ASN B 1 28 ? 31.391 -18.047 6.789 1 79.38 28 ASN B O 1
ATOM 5646 N N . PHE B 1 29 ? 30.609 -19.203 5.094 1 86.19 29 PHE B N 1
ATOM 5647 C CA . PHE B 1 29 ? 29.25 -18.719 5.242 1 86.19 29 PHE B CA 1
ATOM 5648 C C . PHE B 1 29 ? 28.688 -19.078 6.609 1 86.19 29 PHE B C 1
ATOM 5650 O O . PHE B 1 29 ? 28.766 -20.234 7.035 1 86.19 29 PHE B O 1
ATOM 5657 N N . ALA B 1 30 ? 28.344 -17.953 7.359 1 80.06 30 ALA B N 1
ATOM 5658 C CA . ALA B 1 30 ? 27.75 -18.172 8.672 1 80.06 30 ALA B CA 1
ATOM 5659 C C . ALA B 1 30 ? 26.234 -18.344 8.57 1 80.06 30 ALA B C 1
ATOM 5661 O O . ALA B 1 30 ? 25.547 -17.531 7.945 1 80.06 30 ALA B O 1
ATOM 5662 N N . LYS B 1 31 ? 25.828 -19.531 8.922 1 70.19 31 LYS B N 1
ATOM 5663 C CA . LYS B 1 31 ? 24.391 -19.797 8.875 1 70.19 31 LYS B CA 1
ATOM 5664 C C . LYS B 1 31 ? 23.641 -19.016 9.953 1 70.19 31 LYS B C 1
ATOM 5666 O O . LYS B 1 31 ? 24.188 -18.766 11.039 1 70.19 31 LYS B O 1
ATOM 5671 N N . TYR B 1 32 ? 22.797 -18.188 9.641 1 60.06 32 TYR B N 1
ATOM 5672 C CA . TYR B 1 32 ? 22.031 -17.219 10.43 1 60.06 32 TYR B CA 1
ATOM 5673 C C . TYR B 1 32 ? 21.328 -17.922 11.594 1 60.06 32 TYR B C 1
ATOM 5675 O O . TYR B 1 32 ? 20.656 -18.938 11.398 1 60.06 32 TYR B O 1
ATOM 5683 N N . ARG B 1 33 ? 22.016 -17.875 12.859 1 50.91 33 ARG B N 1
ATOM 5684 C CA . ARG B 1 33 ? 21.312 -18.391 14.031 1 50.91 33 ARG B CA 1
ATOM 5685 C C . ARG B 1 33 ? 19.984 -17.672 14.211 1 50.91 33 ARG B C 1
ATOM 5687 O O . ARG B 1 33 ? 19.781 -16.578 13.688 1 50.91 33 ARG B O 1
ATOM 5694 N N . LYS B 1 34 ? 19.406 -17.906 15.594 1 49.88 34 LYS B N 1
ATOM 5695 C CA . LYS B 1 34 ? 18.062 -17.781 16.156 1 49.88 34 LYS B CA 1
ATOM 5696 C C . LYS B 1 34 ? 17.594 -16.328 16.125 1 49.88 34 LYS B C 1
ATOM 5698 O O . LYS B 1 34 ? 18.359 -15.414 16.422 1 49.88 34 LYS B O 1
ATOM 5703 N N . LYS B 1 35 ? 16.578 -16.094 15.43 1 51.31 35 LYS B N 1
ATOM 5704 C CA . LYS B 1 35 ? 15.508 -15.117 15.25 1 51.31 35 LYS B CA 1
ATOM 5705 C C . LYS B 1 35 ? 15.211 -14.383 16.562 1 51.31 35 LYS B C 1
ATOM 5707 O O . LYS B 1 35 ? 15.078 -15.008 17.609 1 51.31 35 LYS B O 1
ATOM 5712 N N . LYS B 1 36 ? 15.531 -13.203 16.672 1 52.25 36 LYS B N 1
ATOM 5713 C CA . LYS B 1 36 ? 14.961 -12.445 17.781 1 52.25 36 LYS B CA 1
ATOM 5714 C C . LYS B 1 36 ? 13.555 -12.945 18.109 1 52.25 36 LYS B C 1
ATOM 5716 O O . LYS B 1 36 ? 12.758 -13.219 17.203 1 52.25 36 LYS B O 1
ATOM 5721 N N . THR B 1 37 ? 13.438 -13.422 19.359 1 52.81 37 THR B N 1
ATOM 5722 C CA . THR B 1 37 ? 12.156 -13.883 19.875 1 52.81 37 THR B CA 1
ATOM 5723 C C . THR B 1 37 ? 11.07 -12.828 19.641 1 52.81 37 THR B C 1
ATOM 5725 O O . THR B 1 37 ? 11.367 -11.641 19.562 1 52.81 37 THR B O 1
ATOM 5728 N N . ASN B 1 38 ? 9.922 -13.25 19.172 1 54.25 38 ASN B N 1
ATOM 5729 C CA . ASN B 1 38 ? 8.719 -12.445 18.969 1 54.25 38 ASN B CA 1
ATOM 5730 C C . ASN B 1 38 ? 8.531 -11.422 20.094 1 54.25 38 ASN B C 1
ATOM 5732 O O . ASN B 1 38 ? 8.109 -10.297 19.844 1 54.25 38 ASN B O 1
ATOM 5736 N N . THR B 1 39 ? 8.977 -11.828 21.312 1 56.09 39 THR B N 1
ATOM 5737 C CA . THR B 1 39 ? 8.734 -10.945 22.453 1 56.09 39 THR B CA 1
ATOM 5738 C C . THR B 1 39 ? 9.664 -9.734 22.406 1 56.09 39 THR B C 1
ATOM 5740 O O . THR B 1 39 ? 9.266 -8.625 22.766 1 56.09 39 THR B O 1
ATOM 5743 N N . GLU B 1 40 ? 10.812 -9.953 21.953 1 59.5 40 GLU B N 1
ATOM 5744 C CA . GLU B 1 40 ? 11.734 -8.82 21.906 1 59.5 40 GLU B CA 1
ATOM 5745 C C . GLU B 1 40 ? 11.344 -7.836 20.812 1 59.5 40 GLU B C 1
ATOM 5747 O O . GLU B 1 40 ? 11.477 -6.621 20.984 1 59.5 40 GLU B O 1
ATOM 5752 N N . LEU B 1 41 ? 10.773 -8.453 19.906 1 59.62 41 LEU B N 1
ATOM 5753 C CA . LEU B 1 41 ? 10.344 -7.594 18.812 1 59.62 41 LEU B CA 1
ATOM 5754 C C . LEU B 1 41 ? 9.148 -6.742 19.219 1 59.62 41 LEU B C 1
ATOM 5756 O O . LEU B 1 41 ? 9.062 -5.566 18.859 1 59.62 41 LEU B O 1
ATOM 5760 N N . VAL B 1 42 ? 8.344 -7.453 19.938 1 60.44 42 VAL B N 1
ATOM 5761 C CA . VAL B 1 42 ? 7.168 -6.727 20.406 1 60.44 42 VAL B CA 1
ATOM 5762 C C . VAL B 1 42 ? 7.582 -5.656 21.422 1 60.44 42 VAL B C 1
ATOM 5764 O O . VAL B 1 42 ? 7.043 -4.551 21.406 1 60.44 42 VAL B O 1
ATOM 5767 N N . LYS B 1 43 ? 8.477 -5.973 22.25 1 60.25 43 LYS B N 1
ATOM 5768 C CA . LYS B 1 43 ? 8.945 -5 23.219 1 60.25 43 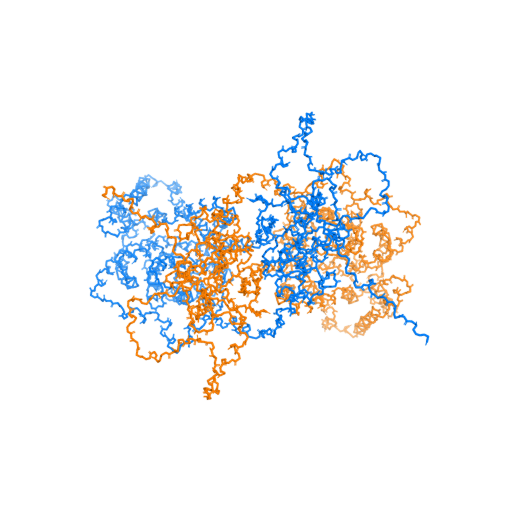LYS B CA 1
ATOM 5769 C C . LYS B 1 43 ? 9.664 -3.838 22.547 1 60.25 43 LYS B C 1
ATOM 5771 O O . LYS B 1 43 ? 9.492 -2.68 22.938 1 60.25 43 LYS B O 1
ATOM 5776 N N . GLN B 1 44 ? 10.352 -4.203 21.609 1 59.91 44 GLN B N 1
ATOM 5777 C CA . GLN B 1 44 ? 11.055 -3.145 20.891 1 59.91 44 GLN B CA 1
ATOM 5778 C C . GLN B 1 44 ? 10.078 -2.258 20.125 1 59.91 44 GLN B C 1
ATOM 5780 O O . GLN B 1 44 ? 10.266 -1.043 20.031 1 59.91 44 GLN B O 1
ATOM 5785 N N . PHE B 1 45 ? 9.172 -3.033 19.688 1 58.34 45 PHE B N 1
ATOM 5786 C CA . PHE B 1 45 ? 8.18 -2.271 18.953 1 58.34 45 PHE B CA 1
ATOM 5787 C C . PHE B 1 45 ? 7.363 -1.384 19.875 1 58.34 45 PHE B C 1
ATOM 5789 O O . PHE B 1 45 ? 7.082 -0.228 19.562 1 58.34 45 PHE B O 1
ATOM 5796 N N . ALA B 1 46 ? 6.898 -2.039 20.922 1 57.28 46 ALA B N 1
ATOM 5797 C CA . ALA B 1 46 ? 6.055 -1.321 21.875 1 57.28 46 ALA B CA 1
ATOM 5798 C C . ALA B 1 46 ? 6.852 -0.245 22.609 1 57.28 46 ALA B C 1
ATOM 5800 O O . ALA B 1 46 ? 6.328 0.836 22.891 1 57.28 46 ALA B O 1
ATOM 5801 N N . ILE B 1 47 ? 8.008 -0.525 23.062 1 55.66 47 ILE B N 1
ATOM 5802 C CA . ILE B 1 47 ? 8.766 0.423 23.875 1 55.66 47 ILE B CA 1
ATOM 5803 C C . ILE B 1 47 ? 9.57 1.349 22.969 1 55.66 47 ILE B C 1
ATOM 5805 O O . ILE B 1 47 ? 9.82 2.506 23.312 1 55.66 47 ILE B O 1
ATOM 5809 N N . GLY B 1 48 ? 9.375 1.169 21.609 1 53.12 48 GLY B N 1
ATOM 5810 C CA . GLY B 1 48 ? 10.078 1.959 20.609 1 53.12 48 GLY B CA 1
ATOM 5811 C C . GLY B 1 48 ? 11.375 2.551 21.125 1 53.12 48 GLY B C 1
ATOM 5812 O O . GLY B 1 48 ? 11.578 2.648 22.344 1 53.12 48 GLY B O 1
ATOM 5813 N N . ASP B 1 49 ? 12.469 2.555 20.422 1 52.56 49 ASP B N 1
ATOM 5814 C CA . ASP B 1 49 ? 13.727 3.217 20.75 1 52.56 49 ASP B CA 1
ATOM 5815 C C . ASP B 1 49 ? 13.492 4.652 21.219 1 52.56 49 ASP B C 1
ATOM 5817 O O . ASP B 1 49 ? 14.391 5.293 21.766 1 52.56 49 ASP B O 1
ATOM 5821 N N . ASN B 1 50 ? 12.406 5.082 20.906 1 51.72 50 ASN B N 1
ATOM 5822 C CA . ASN B 1 50 ? 12.234 6.52 21.094 1 51.72 50 ASN B CA 1
ATOM 5823 C C . ASN B 1 50 ? 12.047 6.863 22.562 1 51.72 50 ASN B C 1
ATOM 5825 O O . ASN B 1 50 ? 12.062 8.039 22.938 1 51.72 50 ASN B O 1
ATOM 5829 N N . TRP B 1 51 ? 11.68 5.793 23.281 1 54.88 51 TRP B N 1
ATOM 5830 C CA . TRP B 1 51 ? 11.562 6.113 24.703 1 54.88 51 TRP B CA 1
ATOM 5831 C C . TRP B 1 51 ? 12.938 6.316 25.328 1 54.88 51 TRP B C 1
ATOM 5833 O O . TRP B 1 51 ? 13.039 6.711 26.5 1 54.88 51 TRP B O 1
ATOM 5843 N N . ILE B 1 52 ? 13.836 6.035 24.531 1 51.72 52 ILE B N 1
ATOM 5844 C CA . ILE B 1 52 ? 15.195 6.117 25.062 1 51.72 52 ILE B CA 1
ATOM 5845 C C . ILE B 1 52 ? 15.5 7.559 25.469 1 51.72 52 ILE B C 1
ATOM 5847 O O . ILE B 1 52 ? 16.203 7.797 26.453 1 51.72 52 ILE B O 1
ATOM 5851 N N . LEU B 1 53 ? 15.125 8.406 24.609 1 52 53 LEU B N 1
ATOM 5852 C CA . LEU B 1 53 ? 15.43 9.789 24.969 1 52 53 LEU B CA 1
ATOM 5853 C C . LEU B 1 53 ? 14.93 10.102 26.375 1 52 53 LEU B C 1
ATOM 5855 O O . LEU B 1 53 ? 15.508 10.945 27.078 1 52 53 LEU B O 1
ATOM 5859 N N . TYR B 1 54 ? 13.906 9.344 26.734 1 55.91 54 TYR B N 1
ATOM 5860 C CA . TYR B 1 54 ? 13.305 9.703 28.016 1 55.91 54 TYR B CA 1
ATOM 5861 C C . TYR B 1 54 ? 13.828 8.805 29.141 1 55.91 54 TYR B C 1
ATOM 5863 O O . TYR B 1 54 ? 13.375 8.891 30.281 1 55.91 54 TYR B O 1
ATOM 5871 N N . GLN B 1 55 ? 14.734 7.848 28.75 1 51.94 55 GLN B N 1
ATOM 5872 C CA . GLN B 1 55 ? 15.25 6.957 29.781 1 51.94 55 GLN B CA 1
ATOM 5873 C C . GLN B 1 55 ? 16.422 7.598 30.531 1 51.94 55 GLN B C 1
ATOM 5875 O O . GLN B 1 55 ? 16.797 7.141 31.609 1 51.94 55 GLN B O 1
ATOM 5880 N N . SER B 1 56 ? 17.156 8.445 29.938 1 52.56 56 SER B N 1
ATOM 5881 C CA . SER B 1 56 ? 18.266 8.898 30.75 1 52.56 56 SER B CA 1
ATOM 5882 C C . SER B 1 56 ? 17.797 9.594 32.031 1 52.56 56 SER B C 1
ATOM 5884 O O . SER B 1 56 ? 16.688 10.148 32.062 1 52.56 56 SER B O 1
ATOM 5886 N N . PRO B 1 57 ? 18.422 9.32 33.188 1 51.53 57 PRO B N 1
ATOM 5887 C CA . PRO B 1 57 ? 18.078 9.773 34.531 1 51.53 57 PRO B CA 1
ATOM 5888 C C . PRO B 1 57 ? 17.594 11.227 34.562 1 51.53 57 PRO B C 1
ATOM 5890 O O . PRO B 1 57 ? 16.781 11.594 35.406 1 51.53 57 PRO B O 1
ATOM 5893 N N . ASN B 1 58 ? 18.172 12.156 33.906 1 55.12 58 ASN B N 1
ATOM 5894 C CA . ASN B 1 58 ? 17.688 13.531 33.938 1 55.12 58 ASN B CA 1
ATOM 5895 C C . ASN B 1 58 ? 16.516 13.75 33 1 55.12 58 ASN B C 1
ATOM 5897 O O . ASN B 1 58 ? 16.5 14.727 32.25 1 55.12 58 ASN B O 1
ATOM 5901 N N . SER B 1 59 ? 15.578 12.836 33.062 1 58.94 59 SER B N 1
ATOM 5902 C CA . SER B 1 59 ? 14.453 12.602 32.156 1 58.94 59 SER B CA 1
ATOM 5903 C C . SER B 1 59 ? 13.477 13.766 32.188 1 58.94 59 SER B C 1
ATOM 5905 O O . SER B 1 59 ? 12.898 14.125 31.141 1 58.94 59 SER B O 1
ATOM 5907 N N . TRP B 1 60 ? 13.359 14.297 33.438 1 58.91 60 TRP B N 1
ATOM 5908 C CA . TRP B 1 60 ? 12.398 15.391 33.531 1 58.91 60 TRP B CA 1
ATOM 5909 C C . TRP B 1 60 ? 12.883 16.609 32.75 1 58.91 60 TRP B C 1
ATOM 5911 O O . TRP B 1 60 ? 12.078 17.344 32.188 1 58.91 60 TRP B O 1
ATOM 5921 N N . THR B 1 61 ? 14.148 16.75 32.719 1 61.16 61 THR B N 1
ATOM 5922 C CA . THR B 1 61 ? 14.695 17.906 32 1 61.16 61 THR B CA 1
ATOM 5923 C C . THR B 1 61 ? 14.555 17.719 30.5 1 61.16 61 THR B C 1
ATOM 5925 O O . THR B 1 61 ? 14.523 18.703 29.75 1 61.16 61 THR B O 1
ATOM 5928 N N . GLN B 1 62 ? 14.305 16.516 30.203 1 66.69 62 GLN B N 1
ATOM 5929 C CA . GLN B 1 62 ? 14.188 16.297 28.75 1 66.69 62 GLN B CA 1
ATOM 5930 C C . GLN B 1 62 ? 12.758 16.5 28.281 1 66.69 62 GLN B C 1
ATOM 5932 O O . GLN B 1 62 ? 12.523 16.859 27.125 1 66.69 62 GLN B O 1
ATOM 5937 N N . ILE B 1 63 ? 11.898 16.375 29.281 1 74 63 ILE B N 1
ATOM 5938 C CA . ILE B 1 63 ? 10.492 16.562 28.922 1 74 63 ILE B CA 1
ATOM 5939 C C . ILE B 1 63 ? 10.172 18.062 28.875 1 74 63 ILE B C 1
ATOM 5941 O O . ILE B 1 63 ? 9.25 18.469 28.172 1 74 63 ILE B O 1
ATOM 5945 N N . LEU B 1 64 ? 11.047 18.844 29.594 1 81.5 64 LEU B N 1
ATOM 5946 C CA . LEU B 1 64 ? 10.828 20.281 29.609 1 81.5 64 LEU B CA 1
ATOM 5947 C C . LEU B 1 64 ? 11.953 21.016 28.891 1 81.5 64 LEU B C 1
ATOM 5949 O O . LEU B 1 64 ? 12.898 21.5 29.516 1 81.5 64 LEU B O 1
ATOM 5953 N N . PRO B 1 65 ? 11.711 21.172 27.594 1 80.12 65 PRO B N 1
ATOM 5954 C CA . PRO B 1 65 ? 12.758 21.812 26.797 1 80.12 65 PRO B CA 1
ATOM 5955 C C . PRO B 1 65 ? 13.078 23.234 27.281 1 80.12 65 PRO B C 1
ATOM 5957 O O . PRO B 1 65 ? 14.148 23.766 26.969 1 80.12 65 PRO B O 1
ATOM 5960 N N . ILE B 1 66 ? 12.242 23.859 28.109 1 81.19 66 ILE B N 1
ATOM 5961 C CA . ILE B 1 66 ? 12.469 25.219 28.609 1 81.19 66 ILE B CA 1
ATOM 5962 C C . ILE B 1 66 ? 13.742 25.266 29.438 1 81.19 66 ILE B C 1
ATOM 5964 O O . ILE B 1 66 ? 14.422 26.297 29.5 1 81.19 66 ILE B O 1
ATOM 5968 N N . THR B 1 67 ? 14.016 24.172 30.062 1 78.75 67 THR B N 1
ATOM 5969 C CA . THR B 1 67 ? 15.18 24.125 30.938 1 78.75 67 THR B CA 1
ATOM 5970 C C . THR B 1 67 ? 16.469 24.219 30.141 1 78.75 67 THR B C 1
ATOM 5972 O O . THR B 1 67 ? 17.5 24.656 30.672 1 78.75 67 THR B O 1
ATOM 5975 N N . GLY B 1 68 ? 16.391 23.922 28.906 1 74.75 68 GLY B N 1
ATOM 5976 C CA . GLY B 1 68 ? 17.594 23.938 28.078 1 74.75 68 GLY B CA 1
ATOM 5977 C C . GLY B 1 68 ? 17.891 25.297 27.5 1 74.75 68 GLY B C 1
ATOM 5978 O O . GLY B 1 68 ? 19.062 25.672 27.344 1 74.75 68 GLY B O 1
ATOM 5979 N N . TRP B 1 69 ? 16.844 26.078 27.172 1 76.38 69 TRP B N 1
ATOM 5980 C CA . TRP B 1 69 ? 17.125 27.328 26.453 1 76.38 69 TRP B CA 1
ATOM 5981 C C . TRP B 1 69 ? 16.953 28.531 27.359 1 76.38 69 TRP B C 1
ATOM 5983 O O . TRP B 1 69 ? 17.469 29.609 27.062 1 76.38 69 TRP B O 1
ATOM 5993 N N . ILE B 1 70 ? 16.25 28.391 28.562 1 77.81 70 ILE B N 1
ATOM 5994 C CA . ILE B 1 70 ? 15.984 29.547 29.422 1 77.81 70 ILE B CA 1
ATOM 5995 C C . ILE B 1 70 ? 17.297 30.109 29.969 1 77.81 70 ILE B C 1
ATOM 5997 O O . ILE B 1 70 ? 17.422 31.312 30.156 1 77.81 70 ILE B O 1
ATOM 6001 N N . ASN B 1 71 ? 18.234 29.188 30.094 1 77.5 71 ASN B N 1
ATOM 6002 C CA . ASN B 1 71 ? 19.516 29.625 30.641 1 77.5 71 ASN B CA 1
ATOM 6003 C C . ASN B 1 71 ? 20.375 30.312 29.594 1 77.5 71 ASN B C 1
ATOM 6005 O O . ASN B 1 71 ? 21.281 31.078 29.922 1 77.5 71 ASN B O 1
ATOM 6009 N N . LYS B 1 72 ? 20.016 30.125 28.391 1 75.88 72 LYS B N 1
ATOM 6010 C CA . LYS B 1 72 ? 20.812 30.703 27.312 1 75.88 72 LYS B CA 1
ATOM 6011 C C . LYS B 1 72 ? 20.203 32 26.812 1 75.88 72 LYS B C 1
ATOM 6013 O O . LYS B 1 72 ? 20.797 32.688 25.984 1 75.88 72 LYS B O 1
ATOM 6018 N N . TYR B 1 73 ? 19.109 32.406 27.453 1 80.69 73 TYR B N 1
ATOM 6019 C CA . TYR B 1 73 ? 18.422 33.625 27.031 1 80.69 73 TYR B CA 1
ATOM 6020 C C . TYR B 1 73 ? 19.062 34.844 27.688 1 80.69 73 TYR B C 1
ATOM 6022 O O . TYR B 1 73 ? 19.047 35 28.906 1 80.69 73 TYR B O 1
ATOM 6030 N N . HIS B 1 74 ? 19.672 35.625 26.828 1 79.94 74 HIS B N 1
ATOM 6031 C CA . HIS B 1 74 ? 20.266 36.875 27.297 1 79.94 74 HIS B CA 1
ATOM 6032 C C . HIS B 1 74 ? 19.234 38 27.297 1 79.94 74 HIS B C 1
ATOM 6034 O O . HIS B 1 74 ? 18.938 38.594 26.234 1 79.94 74 HIS B O 1
ATOM 6040 N N . VAL B 1 75 ? 18.719 38.406 28.391 1 80.56 75 VAL B N 1
ATOM 6041 C CA . VAL B 1 75 ? 17.609 39.344 28.562 1 80.56 75 VAL B CA 1
ATOM 6042 C C . VAL B 1 75 ? 18.016 40.719 28.031 1 80.56 75 VAL B C 1
ATOM 6044 O O . VAL B 1 75 ? 17.219 41.375 27.375 1 80.56 75 VAL B O 1
ATOM 6047 N N . LYS B 1 76 ? 19.188 41.156 28.219 1 79.56 76 LYS B N 1
ATOM 6048 C CA . LYS B 1 76 ? 19.594 42.531 27.875 1 79.56 76 LYS B CA 1
ATOM 6049 C C . LYS B 1 76 ? 19.703 42.688 26.375 1 79.56 76 LYS B C 1
ATOM 6051 O O . LYS B 1 76 ? 19.297 43.719 25.828 1 79.56 76 LYS B O 1
ATOM 6056 N N . ASP B 1 77 ? 20.109 41.688 25.734 1 76 77 ASP B N 1
ATOM 6057 C CA . ASP B 1 77 ? 20.375 41.844 24.312 1 76 77 ASP B CA 1
ATOM 6058 C C . ASP B 1 77 ? 19.172 41.406 23.469 1 76 77 ASP B C 1
ATOM 6060 O O . ASP B 1 77 ? 18.953 41.938 22.375 1 76 77 ASP B O 1
ATOM 6064 N N . THR B 1 78 ? 18.344 40.562 24.062 1 79.88 78 THR B N 1
ATOM 6065 C CA . THR B 1 78 ? 17.359 39.938 23.203 1 79.88 78 THR B CA 1
ATOM 6066 C C . THR B 1 78 ? 15.945 40.406 23.531 1 79.88 78 THR B C 1
ATOM 6068 O O . THR B 1 78 ? 15.047 40.375 22.688 1 79.88 78 THR B O 1
ATOM 6071 N N . LEU B 1 79 ? 15.68 41 24.656 1 84.12 79 LEU B N 1
ATOM 6072 C CA . LEU B 1 79 ? 14.336 41.344 25.109 1 84.12 79 LEU B CA 1
ATOM 6073 C C . LEU B 1 79 ? 13.727 42.438 24.266 1 84.12 79 LEU B C 1
ATOM 6075 O O . LEU B 1 79 ? 12.531 42.438 23.969 1 84.12 79 LEU B O 1
ATOM 6079 N N . GLY B 1 80 ? 14.492 43.438 23.922 1 80.62 80 GLY B N 1
ATOM 6080 C CA . GLY B 1 80 ? 13.977 44.5 23.062 1 80.62 80 GLY B CA 1
ATOM 6081 C C . GLY B 1 80 ? 13.492 44.031 21.719 1 80.62 80 GLY B C 1
ATOM 6082 O O . GLY B 1 80 ? 12.422 44.438 21.25 1 80.62 80 GLY B O 1
ATOM 6083 N N . LYS B 1 81 ? 14.188 43.156 21.172 1 80.56 81 LYS B N 1
ATOM 6084 C CA . LYS B 1 81 ? 13.805 42.594 19.875 1 80.56 81 LYS B CA 1
ATOM 6085 C C . LYS B 1 81 ? 12.602 41.656 20.016 1 80.56 81 LYS B C 1
ATOM 6087 O O . LYS B 1 81 ? 11.742 41.625 19.125 1 80.56 81 LYS B O 1
ATOM 6092 N N . ASP B 1 82 ? 12.562 41.031 21.109 1 86 82 ASP B N 1
ATOM 6093 C CA . ASP B 1 82 ? 11.438 40.125 21.344 1 86 82 ASP B CA 1
ATOM 6094 C C . ASP B 1 82 ? 10.148 40.906 21.594 1 86 82 ASP B C 1
ATOM 6096 O O . ASP B 1 82 ? 9.062 40.438 21.219 1 86 82 ASP B O 1
ATOM 6100 N N . ILE B 1 83 ? 10.234 42.031 22.156 1 86.56 83 ILE B N 1
ATOM 6101 C CA . ILE B 1 83 ? 9.055 42.844 22.391 1 86.56 83 ILE B CA 1
ATOM 6102 C C . ILE B 1 83 ? 8.516 43.375 21.062 1 86.56 83 ILE B C 1
ATOM 6104 O O . ILE B 1 83 ? 7.305 43.406 20.844 1 86.56 83 ILE B O 1
ATOM 6108 N N . LEU B 1 84 ? 9.398 43.75 20.266 1 82.06 84 LEU B N 1
ATOM 6109 C CA . LEU B 1 84 ? 8.977 44.219 18.938 1 82.06 84 LEU B CA 1
ATOM 6110 C C . LEU B 1 84 ? 8.383 43.062 18.141 1 82.06 84 LEU B C 1
ATOM 6112 O O . LEU B 1 84 ? 7.391 43.25 17.422 1 82.06 84 LEU B O 1
ATOM 6116 N N . GLY B 1 85 ? 9.039 41.938 18.25 1 82.75 85 GLY B N 1
ATOM 6117 C CA . GLY B 1 85 ? 8.492 40.781 17.594 1 82.75 85 GLY B CA 1
ATOM 6118 C C . GLY B 1 85 ? 7.137 40.375 18.141 1 82.75 85 GLY B C 1
ATOM 6119 O O . GLY B 1 85 ? 6.258 39.938 17.375 1 82.75 85 GLY B O 1
ATOM 6120 N N . ALA B 1 86 ? 7.008 40.5 19.375 1 88.19 86 ALA B N 1
ATOM 6121 C CA . ALA B 1 86 ? 5.746 40.156 20.031 1 88.19 86 ALA B CA 1
ATOM 6122 C C . ALA B 1 86 ? 4.613 41.031 19.531 1 88.19 86 ALA B C 1
ATOM 6124 O O . ALA B 1 86 ? 3.49 40.594 19.328 1 88.19 86 ALA B O 1
ATOM 6125 N N . LEU B 1 87 ? 4.871 42.25 19.391 1 85.25 87 LEU B N 1
ATOM 6126 C CA . LEU B 1 87 ? 3.869 43.188 18.891 1 85.25 87 LEU B CA 1
ATOM 6127 C C . LEU B 1 87 ? 3.475 42.875 17.453 1 85.25 87 LEU B C 1
ATOM 6129 O O . LEU B 1 87 ? 2.291 42.875 17.109 1 85.25 87 LEU B O 1
ATOM 6133 N N . TYR B 1 88 ? 4.441 42.562 16.734 1 81.5 88 TYR B N 1
ATOM 6134 C CA . TYR B 1 88 ? 4.172 42.188 15.344 1 81.5 88 TYR B CA 1
ATOM 6135 C C . TYR B 1 88 ? 3.365 40.906 15.273 1 81.5 88 TYR B C 1
ATOM 6137 O O . TYR B 1 88 ? 2.465 40.781 14.438 1 81.5 88 TYR B O 1
ATOM 6145 N N . LEU B 1 89 ? 3.738 40 16.078 1 85.31 89 LEU B N 1
ATOM 6146 C CA . LEU B 1 89 ? 3.039 38.719 16.094 1 85.31 89 LEU B CA 1
ATOM 6147 C C . LEU B 1 89 ? 1.573 38.906 16.469 1 85.31 89 LEU B C 1
ATOM 6149 O O . LEU B 1 89 ? 0.692 38.25 15.891 1 85.31 89 LEU B O 1
ATOM 6153 N N . SER B 1 90 ? 1.317 39.719 17.406 1 86.88 90 SER B N 1
ATOM 6154 C CA . SER B 1 90 ? -0.053 39.969 17.828 1 86.88 90 SER B CA 1
ATOM 6155 C C . SER B 1 90 ? -0.865 40.656 16.734 1 86.88 90 SER B C 1
ATOM 6157 O O . SER B 1 90 ? -2.045 40.344 16.547 1 86.88 90 SER B O 1
ATOM 6159 N N . LEU B 1 91 ? -0.247 41.5 16 1 81.38 91 LEU B N 1
ATOM 6160 C CA . LEU B 1 91 ? -0.926 42.219 14.93 1 81.38 91 LEU B CA 1
ATOM 6161 C C . LEU B 1 91 ? -1.224 41.281 13.758 1 81.38 91 LEU B C 1
ATOM 6163 O O . LEU B 1 91 ? -2.18 41.5 13.008 1 81.38 91 LEU B O 1
ATOM 6167 N N . LEU B 1 92 ? -0.457 40.312 13.688 1 80.56 92 LEU B N 1
ATOM 6168 C CA . LEU B 1 92 ? -0.653 39.344 12.602 1 80.56 92 LEU B CA 1
ATOM 6169 C C . LEU B 1 92 ? -1.66 38.281 13.008 1 80.56 92 LEU B C 1
ATOM 6171 O O . LEU B 1 92 ? -2.553 37.938 12.227 1 80.56 92 LEU B O 1
ATOM 6175 N N . LEU B 1 93 ? -1.583 37.781 14.188 1 84.69 93 LEU B N 1
ATOM 6176 C CA . LEU B 1 93 ? -2.332 36.594 14.609 1 84.69 93 LEU B CA 1
ATOM 6177 C C . LEU B 1 93 ? -3.768 36.969 14.969 1 84.69 93 LEU B C 1
ATOM 6179 O O . LEU B 1 93 ? -4.688 36.156 14.758 1 84.69 93 LEU B O 1
ATOM 6183 N N . LEU B 1 94 ? -3.99 38.094 15.5 1 84.75 94 LEU B N 1
ATOM 6184 C CA . LEU B 1 94 ? -5.32 38.438 15.984 1 84.75 94 LEU B CA 1
ATOM 6185 C C . LEU B 1 94 ? -6.309 38.562 14.828 1 84.75 94 LEU B C 1
ATOM 6187 O O . LEU B 1 94 ? -7.391 38 14.859 1 84.75 94 LEU B O 1
ATOM 6191 N N . PRO B 1 95 ? -5.996 39.344 13.828 1 79.06 95 PRO B N 1
ATOM 6192 C CA . PRO B 1 95 ? -6.926 39.406 12.695 1 79.06 95 PRO B CA 1
ATOM 6193 C C . PRO B 1 95 ? -7.145 38.031 12.062 1 79.06 95 PRO B C 1
ATOM 6195 O O . PRO B 1 95 ? -8.242 37.719 11.594 1 79.06 95 PRO B O 1
ATOM 6198 N N . GLN B 1 96 ? -6.129 37.25 12.031 1 82.69 96 GLN B N 1
ATOM 6199 C CA . GLN B 1 96 ? -6.27 35.906 11.477 1 82.69 96 GLN B CA 1
ATOM 6200 C C . GLN B 1 96 ? -7.195 35.062 12.328 1 82.69 96 GLN B C 1
ATOM 6202 O O . GLN B 1 96 ? -7.992 34.281 11.805 1 82.69 96 GLN B O 1
ATOM 6207 N N . ALA B 1 97 ? -7.059 35.188 13.578 1 86.31 97 ALA B N 1
ATOM 6208 C CA . ALA B 1 97 ? -7.93 34.438 14.484 1 86.31 97 ALA B CA 1
ATOM 6209 C C . ALA B 1 97 ? -9.391 34.844 14.305 1 86.31 97 ALA B C 1
ATOM 6211 O O . ALA B 1 97 ? -10.289 34 14.367 1 86.31 97 ALA B O 1
ATOM 6212 N N . ILE B 1 98 ? -9.617 36.094 14.117 1 82.94 98 ILE B N 1
ATOM 6213 C CA . ILE B 1 98 ? -10.977 36.562 13.891 1 82.94 98 ILE B CA 1
ATOM 6214 C C . ILE B 1 98 ? -11.508 36.031 12.578 1 82.94 98 ILE B C 1
ATOM 6216 O O . ILE B 1 98 ? -12.656 35.562 12.508 1 82.94 98 ILE B O 1
ATOM 6220 N N . GLY B 1 99 ? -10.727 36.094 11.609 1 81.69 99 GLY B N 1
ATOM 6221 C CA . GLY B 1 99 ? -11.133 35.562 10.328 1 81.69 99 GLY B CA 1
ATOM 6222 C C . GLY B 1 99 ? -11.484 34.062 10.383 1 81.69 99 GLY B C 1
ATOM 6223 O O . GLY B 1 99 ? -12.523 33.656 9.867 1 81.69 99 GLY B O 1
ATOM 6224 N N . PHE B 1 100 ? -10.703 33.281 11.008 1 85.44 100 PHE B N 1
ATOM 6225 C CA . PHE B 1 100 ? -10.945 31.859 11.102 1 85.44 100 PHE B CA 1
ATOM 6226 C C . PHE B 1 100 ? -12.094 31.562 12.062 1 85.44 100 PHE B C 1
ATOM 6228 O O . PHE B 1 100 ? -12.773 30.547 11.93 1 85.44 100 PHE B O 1
ATOM 6235 N N . GLY B 1 101 ? -12.25 32.469 12.961 1 87.31 101 GLY B N 1
ATOM 6236 C CA . GLY B 1 101 ? -13.422 32.375 13.812 1 87.31 101 GLY B CA 1
ATOM 6237 C C . GLY B 1 101 ? -14.727 32.5 13.047 1 87.31 101 GLY B C 1
ATOM 6238 O O . GLY B 1 101 ? -15.703 31.828 13.359 1 87.31 101 GLY B O 1
ATOM 6239 N N . VAL B 1 102 ? -14.625 33.375 12.086 1 83.69 102 VAL B N 1
ATOM 6240 C CA . VAL B 1 102 ? -15.805 33.531 11.234 1 83.69 102 VAL B CA 1
ATOM 6241 C C . VAL B 1 102 ? -16.047 32.281 10.414 1 83.69 102 VAL B C 1
ATOM 6243 O O . VAL B 1 102 ? -17.188 31.906 10.156 1 83.69 102 VAL B O 1
ATOM 6246 N N . VAL B 1 103 ? -14.992 31.594 10.102 1 84.88 103 VAL B N 1
ATOM 6247 C CA . VAL B 1 103 ? -15.109 30.359 9.32 1 84.88 103 VAL B CA 1
ATOM 6248 C C . VAL B 1 103 ? -15.82 29.297 10.133 1 84.88 103 VAL B C 1
ATOM 6250 O O . VAL B 1 103 ? -16.703 28.594 9.625 1 84.88 103 VAL B O 1
ATOM 6253 N N . ILE B 1 104 ? -15.523 29.188 11.398 1 88.75 104 ILE B N 1
ATOM 6254 C CA . ILE B 1 104 ? -16.109 28.141 12.234 1 88.75 104 ILE B CA 1
ATOM 6255 C C . ILE B 1 104 ? -17.375 28.656 12.898 1 88.75 104 ILE B C 1
ATOM 6257 O O . ILE B 1 104 ? -18.062 27.922 13.609 1 88.75 104 ILE B O 1
ATOM 6261 N N . ASN B 1 105 ? -17.734 29.922 12.711 1 85.38 105 ASN B N 1
ATOM 6262 C CA . ASN B 1 105 ? -18.906 30.594 13.289 1 85.38 105 ASN B CA 1
ATOM 6263 C C . ASN B 1 105 ? -18.781 30.703 14.805 1 85.38 105 ASN B C 1
ATOM 6265 O O . ASN B 1 105 ? -19.766 30.516 15.523 1 85.38 105 ASN B O 1
ATOM 6269 N N . ASP B 1 106 ? -17.609 30.766 15.266 1 88.5 106 ASP B N 1
ATOM 6270 C CA . ASP B 1 106 ? -17.297 30.969 16.672 1 88.5 106 ASP B CA 1
ATOM 6271 C C . ASP B 1 106 ? -16.031 31.797 16.844 1 88.5 106 ASP B C 1
ATOM 6273 O O . ASP B 1 106 ? -14.945 31.25 17.062 1 88.5 106 ASP B O 1
ATOM 6277 N N . VAL B 1 107 ? -16.125 33.062 16.875 1 86.75 107 VAL B N 1
ATOM 6278 C CA . VAL B 1 107 ? -15 34 16.891 1 86.75 107 VAL B CA 1
ATOM 6279 C C . VAL B 1 107 ? -14.328 33.969 18.266 1 86.75 107 VAL B C 1
ATOM 6281 O O . VAL B 1 107 ? -13.102 34.062 18.359 1 86.75 107 VAL B O 1
ATOM 6284 N N . SER B 1 108 ? -15.156 33.781 19.297 1 88.19 108 SER B N 1
ATOM 6285 C CA . SER B 1 108 ? -14.594 33.781 20.656 1 88.19 108 SER B CA 1
ATOM 6286 C C . SER B 1 108 ? -13.656 32.594 20.844 1 88.19 108 SER B C 1
ATOM 6288 O O . SER B 1 108 ? -12.555 32.75 21.359 1 88.19 108 SER B O 1
ATOM 6290 N N . ALA B 1 109 ? -14.07 31.438 20.391 1 89.38 109 ALA B N 1
ATOM 6291 C CA . ALA B 1 109 ? -13.234 30.25 20.516 1 89.38 109 ALA B CA 1
ATOM 6292 C C . ALA B 1 109 ? -11.945 30.391 19.719 1 89.38 109 ALA B C 1
ATOM 6294 O O . ALA B 1 109 ? -10.883 29.938 20.172 1 89.38 109 ALA B O 1
ATOM 6295 N N . ALA B 1 110 ? -12.016 30.984 18.578 1 89.94 110 ALA B N 1
ATOM 6296 C CA . ALA B 1 110 ? -10.836 31.141 17.734 1 89.94 110 ALA B CA 1
ATOM 6297 C C . ALA B 1 110 ? -9.844 32.125 18.359 1 89.94 110 ALA B C 1
ATOM 6299 O O . ALA B 1 110 ? -8.633 31.906 18.328 1 89.94 110 ALA B O 1
ATOM 6300 N N . VAL B 1 111 ? -10.32 33.219 18.891 1 88.5 111 VAL B N 1
ATOM 6301 C CA . VAL B 1 111 ? -9.469 34.25 19.469 1 88.5 111 VAL B CA 1
ATOM 6302 C C . VAL B 1 111 ? -8.789 33.719 20.719 1 88.5 111 VAL B C 1
ATOM 6304 O O . VAL B 1 111 ? -7.586 33.906 20.906 1 88.5 111 VAL B O 1
ATOM 6307 N N . TYR B 1 112 ? -9.492 33.031 21.516 1 90.12 112 TYR B N 1
ATOM 6308 C CA . TYR B 1 112 ? -8.922 32.562 22.781 1 90.12 112 TYR B CA 1
ATOM 6309 C C . TYR B 1 112 ? -8.047 31.344 22.562 1 90.12 112 TYR B C 1
ATOM 6311 O O . TYR B 1 112 ? -7.293 30.938 23.453 1 90.12 112 TYR B O 1
ATOM 6319 N N . SER B 1 113 ? -8.133 30.719 21.406 1 91.06 113 SER B N 1
ATOM 6320 C CA . SER B 1 113 ? -7.242 29.609 21.062 1 91.06 113 SER B CA 1
ATOM 6321 C C . SER B 1 113 ? -5.82 30.094 20.828 1 91.06 113 SER B C 1
ATOM 6323 O O . SER B 1 113 ? -4.887 29.297 20.766 1 91.06 113 SER B O 1
ATOM 6325 N N . LEU B 1 114 ? -5.602 31.375 20.797 1 90.12 114 LEU B N 1
ATOM 6326 C CA . LEU B 1 114 ? -4.27 31.938 20.625 1 90.12 114 LEU B CA 1
ATOM 6327 C C . LEU B 1 114 ? -3.498 31.938 21.938 1 90.12 114 LEU B C 1
ATOM 6329 O O . LEU B 1 114 ? -2.266 31.953 21.938 1 90.12 114 LEU B O 1
ATOM 6333 N N . PHE B 1 115 ? -4.148 31.844 23.016 1 90.06 115 PHE B N 1
ATOM 6334 C CA . PHE B 1 115 ? -3.512 32.094 24.297 1 90.06 115 PHE B CA 1
ATOM 6335 C C . PHE B 1 115 ? -2.912 30.797 24.859 1 90.06 115 PHE B C 1
ATOM 6337 O O . PHE B 1 115 ? -1.723 30.75 25.172 1 90.06 115 PHE B O 1
ATOM 6344 N N . ILE B 1 116 ? -3.596 29.734 24.828 1 88.25 116 ILE B N 1
ATOM 6345 C CA . ILE B 1 116 ? -3.176 28.516 25.5 1 88.25 116 ILE B CA 1
ATOM 6346 C C . ILE B 1 116 ? -1.977 27.906 24.781 1 88.25 116 ILE B C 1
ATOM 6348 O O . ILE B 1 116 ? -0.965 27.578 25.406 1 88.25 116 ILE B O 1
ATOM 6352 N N . PRO B 1 117 ? -2.012 27.844 23.484 1 90.62 117 PRO B N 1
ATOM 6353 C CA . PRO B 1 117 ? -0.898 27.188 22.797 1 90.62 117 PRO B CA 1
ATOM 6354 C C . PRO B 1 117 ? 0.425 27.922 22.969 1 90.62 117 PRO B C 1
ATOM 6356 O O . PRO B 1 117 ? 1.475 27.297 23.125 1 90.62 117 PRO B O 1
ATOM 6359 N N . GLN B 1 118 ? 0.436 29.219 23 1 89.94 118 GLN B N 1
ATOM 6360 C CA . GLN B 1 118 ? 1.666 30 23.094 1 89.94 118 GLN B CA 1
ATOM 6361 C C . GLN B 1 118 ? 2.322 29.812 24.469 1 89.94 118 GLN B C 1
ATOM 6363 O O . GLN B 1 118 ? 3.551 29.781 24.578 1 89.94 118 GLN B O 1
ATOM 6368 N N . ILE B 1 119 ? 1.519 29.656 25.453 1 90.56 119 ILE B N 1
ATOM 6369 C CA . ILE B 1 119 ? 2.051 29.484 26.812 1 90.56 119 ILE B CA 1
ATOM 6370 C C . ILE B 1 119 ? 2.625 28.078 26.969 1 90.56 119 ILE B C 1
ATOM 6372 O O . ILE B 1 119 ? 3.768 27.922 27.406 1 90.56 119 ILE B O 1
ATOM 6376 N N . ILE B 1 120 ? 1.87 27.141 26.641 1 91.69 120 ILE B N 1
ATOM 6377 C CA . ILE B 1 120 ? 2.271 25.75 26.844 1 91.69 120 ILE B CA 1
ATOM 6378 C C . ILE B 1 120 ? 3.445 25.406 25.938 1 91.69 120 ILE B C 1
ATOM 6380 O O . ILE B 1 120 ? 4.344 24.656 26.328 1 91.69 120 ILE B O 1
ATOM 6384 N N . TYR B 1 121 ? 3.447 25.922 24.719 1 91.31 121 TYR B N 1
ATOM 6385 C CA . TYR B 1 121 ? 4.504 25.609 23.766 1 91.31 121 TYR B CA 1
ATOM 6386 C C . TYR B 1 121 ? 5.848 26.141 24.25 1 91.31 121 TYR B C 1
ATOM 6388 O O . TYR B 1 121 ? 6.895 25.578 23.938 1 91.31 121 TYR B O 1
ATOM 6396 N N . ALA B 1 122 ? 5.875 27.203 24.969 1 88.81 122 ALA B N 1
ATOM 6397 C CA . ALA B 1 122 ? 7.113 27.75 25.516 1 88.81 122 ALA B CA 1
ATOM 6398 C C . ALA B 1 122 ? 7.742 26.797 26.531 1 88.81 122 ALA B C 1
ATOM 6400 O O . ALA B 1 122 ? 8.969 26.75 26.656 1 88.81 122 ALA B O 1
ATOM 6401 N N . PHE B 1 123 ? 6.898 26.031 27.141 1 88.88 123 PHE B N 1
ATOM 6402 C CA . PHE B 1 123 ? 7.41 25.125 28.172 1 88.88 123 PHE B CA 1
ATOM 6403 C C . PHE B 1 123 ? 7.801 23.781 27.562 1 88.88 123 PHE B C 1
ATOM 6405 O O . PHE B 1 123 ? 8.812 23.188 27.938 1 88.88 123 PHE B O 1
ATOM 6412 N N . PHE B 1 124 ? 6.992 23.312 26.641 1 89.06 124 PHE B N 1
ATOM 6413 C CA . PHE B 1 124 ? 7.164 21.938 26.203 1 89.06 124 PHE B CA 1
ATOM 6414 C C . PHE B 1 124 ? 7.648 21.875 24.75 1 89.06 124 PHE B C 1
ATOM 6416 O O . PHE B 1 124 ? 8.07 20.828 24.281 1 89.06 124 PHE B O 1
ATOM 6423 N N . GLY B 1 125 ? 7.641 22.891 24.031 1 87.06 125 GLY B N 1
ATOM 6424 C CA . GLY B 1 125 ? 8.008 22.891 22.625 1 87.06 125 GLY B CA 1
ATOM 6425 C C . GLY B 1 125 ? 9.508 22.75 22.406 1 87.06 125 GLY B C 1
ATOM 6426 O O . GLY B 1 125 ? 10.305 23.297 23.156 1 87.06 125 GLY B O 1
ATOM 6427 N N . SER B 1 126 ? 9.852 21.922 21.344 1 83.75 126 SER B N 1
ATOM 6428 C CA . SER B 1 126 ? 11.266 21.734 21.031 1 83.75 126 SER B CA 1
ATOM 6429 C C . SER B 1 126 ? 11.711 22.656 19.906 1 83.75 126 SER B C 1
ATOM 6431 O O . SER B 1 126 ? 12.906 22.906 19.734 1 83.75 126 SER B O 1
ATOM 6433 N N . ALA B 1 127 ? 10.75 23.141 19.141 1 84.56 127 ALA B N 1
ATOM 6434 C CA . ALA B 1 127 ? 11.086 24.031 18.031 1 84.56 127 ALA B CA 1
ATOM 6435 C C . ALA B 1 127 ? 11.164 25.484 18.516 1 84.56 127 ALA B C 1
ATOM 6437 O O . ALA B 1 127 ? 10.164 26.047 18.969 1 84.56 127 ALA B O 1
ATOM 6438 N N . GLN B 1 128 ? 12.211 26.078 18.375 1 80.62 128 GLN B N 1
ATOM 6439 C CA . GLN B 1 128 ? 12.484 27.375 19 1 80.62 128 GLN B CA 1
ATOM 6440 C C . GLN B 1 128 ? 11.836 28.516 18.219 1 80.62 128 GLN B C 1
ATOM 6442 O O . GLN B 1 128 ? 11.578 29.594 18.766 1 80.62 128 GLN B O 1
ATOM 6447 N N . HIS B 1 129 ? 11.516 28.359 17 1 80.31 129 HIS B N 1
ATOM 6448 C CA . HIS B 1 129 ? 11.031 29.469 16.203 1 80.31 129 HIS B CA 1
ATOM 6449 C C . HIS B 1 129 ? 9.594 29.234 15.742 1 80.31 129 HIS B C 1
ATOM 6451 O O . HIS B 1 129 ? 9.039 30.031 14.984 1 80.31 129 HIS B O 1
ATOM 6457 N N . SER B 1 130 ? 9.031 28.172 16.328 1 83.75 130 SER B N 1
ATOM 6458 C CA . SER B 1 130 ? 7.688 27.844 15.859 1 83.75 130 SER B CA 1
ATOM 6459 C C . SER B 1 130 ? 6.633 28.641 16.625 1 83.75 130 SER B C 1
ATOM 6461 O O . SER B 1 130 ? 6.746 28.828 17.828 1 83.75 130 SER B O 1
ATOM 6463 N N . SER B 1 131 ? 5.824 29.281 15.891 1 84 131 SER B N 1
ATOM 6464 C CA . SER B 1 131 ? 4.676 29.969 16.469 1 84 131 SER B CA 1
ATOM 6465 C C . SER B 1 131 ? 3.379 29.219 16.172 1 84 131 SER B C 1
ATOM 6467 O O . SER B 1 131 ? 3.174 28.75 15.047 1 84 131 SER B O 1
ATOM 6469 N N . LEU B 1 132 ? 2.74 28.953 17.359 1 82.25 132 LEU B N 1
ATOM 6470 C CA . LEU B 1 132 ? 1.47 28.25 17.219 1 82.25 132 LEU B CA 1
ATOM 6471 C C . LEU B 1 132 ? 0.314 29.234 17.094 1 82.25 132 LEU B C 1
ATOM 6473 O O . LEU B 1 132 ? 0.247 30.219 17.828 1 82.25 132 LEU B O 1
ATOM 6477 N N . GLY B 1 133 ? 0.034 29.688 16.031 1 64.25 133 GLY B N 1
ATOM 6478 C CA . GLY B 1 133 ? -1.077 30.609 15.836 1 64.25 133 GLY B CA 1
ATOM 6479 C C . GLY B 1 133 ? -2.262 29.953 15.141 1 64.25 133 GLY B C 1
ATOM 6480 O O . GLY B 1 133 ? -2.355 28.734 15.07 1 64.25 133 GLY B O 1
ATOM 6481 N N . ALA B 1 134 ? -2.861 30.969 14.539 1 56.34 134 ALA B N 1
ATOM 6482 C CA . ALA B 1 134 ? -4.18 30.719 13.969 1 56.34 134 ALA B CA 1
ATOM 6483 C C . ALA B 1 134 ? -4.117 29.625 12.898 1 56.34 134 ALA B C 1
ATOM 6485 O O . ALA B 1 134 ? -3.123 29.5 12.18 1 56.34 134 ALA B O 1
ATOM 6486 N N . LEU B 1 135 ? -5.129 28.797 12.977 1 60 135 LEU B N 1
ATOM 6487 C CA . LEU B 1 135 ? -5.91 27.625 12.594 1 60 135 LEU B CA 1
ATOM 6488 C C . LEU B 1 135 ? -6.164 27.609 11.086 1 60 135 LEU B C 1
ATOM 6490 O O . LEU B 1 135 ? -7.238 28.016 10.633 1 60 135 LEU B O 1
ATOM 6494 N N . SER B 1 136 ? -4.922 27.844 10.406 1 66.88 136 SER B N 1
ATOM 6495 C CA . SER B 1 136 ? -5.219 28.047 9 1 66.88 136 SER B CA 1
ATOM 6496 C C . SER B 1 136 ? -6.141 26.969 8.453 1 66.88 136 SER B C 1
ATOM 6498 O O . SER B 1 136 ? -7.324 26.922 8.797 1 66.88 136 SER B O 1
ATOM 6500 N N . PHE B 1 137 ? -5.59 25.984 7.879 1 77.94 137 PHE B N 1
ATOM 6501 C CA . PHE B 1 137 ? -6.32 25.016 7.082 1 77.94 137 PHE B CA 1
ATOM 6502 C C . PHE B 1 137 ? -7.035 24 7.977 1 77.94 137 PHE B C 1
ATOM 6504 O O . PHE B 1 137 ? -8.047 23.422 7.578 1 77.94 137 PHE B O 1
ATOM 6511 N N . THR B 1 138 ? -6.699 24.156 9.297 1 88.25 138 THR B N 1
ATOM 6512 C CA . THR B 1 138 ? -7.355 23.266 10.25 1 88.25 138 THR B CA 1
ATOM 6513 C C . THR B 1 138 ? -8.742 23.797 10.609 1 88.25 138 THR B C 1
ATOM 6515 O O . THR B 1 138 ? -9.625 23.016 10.977 1 88.25 138 THR B O 1
ATOM 6518 N N . SER B 1 139 ? -8.984 25.125 10.453 1 89.75 139 SER B N 1
ATOM 6519 C CA . SER B 1 139 ? -10.281 25.719 10.781 1 89.75 139 SER B CA 1
ATOM 6520 C C . SER B 1 139 ? -11.359 25.234 9.812 1 89.75 139 SER B C 1
ATOM 6522 O O . SER B 1 139 ? -12.5 25 10.211 1 89.75 139 SER B O 1
ATOM 6524 N N . ILE B 1 140 ? -10.93 25.094 8.609 1 88.88 140 ILE B N 1
ATOM 6525 C CA . ILE B 1 140 ? -11.883 24.609 7.625 1 88.88 140 ILE B CA 1
ATOM 6526 C C . ILE B 1 140 ? -12.227 23.141 7.914 1 88.88 140 ILE B C 1
ATOM 6528 O O . ILE B 1 140 ? -13.367 22.719 7.699 1 88.88 140 ILE B O 1
ATOM 6532 N N . MET B 1 141 ? -11.273 22.406 8.305 1 93 141 MET B N 1
ATOM 6533 C CA . MET B 1 141 ? -11.523 21.016 8.656 1 93 141 MET B CA 1
ATOM 6534 C C . MET B 1 141 ? -12.445 20.906 9.867 1 93 141 MET B C 1
ATOM 6536 O O . MET B 1 141 ? -13.359 20.078 9.891 1 93 141 MET B O 1
ATOM 6540 N N . ILE B 1 142 ? -12.25 21.797 10.797 1 93.69 142 ILE B N 1
ATOM 6541 C CA . ILE B 1 142 ? -13.078 21.812 12 1 93.69 142 ILE B CA 1
ATOM 6542 C C . ILE B 1 142 ? -14.5 22.25 11.641 1 93.69 142 ILE B C 1
ATOM 6544 O O . ILE B 1 142 ? -15.469 21.656 12.125 1 93.69 142 ILE B O 1
ATOM 6548 N N . TYR B 1 143 ? -14.555 23.234 10.805 1 92 143 TYR B N 1
ATOM 6549 C CA . TYR B 1 143 ? -15.859 23.688 10.336 1 92 143 TYR B CA 1
ATOM 6550 C C . TYR B 1 143 ? -16.641 22.531 9.695 1 92 143 TYR B C 1
ATOM 6552 O O . TYR B 1 143 ? -17.828 22.344 9.969 1 92 143 TYR B O 1
ATOM 6560 N N . CYS B 1 144 ? -15.945 21.75 8.883 1 92.12 144 CYS B N 1
ATOM 6561 C CA . CYS B 1 144 ? -16.594 20.656 8.188 1 92.12 144 CYS B CA 1
ATOM 6562 C C . CYS B 1 144 ? -17.016 19.562 9.164 1 92.12 144 CYS B C 1
ATOM 6564 O O . CYS B 1 144 ? -18.062 18.938 8.977 1 92.12 144 CYS B O 1
ATOM 6566 N N . SER B 1 145 ? -16.25 19.359 10.148 1 93.94 145 SER B N 1
ATOM 6567 C CA . SER B 1 145 ? -16.609 18.359 11.148 1 93.94 145 SER B CA 1
ATOM 6568 C C . SER B 1 145 ? -17.859 18.797 11.922 1 93.94 145 SER B C 1
ATOM 6570 O O . SER B 1 145 ? -18.719 17.969 12.227 1 93.94 145 SER B O 1
ATOM 6572 N N . ILE B 1 146 ? -18.016 20.094 12.219 1 92.88 146 ILE B N 1
ATOM 6573 C CA . ILE B 1 146 ? -19.156 20.625 12.961 1 92.88 146 ILE B CA 1
ATOM 6574 C C . ILE B 1 146 ? -20.406 20.578 12.086 1 92.88 146 ILE B C 1
ATOM 6576 O O . ILE B 1 146 ? -21.484 20.188 12.547 1 92.88 146 ILE B O 1
ATOM 6580 N N . GLU B 1 147 ? -20.234 20.844 10.859 1 90.75 147 GLU B N 1
ATOM 6581 C CA . GLU B 1 147 ? -21.359 20.969 9.945 1 90.75 147 GLU B CA 1
ATOM 6582 C C . GLU B 1 147 ? -21.875 19.594 9.508 1 90.75 147 GLU B C 1
ATOM 6584 O O . GLU B 1 147 ? -23.078 19.359 9.477 1 90.75 147 GLU B O 1
ATOM 6589 N N . TYR B 1 148 ? -20.984 18.672 9.266 1 90.12 148 TYR B N 1
ATOM 6590 C CA . TYR B 1 148 ? -21.406 17.422 8.625 1 90.12 148 TYR B CA 1
ATOM 6591 C C . TYR B 1 148 ? -21.453 16.281 9.633 1 90.12 148 TYR B C 1
ATOM 6593 O O . TYR B 1 148 ? -22.219 15.328 9.461 1 90.12 148 TYR B O 1
ATOM 6601 N N . SER B 1 149 ? -20.719 16.344 10.719 1 89.31 149 SER B N 1
ATOM 6602 C CA . SER B 1 149 ? -20.688 15.273 11.703 1 89.31 149 SER B CA 1
ATOM 6603 C C . SER B 1 149 ? -21.344 15.711 13.016 1 89.31 149 SER B C 1
ATOM 6605 O O . SER B 1 149 ? -21.406 14.938 13.969 1 89.31 149 SER B O 1
ATOM 6607 N N . SER B 1 150 ? -21.828 16.922 13.086 1 88.25 150 SER B N 1
ATOM 6608 C CA . SER B 1 150 ? -22.469 17.484 14.266 1 88.25 150 SER B CA 1
ATOM 6609 C C . SER B 1 150 ? -21.578 17.359 15.5 1 88.25 150 SER B C 1
ATOM 6611 O O . SER B 1 150 ? -22.031 16.922 16.562 1 88.25 150 SER B O 1
ATOM 6613 N N . SER B 1 151 ? -20.344 17.688 15.258 1 89.81 151 SER B N 1
ATOM 6614 C CA . SER B 1 151 ? -19.359 17.594 16.344 1 89.81 151 SER B CA 1
ATOM 6615 C C . SER B 1 151 ? -19.297 18.906 17.141 1 89.81 151 SER B C 1
ATOM 6617 O O . SER B 1 151 ? -19.688 19.953 16.641 1 89.81 151 SER B O 1
ATOM 6619 N N . HIS B 1 152 ? -18.906 18.766 18.344 1 91.75 152 HIS B N 1
ATOM 6620 C CA . HIS B 1 152 ? -18.641 19.922 19.188 1 91.75 152 HIS B CA 1
ATOM 6621 C C . HIS B 1 152 ? -17.141 20.203 19.281 1 91.75 152 HIS B C 1
ATOM 6623 O O . HIS B 1 152 ? -16.328 19.297 19.203 1 91.75 152 HIS B O 1
ATOM 6629 N N . LEU B 1 153 ? -16.844 21.469 19.406 1 91.5 153 LEU B N 1
ATOM 6630 C CA . LEU B 1 153 ? -15.445 21.891 19.438 1 91.5 153 LEU B CA 1
ATOM 6631 C C . LEU B 1 153 ? -14.695 21.234 20.578 1 91.5 153 LEU B C 1
ATOM 6633 O O . LEU B 1 153 ? -13.562 20.781 20.406 1 91.5 153 LEU B O 1
ATOM 6637 N N . SER B 1 154 ? -15.336 21.141 21.688 1 92.62 154 SER B N 1
ATOM 6638 C CA . SER B 1 154 ? -14.695 20.531 22.859 1 92.62 154 SER B CA 1
ATOM 6639 C C . SER B 1 154 ? -14.422 19.047 22.625 1 92.62 154 SER B C 1
ATOM 6641 O O . SER B 1 154 ? -13.383 18.531 23.047 1 92.62 154 SER B O 1
ATOM 6643 N N . SER B 1 155 ? -15.305 18.422 21.922 1 94.31 155 SER B N 1
ATOM 6644 C CA . SER B 1 155 ? -15.125 17 21.625 1 94.31 155 SER B CA 1
ATOM 6645 C C . SER B 1 155 ? -14.016 16.781 20.609 1 94.31 155 SER B C 1
ATOM 6647 O O . SER B 1 155 ? -13.281 15.797 20.688 1 94.31 155 SER B O 1
ATOM 6649 N N . ILE B 1 156 ? -13.938 17.672 19.672 1 94.94 156 ILE B N 1
ATOM 6650 C CA . ILE B 1 156 ? -12.891 17.562 18.672 1 94.94 156 ILE B CA 1
ATOM 6651 C C . ILE B 1 156 ? -11.523 17.719 19.328 1 94.94 156 ILE B C 1
ATOM 6653 O O . ILE B 1 156 ? -10.625 16.891 19.094 1 94.94 156 ILE B O 1
ATOM 6657 N N . SER B 1 157 ? -11.367 18.688 20.141 1 94.44 157 SER B N 1
ATOM 6658 C CA . SER B 1 157 ? -10.094 18.922 20.812 1 94.44 157 SER B CA 1
ATOM 6659 C C . SER B 1 157 ? -9.734 17.781 21.75 1 94.44 157 SER B C 1
ATOM 6661 O O . SER B 1 157 ? -8.57 17.422 21.891 1 94.44 157 SER B O 1
ATOM 6663 N N . LEU B 1 158 ? -10.695 17.266 22.391 1 95.25 158 LEU B N 1
ATOM 6664 C CA . LEU B 1 158 ? -10.445 16.125 23.281 1 95.25 158 LEU B CA 1
ATOM 6665 C C . LEU B 1 158 ? -9.961 14.914 22.5 1 95.25 158 LEU B C 1
ATOM 6667 O O . LEU B 1 158 ? -9 14.258 22.891 1 95.25 158 LEU B O 1
ATOM 6671 N N . CYS B 1 159 ? -10.672 14.656 21.438 1 96.31 159 CYS B N 1
ATOM 6672 C CA . CYS B 1 159 ? -10.266 13.531 20.594 1 96.31 159 CYS B CA 1
ATOM 6673 C C . CYS B 1 159 ? -8.859 13.75 20.031 1 96.31 159 CYS B C 1
ATOM 6675 O O . CYS B 1 159 ? -8.062 12.812 19.984 1 96.31 159 CYS B O 1
ATOM 6677 N N . CYS B 1 160 ? -8.555 14.938 19.641 1 95.31 160 CYS B N 1
ATOM 6678 C CA . CYS B 1 160 ? -7.219 15.242 19.156 1 95.31 160 CYS B CA 1
ATOM 6679 C C . CYS B 1 160 ? -6.172 15 20.234 1 95.31 160 CYS B C 1
ATOM 6681 O O . CYS B 1 160 ? -5.102 14.461 19.953 1 95.31 160 CYS B O 1
ATOM 6683 N N . ALA B 1 161 ? -6.504 15.344 21.438 1 95.94 161 ALA B N 1
ATOM 6684 C CA . ALA B 1 161 ? -5.586 15.148 22.547 1 95.94 161 ALA B CA 1
ATOM 6685 C C . ALA B 1 161 ? -5.293 13.664 22.766 1 95.94 161 ALA B C 1
ATOM 6687 O O . ALA B 1 161 ? -4.137 13.273 22.938 1 95.94 161 ALA B O 1
ATOM 6688 N N . PHE B 1 162 ? -6.305 12.922 22.656 1 94.88 162 PHE B N 1
ATOM 6689 C CA . PHE B 1 162 ? -6.152 11.484 22.875 1 94.88 162 PHE B CA 1
ATOM 6690 C C . PHE B 1 162 ? -5.355 10.852 21.734 1 94.88 162 PHE B C 1
ATOM 6692 O O . PHE B 1 162 ? -4.504 9.992 21.969 1 94.88 162 PHE B O 1
ATOM 6699 N N . ILE B 1 163 ? -5.645 11.266 20.562 1 95.56 163 ILE B N 1
ATOM 6700 C CA . ILE B 1 163 ? -4.961 10.695 19.406 1 95.56 163 ILE B CA 1
ATOM 6701 C C . ILE B 1 163 ? -3.48 11.07 19.438 1 95.56 163 ILE B C 1
ATOM 6703 O O . ILE B 1 163 ? -2.611 10.227 19.219 1 95.56 163 ILE B O 1
ATOM 6707 N N . GLN B 1 164 ? -3.176 12.281 19.797 1 94.44 164 GLN B N 1
ATOM 6708 C CA . GLN B 1 164 ? -1.79 12.734 19.875 1 94.44 164 GLN B CA 1
ATOM 6709 C C . GLN B 1 164 ? -1.061 12.062 21.031 1 94.44 164 GLN B C 1
ATOM 6711 O O . GLN B 1 164 ? 0.129 11.758 20.938 1 94.44 164 GLN B O 1
ATOM 6716 N N . LEU B 1 165 ? -1.767 11.797 22.031 1 92.62 165 LEU B N 1
ATOM 6717 C CA . LEU B 1 165 ? -1.166 11.117 23.172 1 92.62 165 LEU B CA 1
ATOM 6718 C C . LEU B 1 165 ? -0.839 9.672 22.828 1 92.62 165 LEU B C 1
ATOM 6720 O O . LEU B 1 165 ? 0.226 9.164 23.203 1 92.62 165 LEU B O 1
ATOM 6724 N N . ILE B 1 166 ? -1.757 9.062 22.125 1 90.31 166 ILE B N 1
ATOM 6725 C CA . ILE B 1 166 ? -1.534 7.676 21.734 1 90.31 166 ILE B CA 1
ATOM 6726 C C . ILE B 1 166 ? -0.354 7.602 20.766 1 90.31 166 ILE B C 1
ATOM 6728 O O . ILE B 1 166 ? 0.453 6.672 20.828 1 90.31 166 ILE B O 1
ATOM 6732 N N . GLN B 1 167 ? -0.3 8.562 19.953 1 87.94 167 GLN B N 1
ATOM 6733 C CA . GLN B 1 167 ? 0.809 8.602 19 1 87.94 167 GLN B CA 1
ATOM 6734 C C . GLN B 1 167 ? 2.133 8.859 19.719 1 87.94 167 GLN B C 1
ATOM 6736 O O . GLN B 1 167 ? 3.191 8.438 19.234 1 87.94 167 GLN B O 1
ATOM 6741 N N . PHE B 1 168 ? 2.102 9.586 20.797 1 84.62 168 PHE B N 1
ATOM 6742 C CA . PHE B 1 168 ? 3.291 9.828 21.594 1 84.62 168 PHE B CA 1
ATOM 6743 C C . PHE B 1 168 ? 3.725 8.562 22.328 1 84.62 168 PHE B C 1
ATOM 6745 O O . PHE B 1 168 ? 4.914 8.25 22.391 1 84.62 168 PHE B O 1
ATOM 6752 N N . LEU B 1 169 ? 2.738 7.801 22.766 1 82.56 169 LEU B N 1
ATOM 6753 C CA . LEU B 1 169 ? 3.033 6.633 23.578 1 82.56 169 LEU B CA 1
ATOM 6754 C C . LEU B 1 169 ? 3.404 5.438 22.703 1 82.56 169 LEU B C 1
ATOM 6756 O O . LEU B 1 169 ? 4.27 4.637 23.078 1 82.56 169 LEU B O 1
ATOM 6760 N N . LEU B 1 170 ? 2.742 5.402 21.516 1 79.88 170 LEU B N 1
ATOM 6761 C CA . LEU B 1 170 ? 2.986 4.289 20.609 1 79.88 170 LEU B CA 1
ATOM 6762 C C . LEU B 1 170 ? 3.787 4.742 19.391 1 79.88 170 LEU B C 1
ATOM 6764 O O . LEU B 1 170 ? 3.783 5.93 19.047 1 79.88 170 LEU B O 1
ATOM 6768 N N . PRO B 1 171 ? 4.566 3.873 18.891 1 77 171 PRO B N 1
ATOM 6769 C CA . PRO B 1 171 ? 5.348 4.254 17.703 1 77 171 PRO B CA 1
ATOM 6770 C C . PRO B 1 171 ? 4.496 4.348 16.438 1 77 171 PRO B C 1
ATOM 6772 O O . PRO B 1 171 ? 4.758 3.639 15.469 1 77 171 PRO B O 1
ATOM 6775 N N . LEU B 1 172 ? 3.533 5.23 16.422 1 78.19 172 LEU B N 1
ATOM 6776 C CA . LEU B 1 172 ? 2.648 5.402 15.281 1 78.19 172 LEU B CA 1
ATOM 6777 C C . LEU B 1 172 ? 3.117 6.555 14.398 1 78.19 172 LEU B C 1
ATOM 6779 O O . LEU B 1 172 ? 2.344 7.086 13.594 1 78.19 172 LEU B O 1
ATOM 6783 N N . GLU B 1 173 ? 4.387 6.898 14.609 1 76.44 173 GLU B N 1
ATOM 6784 C CA . GLU B 1 173 ? 4.957 8.008 13.852 1 76.44 173 GLU B CA 1
ATOM 6785 C C . GLU B 1 173 ? 5.133 7.633 12.383 1 76.44 173 GLU B C 1
ATOM 6787 O O . GLU B 1 173 ? 5.297 8.508 11.531 1 76.44 173 GLU B O 1
ATOM 6792 N N . PHE B 1 174 ? 4.965 6.363 12.141 1 81.44 174 PHE B N 1
ATOM 6793 C CA . PHE B 1 174 ? 5.172 5.91 10.773 1 81.44 174 PHE B CA 1
ATOM 6794 C C . PHE B 1 174 ? 4.043 6.391 9.867 1 81.44 174 PHE B C 1
ATOM 6796 O O . PHE B 1 174 ? 4.215 6.48 8.648 1 81.44 174 PHE B O 1
ATOM 6803 N N . ILE B 1 175 ? 2.984 6.809 10.461 1 85.25 175 ILE B N 1
ATOM 6804 C CA . ILE B 1 175 ? 1.824 7.215 9.672 1 85.25 175 ILE B CA 1
ATOM 6805 C C . ILE B 1 175 ? 2.119 8.531 8.969 1 85.25 175 ILE B C 1
ATOM 6807 O O . ILE B 1 175 ? 1.64 8.766 7.855 1 85.25 175 ILE B O 1
ATOM 6811 N N . PHE B 1 176 ? 2.965 9.367 9.516 1 87.06 176 PHE B N 1
ATOM 6812 C CA . PHE B 1 176 ? 3.258 10.688 8.969 1 87.06 176 PHE B CA 1
ATOM 6813 C C . PHE B 1 176 ? 4.086 10.578 7.691 1 87.06 176 PHE B C 1
ATOM 6815 O O . PHE B 1 176 ? 4.062 11.469 6.848 1 87.06 176 PHE B O 1
ATOM 6822 N N . SER B 1 177 ? 4.711 9.453 7.559 1 88.5 177 SER B N 1
ATOM 6823 C CA . SER B 1 177 ? 5.578 9.266 6.402 1 88.5 177 SER B CA 1
ATOM 6824 C C . SER B 1 177 ? 4.766 9.078 5.125 1 88.5 177 SER B C 1
ATOM 6826 O O . SER B 1 177 ? 5.281 9.258 4.02 1 88.5 177 SER B O 1
ATOM 6828 N N . TYR B 1 178 ? 3.525 8.766 5.285 1 91.19 178 TYR B N 1
ATOM 6829 C CA . TYR B 1 178 ? 2.682 8.539 4.117 1 91.19 178 TYR B CA 1
ATOM 6830 C C . TYR B 1 178 ? 2.184 9.859 3.541 1 91.19 178 TYR B C 1
ATOM 6832 O O . TYR B 1 178 ? 1.613 9.891 2.449 1 91.19 178 TYR B O 1
ATOM 6840 N N . ILE B 1 179 ? 2.428 10.891 4.277 1 91.62 179 ILE B N 1
ATOM 6841 C CA . ILE B 1 179 ? 2.041 12.203 3.777 1 91.62 179 ILE B CA 1
ATOM 6842 C C . ILE B 1 179 ? 3.244 12.891 3.135 1 91.62 179 ILE B C 1
ATOM 6844 O O . ILE B 1 179 ? 4.016 13.57 3.812 1 91.62 179 ILE B O 1
ATOM 6848 N N . SER B 1 180 ? 3.346 12.727 1.872 1 90 180 SER B N 1
ATOM 6849 C CA . SER B 1 180 ? 4.445 13.336 1.133 1 90 180 SER B CA 1
ATOM 6850 C C . SER B 1 180 ? 4.262 14.852 1.023 1 90 180 SER B C 1
ATOM 6852 O O . SER B 1 180 ? 3.168 15.367 1.258 1 90 180 SER B O 1
ATOM 6854 N N . THR B 1 181 ? 5.297 15.539 0.753 1 86.56 181 THR B N 1
ATOM 6855 C CA . THR B 1 181 ? 5.23 16.984 0.569 1 86.56 181 THR B CA 1
ATOM 6856 C C . THR B 1 181 ? 4.332 17.344 -0.613 1 86.56 181 THR B C 1
ATOM 6858 O O . THR B 1 181 ? 3.631 18.344 -0.584 1 86.56 181 THR B O 1
ATOM 6861 N N . SER B 1 182 ? 4.34 16.516 -1.604 1 88.44 182 SER B N 1
ATOM 6862 C CA . SER B 1 182 ? 3.482 16.734 -2.764 1 88.44 182 SER B CA 1
ATOM 6863 C C . SER B 1 182 ? 2.01 16.594 -2.396 1 88.44 182 SER B C 1
ATOM 6865 O O . SER B 1 182 ? 1.175 17.391 -2.828 1 88.44 182 SER B O 1
ATOM 6867 N N . ALA B 1 183 ? 1.722 15.555 -1.63 1 91.38 183 ALA B N 1
ATOM 6868 C CA . ALA B 1 183 ? 0.344 15.344 -1.195 1 91.38 183 ALA B CA 1
ATOM 6869 C C . ALA B 1 183 ? -0.125 16.469 -0.281 1 91.38 183 ALA B C 1
ATOM 6871 O O . ALA B 1 183 ? -1.265 16.938 -0.386 1 91.38 183 ALA B O 1
ATOM 6872 N N . LEU B 1 184 ? 0.739 16.891 0.588 1 89.31 184 LEU B N 1
ATOM 6873 C CA . LEU B 1 184 ? 0.398 17.953 1.527 1 89.31 184 LEU B CA 1
ATOM 6874 C C . LEU B 1 184 ? 0.181 19.266 0.798 1 89.31 184 LEU B C 1
ATOM 6876 O O . LEU B 1 184 ? -0.747 20.016 1.119 1 89.31 184 LEU B O 1
ATOM 6880 N N . SER B 1 185 ? 1.04 19.578 -0.147 1 88.62 185 SER B N 1
ATOM 6881 C CA . SER B 1 185 ? 0.893 20.797 -0.927 1 88.62 185 SER B CA 1
ATOM 6882 C C . SER B 1 185 ? -0.399 20.781 -1.737 1 88.62 185 SER B C 1
ATOM 6884 O O . SER B 1 185 ? -1.086 21.812 -1.835 1 88.62 185 SER B O 1
ATOM 6886 N N . GLY B 1 186 ? -0.669 19.672 -2.344 1 90.62 186 GLY B N 1
ATOM 6887 C CA . GLY B 1 186 ? -1.925 19.562 -3.068 1 90.62 186 GLY B CA 1
ATOM 6888 C C . GLY B 1 186 ? -3.143 19.734 -2.18 1 90.62 186 GLY B C 1
ATOM 6889 O O . GLY B 1 186 ? -4.078 20.453 -2.531 1 90.62 186 GLY B O 1
ATOM 6890 N N . PHE B 1 187 ? -3.135 19.109 -1.059 1 92.19 187 PHE B N 1
ATOM 6891 C CA . PHE B 1 187 ? -4.266 19.188 -0.139 1 92.19 187 PHE B CA 1
ATOM 6892 C C . PHE B 1 187 ? -4.426 20.609 0.392 1 92.19 187 PHE B C 1
ATOM 6894 O O . PHE B 1 187 ? -5.547 21.078 0.583 1 92.19 187 PHE B O 1
ATOM 6901 N N . SER B 1 188 ? -3.305 21.297 0.675 1 89 188 SER B N 1
ATOM 6902 C CA . SER B 1 188 ? -3.344 22.672 1.154 1 89 188 SER B CA 1
ATOM 6903 C C . SER B 1 188 ? -3.955 23.594 0.112 1 89 188 SER B C 1
ATOM 6905 O O . SER B 1 188 ? -4.723 24.5 0.452 1 89 188 SER B O 1
ATOM 6907 N N . VAL B 1 189 ? -3.611 23.391 -1.132 1 89.31 189 VAL B N 1
ATOM 6908 C CA . VAL B 1 189 ? -4.207 24.188 -2.197 1 89.31 189 VAL B CA 1
ATOM 6909 C C . VAL B 1 189 ? -5.703 23.906 -2.287 1 89.31 189 VAL B C 1
ATOM 6911 O O . VAL B 1 189 ? -6.504 24.797 -2.545 1 89.31 189 VAL B O 1
ATOM 6914 N N . GLY B 1 190 ? -6.023 22.625 -2.152 1 91.12 190 GLY B N 1
ATOM 6915 C CA . GLY B 1 190 ? -7.438 22.281 -2.127 1 91.12 190 GLY B CA 1
ATOM 6916 C C . GLY B 1 190 ? -8.195 22.953 -0.994 1 91.12 190 GLY B C 1
ATOM 6917 O O . GLY B 1 190 ? -9.312 23.422 -1.184 1 91.12 190 GLY B O 1
ATOM 6918 N N . LEU B 1 191 ? -7.621 23.016 0.202 1 89.69 191 LEU B N 1
ATOM 6919 C CA . LEU B 1 191 ? -8.234 23.672 1.347 1 89.69 191 LEU B CA 1
ATOM 6920 C C . LEU B 1 191 ? -8.375 25.172 1.098 1 89.69 191 LEU B C 1
ATOM 6922 O O . LEU B 1 191 ? -9.352 25.781 1.541 1 89.69 191 LEU B O 1
ATOM 6926 N N . PHE B 1 192 ? -7.379 25.766 0.468 1 86.69 192 PHE B N 1
ATOM 6927 C CA . PHE B 1 192 ? -7.441 27.172 0.111 1 86.69 192 PHE B CA 1
ATOM 6928 C C . PHE B 1 192 ? -8.625 27.453 -0.809 1 86.69 192 PHE B C 1
ATOM 6930 O O . PHE B 1 192 ? -9.367 28.422 -0.606 1 86.69 192 PHE B O 1
ATOM 6937 N N . ILE B 1 193 ? -8.766 26.594 -1.784 1 87.38 193 ILE B N 1
ATOM 6938 C CA . ILE B 1 193 ? -9.883 26.75 -2.717 1 87.38 193 ILE B CA 1
ATOM 6939 C C . ILE B 1 193 ? -11.203 26.625 -1.968 1 87.38 193 ILE B C 1
ATOM 6941 O O . ILE B 1 193 ? -12.133 27.391 -2.215 1 87.38 193 ILE B O 1
ATOM 6945 N N . ARG B 1 194 ? -11.281 25.719 -1.095 1 88 194 ARG B N 1
ATOM 6946 C CA . ARG B 1 194 ? -12.492 25.531 -0.305 1 88 194 ARG B CA 1
ATOM 6947 C C . ARG B 1 194 ? -12.773 26.766 0.562 1 88 194 ARG B C 1
ATOM 6949 O O . ARG B 1 194 ? -13.93 27.125 0.772 1 88 194 ARG B O 1
ATOM 6956 N N . THR B 1 195 ? -11.766 27.312 1.093 1 84.19 195 THR B N 1
ATOM 6957 C CA . THR B 1 195 ? -11.914 28.516 1.904 1 84.19 195 THR B CA 1
ATOM 6958 C C . THR B 1 195 ? -12.43 29.688 1.06 1 84.19 195 THR B C 1
ATOM 6960 O O . THR B 1 195 ? -13.297 30.438 1.502 1 84.19 195 THR B O 1
ATOM 6963 N N . VAL B 1 196 ? -11.914 29.797 -0.126 1 81.69 196 VAL B N 1
ATOM 6964 C CA . VAL B 1 196 ? -12.359 30.844 -1.032 1 81.69 196 VAL B CA 1
ATOM 6965 C C . VAL B 1 196 ? -13.828 30.641 -1.381 1 81.69 196 VAL B C 1
ATOM 6967 O O . VAL B 1 196 ? -14.602 31.609 -1.408 1 81.69 196 VAL B O 1
ATOM 6970 N N . PHE B 1 197 ? -14.242 29.375 -1.519 1 83.5 197 PHE B N 1
ATOM 6971 C CA . PHE B 1 197 ? -15.625 29.078 -1.863 1 83.5 197 PHE B CA 1
ATOM 6972 C C . PHE B 1 197 ? -16.547 29.375 -0.687 1 83.5 197 PHE B C 1
ATOM 6974 O O . PHE B 1 197 ? -17.703 29.75 -0.88 1 83.5 197 PHE B O 1
ATOM 6981 N N . ARG B 1 198 ? -16.047 29.141 0.472 1 81.81 198 ARG B N 1
ATOM 6982 C CA . ARG B 1 198 ? -16.844 29.406 1.66 1 81.81 198 ARG B CA 1
ATOM 6983 C C . ARG B 1 198 ? -17.156 30.906 1.791 1 81.81 198 ARG B C 1
ATOM 6985 O O . ARG B 1 198 ? -18.219 31.281 2.271 1 81.81 198 ARG B O 1
ATOM 6992 N N . PHE B 1 199 ? -16.266 31.75 1.313 1 77.75 199 PHE B N 1
ATOM 6993 C CA . PHE B 1 199 ? -16.453 33.188 1.465 1 77.75 199 PHE B CA 1
ATOM 6994 C C . PHE B 1 199 ? -17.062 33.812 0.206 1 77.75 199 PHE B C 1
ATOM 6996 O O . PHE B 1 199 ? -17.5 34.969 0.212 1 77.75 199 PHE B O 1
ATOM 7003 N N . LEU B 1 200 ? -17.219 32.938 -0.858 1 74.44 200 LEU B N 1
ATOM 7004 C CA . LEU B 1 200 ? -17.672 33.438 -2.152 1 74.44 200 LEU B CA 1
ATOM 7005 C C . LEU B 1 200 ? -19.078 34 -2.053 1 74.44 200 LEU B C 1
ATOM 7007 O O . LEU B 1 200 ? -19.344 35.062 -2.604 1 74.44 200 LEU B O 1
ATOM 7011 N N . PRO B 1 201 ? -20 33.25 -1.325 1 72.12 201 PRO B N 1
ATOM 7012 C CA . PRO B 1 201 ? -21.344 33.844 -1.272 1 72.12 201 PRO B CA 1
ATOM 7013 C C . PRO B 1 201 ? -21.375 35.188 -0.595 1 72.12 201 PRO B C 1
ATOM 7015 O O . PRO B 1 201 ? -22.234 36.031 -0.896 1 72.12 201 PRO B O 1
ATOM 7018 N N . GLN B 1 202 ? -20.516 35.375 0.264 1 65.5 202 GLN B N 1
ATOM 7019 C CA . GLN B 1 202 ? -20.484 36.656 0.969 1 65.5 202 GLN B CA 1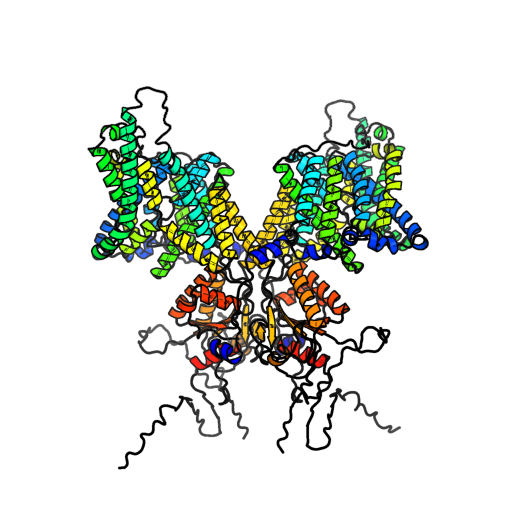
ATOM 7020 C C . GLN B 1 202 ? -20 37.781 0.049 1 65.5 202 GLN B C 1
ATOM 7022 O O . GLN B 1 202 ? -20.328 38.938 0.259 1 65.5 202 GLN B O 1
ATOM 7027 N N . PHE B 1 203 ? -19.312 37.156 -0.969 1 60.19 203 PHE B N 1
ATOM 7028 C CA . PHE B 1 203 ? -18.844 38.125 -1.949 1 60.19 203 PHE B CA 1
ATOM 7029 C C . PHE B 1 203 ? -19.922 38.438 -2.986 1 60.19 203 PHE B C 1
ATOM 7031 O O . PHE B 1 203 ? -20.031 39.531 -3.494 1 60.19 203 PHE B O 1
ATOM 7038 N N . LEU B 1 204 ? -20.781 37.062 -3.156 1 52.78 204 LEU B N 1
ATOM 7039 C CA . LEU B 1 204 ? -21.812 37.156 -4.184 1 52.78 204 LEU B CA 1
ATOM 7040 C C . LEU B 1 204 ? -23.094 37.781 -3.604 1 52.78 204 LEU B C 1
ATOM 7042 O O . LEU B 1 204 ? -23.891 38.375 -4.332 1 52.78 204 LEU B O 1
ATOM 7046 N N . VAL B 1 205 ? -23.609 37.188 -2.361 1 46.88 205 VAL B N 1
ATOM 7047 C CA . VAL B 1 205 ? -24.859 37.688 -1.79 1 46.88 205 VAL B CA 1
ATOM 7048 C C . VAL B 1 205 ? -24.891 39.219 -1.857 1 46.88 205 VAL B C 1
ATOM 7050 O O . VAL B 1 205 ? -25.906 39.844 -1.521 1 46.88 205 VAL B O 1
ATOM 7053 N N . PHE B 1 206 ? -24.062 39.875 -2.248 1 40.72 206 PHE B N 1
ATOM 7054 C CA . PHE B 1 206 ? -24.484 41.25 -2.338 1 40.72 206 PHE B CA 1
ATOM 7055 C C . PHE B 1 206 ? -25.875 41.344 -2.957 1 40.72 206 PHE B C 1
ATOM 7057 O O . PHE B 1 206 ? -26.562 42.375 -2.783 1 40.72 206 PHE B O 1
ATOM 7064 N N . ARG B 1 207 ? -26.328 40.375 -3.77 1 37.44 207 ARG B N 1
ATOM 7065 C CA . ARG B 1 207 ? -27.562 40.625 -4.492 1 37.44 207 ARG B CA 1
ATOM 7066 C C . ARG B 1 207 ? -28.766 40.156 -3.68 1 37.44 207 ARG B C 1
ATOM 7068 O O . ARG B 1 207 ? -29.828 40.781 -3.711 1 37.44 207 ARG B O 1
ATOM 7075 N N . GLY B 1 208 ? -28.875 38.812 -3.258 1 34.78 208 GLY B N 1
ATOM 7076 C CA . GLY B 1 208 ? -30.219 38.312 -2.98 1 34.78 208 GLY B CA 1
ATOM 7077 C C . GLY B 1 208 ? -30.703 38.625 -1.579 1 34.78 208 GLY B C 1
ATOM 7078 O O . GLY B 1 208 ? -31.594 37.969 -1.06 1 34.78 208 GLY B O 1
ATOM 7079 N N . HIS B 1 209 ? -30.156 39.25 -0.702 1 35.03 209 HIS B N 1
ATOM 7080 C CA . HIS B 1 209 ? -31.016 39.312 0.469 1 35.03 209 HIS B CA 1
ATOM 7081 C C . HIS B 1 209 ? -32.469 39.531 0.064 1 35.03 209 HIS B C 1
ATOM 7083 O O . HIS B 1 209 ? -32.75 39.875 -1.091 1 35.03 209 HIS B O 1
ATOM 7089 N N . ASP B 1 210 ? -33.375 40.25 1.01 1 35.16 210 ASP B N 1
ATOM 7090 C CA . ASP B 1 210 ? -34.812 40.562 0.995 1 35.16 210 ASP B CA 1
ATOM 7091 C C . ASP B 1 210 ? -35.156 41.406 -0.219 1 35.16 210 ASP B C 1
ATOM 7093 O O . ASP B 1 210 ? -35.031 42.625 -0.179 1 35.16 210 ASP B O 1
ATOM 7097 N N . CYS B 1 211 ? -34.938 41.25 -1.315 1 30.92 211 CYS B N 1
ATOM 7098 C CA . CYS B 1 211 ? -35.688 41.969 -2.322 1 30.92 211 CYS B CA 1
ATOM 7099 C C . CYS B 1 211 ? -37.156 42 -1.956 1 30.92 211 CYS B C 1
ATOM 7101 O O . CYS B 1 211 ? -38 42.5 -2.729 1 30.92 211 CYS B O 1
ATOM 7103 N N . LYS B 1 212 ? -37.688 41.188 -1.216 1 36 212 LYS B N 1
ATOM 7104 C CA . LYS B 1 212 ? -39.094 41.562 -1.189 1 36 212 LYS B CA 1
ATOM 7105 C C . LYS B 1 212 ? -39.281 42.875 -0.46 1 36 212 LYS B C 1
ATOM 7107 O O . LYS B 1 212 ? -40.406 43.406 -0.417 1 36 212 LYS B O 1
ATOM 7112 N N . SER B 1 213 ? -38.812 43.188 0.724 1 31.98 213 SER B N 1
ATOM 7113 C CA . SER B 1 213 ? -39.406 44.406 1.277 1 31.98 213 SER B CA 1
ATOM 7114 C C . SER B 1 213 ? -38.781 45.656 0.641 1 31.98 213 SER B C 1
ATOM 7116 O O . SER B 1 213 ? -37.656 45.594 0.128 1 31.98 213 SER B O 1
ATOM 7118 N N . THR B 1 214 ? -39.406 47 0.503 1 34.16 214 THR B N 1
ATOM 7119 C CA . THR B 1 214 ? -39.375 48.375 0.011 1 34.16 214 THR B CA 1
ATOM 7120 C C . THR B 1 214 ? -38.062 49.062 0.443 1 34.16 214 THR B C 1
ATOM 7122 O O . THR B 1 214 ? -37.656 50.031 -0.158 1 34.16 214 THR B O 1
ATOM 7125 N N . THR B 1 215 ? -37.625 49 1.674 1 35.44 215 THR B N 1
ATOM 7126 C CA . THR B 1 215 ? -36.531 49.844 2.201 1 35.44 215 THR B CA 1
ATOM 7127 C C . THR B 1 215 ? -35.188 49.406 1.616 1 35.44 215 THR B C 1
ATOM 7129 O O . THR B 1 215 ? -34.125 49.719 2.16 1 35.44 215 THR B O 1
ATOM 7132 N N . ALA B 1 216 ? -34.938 48.75 0.518 1 40.41 216 ALA B N 1
ATOM 7133 C CA . ALA B 1 216 ? -34 48.094 -0.419 1 40.41 216 ALA B CA 1
ATOM 7134 C C . ALA B 1 216 ? -33.156 49.125 -1.138 1 40.41 216 ALA B C 1
ATOM 7136 O O . ALA B 1 216 ? -32.125 48.781 -1.727 1 40.41 216 ALA B O 1
ATOM 7137 N N . HIS B 1 217 ? -33.531 50.344 -1.319 1 37.66 217 HIS B N 1
ATOM 7138 C CA . HIS B 1 217 ? -32.906 51.406 -2.08 1 37.66 217 HIS B CA 1
ATOM 7139 C C . HIS B 1 217 ? -31.609 51.875 -1.396 1 37.66 217 HIS B C 1
ATOM 7141 O O . HIS B 1 217 ? -30.609 52.156 -2.064 1 37.66 217 HIS B O 1
ATOM 7147 N N . ILE B 1 218 ? -31.719 52.406 -0.168 1 37.38 218 ILE B N 1
ATOM 7148 C CA . ILE B 1 218 ? -30.656 53.031 0.583 1 37.38 218 ILE B CA 1
ATOM 7149 C C . ILE B 1 218 ? -29.516 52.062 0.803 1 37.38 218 ILE B C 1
ATOM 7151 O O . ILE B 1 218 ? -28.344 52.438 0.72 1 37.38 218 ILE B O 1
ATOM 7155 N N . SER B 1 219 ? -29.719 50.719 1.062 1 43.59 219 SER B N 1
ATOM 7156 C CA . SER B 1 219 ? -28.734 49.781 1.557 1 43.59 219 SER B CA 1
ATOM 7157 C C . SER B 1 219 ? -27.891 49.188 0.417 1 43.59 219 SER B C 1
ATOM 7159 O O . SER B 1 219 ? -26.906 48.5 0.655 1 43.59 219 SER B O 1
ATOM 7161 N N . ARG B 1 220 ? -28.156 49.594 -0.679 1 48.56 220 ARG B N 1
ATOM 7162 C CA . ARG B 1 220 ? -27.484 49.281 -1.937 1 48.56 220 ARG B CA 1
ATOM 7163 C C . ARG B 1 220 ? -26.188 50.031 -2.088 1 48.56 220 ARG B C 1
ATOM 7165 O O . ARG B 1 220 ? -25.188 49.5 -2.562 1 48.56 220 ARG B O 1
ATOM 7172 N N . SER B 1 221 ? -26.391 51.25 -1.969 1 48.56 221 SER B N 1
ATOM 7173 C CA . SER B 1 221 ? -25.219 52.094 -2.166 1 48.56 221 SER B CA 1
ATOM 7174 C C . SER B 1 221 ? -24.109 51.75 -1.194 1 48.56 221 SER B C 1
ATOM 7176 O O . SER B 1 221 ? -22.922 51.719 -1.569 1 48.56 221 SER B O 1
ATOM 7178 N N . ALA B 1 222 ? -24.562 51.438 -0.039 1 51.5 222 ALA B N 1
ATOM 7179 C CA . ALA B 1 222 ? -23.609 51.094 1.021 1 51.5 222 ALA B CA 1
ATOM 7180 C C . ALA B 1 222 ? -22.938 49.75 0.76 1 51.5 222 ALA B C 1
ATOM 7182 O O . ALA B 1 222 ? -21.734 49.594 0.966 1 51.5 222 ALA B O 1
ATOM 7183 N N . ASP B 1 223 ? -23.75 48.906 0.181 1 56.19 223 ASP B N 1
ATOM 7184 C CA . ASP B 1 223 ? -23.203 47.594 -0.094 1 56.19 223 ASP B CA 1
ATOM 7185 C C . ASP B 1 223 ? -22.203 47.625 -1.255 1 56.19 223 ASP B C 1
ATOM 7187 O O . ASP B 1 223 ? -21.172 46.969 -1.222 1 56.19 223 ASP B O 1
ATOM 7191 N N . THR B 1 224 ? -22.547 48.469 -2.244 1 54.94 224 THR B N 1
ATOM 7192 C CA . THR B 1 224 ? -21.625 48.594 -3.361 1 54.94 224 THR B CA 1
ATOM 7193 C C . THR B 1 224 ? -20.297 49.219 -2.908 1 54.94 224 THR B C 1
ATOM 7195 O O . THR B 1 224 ? -19.234 48.812 -3.361 1 54.94 224 THR B O 1
ATOM 7198 N N . ILE B 1 225 ? -20.453 50.125 -2.078 1 55.28 225 ILE B N 1
ATOM 7199 C CA . ILE B 1 225 ? -19.234 50.781 -1.598 1 55.28 225 ILE B CA 1
ATOM 7200 C C . ILE B 1 225 ? -18.406 49.781 -0.768 1 55.28 225 ILE B C 1
ATOM 7202 O O . ILE B 1 225 ? -17.188 49.781 -0.833 1 55.28 225 ILE B O 1
ATOM 7206 N N . LEU B 1 226 ? -19.172 48.938 -0.146 1 58.53 226 LEU B N 1
ATOM 7207 C CA . LEU B 1 226 ? -18.484 47.938 0.652 1 58.53 226 LEU B CA 1
ATOM 7208 C C . LEU B 1 226 ? -17.734 46.938 -0.241 1 58.53 226 LEU B C 1
ATOM 7210 O O . LEU B 1 226 ? -16.609 46.562 0.077 1 58.53 226 LEU B O 1
ATOM 7214 N N . ILE B 1 227 ? -18.359 46.688 -1.316 1 59.09 227 ILE B N 1
ATOM 7215 C CA . ILE B 1 227 ? -17.719 45.781 -2.246 1 59.09 227 ILE B CA 1
ATOM 7216 C C . ILE B 1 227 ? -16.5 46.438 -2.881 1 59.09 227 ILE B C 1
ATOM 7218 O O . ILE B 1 227 ? -15.438 45.844 -3.002 1 59.09 227 ILE B O 1
ATOM 7222 N N . ILE B 1 228 ? -16.75 47.656 -3.275 1 57.81 228 ILE B N 1
ATOM 7223 C CA . ILE B 1 228 ? -15.664 48.375 -3.916 1 57.81 228 ILE B CA 1
ATOM 7224 C C . ILE B 1 228 ? -14.516 48.562 -2.924 1 57.81 228 ILE B C 1
ATOM 7226 O O . ILE B 1 228 ? -13.352 48.375 -3.277 1 57.81 228 ILE B O 1
ATOM 7230 N N . ALA B 1 229 ? -14.906 48.781 -1.783 1 56.62 229 ALA B N 1
ATOM 7231 C CA . ALA B 1 229 ? -13.875 49 -0.767 1 56.62 229 ALA B CA 1
ATOM 7232 C C . ALA B 1 229 ? -13.109 47.688 -0.498 1 56.62 229 ALA B C 1
ATOM 7234 O O . ALA B 1 229 ? -11.891 47.719 -0.331 1 56.62 229 ALA B O 1
ATOM 7235 N N . THR B 1 230 ? -13.898 46.625 -0.589 1 59.62 230 THR B N 1
ATOM 7236 C CA . THR B 1 230 ? -13.258 45.344 -0.342 1 59.62 230 THR B CA 1
ATOM 7237 C C . THR B 1 230 ? -12.344 44.969 -1.501 1 59.62 230 THR B C 1
ATOM 7239 O O . THR B 1 230 ? -11.242 44.438 -1.286 1 59.62 230 THR B O 1
ATOM 7242 N N . VAL B 1 231 ? -12.836 45.188 -2.678 1 60.84 231 VAL B N 1
ATOM 7243 C CA . VAL B 1 231 ? -12.039 44.844 -3.852 1 60.84 231 VAL B CA 1
ATOM 7244 C C . VAL B 1 231 ? -10.805 45.75 -3.916 1 60.84 231 VAL B C 1
ATOM 7246 O O . VAL B 1 231 ? -9.703 45.281 -4.223 1 60.84 231 VAL B O 1
ATOM 7249 N N . VAL B 1 232 ? -11 46.969 -3.652 1 59.09 232 VAL B N 1
ATOM 7250 C CA . VAL B 1 232 ? -9.867 47.906 -3.697 1 59.09 232 VAL B CA 1
ATOM 7251 C C . VAL B 1 232 ? -8.859 47.531 -2.611 1 59.09 232 VAL B C 1
ATOM 7253 O O . VAL B 1 232 ? -7.648 47.562 -2.854 1 59.09 232 VAL B O 1
ATOM 7256 N N . ALA B 1 233 ? -9.383 47.094 -1.575 1 57.72 233 ALA B N 1
ATOM 7257 C CA . ALA B 1 233 ? -8.492 46.688 -0.496 1 57.72 233 ALA B CA 1
ATOM 7258 C C . ALA B 1 233 ? -7.727 45.438 -0.875 1 57.72 233 ALA B C 1
ATOM 7260 O O . ALA B 1 233 ? -6.531 45.312 -0.596 1 57.72 233 ALA B O 1
ATOM 7261 N N . ALA B 1 234 ? -8.508 44.562 -1.558 1 61.16 234 ALA B N 1
ATOM 7262 C CA . ALA B 1 234 ? -7.844 43.344 -2.023 1 61.16 234 ALA B CA 1
ATOM 7263 C C . ALA B 1 234 ? -6.742 43.688 -3.029 1 61.16 234 ALA B C 1
ATOM 7265 O O . ALA B 1 234 ? -5.656 43.094 -2.982 1 61.16 234 ALA B O 1
ATOM 7266 N N . LEU B 1 235 ? -7.043 44.562 -3.92 1 60.31 235 LEU B N 1
ATOM 7267 C CA . LEU B 1 235 ? -6.074 44.938 -4.945 1 60.31 235 LEU B CA 1
ATOM 7268 C C . LEU B 1 235 ? -4.887 45.688 -4.328 1 60.31 235 LEU B C 1
ATOM 7270 O O . LEU B 1 235 ? -3.74 45.438 -4.723 1 60.31 235 LEU B O 1
ATOM 7274 N N . VAL B 1 236 ? -5.105 46.5 -3.506 1 56.94 236 VAL B N 1
ATOM 7275 C CA . VAL B 1 236 ? -4.027 47.25 -2.855 1 56.94 236 VAL B CA 1
ATOM 7276 C C . VAL B 1 236 ? -3.137 46.281 -2.078 1 56.94 236 VAL B C 1
ATOM 7278 O O . VAL B 1 236 ? -1.91 46.375 -2.102 1 56.94 236 VAL B O 1
ATOM 7281 N N . PHE B 1 237 ? -3.783 45.281 -1.573 1 56.66 237 PHE B N 1
ATOM 7282 C CA . PHE B 1 237 ? -3.076 44.25 -0.804 1 56.66 237 PHE B CA 1
ATOM 7283 C C . PHE B 1 237 ? -2.1 43.469 -1.688 1 56.66 237 PHE B C 1
ATOM 7285 O O . PHE B 1 237 ? -0.965 43.219 -1.284 1 56.66 237 PHE B O 1
ATOM 7292 N N . LEU B 1 238 ? -2.734 43.094 -2.795 1 58.34 238 LEU B N 1
ATOM 7293 C CA . LEU B 1 238 ? -1.91 42.344 -3.734 1 58.34 238 LEU B CA 1
ATOM 7294 C C . LEU B 1 238 ? -0.721 43.156 -4.203 1 58.34 238 LEU B C 1
ATOM 7296 O O . LEU B 1 238 ? 0.39 42.656 -4.336 1 58.34 238 LEU B O 1
ATOM 7300 N N . ILE B 1 239 ? -0.93 44.438 -4.406 1 56.69 239 ILE B N 1
ATOM 7301 C CA . ILE B 1 239 ? 0.13 45.344 -4.887 1 56.69 239 ILE B CA 1
ATOM 7302 C C . ILE B 1 239 ? 1.13 45.594 -3.766 1 56.69 239 ILE B C 1
ATOM 7304 O O . ILE B 1 239 ? 2.342 45.625 -3.996 1 56.69 239 ILE B O 1
ATOM 7308 N N . PHE B 1 240 ? 0.623 45.812 -2.602 1 54.66 240 PHE B N 1
ATOM 7309 C CA . PHE B 1 240 ? 1.484 46.125 -1.465 1 54.66 240 PHE B CA 1
ATOM 7310 C C . PHE B 1 240 ? 2.318 44.906 -1.076 1 54.66 240 PHE B C 1
ATOM 7312 O O . PHE B 1 240 ? 3.494 45.031 -0.729 1 54.66 240 PHE B O 1
ATOM 7319 N N . LYS B 1 241 ? 1.586 43.781 -0.896 1 57.47 241 LYS B N 1
ATOM 7320 C CA . LYS B 1 241 ? 2.34 42.594 -0.595 1 57.47 241 LYS B CA 1
ATOM 7321 C C . LYS B 1 241 ? 3.51 42.406 -1.561 1 57.47 241 LYS B C 1
ATOM 7323 O O . LYS B 1 241 ? 4.609 42.031 -1.149 1 57.47 241 LYS B O 1
ATOM 7328 N N . TRP B 1 242 ? 3.266 42.688 -2.816 1 56 242 TRP B N 1
ATOM 7329 C CA . TRP B 1 242 ? 4.309 42.5 -3.82 1 56 242 TRP B CA 1
ATOM 7330 C C . TRP B 1 242 ? 5.379 43.594 -3.689 1 56 242 TRP B C 1
ATOM 7332 O O . TRP B 1 242 ? 6.578 43.281 -3.709 1 56 242 TRP B O 1
ATOM 7342 N N . ARG B 1 243 ? 4.98 44.844 -3.576 1 52 243 ARG B N 1
ATOM 7343 C CA . ARG B 1 243 ? 5.953 45.906 -3.674 1 52 243 ARG B CA 1
ATOM 7344 C C . ARG B 1 243 ? 6.426 46.344 -2.291 1 52 243 ARG B C 1
ATOM 7346 O O . ARG B 1 243 ? 7.617 46.594 -2.084 1 52 243 ARG B O 1
ATOM 7353 N N . LEU B 1 244 ? 5.562 46.469 -1.422 1 54.22 244 LEU B N 1
ATOM 7354 C CA . LEU B 1 244 ? 5.906 47.094 -0.149 1 54.22 244 LEU B CA 1
ATOM 7355 C C . LEU B 1 244 ? 6.684 46.125 0.738 1 54.22 244 LEU B C 1
ATOM 7357 O O . LEU B 1 244 ? 7.562 46.531 1.494 1 54.22 244 LEU B O 1
ATOM 7361 N N . SER B 1 245 ? 6.258 44.844 0.711 1 56.97 245 SER B N 1
ATOM 7362 C CA . SER B 1 245 ? 7.035 43.906 1.489 1 56.97 245 SER B CA 1
ATOM 7363 C C . SER B 1 245 ? 8.516 43.969 1.145 1 56.97 245 SER B C 1
ATOM 7365 O O . SER B 1 245 ? 9.375 43.906 2.029 1 56.97 245 SER B O 1
ATOM 7367 N N . ARG B 1 246 ? 8.773 44.219 -0.061 1 57.25 246 ARG B N 1
ATOM 7368 C CA . ARG B 1 246 ? 10.164 44.344 -0.483 1 57.25 246 ARG B CA 1
ATOM 7369 C C . ARG B 1 246 ? 10.789 45.625 0.051 1 57.25 246 ARG B C 1
ATOM 7371 O O . ARG B 1 246 ? 11.953 45.625 0.475 1 57.25 246 ARG B O 1
ATOM 7378 N N . LEU B 1 247 ? 10.031 46.656 -0.005 1 56.47 247 LEU B N 1
ATOM 7379 C CA . LEU B 1 247 ? 10.578 47.906 0.43 1 56.47 247 LEU B CA 1
ATOM 7380 C C . LEU B 1 247 ? 10.789 47.938 1.94 1 56.47 247 LEU B C 1
ATOM 7382 O O . LEU B 1 247 ? 11.805 48.438 2.424 1 56.47 247 LEU B O 1
ATOM 7386 N N . LEU B 1 248 ? 9.773 47.438 2.623 1 55.12 248 LEU B N 1
ATOM 7387 C CA . LEU B 1 248 ? 9.898 47.438 4.078 1 55.12 248 LEU B CA 1
ATOM 7388 C C . LEU B 1 248 ? 10.945 46.438 4.531 1 55.12 248 LEU B C 1
ATOM 7390 O O . LEU B 1 248 ? 11.656 46.656 5.504 1 55.12 248 LEU B O 1
ATOM 7394 N N . GLN B 1 249 ? 10.883 45.312 3.916 1 58.81 249 GLN B N 1
ATOM 7395 C CA . GLN B 1 249 ? 11.922 44.344 4.234 1 58.81 249 GLN B CA 1
ATOM 7396 C C . GLN B 1 249 ? 13.312 44.969 4.113 1 58.81 249 GLN B C 1
ATOM 7398 O O . GLN B 1 249 ? 14.203 44.656 4.914 1 58.81 249 GLN B O 1
ATOM 7403 N N . SER B 1 250 ? 13.453 45.781 3.092 1 56.44 250 SER B N 1
ATOM 7404 C CA . SER B 1 250 ? 14.766 46.406 2.9 1 56.44 250 SER B CA 1
ATOM 7405 C C . SER B 1 250 ? 15.062 47.406 3.996 1 56.44 250 SER B C 1
ATOM 7407 O O . SER B 1 250 ? 16.219 47.594 4.379 1 56.44 250 SER B O 1
ATOM 7409 N N . LYS B 1 251 ? 14 48.031 4.387 1 53.16 251 LYS B N 1
ATOM 7410 C CA . LYS B 1 251 ? 14.281 49.125 5.32 1 53.16 251 LYS B CA 1
ATOM 7411 C C . LYS B 1 251 ? 14.172 48.656 6.766 1 53.16 251 LYS B C 1
ATOM 7413 O O . LYS B 1 251 ? 14.969 49.062 7.617 1 53.16 251 LYS B O 1
ATOM 7418 N N . ILE B 1 252 ? 13.086 48 7.047 1 54.34 252 ILE B N 1
ATOM 7419 C CA . ILE B 1 252 ? 12.852 47.688 8.445 1 54.34 252 ILE B CA 1
ATOM 7420 C C . ILE B 1 252 ? 13.266 46.219 8.719 1 54.34 252 ILE B C 1
ATOM 7422 O O . ILE B 1 252 ? 13.516 45.844 9.867 1 54.34 252 ILE B O 1
ATOM 7426 N N . GLY B 1 253 ? 13.758 45.625 7.754 1 53.44 253 GLY B N 1
ATOM 7427 C CA . GLY B 1 253 ? 14.281 44.25 7.879 1 53.44 253 GLY B CA 1
ATOM 7428 C C . GLY B 1 253 ? 13.195 43.219 8.102 1 53.44 253 GLY B C 1
ATOM 7429 O O . GLY B 1 253 ? 13.492 42.062 8.391 1 53.44 253 GLY B O 1
ATOM 7430 N N . PHE B 1 254 ? 11.891 43.812 8.461 1 57.06 254 PHE B N 1
ATOM 7431 C CA . PHE B 1 254 ? 10.852 42.844 8.781 1 57.06 254 PHE B CA 1
ATOM 7432 C C . PHE B 1 254 ? 9.75 42.844 7.727 1 57.06 254 PHE B C 1
ATOM 7434 O O . PHE B 1 254 ? 9.523 43.875 7.082 1 57.06 254 PHE B O 1
ATOM 7441 N N . SER B 1 255 ? 9.219 41.688 7.441 1 58.25 255 SER B N 1
ATOM 7442 C CA . SER B 1 255 ? 8.062 41.656 6.555 1 58.25 255 SER B CA 1
ATOM 7443 C C . SER B 1 255 ? 6.812 42.188 7.246 1 58.25 255 SER B C 1
ATOM 7445 O O . SER B 1 255 ? 6.461 41.75 8.344 1 58.25 255 SER B O 1
ATOM 7447 N N . ALA B 1 256 ? 6.383 43.469 7.023 1 58.5 256 ALA B N 1
ATOM 7448 C CA . ALA B 1 256 ? 5.27 44.188 7.652 1 58.5 256 ALA B CA 1
ATOM 7449 C C . ALA B 1 256 ? 4.004 43.312 7.648 1 58.5 256 ALA B C 1
ATOM 7451 O O . ALA B 1 256 ? 3.76 42.562 6.703 1 58.5 256 ALA B O 1
ATOM 7452 N N . PRO B 1 257 ? 3.283 43.188 8.898 1 64 257 PRO B N 1
ATOM 7453 C CA . PRO B 1 257 ? 2 42.5 8.938 1 64 257 PRO B CA 1
ATOM 7454 C C . PRO B 1 257 ? 0.94 43.125 8.055 1 64 257 PRO B C 1
ATOM 7456 O O . PRO B 1 257 ? 0.102 43.906 8.547 1 64 257 PRO B O 1
ATOM 7459 N N . HIS B 1 258 ? 0.922 42.938 6.809 1 64.19 258 HIS B N 1
ATOM 7460 C CA . HIS B 1 258 ? 0.063 43.562 5.824 1 64.19 258 HIS B CA 1
ATOM 7461 C C . HIS B 1 258 ? -1.409 43.312 6.113 1 64.19 258 HIS B C 1
ATOM 7463 O O . HIS B 1 258 ? -2.266 44.156 5.84 1 64.19 258 HIS B O 1
ATOM 7469 N N . GLU B 1 259 ? -1.6 42.25 6.812 1 65.5 259 GLU B N 1
ATOM 7470 C CA . GLU B 1 259 ? -2.99 41.875 7.066 1 65.5 259 GLU B CA 1
ATOM 7471 C C . GLU B 1 259 ? -3.648 42.844 8.047 1 65.5 259 GLU B C 1
ATOM 7473 O O . GLU B 1 259 ? -4.785 43.25 7.832 1 65.5 259 GLU B O 1
ATOM 7478 N N . PHE B 1 260 ? -2.916 43.312 8.984 1 67.38 260 PHE B N 1
ATOM 7479 C CA . PHE B 1 260 ? -3.469 44.188 10 1 67.38 260 PHE B CA 1
ATOM 7480 C C . PHE B 1 260 ? -3.73 45.562 9.414 1 67.38 260 PHE B C 1
ATOM 7482 O O . PHE B 1 260 ? -4.762 46.188 9.703 1 67.38 260 PHE B O 1
ATOM 7489 N N . PHE B 1 261 ? -2.869 45.938 8.602 1 66.5 261 PHE B N 1
ATOM 7490 C CA . PHE B 1 261 ? -3.012 47.281 8.07 1 66.5 261 PHE B CA 1
ATOM 7491 C C . PHE B 1 261 ? -4.203 47.375 7.121 1 66.5 261 PHE B C 1
ATOM 7493 O O . PHE B 1 261 ? -4.906 48.375 7.09 1 66.5 261 PHE B O 1
ATOM 7500 N N . VAL B 1 262 ? -4.383 46.281 6.469 1 66.56 262 VAL B N 1
ATOM 7501 C CA . VAL B 1 262 ? -5.535 46.25 5.574 1 66.56 262 VAL B CA 1
ATOM 7502 C C . VAL B 1 262 ? -6.824 46.312 6.391 1 66.56 262 VAL B C 1
ATOM 7504 O O . VAL B 1 262 ? -7.75 47.062 6.062 1 66.56 262 VAL B O 1
ATOM 7507 N N . LEU B 1 263 ? -6.852 45.5 7.398 1 69 263 LEU B N 1
ATOM 7508 C CA . LEU B 1 263 ? -8.039 45.469 8.25 1 69 263 LEU B CA 1
ATOM 7509 C C . LEU B 1 263 ? -8.281 46.812 8.898 1 69 263 LEU B C 1
ATOM 7511 O O . LEU B 1 263 ? -9.422 47.281 8.969 1 69 263 LEU B O 1
ATOM 7515 N N . LEU B 1 264 ? -7.199 47.438 9.219 1 69 264 LEU B N 1
ATOM 7516 C CA . LEU B 1 264 ? -7.309 48.75 9.875 1 69 264 LEU B CA 1
ATOM 7517 C C . LEU B 1 264 ? -7.797 49.812 8.898 1 69 264 LEU B C 1
ATOM 7519 O O . LEU B 1 264 ? -8.648 50.625 9.25 1 69 264 LEU B O 1
ATOM 7523 N N . THR B 1 265 ? -7.266 49.719 7.781 1 69.12 265 THR B N 1
ATOM 7524 C CA . THR B 1 265 ? -7.629 50.719 6.781 1 69.12 265 THR B CA 1
ATOM 7525 C C . THR B 1 265 ? -9.094 50.594 6.379 1 69.12 265 THR B C 1
ATOM 7527 O O . THR B 1 265 ? -9.805 51.562 6.223 1 69.12 265 THR B O 1
ATOM 7530 N N . VAL B 1 266 ? -9.492 49.375 6.188 1 69.5 266 VAL B N 1
ATOM 7531 C CA . VAL B 1 266 ? -10.875 49.125 5.793 1 69.5 266 VAL B CA 1
ATOM 7532 C C . VAL B 1 266 ? -11.812 49.562 6.918 1 69.5 266 VAL B C 1
ATOM 7534 O O . VAL B 1 266 ? -12.852 50.188 6.664 1 69.5 266 VAL B O 1
ATOM 7537 N N . THR B 1 267 ? -11.438 49.25 8.109 1 69.62 267 THR B N 1
ATOM 7538 C CA . THR B 1 267 ? -12.25 49.625 9.266 1 69.62 267 THR B CA 1
ATOM 7539 C C . THR B 1 267 ? -12.352 51.156 9.375 1 69.62 267 THR B C 1
ATOM 7541 O O . THR B 1 267 ? -13.422 51.688 9.672 1 69.62 267 THR B O 1
ATOM 7544 N N . LEU B 1 268 ? -11.281 51.75 9.055 1 68.19 268 LEU B N 1
ATOM 7545 C CA . LEU B 1 268 ? -11.266 53.188 9.148 1 68.19 268 LEU B CA 1
ATOM 7546 C C . LEU B 1 268 ? -12.125 53.812 8.055 1 68.19 268 LEU B C 1
ATOM 7548 O O . LEU B 1 268 ? -12.82 54.812 8.289 1 68.19 268 LEU B O 1
ATOM 7552 N N . ILE B 1 269 ? -12.031 53.25 6.957 1 69.12 269 ILE B N 1
ATOM 7553 C CA . ILE B 1 269 ? -12.82 53.75 5.84 1 69.12 269 ILE B CA 1
ATOM 7554 C C . ILE B 1 269 ? -14.312 53.594 6.145 1 69.12 269 ILE B C 1
ATOM 7556 O O . ILE B 1 269 ? -15.102 54.531 5.918 1 69.12 269 ILE B O 1
ATOM 7560 N N . ILE B 1 270 ? -14.664 52.5 6.656 1 67.31 270 ILE B N 1
ATOM 7561 C CA . ILE B 1 270 ? -16.078 52.25 6.949 1 67.31 270 ILE B CA 1
ATOM 7562 C C . ILE B 1 270 ? -16.516 53.125 8.117 1 67.31 270 ILE B C 1
ATOM 7564 O O . ILE B 1 270 ? -17.625 53.688 8.109 1 67.31 270 ILE B O 1
ATOM 7568 N N . PHE B 1 271 ? -15.625 53.219 9.047 1 63.28 271 PHE B N 1
ATOM 7569 C CA . PHE B 1 271 ? -15.938 54.031 10.234 1 63.28 271 PHE B CA 1
ATOM 7570 C C . PHE B 1 271 ? -16.172 55.469 9.852 1 63.28 271 PHE B C 1
ATOM 7572 O O . PHE B 1 271 ? -17.078 56.125 10.391 1 63.28 271 PHE B O 1
ATOM 7579 N N . PHE B 1 272 ? -15.375 56 8.945 1 64.62 272 PHE B N 1
ATOM 7580 C CA . PHE B 1 272 ? -15.461 57.406 8.625 1 64.62 272 PHE B CA 1
ATOM 7581 C C . PHE B 1 272 ? -16.531 57.656 7.57 1 64.62 272 PHE B C 1
ATOM 7583 O O . PHE B 1 272 ? -17.188 58.719 7.578 1 64.62 272 PHE B O 1
ATOM 7590 N N . PHE B 1 273 ? -16.703 56.781 6.668 1 63.59 273 PHE B N 1
ATOM 7591 C CA . PHE B 1 273 ? -17.578 57.062 5.547 1 63.59 273 PHE B CA 1
ATOM 7592 C C . PHE B 1 273 ? -18.984 56.531 5.805 1 63.59 273 PHE B C 1
ATOM 7594 O O . PHE B 1 273 ? -19.969 57.062 5.258 1 63.59 273 PHE B O 1
ATOM 7601 N N . GLN B 1 274 ? -19.109 55.438 6.441 1 60.59 274 GLN B N 1
ATOM 7602 C CA . GLN B 1 274 ? -20.453 54.938 6.719 1 60.59 274 GLN B CA 1
ATOM 7603 C C . GLN B 1 274 ? -20.594 54.531 8.18 1 60.59 274 GLN B C 1
ATOM 7605 O O . GLN B 1 274 ? -20.688 53.344 8.484 1 60.59 274 GLN B O 1
ATOM 7610 N N . PRO B 1 275 ? -20.688 55.406 9.039 1 57.66 275 PRO B N 1
ATOM 7611 C CA . PRO B 1 275 ? -20.781 55.094 10.461 1 57.66 275 PRO B CA 1
ATOM 7612 C C . PRO B 1 275 ? -22.016 54.281 10.812 1 57.66 275 PRO B C 1
ATOM 7614 O O . PRO B 1 275 ? -22.016 53.531 11.797 1 57.66 275 PRO B O 1
ATOM 7617 N N . ASP B 1 276 ? -23.031 54.344 10.016 1 56.25 276 ASP B N 1
ATOM 7618 C CA . ASP B 1 276 ? -24.266 53.625 10.32 1 56.25 276 ASP B CA 1
ATOM 7619 C C . ASP B 1 276 ? -24.078 52.125 10.125 1 56.25 276 ASP B C 1
ATOM 7621 O O . ASP B 1 276 ? -24.656 51.312 10.875 1 56.25 276 ASP B O 1
ATOM 7625 N N . VAL B 1 277 ? -23.438 51.812 9.141 1 54.69 277 VAL B N 1
ATOM 7626 C CA . VAL B 1 277 ? -23.219 50.406 8.875 1 54.69 277 VAL B CA 1
ATOM 7627 C C . VAL B 1 277 ? -22.312 49.812 9.953 1 54.69 277 VAL B C 1
ATOM 7629 O O . VAL B 1 277 ? -22.5 48.656 10.367 1 54.69 277 VAL B O 1
ATOM 7632 N N . ALA B 1 278 ? -21.297 50.562 10.383 1 53.53 278 ALA B N 1
ATOM 7633 C CA . ALA B 1 278 ? -20.438 50.156 11.492 1 53.53 278 ALA B CA 1
ATOM 7634 C C . ALA B 1 278 ? -21.266 49.906 12.75 1 53.53 278 ALA B C 1
ATOM 7636 O O . ALA B 1 278 ? -20.938 49 13.539 1 53.53 278 ALA B O 1
ATOM 7637 N N . ALA B 1 279 ? -22.234 50.719 12.898 1 50.41 279 ALA B N 1
ATOM 7638 C CA . ALA B 1 279 ? -23.109 50.625 14.062 1 50.41 279 ALA B CA 1
ATOM 7639 C C . ALA B 1 279 ? -24.062 49.438 13.922 1 50.41 279 ALA B C 1
ATOM 7641 O O . ALA B 1 279 ? -24.484 48.844 14.922 1 50.41 279 ALA B O 1
ATOM 7642 N N . GLN B 1 280 ? -24.547 49.219 12.75 1 46.31 280 GLN B N 1
ATOM 7643 C CA . GLN B 1 280 ? -25.578 48.219 12.555 1 46.31 280 GLN B CA 1
ATOM 7644 C C . GLN B 1 280 ? -24.969 46.812 12.375 1 46.31 280 GLN B C 1
ATOM 7646 O O . GLN B 1 280 ? -25.688 45.844 12.227 1 46.31 280 GLN B O 1
ATOM 7651 N N . SER B 1 281 ? -23.844 46.781 12.047 1 47.69 281 SER B N 1
ATOM 7652 C CA . SER B 1 281 ? -23.281 45.438 11.875 1 47.69 281 SER B CA 1
ATOM 7653 C C . SER B 1 281 ? -23.641 44.531 13.055 1 47.69 281 SER B C 1
ATOM 7655 O O . SER B 1 281 ? -23.25 44.781 14.188 1 47.69 281 SER B O 1
ATOM 7657 N N . THR B 1 282 ? -24.875 44.219 13.133 1 45.34 282 THR B N 1
ATOM 7658 C CA . THR B 1 282 ? -25.625 43.344 14.008 1 45.34 282 THR B CA 1
ATOM 7659 C C . THR B 1 282 ? -24.734 42.219 14.531 1 45.34 282 THR B C 1
ATOM 7661 O O . THR B 1 282 ? -25.094 41.5 15.469 1 45.34 282 THR B O 1
ATOM 7664 N N . SER B 1 283 ? -23.812 41.656 13.828 1 52.28 283 SER B N 1
ATOM 7665 C CA . SER B 1 283 ? -23.234 40.438 14.336 1 52.28 283 SER B CA 1
ATOM 7666 C C . SER B 1 283 ? -22.094 40.719 15.305 1 52.28 283 SER B C 1
ATOM 7668 O O . SER B 1 283 ? -20.969 41 14.883 1 52.28 283 SER B O 1
ATOM 7670 N N . ARG B 1 284 ? -22.438 41.344 16.453 1 57.44 284 ARG B N 1
ATOM 7671 C CA . ARG B 1 284 ? -21.484 41.562 17.531 1 57.44 284 ARG B CA 1
ATOM 7672 C C . ARG B 1 284 ? -20.625 40.344 17.781 1 57.44 284 ARG B C 1
ATOM 7674 O O . ARG B 1 284 ? -21.141 39.25 18 1 57.44 284 ARG B O 1
ATOM 7681 N N . ILE B 1 285 ? -19.359 40.469 17.375 1 65.44 285 ILE B N 1
ATOM 7682 C CA . ILE B 1 285 ? -18.375 39.438 17.703 1 65.44 285 ILE B CA 1
ATOM 7683 C C . ILE B 1 285 ? -18.297 39.281 19.219 1 65.44 285 ILE B C 1
ATOM 7685 O O . ILE B 1 285 ? -18.047 40.25 19.938 1 65.44 285 ILE B O 1
ATOM 7689 N N . ASP B 1 286 ? -18.906 38.281 19.812 1 71.31 286 ASP B N 1
ATOM 7690 C CA . ASP B 1 286 ? -18.828 37.938 21.234 1 71.31 286 ASP B CA 1
ATOM 7691 C C . ASP B 1 286 ? -17.406 37.531 21.625 1 71.31 286 ASP B C 1
ATOM 7693 O O . ASP B 1 286 ? -16.906 36.5 21.172 1 71.31 286 ASP B O 1
ATOM 7697 N N . LEU B 1 287 ? -16.672 38.469 22.156 1 77.38 287 LEU B N 1
ATOM 7698 C CA . LEU B 1 287 ? -15.32 38.188 22.641 1 77.38 287 LEU B CA 1
ATOM 7699 C C . LEU B 1 287 ? -15.328 37.875 24.141 1 77.38 287 LEU B C 1
ATOM 7701 O O . LEU B 1 287 ? -14.422 38.312 24.859 1 77.38 287 LEU B O 1
ATOM 7705 N N . SER B 1 288 ? -16.422 37.156 24.547 1 77.94 288 SER B N 1
ATOM 7706 C CA . SER B 1 288 ? -16.484 36.75 25.953 1 77.94 288 SER B CA 1
ATOM 7707 C C . SER B 1 288 ? -15.562 35.562 26.234 1 77.94 288 SER B C 1
ATOM 7709 O O . SER B 1 288 ? -15.312 34.75 25.359 1 77.94 288 SER B O 1
ATOM 7711 N N . ILE B 1 289 ? -14.992 35.562 27.359 1 81 289 ILE B N 1
ATOM 7712 C CA . ILE B 1 289 ? -14.102 34.469 27.797 1 81 289 ILE B CA 1
ATOM 7713 C C . ILE B 1 289 ? -14.859 33.156 27.828 1 81 289 ILE B C 1
ATOM 7715 O O . ILE B 1 289 ? -15.953 33.062 28.406 1 81 289 ILE B O 1
ATOM 7719 N N . PRO B 1 290 ? -14.305 32.188 27.078 1 83.12 290 PRO B N 1
ATOM 7720 C CA . PRO B 1 290 ? -14.992 30.906 27.062 1 83.12 290 PRO B CA 1
ATOM 7721 C C . PRO B 1 290 ? -15.062 30.266 28.453 1 83.12 290 PRO B C 1
ATOM 7723 O O . PRO B 1 290 ? -14.133 30.406 29.25 1 83.12 290 PRO B O 1
ATOM 7726 N N . LYS B 1 291 ? -16.188 29.641 28.734 1 82.44 291 LYS B N 1
ATOM 7727 C CA . LYS B 1 291 ? -16.406 28.969 30.031 1 82.44 291 LYS B CA 1
ATOM 7728 C C . LYS B 1 291 ? -15.945 27.531 29.984 1 82.44 291 LYS B C 1
ATOM 7730 O O . LYS B 1 291 ? -15.906 26.906 28.922 1 82.44 291 LYS B O 1
ATOM 7735 N N . ILE B 1 292 ? -15.461 27.156 31.156 1 83.62 292 ILE B N 1
ATOM 7736 C CA . ILE B 1 292 ? -15.039 25.766 31.281 1 83.62 292 ILE B CA 1
ATOM 7737 C C . ILE B 1 292 ? -16.25 24.844 31.141 1 83.62 292 ILE B C 1
ATOM 7739 O O . ILE B 1 292 ? -17.281 25.078 31.75 1 83.62 292 ILE B O 1
ATOM 7743 N N . GLY B 1 293 ? -16.297 24.078 30.031 1 74.06 293 GLY B N 1
ATOM 7744 C CA . GLY B 1 293 ? -17.391 23.141 29.844 1 74.06 293 GLY B CA 1
ATOM 7745 C C . GLY B 1 293 ? -16.938 21.703 29.766 1 74.06 293 GLY B C 1
ATOM 7746 O O . GLY B 1 293 ? -15.789 21.422 29.438 1 74.06 293 GLY B O 1
ATOM 7747 N N . LEU B 1 294 ? -17.875 20.875 30.391 1 67.62 294 LEU B N 1
ATOM 7748 C CA . LEU B 1 294 ? -17.594 19.438 30.328 1 67.62 294 LEU B CA 1
ATOM 7749 C C . LEU B 1 294 ? -17.672 18.922 28.906 1 67.62 294 LEU B C 1
ATOM 7751 O O . LEU B 1 294 ? -18.469 19.422 28.109 1 67.62 294 LEU B O 1
ATOM 7755 N N . TRP B 1 295 ? -16.75 18.141 28.516 1 69.56 295 TRP B N 1
ATOM 7756 C CA . TRP B 1 295 ? -16.672 17.594 27.156 1 69.56 295 TRP B CA 1
ATOM 7757 C C . TRP B 1 295 ? -17.844 16.656 26.891 1 69.56 295 TRP B C 1
ATOM 7759 O O . TRP B 1 295 ? -18.375 16.031 27.812 1 69.56 295 TRP B O 1
ATOM 7769 N N . ALA B 1 296 ? -18.562 16.844 25.766 1 77.06 296 ALA B N 1
ATOM 7770 C CA . ALA B 1 296 ? -19.516 15.867 25.266 1 77.06 296 ALA B CA 1
ATOM 7771 C C . ALA B 1 296 ? -18.797 14.641 24.703 1 77.06 296 ALA B C 1
ATOM 7773 O O . ALA B 1 296 ? -17.703 14.75 24.141 1 77.06 296 ALA B O 1
ATOM 7774 N N . PHE B 1 297 ? -19.266 13.5 25.062 1 83.75 297 PHE B N 1
ATOM 7775 C CA . PHE B 1 297 ? -18.656 12.273 24.562 1 83.75 297 PHE B CA 1
ATOM 7776 C C . PHE B 1 297 ? -18.641 12.242 23.047 1 83.75 297 PHE B C 1
ATOM 7778 O O . PHE B 1 297 ? -19.656 12.523 22.406 1 83.75 297 PHE B O 1
ATOM 7785 N N . PRO B 1 298 ? -17.484 12.094 22.531 1 88.12 298 PRO B N 1
ATOM 7786 C CA . PRO B 1 298 ? -17.328 12.141 21.078 1 88.12 298 PRO B CA 1
ATOM 7787 C C . PRO B 1 298 ? -18 10.961 20.375 1 88.12 298 PRO B C 1
ATOM 7789 O O . PRO B 1 298 ? -18.031 9.852 20.922 1 88.12 298 PRO B O 1
ATOM 7792 N N . SER B 1 299 ? -18.734 11.219 19.406 1 90.5 299 SER B N 1
ATOM 7793 C CA . SER B 1 299 ? -19.281 10.18 18.547 1 90.5 299 SER B CA 1
ATOM 7794 C C . SER B 1 299 ? -18.188 9.547 17.688 1 90.5 299 SER B C 1
ATOM 7796 O O . SER B 1 299 ? -17.062 10.039 17.656 1 90.5 299 SER B O 1
ATOM 7798 N N . TRP B 1 300 ? -18.453 8.43 17.047 1 88.56 300 TRP B N 1
ATOM 7799 C CA . TRP B 1 300 ? -17.5 7.754 16.172 1 88.56 300 TRP B CA 1
ATOM 7800 C C . TRP B 1 300 ? -17.125 8.641 14.992 1 88.56 300 TRP B C 1
ATOM 7802 O O . TRP B 1 300 ? -15.961 8.664 14.586 1 88.56 300 TRP B O 1
ATOM 7812 N N . SER B 1 301 ? -18.078 9.383 14.539 1 91.12 301 SER B N 1
ATOM 7813 C CA . SER B 1 301 ? -17.797 10.266 13.414 1 91.12 301 SER B CA 1
ATOM 7814 C C . SER B 1 301 ? -16.875 11.406 13.828 1 91.12 301 SER B C 1
ATOM 7816 O O . SER B 1 301 ? -16 11.812 13.062 1 91.12 301 SER B O 1
ATOM 7818 N N . THR B 1 302 ? -17.047 11.867 15.07 1 94 302 THR B N 1
ATOM 7819 C CA . THR B 1 302 ? -16.188 12.93 15.578 1 94 302 THR B CA 1
ATOM 7820 C C . THR B 1 302 ? -14.766 12.414 15.781 1 94 302 THR B C 1
ATOM 7822 O O . THR B 1 302 ? -13.797 13.141 15.539 1 94 302 THR B O 1
ATOM 7825 N N . PHE B 1 303 ? -14.719 11.172 16.125 1 94.88 303 PHE B N 1
ATOM 7826 C CA . PHE B 1 303 ? -13.406 10.578 16.359 1 94.88 303 PHE B CA 1
ATOM 7827 C C . PHE B 1 303 ? -12.633 10.453 15.047 1 94.88 303 PHE B C 1
ATOM 7829 O O . PHE B 1 303 ? -11.445 10.773 14.984 1 94.88 303 PHE B O 1
ATOM 7836 N N . VAL B 1 304 ? -13.281 10.086 14.039 1 93.31 304 VAL B N 1
ATOM 7837 C CA . VAL B 1 304 ? -12.641 9.906 12.734 1 93.31 304 VAL B CA 1
ATOM 7838 C C . VAL B 1 304 ? -12.234 11.266 12.172 1 93.31 304 VAL B C 1
ATOM 7840 O O . VAL B 1 304 ? -11.133 11.414 11.625 1 93.31 304 VAL B O 1
ATOM 7843 N N . ASP B 1 305 ? -13.023 12.234 12.32 1 96 305 ASP B N 1
ATOM 7844 C CA . ASP B 1 305 ? -12.695 13.578 11.875 1 96 305 ASP B CA 1
ATOM 7845 C C . ASP B 1 305 ? -11.508 14.148 12.641 1 96 305 ASP B C 1
ATOM 7847 O O . ASP B 1 305 ? -10.617 14.766 12.055 1 96 305 ASP B O 1
ATOM 7851 N N . SER B 1 306 ? -11.586 13.867 13.945 1 96.31 306 SER B N 1
ATOM 7852 C CA . SER B 1 306 ? -10.508 14.391 14.781 1 96.31 306 SER B CA 1
ATOM 7853 C C . SER B 1 306 ? -9.188 13.703 14.461 1 96.31 306 SER B C 1
ATOM 7855 O O . SER B 1 306 ? -8.117 14.305 14.617 1 96.31 306 SER B O 1
ATOM 7857 N N . PHE B 1 307 ? -9.297 12.469 14.039 1 95.31 307 PHE B N 1
ATOM 7858 C CA . PHE B 1 307 ? -8.102 11.766 13.602 1 95.31 307 PHE B CA 1
ATOM 7859 C C . PHE B 1 307 ? -7.477 12.469 12.398 1 95.31 307 PHE B C 1
ATOM 7861 O O . PHE B 1 307 ? -6.262 12.695 12.367 1 95.31 307 PHE B O 1
ATOM 7868 N N . ALA B 1 308 ? -8.273 12.852 11.492 1 95.19 308 ALA B N 1
ATOM 7869 C CA . ALA B 1 308 ? -7.801 13.555 10.297 1 95.19 308 ALA B CA 1
ATOM 7870 C C . ALA B 1 308 ? -7.242 14.93 10.664 1 95.19 308 ALA B C 1
ATOM 7872 O O . ALA B 1 308 ? -6.176 15.32 10.18 1 95.19 308 ALA B O 1
ATOM 7873 N N . ILE B 1 309 ? -7.855 15.656 11.508 1 95 309 ILE B N 1
ATOM 7874 C CA . ILE B 1 309 ? -7.445 17 11.914 1 95 309 ILE B CA 1
ATOM 7875 C C . ILE B 1 309 ? -6.105 16.922 12.648 1 95 309 ILE B C 1
ATOM 7877 O O . ILE B 1 309 ? -5.199 17.719 12.367 1 95 309 ILE B O 1
ATOM 7881 N N . SER B 1 310 ? -6.043 15.969 13.516 1 94.5 310 SER B N 1
ATOM 7882 C CA . SER B 1 310 ? -4.828 15.836 14.312 1 94.5 310 SER B CA 1
ATOM 7883 C C . SER B 1 310 ? -3.627 15.492 13.445 1 94.5 310 SER B C 1
ATOM 7885 O O . SER B 1 310 ? -2.555 16.078 13.594 1 94.5 310 SER B O 1
ATOM 7887 N N . ILE B 1 311 ? -3.791 14.586 12.523 1 93.25 311 ILE B N 1
ATOM 7888 C CA . ILE B 1 311 ? -2.682 14.164 11.672 1 93.25 311 ILE B CA 1
ATOM 7889 C C . ILE B 1 311 ? -2.279 15.312 10.75 1 93.25 311 ILE B C 1
ATOM 7891 O O . ILE B 1 311 ? -1.09 15.562 10.539 1 93.25 311 ILE B O 1
ATOM 7895 N N . TYR B 1 312 ? -3.225 15.938 10.234 1 92.19 312 TYR B N 1
ATOM 7896 C CA . TYR B 1 312 ? -2.92 17.062 9.359 1 92.19 312 TYR B CA 1
ATOM 7897 C C . TYR B 1 312 ? -2.191 18.156 10.125 1 92.19 312 TYR B C 1
ATOM 7899 O O . TYR B 1 312 ? -1.203 18.719 9.633 1 92.19 312 TYR B O 1
ATOM 7907 N N . ALA B 1 313 ? -2.695 18.5 11.273 1 91.88 313 ALA B N 1
ATOM 7908 C CA . ALA B 1 313 ? -2.098 19.562 12.07 1 91.88 313 ALA B CA 1
ATOM 7909 C C . ALA B 1 313 ? -0.657 19.219 12.445 1 91.88 313 ALA B C 1
ATOM 7911 O O . ALA B 1 313 ? 0.234 20.062 12.344 1 91.88 313 ALA B O 1
ATOM 7912 N N . MET B 1 314 ? -0.455 18.016 12.82 1 91.5 314 MET B N 1
ATOM 7913 C CA . MET B 1 314 ? 0.881 17.609 13.234 1 91.5 314 MET B CA 1
ATOM 7914 C C . MET B 1 314 ? 1.832 17.547 12.047 1 91.5 314 MET B C 1
ATOM 7916 O O . MET B 1 314 ? 2.988 17.969 12.148 1 91.5 314 MET B O 1
ATOM 7920 N N . THR B 1 315 ? 1.342 17.062 10.977 1 89 315 THR B N 1
ATOM 7921 C CA . THR B 1 315 ? 2.184 16.969 9.789 1 89 315 THR B CA 1
ATOM 7922 C C . THR B 1 315 ? 2.561 18.344 9.273 1 89 315 THR B C 1
ATOM 7924 O O . THR B 1 315 ? 3.711 18.594 8.906 1 89 315 THR B O 1
ATOM 7927 N N . SER B 1 316 ? 1.626 19.203 9.203 1 86.94 316 SER B N 1
ATOM 7928 C CA . SER B 1 316 ? 1.899 20.562 8.773 1 86.94 316 SER B CA 1
ATOM 7929 C C . SER B 1 316 ? 2.871 21.266 9.719 1 86.94 316 SER B C 1
ATOM 7931 O O . SER B 1 316 ? 3.766 21.984 9.281 1 86.94 316 SER B O 1
ATOM 7933 N N . HIS B 1 317 ? 2.721 21 10.938 1 89.5 317 HIS B N 1
ATOM 7934 C CA . HIS B 1 317 ? 3.611 21.562 11.945 1 89.5 317 HIS B CA 1
ATOM 7935 C C . HIS B 1 317 ? 5.035 21.047 11.773 1 89.5 317 HIS B C 1
ATOM 7937 O O . HIS B 1 317 ? 5.992 21.828 11.797 1 89.5 317 HIS B O 1
ATOM 7943 N N . MET B 1 318 ? 5.156 19.828 11.57 1 86.56 318 MET B N 1
ATOM 7944 C CA . MET B 1 318 ? 6.48 19.219 11.453 1 86.56 318 MET B CA 1
ATOM 7945 C C . MET B 1 318 ? 7.172 19.688 10.172 1 86.56 318 MET B C 1
ATOM 7947 O O . MET B 1 318 ? 8.391 19.844 10.148 1 86.56 318 MET B O 1
ATOM 7951 N N . GLN B 1 319 ? 6.41 19.844 9.203 1 80.25 319 GLN B N 1
ATOM 7952 C CA . GLN B 1 319 ? 6.988 20.312 7.945 1 80.25 319 GLN B CA 1
ATOM 7953 C C . GLN B 1 319 ? 7.559 21.719 8.094 1 80.25 319 GLN B C 1
ATOM 7955 O O . GLN B 1 319 ? 8.672 22 7.641 1 80.25 319 GLN B O 1
ATOM 7960 N N . ILE B 1 320 ? 6.867 22.547 8.734 1 81.62 320 ILE B N 1
ATOM 7961 C CA . ILE B 1 320 ? 7.289 23.922 8.938 1 81.62 320 ILE B CA 1
ATOM 7962 C C . ILE B 1 320 ? 8.492 23.969 9.883 1 81.62 320 ILE B C 1
ATOM 7964 O O . ILE B 1 320 ? 9.508 24.578 9.57 1 81.62 320 ILE B O 1
ATOM 7968 N N . THR B 1 321 ? 8.375 23.234 10.898 1 85.81 321 THR B N 1
ATOM 7969 C CA . THR B 1 321 ? 9.406 23.297 11.938 1 85.81 321 THR B CA 1
ATOM 7970 C C . THR B 1 321 ? 10.695 22.641 11.453 1 85.81 321 THR B C 1
ATOM 7972 O O . THR B 1 321 ? 11.789 23.125 11.758 1 85.81 321 THR B O 1
ATOM 7975 N N . LYS B 1 322 ? 10.562 21.625 10.727 1 77.12 322 LYS B N 1
ATOM 7976 C CA . LYS B 1 322 ? 11.766 20.969 10.211 1 77.12 322 LYS B CA 1
ATOM 7977 C C . LYS B 1 322 ? 12.461 21.844 9.164 1 77.12 322 LYS B C 1
ATOM 7979 O O . LYS B 1 322 ? 13.688 21.875 9.102 1 77.12 322 LYS B O 1
ATOM 7984 N N . SER B 1 323 ? 11.688 22.469 8.383 1 73.88 323 SER B N 1
ATOM 7985 C CA . SER B 1 323 ? 12.266 23.375 7.387 1 73.88 323 SER B CA 1
ATOM 7986 C C . SER B 1 323 ? 13.016 24.516 8.055 1 73.88 323 SER B C 1
ATOM 7988 O O . SER B 1 323 ? 14.109 24.891 7.621 1 73.88 323 SER B O 1
ATOM 7990 N N . ILE B 1 324 ? 12.508 25 9.125 1 79.12 324 ILE B N 1
ATOM 7991 C CA . ILE B 1 324 ? 13.133 26.109 9.859 1 79.12 324 ILE B CA 1
ATOM 7992 C C . ILE B 1 324 ? 14.352 25.578 10.617 1 79.12 324 ILE B C 1
ATOM 7994 O O . ILE B 1 324 ? 15.398 26.25 10.656 1 79.12 324 ILE B O 1
ATOM 7998 N N . ALA B 1 325 ? 14.164 24.453 11.117 1 76.44 325 ALA B N 1
ATOM 7999 C CA . ALA B 1 325 ? 15.258 23.859 11.883 1 76.44 325 ALA B CA 1
ATOM 8000 C C . ALA B 1 325 ? 16.453 23.562 10.992 1 76.44 325 ALA B C 1
ATOM 8002 O O . ALA B 1 325 ? 17.609 23.703 11.422 1 76.44 325 ALA B O 1
ATOM 8003 N N . GLU B 1 326 ? 16.172 23.25 9.867 1 68.56 326 GLU B N 1
ATOM 8004 C CA . GLU B 1 326 ? 17.234 22.984 8.914 1 68.56 326 GLU B CA 1
ATOM 8005 C C . GLU B 1 326 ? 17.969 24.281 8.539 1 68.56 326 GLU B C 1
ATOM 8007 O O . GLU B 1 326 ? 19.188 24.281 8.383 1 68.56 326 GLU B O 1
ATOM 8012 N N . GLU B 1 327 ? 17.219 25.266 8.406 1 69.69 327 GLU B N 1
ATOM 8013 C CA . GLU B 1 327 ? 17.812 26.562 8.086 1 69.69 327 GLU B CA 1
ATOM 8014 C C . GLU B 1 327 ? 18.625 27.109 9.25 1 69.69 327 GLU B C 1
ATOM 8016 O O . GLU B 1 327 ? 19.688 27.703 9.055 1 69.69 327 GLU B O 1
ATOM 8021 N N . LYS B 1 328 ? 18.125 26.859 10.414 1 73.88 328 LYS B N 1
ATOM 8022 C CA . LYS B 1 328 ? 18.781 27.406 11.602 1 73.88 328 LYS B CA 1
ATOM 8023 C C . LYS B 1 328 ? 19.703 26.375 12.242 1 73.88 328 LYS B C 1
ATOM 8025 O O . LYS B 1 328 ? 20.328 26.641 13.273 1 73.88 328 LYS B O 1
ATOM 8030 N N . MET B 1 329 ? 19.734 25.156 11.758 1 67.25 329 MET B N 1
ATOM 8031 C CA . MET B 1 329 ? 20.688 24.109 12.102 1 67.25 329 MET B CA 1
ATOM 8032 C C . MET B 1 329 ? 20.453 23.594 13.523 1 67.25 329 MET B C 1
ATOM 8034 O O . MET B 1 329 ? 21.375 23.547 14.328 1 67.25 329 MET B O 1
ATOM 8038 N N . TYR B 1 330 ? 19.25 23.453 13.883 1 72.06 330 TYR B N 1
ATOM 8039 C CA . TYR B 1 330 ? 18.953 22.766 15.125 1 72.06 330 TYR B CA 1
ATOM 8040 C C . TYR B 1 330 ? 18.047 21.562 14.875 1 72.06 330 TYR B C 1
ATOM 8042 O O . TYR B 1 330 ? 17.578 21.359 13.75 1 72.06 330 TYR B O 1
ATOM 8050 N N . LYS B 1 331 ? 17.938 20.734 15.875 1 73.06 331 LYS B N 1
ATOM 8051 C CA . LYS B 1 331 ? 17.172 19.5 15.703 1 73.06 331 LYS B CA 1
ATOM 8052 C C . LYS B 1 331 ? 15.812 19.594 16.391 1 73.06 331 LYS B C 1
ATOM 8054 O O . LYS B 1 331 ? 15.68 20.25 17.438 1 73.06 331 LYS B O 1
ATOM 8059 N N . VAL B 1 332 ? 14.82 19.109 15.727 1 81.38 332 VAL B N 1
ATOM 8060 C CA . VAL B 1 332 ? 13.469 19.047 16.266 1 81.38 332 VAL B CA 1
ATOM 8061 C C . VAL B 1 332 ? 13.078 17.594 16.5 1 81.38 332 VAL B C 1
ATOM 8063 O O . VAL B 1 332 ? 13.336 16.719 15.664 1 81.38 332 VAL B O 1
ATOM 8066 N N . HIS B 1 333 ? 12.484 17.359 17.672 1 78.94 333 HIS B N 1
ATOM 8067 C CA . HIS B 1 333 ? 12.047 16.016 18 1 78.94 333 HIS B CA 1
ATOM 8068 C C . HIS B 1 333 ? 10.547 15.852 17.797 1 78.94 333 HIS B C 1
ATOM 8070 O O . HIS B 1 333 ? 9.75 16.516 18.484 1 78.94 333 HIS B O 1
ATOM 8076 N N . ARG B 1 334 ? 10.18 15.016 17.062 1 81.81 334 ARG B N 1
ATOM 8077 C CA . ARG B 1 334 ? 8.781 14.812 16.719 1 81.81 334 ARG B CA 1
ATOM 8078 C C . ARG B 1 334 ? 7.973 14.336 17.922 1 81.81 334 ARG B C 1
ATOM 8080 O O . ARG B 1 334 ? 6.832 14.766 18.109 1 81.81 334 ARG B O 1
ATOM 8087 N N . LYS B 1 335 ? 8.492 13.5 18.719 1 82.88 335 LYS B N 1
ATOM 8088 C CA . LYS B 1 335 ? 7.773 12.961 19.875 1 82.88 335 LYS B CA 1
ATOM 8089 C C . LYS B 1 335 ? 7.488 14.055 20.906 1 82.88 335 LYS B C 1
ATOM 8091 O O . LYS B 1 335 ? 6.422 14.062 21.531 1 82.88 335 LYS B O 1
ATOM 8096 N N . GLN B 1 336 ? 8.445 14.898 21.062 1 86.06 336 GLN B N 1
ATOM 8097 C CA . GLN B 1 336 ? 8.242 16 22 1 86.06 336 GLN B CA 1
ATOM 8098 C C . GLN B 1 336 ? 7.145 16.938 21.516 1 86.06 336 GLN B C 1
ATOM 8100 O O . GLN B 1 336 ? 6.363 17.453 22.312 1 86.06 336 GLN B O 1
ATOM 8105 N N . GLU B 1 337 ? 7.176 17.125 20.25 1 89.75 337 GLU B N 1
ATOM 8106 C CA . GLU B 1 337 ? 6.141 17.984 19.688 1 89.75 337 GLU B CA 1
ATOM 8107 C C . GLU B 1 337 ? 4.758 17.359 19.828 1 89.75 337 GLU B C 1
ATOM 8109 O O . GLU B 1 337 ? 3.773 18.047 20.078 1 89.75 337 GLU B O 1
ATOM 8114 N N . LEU B 1 338 ? 4.699 16.062 19.672 1 90.69 338 LEU B N 1
ATOM 8115 C CA . LEU B 1 338 ? 3.438 15.352 19.828 1 90.69 338 LEU B CA 1
ATOM 8116 C C . LEU B 1 338 ? 2.926 15.461 21.266 1 90.69 338 LEU B C 1
ATOM 8118 O O . LEU B 1 338 ? 1.728 15.641 21.484 1 90.69 338 LEU B O 1
ATOM 8122 N N . PHE B 1 339 ? 3.783 15.344 22.156 1 90.44 339 PHE B N 1
ATOM 8123 C CA . PHE B 1 339 ? 3.412 15.469 23.547 1 90.44 339 PHE B CA 1
ATOM 8124 C C . PHE B 1 339 ? 2.906 16.875 23.859 1 90.44 339 PHE B C 1
ATOM 8126 O O . PHE B 1 339 ? 1.889 17.047 24.531 1 90.44 339 PHE B O 1
ATOM 8133 N N . CYS B 1 340 ? 3.639 17.797 23.359 1 92.31 340 CYS B N 1
ATOM 8134 C CA . CYS B 1 340 ? 3.234 19.188 23.547 1 92.31 340 CYS B CA 1
ATOM 8135 C C . CYS B 1 340 ? 1.858 19.453 22.953 1 92.31 340 CYS B C 1
ATOM 8137 O O . CYS B 1 340 ? 0.997 20.047 23.594 1 92.31 340 CYS B O 1
ATOM 8139 N N . PHE B 1 341 ? 1.604 18.969 21.766 1 94.12 341 PHE B N 1
ATOM 8140 C CA . PHE B 1 341 ? 0.326 19.156 21.078 1 94.12 341 PHE B CA 1
ATOM 8141 C C . PHE B 1 341 ? -0.798 18.469 21.859 1 94.12 341 PHE B C 1
ATOM 8143 O O . PHE B 1 341 ? -1.925 18.969 21.891 1 94.12 341 PHE B O 1
ATOM 8150 N N . SER B 1 342 ? -0.505 17.344 22.469 1 95.25 342 SER B N 1
ATOM 8151 C CA . SER B 1 342 ? -1.517 16.625 23.219 1 95.25 342 SER B CA 1
ATOM 8152 C C . SER B 1 342 ? -1.95 17.406 24.453 1 95.25 342 SER B C 1
ATOM 8154 O O . SER B 1 342 ? -3.141 17.484 24.766 1 95.25 342 SER B O 1
ATOM 8156 N N . ILE B 1 343 ? -1.037 18.062 25.094 1 94.62 343 ILE B N 1
ATOM 8157 C CA . ILE B 1 343 ? -1.352 18.844 26.281 1 94.62 343 ILE B CA 1
ATOM 8158 C C . ILE B 1 343 ? -2.162 20.078 25.875 1 94.62 343 ILE B C 1
ATOM 8160 O O . ILE B 1 343 ? -3.139 20.438 26.547 1 94.62 343 ILE B O 1
ATOM 8164 N N . ILE B 1 344 ? -1.739 20.688 24.828 1 95 344 ILE B N 1
ATOM 8165 C CA . ILE B 1 344 ? -2.451 21.875 24.375 1 95 344 ILE B CA 1
ATOM 8166 C C . ILE B 1 344 ? -3.881 21.516 23.984 1 95 344 ILE B C 1
ATOM 8168 O O . ILE B 1 344 ? -4.832 22.203 24.344 1 95 344 ILE B O 1
ATOM 8172 N N . SER B 1 345 ? -4.039 20.406 23.266 1 95.38 345 SER B N 1
ATOM 8173 C CA . SER B 1 345 ? -5.371 19.984 22.844 1 95.38 345 SER B CA 1
ATOM 8174 C C . SER B 1 345 ? -6.223 19.578 24.047 1 95.38 345 SER B C 1
ATOM 8176 O O . SER B 1 345 ? -7.438 19.797 24.047 1 95.38 345 SER B O 1
ATOM 8178 N N . LEU B 1 346 ? -5.617 19.031 25.031 1 94.69 346 LEU B N 1
ATOM 8179 C CA . LEU B 1 346 ? -6.348 18.641 26.234 1 94.69 346 LEU B CA 1
ATOM 8180 C C . LEU B 1 346 ? -6.855 19.875 26.969 1 94.69 346 LEU B C 1
ATOM 8182 O O . LEU B 1 346 ? -8.023 19.938 27.359 1 94.69 346 LEU B O 1
ATOM 8186 N N . LEU B 1 347 ? -6.047 20.844 27.125 1 93.12 347 LEU B N 1
ATOM 8187 C CA . LEU B 1 347 ? -6.441 22.078 27.797 1 93.12 347 LEU B CA 1
ATOM 8188 C C . LEU B 1 347 ? -7.449 22.859 26.969 1 93.12 347 LEU B C 1
ATOM 8190 O O . LEU B 1 347 ? -8.352 23.5 27.516 1 93.12 347 LEU B O 1
ATOM 8194 N N . SER B 1 348 ? -7.246 22.828 25.656 1 92.5 348 SER B N 1
ATOM 8195 C CA . SER B 1 348 ? -8.203 23.5 24.781 1 92.5 348 SER B CA 1
ATOM 8196 C C . SER B 1 348 ? -9.578 22.844 24.859 1 92.5 348 SER B C 1
ATOM 8198 O O . SER B 1 348 ? -10.602 23.516 24.719 1 92.5 348 SER B O 1
ATOM 8200 N N . SER B 1 349 ? -9.641 21.5 25.031 1 93.06 349 SER B N 1
ATOM 8201 C CA . SER B 1 349 ? -10.914 20.797 25.109 1 93.06 349 SER B CA 1
ATOM 8202 C C . SER B 1 349 ? -11.695 21.219 26.344 1 93.06 349 SER B C 1
ATOM 8204 O O . SER B 1 349 ? -12.93 21.219 26.344 1 93.06 349 SER B O 1
ATOM 8206 N N . LEU B 1 350 ? -11.055 21.625 27.391 1 91.69 350 LEU B N 1
ATOM 8207 C CA . LEU B 1 350 ? -11.711 22.047 28.625 1 91.69 350 LEU B CA 1
ATOM 8208 C C . LEU B 1 350 ? -12.422 23.375 28.438 1 91.69 350 LEU B C 1
ATOM 8210 O O . LEU B 1 350 ? -13.453 23.625 29.078 1 91.69 350 LEU B O 1
ATOM 8214 N N . PHE B 1 351 ? -11.922 24.203 27.5 1 90.56 351 PHE B N 1
ATOM 8215 C CA . PHE B 1 351 ? -12.484 25.531 27.281 1 90.56 351 PHE B CA 1
ATOM 8216 C C . PHE B 1 351 ? -13.273 25.578 25.984 1 90.56 351 PHE B C 1
ATOM 8218 O O . PHE B 1 351 ? -13.828 26.625 25.625 1 90.56 351 PHE B O 1
ATOM 8225 N N . GLY B 1 352 ? -13.328 24.484 25.266 1 88.88 352 GLY B N 1
ATOM 8226 C CA . GLY B 1 352 ? -14.016 24.484 23.984 1 88.88 352 GLY B CA 1
ATOM 8227 C C . GLY B 1 352 ? -13.305 25.297 22.922 1 88.88 352 GLY B C 1
ATOM 8228 O O . GLY B 1 352 ? -13.922 26.094 22.219 1 88.88 352 GLY B O 1
ATOM 8229 N N . LEU B 1 353 ? -11.992 25.156 22.922 1 91.25 353 LEU B N 1
ATOM 8230 C CA . LEU B 1 353 ? -11.156 25.891 21.969 1 91.25 353 LEU B CA 1
ATOM 8231 C C . LEU B 1 353 ? -10.672 24.984 20.859 1 91.25 353 LEU B C 1
ATOM 8233 O O . LEU B 1 353 ? -10.945 23.781 20.875 1 91.25 353 LEU B O 1
ATOM 8237 N N . LEU B 1 354 ? -10.031 25.578 19.953 1 91.62 354 LEU B N 1
ATOM 8238 C CA . LEU B 1 354 ? -9.547 24.859 18.781 1 91.62 354 LEU B CA 1
ATOM 8239 C C . LEU B 1 354 ? -8.227 24.156 19.094 1 91.62 354 LEU B C 1
ATOM 8241 O O . LEU B 1 354 ? -7.457 24.625 19.938 1 91.62 354 LEU B O 1
ATOM 8245 N N . PRO B 1 355 ? -8.016 22.984 18.469 1 91.38 355 PRO B N 1
ATOM 8246 C CA . PRO B 1 355 ? -6.699 22.359 18.609 1 91.38 355 PRO B CA 1
ATOM 8247 C C . PRO B 1 355 ? -5.574 23.203 18.016 1 91.38 355 PRO B C 1
ATOM 8249 O O . PRO B 1 355 ? -5.828 24.062 17.172 1 91.38 355 PRO B O 1
ATOM 8252 N N . PRO B 1 356 ? -4.363 22.891 18.438 1 90.69 356 PRO B N 1
ATOM 8253 C CA . PRO B 1 356 ? -3.234 23.703 18 1 90.69 356 PRO B CA 1
ATOM 8254 C C . PRO B 1 356 ? -2.842 23.453 16.547 1 90.69 356 PRO B C 1
ATOM 8256 O O . PRO B 1 356 ? -2.998 22.328 16.047 1 90.69 356 PRO B O 1
ATOM 8259 N N . SER B 1 357 ? -2.447 24.469 15.914 1 88.06 357 SER B N 1
ATOM 8260 C CA . SER B 1 357 ? -1.917 24.406 14.555 1 88.06 357 SER B CA 1
ATOM 8261 C C . SER B 1 357 ? -0.823 25.453 14.336 1 88.06 357 SER B C 1
ATOM 8263 O O . SER B 1 357 ? -0.824 26.5 14.984 1 88.06 357 SER B O 1
ATOM 8265 N N . SER B 1 358 ? 0.089 25.062 13.523 1 84.75 358 SER B N 1
ATOM 8266 C CA . SER B 1 358 ? 1.2 25.969 13.258 1 84.75 358 SER B CA 1
ATOM 8267 C C . SER B 1 358 ? 0.957 26.781 12 1 84.75 358 SER B C 1
ATOM 8269 O O . SER B 1 358 ? 0.222 26.359 11.102 1 84.75 358 SER B O 1
ATOM 8271 N N . SER B 1 359 ? 1.512 27.984 12.023 1 77.94 359 SER B N 1
ATOM 8272 C CA . SER B 1 359 ? 1.432 28.875 10.867 1 77.94 359 SER B CA 1
ATOM 8273 C C . SER B 1 359 ? 2.82 29.281 10.383 1 77.94 359 SER B C 1
ATOM 8275 O O . SER B 1 359 ? 3.693 29.609 11.188 1 77.94 359 SER B O 1
ATOM 8277 N N . TYR B 1 360 ? 3.01 29.203 9.133 1 74.81 360 TYR B N 1
ATOM 8278 C CA . TYR B 1 360 ? 4.297 29.562 8.539 1 74.81 360 TYR B CA 1
ATOM 8279 C C . TYR B 1 360 ? 4.539 31.062 8.633 1 74.81 360 TYR B C 1
ATOM 8281 O O . TYR B 1 360 ? 5.664 31.5 8.891 1 74.81 360 TYR B O 1
ATOM 8289 N N . GLY B 1 361 ? 3.494 31.859 8.445 1 75.06 361 GLY B N 1
ATOM 8290 C CA . GLY B 1 361 ? 3.641 33.312 8.469 1 75.06 361 GLY B CA 1
ATOM 8291 C C . GLY B 1 361 ? 4.09 33.844 9.82 1 75.06 361 GLY B C 1
ATOM 8292 O O . GLY B 1 361 ? 5.02 34.625 9.898 1 75.06 361 GLY B O 1
ATOM 8293 N N . SER B 1 362 ? 3.504 33.312 10.82 1 80.5 362 SER B N 1
ATOM 8294 C CA . SER B 1 362 ? 3.861 33.781 12.156 1 80.5 362 SER B CA 1
ATOM 8295 C C . SER B 1 362 ? 5.23 33.25 12.578 1 80.5 362 SER B C 1
ATOM 8297 O O . SER B 1 362 ? 5.965 33.938 13.297 1 80.5 362 SER B O 1
ATOM 8299 N N . SER B 1 363 ? 5.59 32.031 12.125 1 82.19 363 SER B N 1
ATOM 8300 C CA . SER B 1 363 ? 6.898 31.469 12.461 1 82.19 363 SER B CA 1
ATOM 8301 C C . SER B 1 363 ? 8.016 32.219 11.742 1 82.19 363 SER B C 1
ATOM 8303 O O . SER B 1 363 ? 9.125 32.344 12.266 1 82.19 363 SER B O 1
ATOM 8305 N N . GLN B 1 364 ? 7.641 32.75 10.594 1 77.62 364 GLN B N 1
ATOM 8306 C CA . GLN B 1 364 ? 8.625 33.531 9.859 1 77.62 364 GLN B CA 1
ATOM 8307 C C . GLN B 1 364 ? 8.914 34.875 10.562 1 77.62 364 GLN B C 1
ATOM 8309 O O . GLN B 1 364 ? 10.047 35.344 10.523 1 77.62 364 GLN B O 1
ATOM 8314 N N . VAL B 1 365 ? 7.941 35.406 11.133 1 76.81 365 VAL B N 1
ATOM 8315 C CA . VAL B 1 365 ? 8.133 36.625 11.898 1 76.81 365 VAL B CA 1
ATOM 8316 C C . VAL B 1 365 ? 9.07 36.344 13.078 1 76.81 365 VAL B C 1
ATOM 8318 O O . VAL B 1 365 ? 9.914 37.188 13.406 1 76.81 365 VAL B O 1
ATOM 8321 N N . ASN B 1 366 ? 8.922 35.219 13.656 1 81.06 366 ASN B N 1
ATOM 8322 C CA . ASN B 1 366 ? 9.797 34.844 14.758 1 81.06 366 ASN B CA 1
ATOM 8323 C C . ASN B 1 366 ? 11.242 34.656 14.297 1 81.06 366 ASN B C 1
ATOM 8325 O O . ASN B 1 366 ? 12.172 35 15.039 1 81.06 366 ASN B O 1
ATOM 8329 N N . ILE B 1 367 ? 11.398 34.25 13.102 1 78.81 367 ILE B N 1
ATOM 8330 C CA . ILE B 1 367 ? 12.742 34.031 12.562 1 78.81 367 ILE B CA 1
ATOM 8331 C C . ILE B 1 367 ? 13.406 35.375 12.305 1 78.81 367 ILE B C 1
ATOM 8333 O O . ILE B 1 367 ? 14.594 35.562 12.562 1 78.81 367 ILE B O 1
ATOM 8337 N N . GLU B 1 368 ? 12.609 36.25 11.797 1 74.31 368 GLU B N 1
ATOM 8338 C CA . GLU B 1 368 ? 13.156 37.562 11.398 1 74.31 368 GLU B CA 1
ATOM 8339 C C . GLU B 1 368 ? 13.406 38.438 12.609 1 74.31 368 GLU B C 1
ATOM 8341 O O . GLU B 1 368 ? 14.312 39.281 12.602 1 74.31 368 GLU B O 1
ATOM 8346 N N . SER B 1 369 ? 12.617 38.406 13.43 1 67.56 369 SER B N 1
ATOM 8347 C CA . SER B 1 369 ? 12.703 39.344 14.539 1 67.56 369 SER B CA 1
ATOM 8348 C C . SER B 1 369 ? 13.719 38.875 15.578 1 67.56 369 SER B C 1
ATOM 8350 O O . SER B 1 369 ? 14.453 39.688 16.141 1 67.56 369 SER B O 1
ATOM 8352 N N . SER B 1 370 ? 13.445 37.656 16.172 1 62.25 370 SER B N 1
ATOM 8353 C CA . SER B 1 370 ? 14.18 37.344 17.406 1 62.25 370 SER B CA 1
ATOM 8354 C C . SER B 1 370 ? 15.141 36.188 17.188 1 62.25 370 SER B C 1
ATOM 8356 O O . SER B 1 370 ? 14.938 35.375 16.297 1 62.25 370 SER B O 1
ATOM 8358 N N . LYS B 1 371 ? 16.344 36.375 17.719 1 55.22 371 LYS B N 1
ATOM 8359 C CA . LYS B 1 371 ? 17.266 35.25 17.859 1 55.22 371 LYS B CA 1
ATOM 8360 C C . LYS B 1 371 ? 16.594 34.094 18.594 1 55.22 371 LYS B C 1
ATOM 8362 O O . LYS B 1 371 ? 16.844 32.906 18.281 1 55.22 371 LYS B O 1
ATOM 8367 N N . PHE B 1 372 ? 15.898 34.469 19.797 1 56.97 372 PHE B N 1
ATOM 8368 C CA . PHE B 1 372 ? 15.242 33.406 20.562 1 56.97 372 PHE B CA 1
ATOM 8369 C C . PHE B 1 372 ? 13.734 33.594 20.578 1 56.97 372 PHE B C 1
ATOM 8371 O O . PHE B 1 372 ? 13.203 34.406 21.359 1 56.97 372 PHE B O 1
ATOM 8378 N N . SER B 1 373 ? 12.859 32.906 19.688 1 68.25 373 SER B N 1
ATOM 8379 C CA . SER B 1 373 ? 11.547 33.156 19.094 1 68.25 373 SER B CA 1
ATOM 8380 C C . SER B 1 373 ? 10.43 32.656 20.016 1 68.25 373 SER B C 1
ATOM 8382 O O . SER B 1 373 ? 9.367 33.25 20.094 1 68.25 373 SER B O 1
ATOM 8384 N N . LEU B 1 374 ? 10.68 31.859 21.203 1 81.25 374 LEU B N 1
ATOM 8385 C CA . LEU B 1 374 ? 9.594 31.328 22.016 1 81.25 374 LEU B CA 1
ATOM 8386 C C . LEU B 1 374 ? 9.148 32.344 23.062 1 81.25 374 LEU B C 1
ATOM 8388 O O . LEU B 1 374 ? 7.973 32.406 23.422 1 81.25 374 LEU B O 1
ATOM 8392 N N . VAL B 1 375 ? 10.039 33.25 23.469 1 83.81 375 VAL B N 1
ATOM 8393 C CA . VAL B 1 375 ? 9.703 34.344 24.391 1 83.81 375 VAL B CA 1
ATOM 8394 C C . VAL B 1 375 ? 8.812 35.375 23.703 1 83.81 375 VAL B C 1
ATOM 8396 O O . VAL B 1 375 ? 7.891 35.906 24.312 1 83.81 375 VAL B O 1
ATOM 8399 N N . ALA B 1 376 ? 9.07 35.531 22.5 1 85.12 376 ALA B N 1
ATOM 8400 C CA . ALA B 1 376 ? 8.234 36.469 21.734 1 85.12 376 ALA B CA 1
ATOM 8401 C C . ALA B 1 376 ? 6.801 35.938 21.656 1 85.12 376 ALA B C 1
ATOM 8403 O O . ALA B 1 376 ? 5.855 36.75 21.641 1 85.12 376 ALA B O 1
ATOM 8404 N N . ASN B 1 377 ? 6.629 34.656 21.625 1 88.62 377 ASN B N 1
ATOM 8405 C CA . ASN B 1 377 ? 5.301 34.062 21.578 1 88.62 377 ASN B CA 1
ATOM 8406 C C . ASN B 1 377 ? 4.516 34.344 22.859 1 88.62 377 ASN B C 1
ATOM 8408 O O . ASN B 1 377 ? 3.342 34.719 22.797 1 88.62 377 ASN B O 1
ATOM 8412 N N . VAL B 1 378 ? 5.164 34.219 23.969 1 89.62 378 VAL B N 1
ATOM 8413 C CA . VAL B 1 378 ? 4.5 34.406 25.25 1 89.62 378 VAL B CA 1
ATOM 8414 C C . VAL B 1 378 ? 4.254 35.906 25.469 1 89.62 378 VAL B C 1
ATOM 8416 O O . VAL B 1 378 ? 3.191 36.312 25.969 1 89.62 378 VAL B O 1
ATOM 8419 N N . LEU B 1 379 ? 5.188 36.688 25.078 1 90.44 379 LEU B N 1
ATOM 8420 C CA . LEU B 1 379 ? 5.051 38.125 25.25 1 90.44 379 LEU B CA 1
ATOM 8421 C C . LEU B 1 379 ? 3.959 38.688 24.344 1 90.44 379 LEU B C 1
ATOM 8423 O O . LEU B 1 379 ? 3.359 39.719 24.656 1 90.44 379 LEU B O 1
ATOM 8427 N N . SER B 1 380 ? 3.711 38.062 23.266 1 91 380 SER B N 1
ATOM 8428 C CA . SER B 1 380 ? 2.703 38.531 22.312 1 91 380 SER B CA 1
ATOM 8429 C C . SER B 1 380 ? 1.303 38.438 22.922 1 91 380 SER B C 1
ATOM 8431 O O . SER B 1 380 ? 0.367 39.062 22.422 1 91 380 SER B O 1
ATOM 8433 N N . LEU B 1 381 ? 1.12 37.719 23.969 1 92.38 381 LEU B N 1
ATOM 8434 C CA . LEU B 1 381 ? -0.178 37.531 24.609 1 92.38 381 LEU B CA 1
ATOM 8435 C C . LEU B 1 381 ? -0.631 38.844 25.281 1 92.38 381 LEU B C 1
ATOM 8437 O O . LEU B 1 381 ? -1.832 39.094 25.406 1 92.38 381 LEU B O 1
ATOM 8441 N N . ILE B 1 382 ? 0.259 39.656 25.609 1 92.69 382 ILE B N 1
ATOM 8442 C CA . ILE B 1 382 ? -0.07 40.906 26.297 1 92.69 382 ILE B CA 1
ATOM 8443 C C . ILE B 1 382 ? -0.719 41.875 25.312 1 92.69 382 ILE B C 1
ATOM 8445 O O . ILE B 1 382 ? -1.854 42.312 25.516 1 92.69 382 ILE B O 1
ATOM 8449 N N . PRO B 1 383 ? 0.007 42.156 24.266 1 91.25 383 PRO B N 1
ATOM 8450 C CA . PRO B 1 383 ? -0.681 43.031 23.312 1 91.25 383 PRO B CA 1
ATOM 8451 C C . PRO B 1 383 ? -1.97 42.406 22.766 1 91.25 383 PRO B C 1
ATOM 8453 O O . PRO B 1 383 ? -2.922 43.156 22.469 1 91.25 383 PRO B O 1
ATOM 8456 N N . THR B 1 384 ? -2.053 41.156 22.594 1 90.69 384 THR B N 1
ATOM 8457 C CA . THR B 1 384 ? -3.266 40.5 22.109 1 90.69 384 THR B CA 1
ATOM 8458 C C . THR B 1 384 ? -4.41 40.688 23.094 1 90.69 384 THR B C 1
ATOM 8460 O O . THR B 1 384 ? -5.539 40.969 22.703 1 90.69 384 THR B O 1
ATOM 8463 N N . MET B 1 385 ? -4.145 40.469 24.344 1 90.75 385 MET B N 1
ATOM 8464 C CA . MET B 1 385 ? -5.164 40.656 25.375 1 90.75 385 MET B CA 1
ATOM 8465 C C . MET B 1 385 ? -5.648 42.125 25.406 1 90.75 385 MET B C 1
ATOM 8467 O O . MET B 1 385 ? -6.836 42.375 25.609 1 90.75 385 MET B O 1
ATOM 8471 N N . LEU B 1 386 ? -4.773 43 25.141 1 88.75 386 LEU B N 1
ATOM 8472 C CA . LEU B 1 386 ? -5.129 44.406 25.125 1 88.75 386 LEU B CA 1
ATOM 8473 C C . LEU B 1 386 ? -5.992 44.75 23.922 1 88.75 386 LEU B C 1
ATOM 8475 O O . LEU B 1 386 ? -6.957 45.5 24.031 1 88.75 386 LEU B O 1
ATOM 8479 N N . MET B 1 387 ? -5.621 44.125 22.906 1 86 387 MET B N 1
ATOM 8480 C CA . MET B 1 387 ? -6.387 44.375 21.688 1 86 387 MET B CA 1
ATOM 8481 C C . MET B 1 387 ? -7.777 43.75 21.797 1 86 387 MET B C 1
ATOM 8483 O O . MET B 1 387 ? -8.75 44.312 21.281 1 86 387 MET B O 1
ATOM 8487 N N . VAL B 1 388 ? -7.914 42.625 22.344 1 86.06 388 VAL B N 1
ATOM 8488 C CA . VAL B 1 388 ? -9.203 41.938 22.484 1 86.06 388 VAL B CA 1
ATOM 8489 C C . VAL B 1 388 ? -10.094 42.75 23.438 1 86.06 388 VAL B C 1
ATOM 8491 O O . VAL B 1 388 ? -11.297 42.875 23.203 1 86.06 388 VAL B O 1
ATOM 8494 N N . HIS B 1 389 ? -9.523 43.281 24.484 1 83.12 389 HIS B N 1
ATOM 8495 C CA . HIS B 1 389 ? -10.297 44 25.484 1 83.12 389 HIS B CA 1
ATOM 8496 C C . HIS B 1 389 ? -10.688 45.375 25 1 83.12 389 HIS B C 1
ATOM 8498 O O . HIS B 1 389 ? -11.82 45.844 25.203 1 83.12 389 HIS B O 1
ATOM 8504 N N . PHE B 1 390 ? -9.75 46.031 24.281 1 78.62 390 PHE B N 1
ATOM 8505 C CA . PHE B 1 390 ? -10.008 47.406 23.891 1 78.62 390 PHE B CA 1
ATOM 8506 C C . PHE B 1 390 ? -10.398 47.5 22.422 1 78.62 390 PHE B C 1
ATOM 8508 O O . PHE B 1 390 ? -10.984 48.5 22 1 78.62 390 PHE B O 1
ATOM 8515 N N . GLY B 1 391 ? -10.031 46.562 21.719 1 72.19 391 GLY B N 1
ATOM 8516 C CA . GLY B 1 391 ? -10.234 46.625 20.281 1 72.19 391 GLY B CA 1
ATOM 8517 C C . GLY B 1 391 ? -11.586 46.125 19.828 1 72.19 391 GLY B C 1
ATOM 8518 O O . GLY B 1 391 ? -11.883 46.094 18.625 1 72.19 391 GLY B O 1
ATOM 8519 N N . ALA B 1 392 ? -12.477 45.719 20.672 1 68.06 392 ALA B N 1
ATOM 8520 C CA . ALA B 1 392 ? -13.766 45.094 20.359 1 68.06 392 ALA B CA 1
ATOM 8521 C C . ALA B 1 392 ? -14.602 46 19.453 1 68.06 392 ALA B C 1
ATOM 8523 O O . ALA B 1 392 ? -15.164 45.531 18.469 1 68.06 392 ALA B O 1
ATOM 8524 N N . PRO B 1 393 ? -14.648 47.281 19.719 1 64.44 393 PRO B N 1
ATOM 8525 C CA . PRO B 1 393 ? -15.477 48.125 18.859 1 64.44 393 PRO B CA 1
ATOM 8526 C C . PRO B 1 393 ? -14.953 48.219 17.438 1 64.44 393 PRO B C 1
ATOM 8528 O O . PRO B 1 393 ? -15.734 48.312 16.484 1 64.44 393 PRO B O 1
ATOM 8531 N N . LEU B 1 394 ? -13.625 48.125 17.359 1 67.56 394 LEU B N 1
ATOM 8532 C CA . LEU B 1 394 ? -13.031 48.188 16.031 1 67.56 394 LEU B CA 1
ATOM 8533 C C . LEU B 1 394 ? -13.336 46.906 15.242 1 67.56 394 LEU B C 1
ATOM 8535 O O . LEU B 1 394 ? -13.586 46.969 14.039 1 67.56 394 LEU B O 1
ATOM 8539 N N . PHE B 1 395 ? -13.461 45.844 15.906 1 70.62 395 PHE B N 1
ATOM 8540 C CA . PHE B 1 395 ? -13.641 44.562 15.227 1 70.62 395 PHE B CA 1
ATOM 8541 C C . PHE B 1 395 ? -15.109 44.344 14.891 1 70.62 395 PHE B C 1
ATOM 8543 O O . PHE B 1 395 ? -15.43 43.656 13.914 1 70.62 395 PHE B O 1
ATOM 8550 N N . ASN B 1 396 ? -15.938 44.875 15.711 1 68.31 396 ASN B N 1
ATOM 8551 C CA . ASN B 1 396 ? -17.359 44.719 15.461 1 68.31 396 ASN B CA 1
ATOM 8552 C C . ASN B 1 396 ? -17.797 45.5 14.211 1 68.31 396 ASN B C 1
ATOM 8554 O O . ASN B 1 396 ? -18.828 45.188 13.617 1 68.31 396 ASN B O 1
ATOM 8558 N N . SER B 1 397 ? -16.953 46.406 13.812 1 64.31 397 SER B N 1
ATOM 8559 C CA . SER B 1 397 ? -17.297 47.188 12.641 1 64.31 397 SER B CA 1
ATOM 8560 C C . SER B 1 397 ? -16.734 46.594 11.359 1 64.31 397 SER B C 1
ATOM 8562 O O . SER B 1 397 ? -16.953 47.125 10.266 1 64.31 397 SER B O 1
ATOM 8564 N N . LEU B 1 398 ? -16.188 45.469 11.508 1 69.69 398 LEU B N 1
ATOM 8565 C CA . LEU B 1 398 ? -15.547 44.844 10.352 1 69.69 398 LEU B CA 1
ATOM 8566 C C . LEU B 1 398 ? -16.547 44.031 9.539 1 69.69 398 LEU B C 1
ATOM 8568 O O . LEU B 1 398 ? -17.219 43.156 10.07 1 69.69 398 LEU B O 1
ATOM 8572 N N . PRO B 1 399 ? -16.734 44.406 8.25 1 68.56 399 PRO B N 1
ATOM 8573 C CA . PRO B 1 399 ? -17.594 43.594 7.406 1 68.56 399 PRO B CA 1
ATOM 8574 C C . PRO B 1 399 ? -16.984 42.188 7.148 1 68.56 399 PRO B C 1
ATOM 8576 O O . PRO B 1 399 ? -15.766 42.062 7.074 1 68.56 399 PRO B O 1
ATOM 8579 N N . ILE B 1 400 ? -17.75 41.188 6.996 1 74.06 400 ILE B N 1
ATOM 8580 C CA . ILE B 1 400 ? -17.344 39.812 6.766 1 74.06 400 ILE B CA 1
ATOM 8581 C C . ILE B 1 400 ? -16.547 39.719 5.461 1 74.06 400 ILE B C 1
ATOM 8583 O O . ILE B 1 400 ? -15.641 38.875 5.34 1 74.06 400 ILE B O 1
ATOM 8587 N N . CYS B 1 401 ? -16.859 40.562 4.492 1 71 401 CYS B N 1
ATOM 8588 C CA . CYS B 1 401 ? -16.156 40.562 3.221 1 71 401 CYS B CA 1
ATOM 8589 C C . CYS B 1 401 ? -14.688 40.969 3.414 1 71 401 CYS B C 1
ATOM 8591 O O . CYS B 1 401 ? -13.805 40.438 2.746 1 71 401 CYS B O 1
ATOM 8593 N N . ALA B 1 402 ? -14.508 41.906 4.297 1 72.44 402 ALA B N 1
ATOM 8594 C CA . ALA B 1 402 ? -13.133 42.312 4.582 1 72.44 402 ALA B CA 1
ATOM 8595 C C . ALA B 1 402 ? -12.359 41.188 5.262 1 72.44 402 ALA B C 1
ATOM 8597 O O . ALA B 1 402 ? -11.172 41 4.98 1 72.44 402 ALA B O 1
ATOM 8598 N N . ILE B 1 403 ? -13.047 40.5 6.094 1 76.69 403 ILE B N 1
ATOM 8599 C CA . ILE B 1 403 ? -12.43 39.375 6.781 1 76.69 403 ILE B CA 1
ATOM 8600 C C . ILE B 1 403 ? -12.094 38.281 5.773 1 76.69 403 ILE B C 1
ATOM 8602 O O . ILE B 1 403 ? -11.023 37.656 5.848 1 76.69 403 ILE B O 1
ATOM 8606 N N . GLY B 1 404 ? -12.992 38.062 4.816 1 76.56 404 GLY B N 1
ATOM 8607 C CA . GLY B 1 404 ? -12.75 37.062 3.791 1 76.56 404 GLY B CA 1
ATOM 8608 C C . GLY B 1 404 ? -11.531 37.375 2.934 1 76.56 404 GLY B C 1
ATOM 8609 O O . GLY B 1 404 ? -10.719 36.469 2.66 1 76.56 404 GLY B O 1
ATOM 8610 N N . ILE B 1 405 ? -11.375 38.562 2.574 1 73.88 405 ILE B N 1
ATOM 8611 C CA . ILE B 1 405 ? -10.242 38.938 1.748 1 73.88 405 ILE B CA 1
ATOM 8612 C C . ILE B 1 405 ? -8.945 38.812 2.551 1 73.88 405 ILE B C 1
ATOM 8614 O O . ILE B 1 405 ? -7.902 38.469 2.008 1 73.88 405 ILE B O 1
ATOM 8618 N N . MET B 1 406 ? -9.023 39.156 3.768 1 75 406 MET B N 1
ATOM 8619 C CA . MET B 1 406 ? -7.852 39 4.621 1 75 406 MET B CA 1
ATOM 8620 C C . MET B 1 406 ? -7.402 37.562 4.715 1 75 406 MET B C 1
ATOM 8622 O O . MET B 1 406 ? -6.207 37.25 4.625 1 75 406 MET B O 1
ATOM 8626 N N . ILE B 1 407 ? -8.32 36.688 4.859 1 77.06 407 ILE B N 1
ATOM 8627 C CA . ILE B 1 407 ? -7.988 35.281 5.004 1 77.06 407 ILE B CA 1
ATOM 8628 C C . ILE B 1 407 ? -7.418 34.75 3.691 1 77.06 407 ILE B C 1
ATOM 8630 O O . ILE B 1 407 ? -6.441 34 3.691 1 77.06 407 ILE B O 1
ATOM 8634 N N . ILE B 1 408 ? -8 35.156 2.607 1 74.06 408 ILE B N 1
ATOM 8635 C CA . ILE B 1 408 ? -7.574 34.688 1.3 1 74.06 408 ILE B CA 1
ATOM 8636 C C . ILE B 1 408 ? -6.172 35.188 0.991 1 74.06 408 ILE B C 1
ATOM 8638 O O . ILE B 1 408 ? -5.34 34.469 0.44 1 74.06 408 ILE B O 1
ATOM 8642 N N . THR B 1 409 ? -5.824 36.344 1.437 1 70.12 409 THR B N 1
ATOM 8643 C CA . THR B 1 409 ? -4.531 36.938 1.115 1 70.12 409 THR B CA 1
ATOM 8644 C C . THR B 1 409 ? -3.48 36.531 2.148 1 70.12 409 THR B C 1
ATOM 8646 O O . THR B 1 409 ? -2.279 36.625 1.89 1 70.12 409 THR B O 1
ATOM 8649 N N . SER B 1 410 ? -3.887 36.156 3.297 1 68.94 410 SER B N 1
ATOM 8650 C CA . SER B 1 410 ? -2.943 35.75 4.344 1 68.94 410 SER B CA 1
ATOM 8651 C C . SER B 1 410 ? -2.232 34.469 3.994 1 68.94 410 SER B C 1
ATOM 8653 O O . SER B 1 410 ? -1.134 34.188 4.488 1 68.94 410 SER B O 1
ATOM 8655 N N . TYR B 1 411 ? -2.881 33.719 3.182 1 69.12 411 TYR B N 1
ATOM 8656 C CA . TYR B 1 411 ? -2.236 32.438 2.834 1 69.12 411 TYR B CA 1
ATOM 8657 C C . TYR B 1 411 ? -1.247 32.625 1.691 1 69.12 411 TYR B C 1
ATOM 8659 O O . TYR B 1 411 ? -1.625 32.594 0.519 1 69.12 411 TYR B O 1
ATOM 8667 N N . ASN B 1 412 ? 0.013 32.938 1.986 1 61.41 412 ASN B N 1
ATOM 8668 C CA . ASN B 1 412 ? 1.056 33.125 0.987 1 61.41 412 ASN B CA 1
ATOM 8669 C C . ASN B 1 412 ? 1.605 31.812 0.468 1 61.41 412 ASN B C 1
ATOM 8671 O O . ASN B 1 412 ? 2.25 31.781 -0.582 1 61.41 412 ASN B O 1
ATOM 8675 N N . GLY B 1 413 ? 1.219 30.781 1.12 1 64.25 413 GLY B N 1
ATOM 8676 C CA . GLY B 1 413 ? 1.81 29.5 0.75 1 64.25 413 GLY B CA 1
ATOM 8677 C C . GLY B 1 413 ? 1.147 28.859 -0.457 1 64.25 413 GLY B C 1
ATOM 8678 O O . GLY B 1 413 ? 1.671 27.906 -1.024 1 64.25 413 GLY B O 1
ATOM 8679 N N . TRP B 1 414 ? 0.057 29.562 -0.9 1 66.94 414 TRP B N 1
ATOM 8680 C CA . TRP B 1 414 ? -0.659 28.922 -1.99 1 66.94 414 TRP B CA 1
ATOM 8681 C C . TRP B 1 414 ? 0.13 29 -3.291 1 66.94 414 TRP B C 1
ATOM 8683 O O . TRP B 1 414 ? 0.149 28.062 -4.082 1 66.94 414 TRP B O 1
ATOM 8693 N N . PHE B 1 415 ? 0.896 30.141 -3.406 1 67.69 415 PHE B N 1
ATOM 8694 C CA . PHE B 1 415 ? 1.673 30.297 -4.629 1 67.69 415 PHE B CA 1
ATOM 8695 C C . PHE B 1 415 ? 2.867 29.359 -4.641 1 67.69 415 PHE B C 1
ATOM 8697 O O . PHE B 1 415 ? 3.193 28.766 -5.672 1 67.69 415 PHE B O 1
ATOM 8704 N N . SER B 1 416 ? 3.398 29.312 -3.502 1 73.81 416 SER B N 1
ATOM 8705 C CA . SER B 1 416 ? 4.535 28.391 -3.406 1 73.81 416 SER B CA 1
ATOM 8706 C C . SER B 1 416 ? 4.098 26.953 -3.602 1 73.81 416 SER B C 1
ATOM 8708 O O . SER B 1 416 ? 4.801 26.156 -4.238 1 73.81 416 SER B O 1
ATOM 8710 N N . ASP B 1 417 ? 2.973 26.672 -3.115 1 78.75 417 ASP B N 1
ATOM 8711 C CA . ASP B 1 417 ? 2.453 25.312 -3.27 1 78.75 417 ASP B CA 1
ATOM 8712 C C . ASP B 1 417 ? 2.088 25.031 -4.727 1 78.75 417 ASP B C 1
ATOM 8714 O O . ASP B 1 417 ? 2.32 23.922 -5.223 1 78.75 417 ASP B O 1
ATOM 8718 N N . LEU B 1 418 ? 1.583 26.047 -5.371 1 80.5 418 LEU B N 1
ATOM 8719 C CA . LEU B 1 418 ? 1.24 25.875 -6.781 1 80.5 418 LEU B CA 1
ATOM 8720 C C . LEU B 1 418 ? 2.496 25.703 -7.629 1 80.5 418 LEU B C 1
ATOM 8722 O O . LEU B 1 418 ? 2.506 24.938 -8.586 1 80.5 418 LEU B O 1
ATOM 8726 N N . LYS B 1 419 ? 3.514 26.438 -7.207 1 78.12 419 LYS B N 1
ATOM 8727 C CA . LYS B 1 419 ? 4.793 26.281 -7.895 1 78.12 419 LYS B CA 1
ATOM 8728 C C . LYS B 1 419 ? 5.379 24.891 -7.672 1 78.12 419 LYS B C 1
ATOM 8730 O O . LYS B 1 419 ? 5.918 24.281 -8.602 1 78.12 419 LYS B O 1
ATOM 8735 N N . SER B 1 420 ? 5.23 24.547 -6.488 1 78.56 420 SER B N 1
ATOM 8736 C CA . SER B 1 420 ? 5.73 23.219 -6.168 1 78.56 420 SER B CA 1
ATOM 8737 C C . SER B 1 420 ? 4.992 22.141 -6.953 1 78.56 420 SER B C 1
ATOM 8739 O O . SER B 1 420 ? 5.602 21.203 -7.449 1 78.56 420 SER B O 1
ATOM 8741 N N . ILE B 1 421 ? 3.688 22.297 -7.113 1 82.44 421 ILE B N 1
ATOM 8742 C CA . ILE B 1 421 ? 2.879 21.328 -7.855 1 82.44 421 ILE B CA 1
ATOM 8743 C C . ILE B 1 421 ? 3.283 21.344 -9.328 1 82.44 421 ILE B C 1
ATOM 8745 O O . ILE B 1 421 ? 3.371 20.297 -9.969 1 82.44 421 ILE B O 1
ATOM 8749 N N . ARG B 1 422 ? 3.609 22.5 -9.797 1 80.81 422 ARG B N 1
ATOM 8750 C CA . ARG B 1 422 ? 4.031 22.625 -11.188 1 80.81 422 ARG B CA 1
ATOM 8751 C C . ARG B 1 422 ? 5.371 21.938 -11.422 1 80.81 422 ARG B C 1
ATOM 8753 O O . ARG B 1 422 ? 5.559 21.266 -12.43 1 80.81 422 ARG B O 1
ATOM 8760 N N . GLU B 1 423 ? 6.211 22.125 -10.508 1 76.31 423 GLU B N 1
ATOM 8761 C CA . GLU B 1 423 ? 7.52 21.484 -10.602 1 76.31 423 GLU B CA 1
ATOM 8762 C C . GLU B 1 423 ? 7.398 19.953 -10.539 1 76.31 423 GLU B C 1
ATOM 8764 O O . GLU B 1 423 ? 8.117 19.25 -11.234 1 76.31 423 GLU B O 1
ATOM 8769 N N . ILE B 1 424 ? 6.488 19.516 -9.797 1 79.38 424 ILE B N 1
ATOM 8770 C CA . ILE B 1 424 ? 6.297 18.078 -9.617 1 79.38 424 ILE B CA 1
ATOM 8771 C C . ILE B 1 424 ? 5.703 17.484 -10.883 1 79.38 424 ILE B C 1
ATOM 8773 O O . ILE B 1 424 ? 6.039 16.359 -11.258 1 79.38 424 ILE B O 1
ATOM 8777 N N . PHE B 1 425 ? 4.863 18.25 -11.555 1 77.19 425 PHE B N 1
ATOM 8778 C CA . PHE B 1 425 ? 4.234 17.766 -12.789 1 77.19 425 PHE B CA 1
ATOM 8779 C C . PHE B 1 425 ? 5.281 17.516 -13.867 1 77.19 425 PHE B C 1
ATOM 8781 O O . PHE B 1 425 ? 5.105 16.625 -14.703 1 77.19 425 PHE B O 1
ATOM 8788 N N . TYR B 1 426 ? 6.414 18.203 -13.695 1 71.06 426 TYR B N 1
ATOM 8789 C CA . TYR B 1 426 ? 7.453 18.062 -14.711 1 71.06 426 TYR B CA 1
ATOM 8790 C C . TYR B 1 426 ? 8.445 16.969 -14.328 1 71.06 426 TYR B C 1
ATOM 8792 O O . TYR B 1 426 ? 9.125 16.406 -15.188 1 71.06 426 TYR B O 1
ATOM 8800 N N . SER B 1 427 ? 8.492 16.672 -13.141 1 71.25 427 SER B N 1
ATOM 8801 C CA . SER B 1 427 ? 9.523 15.742 -12.688 1 71.25 427 SER B CA 1
ATOM 8802 C C . SER B 1 427 ? 9 14.312 -12.656 1 71.25 427 SER B C 1
ATOM 8804 O O . SER B 1 427 ? 9.641 13.398 -13.188 1 71.25 427 SER B O 1
ATOM 8806 N N . SER B 1 428 ? 7.891 14.047 -11.961 1 77 428 SER B N 1
ATOM 8807 C CA . SER B 1 428 ? 7.371 12.688 -11.805 1 77 428 SER B CA 1
ATOM 8808 C C . SER B 1 428 ? 5.852 12.656 -11.945 1 77 428 SER B C 1
ATOM 8810 O O . SER B 1 428 ? 5.137 13.297 -11.172 1 77 428 SER B O 1
ATOM 8812 N N . PRO B 1 429 ? 5.457 11.859 -12.828 1 78 429 PRO B N 1
ATOM 8813 C CA . PRO B 1 429 ? 4.008 11.773 -13 1 78 429 PRO B CA 1
ATOM 8814 C C . PRO B 1 429 ? 3.309 11.141 -11.805 1 78 429 PRO B C 1
ATOM 8816 O O . PRO B 1 429 ? 2.158 11.469 -11.5 1 78 429 PRO B O 1
ATOM 8819 N N . TRP B 1 430 ? 3.975 10.328 -11.117 1 78.56 430 TRP B N 1
ATOM 8820 C CA . TRP B 1 430 ? 3.373 9.688 -9.945 1 78.56 430 TRP B CA 1
ATOM 8821 C C . TRP B 1 430 ? 3.141 10.703 -8.836 1 78.56 430 TRP B C 1
ATOM 8823 O O . TRP B 1 430 ? 2.07 10.727 -8.227 1 78.56 430 TRP B O 1
ATOM 8833 N N . ASP B 1 431 ? 4.055 11.555 -8.641 1 84.44 431 ASP B N 1
ATOM 8834 C CA . ASP B 1 431 ? 3.922 12.57 -7.598 1 84.44 431 ASP B CA 1
ATOM 8835 C C . ASP B 1 431 ? 2.873 13.609 -7.977 1 84.44 431 ASP B C 1
ATOM 8837 O O . ASP B 1 431 ? 2.176 14.141 -7.109 1 84.44 431 ASP B O 1
ATOM 8841 N N . ALA B 1 432 ? 2.785 13.828 -9.273 1 86.94 432 ALA B N 1
ATOM 8842 C CA . ALA B 1 432 ? 1.761 14.758 -9.742 1 86.94 432 ALA B CA 1
ATOM 8843 C C . ALA B 1 432 ? 0.362 14.188 -9.531 1 86.94 432 ALA B C 1
ATOM 8845 O O . ALA B 1 432 ? -0.563 14.914 -9.156 1 86.94 432 ALA B O 1
ATOM 8846 N N . ALA B 1 433 ? 0.25 12.945 -9.734 1 87.56 433 ALA B N 1
ATOM 8847 C CA . ALA B 1 433 ? -1.046 12.297 -9.547 1 87.56 433 ALA B CA 1
ATOM 8848 C C . ALA B 1 433 ? -1.469 12.328 -8.078 1 87.56 433 ALA B C 1
ATOM 8850 O O . ALA B 1 433 ? -2.648 12.516 -7.773 1 87.56 433 ALA B O 1
ATOM 8851 N N . ILE B 1 434 ? -0.545 12.148 -7.203 1 91.19 434 ILE B N 1
ATOM 8852 C CA . ILE B 1 434 ? -0.853 12.18 -5.777 1 91.19 434 ILE B CA 1
ATOM 8853 C C . ILE B 1 434 ? -1.244 13.594 -5.363 1 91.19 434 ILE B C 1
ATOM 8855 O O . ILE B 1 434 ? -2.191 13.781 -4.594 1 91.19 434 ILE B O 1
ATOM 8859 N N . ALA B 1 435 ? -0.544 14.617 -5.863 1 92.38 435 ALA B N 1
ATOM 8860 C CA . ALA B 1 435 ? -0.875 16.016 -5.566 1 92.38 435 ALA B CA 1
ATOM 8861 C C . ALA B 1 435 ? -2.264 16.375 -6.086 1 92.38 435 ALA B C 1
ATOM 8863 O O . ALA B 1 435 ? -3.047 17.016 -5.387 1 92.38 435 ALA B O 1
ATOM 8864 N N . MET B 1 436 ? -2.557 15.867 -7.207 1 91.88 436 MET B N 1
ATOM 8865 C CA . MET B 1 436 ? -3.865 16.141 -7.797 1 91.88 436 MET B CA 1
ATOM 8866 C C . MET B 1 436 ? -4.969 15.406 -7.039 1 91.88 436 MET B C 1
ATOM 8868 O O . MET B 1 436 ? -6.055 15.953 -6.84 1 91.88 436 MET B O 1
ATOM 8872 N N . ALA B 1 437 ? -4.68 14.195 -6.715 1 93.38 437 ALA B N 1
ATOM 8873 C CA . ALA B 1 437 ? -5.66 13.453 -5.93 1 93.38 437 ALA B CA 1
ATOM 8874 C C . ALA B 1 437 ? -5.938 14.148 -4.602 1 93.38 437 ALA B C 1
ATOM 8876 O O . ALA B 1 437 ? -7.078 14.188 -4.137 1 93.38 437 ALA B O 1
ATOM 8877 N N . ALA B 1 438 ? -4.902 14.68 -3.992 1 94.94 438 ALA B N 1
ATOM 8878 C CA . ALA B 1 438 ? -5.062 15.406 -2.734 1 94.94 438 ALA B CA 1
ATOM 8879 C C . ALA B 1 438 ? -5.883 16.672 -2.934 1 94.94 438 ALA B C 1
ATOM 8881 O O . ALA B 1 438 ? -6.781 16.969 -2.139 1 94.94 438 ALA B O 1
ATOM 8882 N N . LEU B 1 439 ? -5.633 17.375 -4.035 1 94.38 439 LEU B N 1
ATOM 8883 C CA . LEU B 1 439 ? -6.359 18.609 -4.352 1 94.38 439 LEU B CA 1
ATOM 8884 C C . LEU B 1 439 ? -7.828 18.312 -4.625 1 94.38 439 LEU B C 1
ATOM 8886 O O . LEU B 1 439 ? -8.711 18.953 -4.062 1 94.38 439 LEU B O 1
ATOM 8890 N N . VAL B 1 440 ? -8.062 17.297 -5.363 1 94.56 440 VAL B N 1
ATOM 8891 C CA . VAL B 1 440 ? -9.422 16.938 -5.746 1 94.56 440 VAL B CA 1
ATOM 8892 C C . VAL B 1 440 ? -10.188 16.422 -4.523 1 94.56 440 VAL B C 1
ATOM 8894 O O . VAL B 1 440 ? -11.367 16.734 -4.344 1 94.56 440 VAL B O 1
ATOM 8897 N N . SER B 1 441 ? -9.555 15.633 -3.697 1 95.06 441 SER B N 1
ATOM 8898 C CA . SER B 1 441 ? -10.211 15.117 -2.496 1 95.06 441 SER B CA 1
ATOM 8899 C C . SER B 1 441 ? -10.602 16.25 -1.557 1 95.06 441 SER B C 1
ATOM 8901 O O . SER B 1 441 ? -11.664 16.203 -0.924 1 95.06 441 SER B O 1
ATOM 8903 N N . ALA B 1 442 ? -9.812 17.266 -1.447 1 94.38 442 ALA B N 1
ATOM 8904 C CA . ALA B 1 442 ? -10.102 18.391 -0.563 1 94.38 442 ALA B CA 1
ATOM 8905 C C . ALA B 1 442 ? -11.266 19.219 -1.092 1 94.38 442 ALA B C 1
ATOM 8907 O O . ALA B 1 442 ? -12.055 19.766 -0.313 1 94.38 442 ALA B O 1
ATOM 8908 N N . VAL B 1 443 ? -11.5 19.25 -2.404 1 93.62 443 VAL B N 1
ATOM 8909 C CA . VAL B 1 443 ? -12.492 20.125 -3.008 1 93.62 443 VAL B CA 1
ATOM 8910 C C . VAL B 1 443 ? -13.812 19.375 -3.188 1 93.62 443 VAL B C 1
ATOM 8912 O O . VAL B 1 443 ? -14.891 19.922 -2.947 1 93.62 443 VAL B O 1
ATOM 8915 N N . VAL B 1 444 ? -13.75 18.094 -3.48 1 91.75 444 VAL B N 1
ATOM 8916 C CA . VAL B 1 444 ? -14.93 17.359 -3.934 1 91.75 444 VAL B CA 1
ATOM 8917 C C . VAL B 1 444 ? -15.695 16.812 -2.73 1 91.75 444 VAL B C 1
ATOM 8919 O O . VAL B 1 444 ? -16.922 16.828 -2.703 1 91.75 444 VAL B O 1
ATOM 8922 N N . PHE B 1 445 ? -15.062 16.312 -1.685 1 92.94 445 PHE B N 1
ATOM 8923 C CA . PHE B 1 445 ? -15.742 15.711 -0.541 1 92.94 445 PHE B CA 1
ATOM 8924 C C . PHE B 1 445 ? -16.422 16.781 0.302 1 92.94 445 PHE B C 1
ATOM 8926 O O . PHE B 1 445 ? -15.828 17.812 0.61 1 92.94 445 PHE B O 1
ATOM 8933 N N . PRO B 1 446 ? -17.641 16.578 0.592 1 91.12 446 PRO B N 1
ATOM 8934 C CA . PRO B 1 446 ? -18.312 17.562 1.455 1 91.12 446 PRO B CA 1
ATOM 8935 C C . PRO B 1 446 ? -17.641 17.703 2.816 1 91.12 446 PRO B C 1
ATOM 8937 O O . PRO B 1 446 ? -17.469 18.828 3.309 1 91.12 446 PRO B O 1
ATOM 8940 N N . ASN B 1 447 ? -17.297 16.594 3.404 1 94 447 ASN B N 1
ATOM 8941 C CA . ASN B 1 447 ? -16.484 16.641 4.613 1 94 447 ASN B CA 1
ATOM 8942 C C . ASN B 1 447 ? -15.008 16.484 4.293 1 94 447 ASN B C 1
ATOM 8944 O O . ASN B 1 447 ? -14.547 15.406 3.918 1 94 447 ASN B O 1
ATOM 8948 N N . VAL B 1 448 ? -14.336 17.516 4.48 1 94.88 448 VAL B N 1
ATOM 8949 C CA . VAL B 1 448 ? -12.922 17.578 4.109 1 94.88 448 VAL B CA 1
ATOM 8950 C C . VAL B 1 448 ? -12.125 16.578 4.93 1 94.88 448 VAL B C 1
ATOM 8952 O O . VAL B 1 448 ? -11.086 16.078 4.48 1 94.88 448 VAL B O 1
ATOM 8955 N N . CYS B 1 449 ? -12.578 16.25 6.16 1 95.31 449 CYS B N 1
ATOM 8956 C CA . CYS B 1 449 ? -11.875 15.281 6.996 1 95.31 449 CYS B CA 1
ATOM 8957 C C . CYS B 1 449 ? -11.867 13.906 6.348 1 95.31 449 CYS B C 1
ATOM 8959 O O . CYS B 1 449 ? -10.844 13.219 6.34 1 95.31 449 CYS B O 1
ATOM 8961 N N . ILE B 1 450 ? -13.016 13.57 5.754 1 93.75 450 ILE B N 1
ATOM 8962 C CA . ILE B 1 450 ? -13.094 12.305 5.031 1 93.75 450 ILE B CA 1
ATOM 8963 C C . ILE B 1 450 ? -12.234 12.375 3.77 1 93.75 450 ILE B C 1
ATOM 8965 O O . ILE B 1 450 ? -11.617 11.383 3.375 1 93.75 450 ILE B O 1
ATOM 8969 N N . GLY B 1 451 ? -12.227 13.617 3.215 1 94.31 451 GLY B N 1
ATOM 8970 C CA . GLY B 1 451 ? -11.344 13.82 2.076 1 94.31 451 GLY B CA 1
ATOM 8971 C C . GLY B 1 451 ? -9.883 13.594 2.41 1 94.31 451 GLY B C 1
ATOM 8972 O O . GLY B 1 451 ? -9.141 13.016 1.613 1 94.31 451 GLY B O 1
ATOM 8973 N N . PHE B 1 452 ? -9.484 13.961 3.514 1 95.5 452 PHE B N 1
ATOM 8974 C CA . PHE B 1 452 ? -8.102 13.781 3.939 1 95.5 452 PHE B CA 1
ATOM 8975 C C . PHE B 1 452 ? -7.781 12.305 4.129 1 95.5 452 PHE B C 1
ATOM 8977 O O . PHE B 1 452 ? -6.695 11.844 3.762 1 95.5 452 PHE B O 1
ATOM 8984 N N . ILE B 1 453 ? -8.68 11.609 4.754 1 94.19 453 ILE B N 1
ATOM 8985 C CA . ILE B 1 453 ? -8.484 10.18 4.961 1 94.19 453 ILE B CA 1
ATOM 8986 C C . ILE B 1 453 ? -8.398 9.469 3.613 1 94.19 453 ILE B C 1
ATOM 8988 O O . ILE B 1 453 ? -7.586 8.555 3.438 1 94.19 453 ILE B O 1
ATOM 8992 N N . PHE B 1 454 ? -9.242 9.852 2.699 1 93.56 454 PHE B N 1
ATOM 8993 C CA . PHE B 1 454 ? -9.188 9.297 1.352 1 93.56 454 PHE B CA 1
ATOM 8994 C C . PHE B 1 454 ? -7.836 9.586 0.702 1 93.56 454 PHE B C 1
ATOM 8996 O O . PHE B 1 454 ? -7.281 8.727 0.012 1 93.56 454 PHE B O 1
ATOM 9003 N N . MET B 1 455 ? -7.363 10.797 0.901 1 94.44 455 MET B N 1
ATOM 9004 C CA . MET B 1 455 ? -6.043 11.141 0.378 1 94.44 455 MET B CA 1
ATOM 9005 C C . MET B 1 455 ? -4.965 10.25 0.988 1 94.44 455 MET B C 1
ATOM 9007 O O . MET B 1 455 ? -4.035 9.836 0.297 1 94.44 455 MET B O 1
ATOM 9011 N N . LEU B 1 456 ? -5.055 10 2.291 1 93.56 456 LEU B N 1
ATOM 9012 C CA . LEU B 1 456 ? -4.105 9.109 2.951 1 93.56 456 LEU B CA 1
ATOM 9013 C C . LEU B 1 456 ? -4.148 7.715 2.338 1 93.56 456 LEU B C 1
ATOM 9015 O O . LEU B 1 456 ? -3.107 7.094 2.123 1 93.56 456 LEU B O 1
ATOM 9019 N N . PHE B 1 457 ? -5.336 7.258 2.006 1 92.62 457 PHE B N 1
ATOM 9020 C CA . PHE B 1 457 ? -5.496 5.957 1.365 1 92.62 457 PHE B CA 1
ATOM 9021 C C . PHE B 1 457 ? -4.875 5.957 -0.027 1 92.62 457 PHE B C 1
ATOM 9023 O O . PHE B 1 457 ? -4.242 4.98 -0.431 1 92.62 457 PHE B O 1
ATOM 9030 N N . CYS B 1 458 ? -5.047 7.055 -0.684 1 92.75 458 CYS B N 1
ATOM 9031 C CA . CYS B 1 458 ? -4.469 7.168 -2.02 1 92.75 458 CYS B CA 1
ATOM 9032 C C . CYS B 1 458 ? -2.945 7.152 -1.957 1 92.75 458 CYS B C 1
ATOM 9034 O O . CYS B 1 458 ? -2.291 6.59 -2.836 1 92.75 458 CYS B O 1
ATOM 9036 N N . SER B 1 459 ? -2.457 7.766 -0.975 1 93.5 459 SER B N 1
ATOM 9037 C CA . SER B 1 459 ? -1.007 7.777 -0.823 1 93.5 459 SER B CA 1
ATOM 9038 C C . SER B 1 459 ? -0.471 6.375 -0.541 1 93.5 459 SER B C 1
ATOM 9040 O O . SER B 1 459 ? 0.545 5.969 -1.107 1 93.5 459 SER B O 1
ATOM 9042 N N . VAL B 1 460 ? -1.139 5.664 0.311 1 93.62 460 VAL B N 1
ATOM 9043 C CA . VAL B 1 460 ? -0.75 4.289 0.623 1 93.62 460 VAL B CA 1
ATOM 9044 C C . VAL B 1 460 ? -0.874 3.422 -0.627 1 93.62 460 VAL B C 1
ATOM 9046 O O . VAL B 1 460 ? 0.001 2.6 -0.908 1 93.62 460 VAL B O 1
ATOM 9049 N N . PHE B 1 461 ? -1.951 3.6 -1.319 1 92.5 461 PHE B N 1
ATOM 9050 C CA . PHE B 1 461 ? -2.203 2.824 -2.527 1 92.5 461 PHE B CA 1
ATOM 9051 C C . PHE B 1 461 ? -1.164 3.135 -3.598 1 92.5 461 PHE B C 1
ATOM 9053 O O . PHE B 1 461 ? -0.762 2.25 -4.355 1 92.5 461 PHE B O 1
ATOM 9060 N N . ALA B 1 462 ? -0.73 4.371 -3.652 1 92 462 ALA B N 1
ATOM 9061 C CA . ALA B 1 462 ? 0.279 4.77 -4.633 1 92 462 ALA B CA 1
ATOM 9062 C C . ALA B 1 462 ? 1.604 4.059 -4.375 1 92 462 ALA B C 1
ATOM 9064 O O . ALA B 1 462 ? 2.301 3.674 -5.316 1 92 462 ALA B O 1
ATOM 9065 N N . VAL B 1 463 ? 1.938 3.918 -3.195 1 92.69 463 VAL B N 1
ATOM 9066 C CA . VAL B 1 463 ? 3.164 3.205 -2.848 1 92.69 463 VAL B CA 1
ATOM 9067 C C . VAL B 1 463 ? 3.053 1.745 -3.283 1 92.69 463 VAL B C 1
ATOM 9069 O O . VAL B 1 463 ? 4.008 1.178 -3.82 1 92.69 463 VAL B O 1
ATOM 9072 N N . SER B 1 464 ? 1.93 1.156 -3.031 1 93.31 464 SER B N 1
ATOM 9073 C CA . SER B 1 464 ? 1.719 -0.235 -3.416 1 93.31 464 SER B CA 1
ATOM 9074 C C . SER B 1 464 ? 1.755 -0.402 -4.93 1 93.31 464 SER B C 1
ATOM 9076 O O . SER B 1 464 ? 2.209 -1.43 -5.438 1 93.31 464 SER B O 1
ATOM 9078 N N . LEU B 1 465 ? 1.266 0.583 -5.629 1 90.69 465 LEU B N 1
ATOM 9079 C CA . LEU B 1 465 ? 1.272 0.519 -7.086 1 90.69 465 LEU B CA 1
ATOM 9080 C C . LEU B 1 465 ? 2.697 0.585 -7.625 1 90.69 465 LEU B C 1
ATOM 9082 O O . LEU B 1 465 ? 3.01 -0.036 -8.648 1 90.69 465 LEU B O 1
ATOM 9086 N N . LYS B 1 466 ? 3.502 1.303 -6.957 1 90.5 466 LYS B N 1
ATOM 9087 C CA . LYS B 1 466 ? 4.898 1.391 -7.375 1 90.5 466 LYS B CA 1
ATOM 9088 C C . LYS B 1 466 ? 5.609 0.053 -7.199 1 90.5 466 LYS B C 1
ATOM 9090 O O . LYS B 1 466 ? 6.539 -0.264 -7.945 1 90.5 466 LYS B O 1
ATOM 9095 N N . VAL B 1 467 ? 5.211 -0.659 -6.25 1 92.94 467 VAL B N 1
ATOM 9096 C CA . VAL B 1 467 ? 5.785 -1.98 -6.023 1 92.94 467 VAL B CA 1
ATOM 9097 C C . VAL B 1 467 ? 5.223 -2.969 -7.043 1 92.94 467 VAL B C 1
ATOM 9099 O O . VAL B 1 467 ? 5.918 -3.889 -7.477 1 92.94 467 VAL B O 1
ATOM 9102 N N . GLN B 1 468 ? 3.969 -2.828 -7.363 1 91.94 468 GLN B N 1
ATOM 9103 C CA . GLN B 1 468 ? 3.314 -3.74 -8.297 1 91.94 468 GLN B CA 1
ATOM 9104 C C . GLN B 1 468 ? 3.918 -3.625 -9.695 1 91.94 468 GLN B C 1
ATOM 9106 O O . GLN B 1 468 ? 4.043 -4.625 -10.406 1 91.94 468 GLN B O 1
ATOM 9111 N N . PHE B 1 469 ? 4.234 -2.402 -10.047 1 88.44 469 PHE B N 1
ATOM 9112 C CA . PHE B 1 469 ? 4.836 -2.182 -11.359 1 88.44 469 PHE B CA 1
ATOM 9113 C C . PHE B 1 469 ? 6.254 -1.642 -11.219 1 88.44 469 PHE B C 1
ATOM 9115 O O . PHE B 1 469 ? 6.52 -0.488 -11.562 1 88.44 469 PHE B O 1
ATOM 9122 N N . PRO B 1 470 ? 7.121 -2.605 -10.836 1 88 470 PRO B N 1
ATOM 9123 C CA . PRO B 1 470 ? 8.508 -2.162 -10.664 1 88 470 PRO B CA 1
ATOM 9124 C C . PRO B 1 470 ? 9.234 -1.952 -11.992 1 88 470 PRO B C 1
ATOM 9126 O O . PRO B 1 470 ? 8.875 -2.572 -12.992 1 88 470 PRO B O 1
ATOM 9129 N N . ARG B 1 471 ? 10.133 -1.077 -12.008 1 86.25 471 ARG B N 1
ATOM 9130 C CA . ARG B 1 471 ? 10.977 -0.902 -13.18 1 86.25 471 ARG B CA 1
ATOM 9131 C C . ARG B 1 471 ? 12.07 -1.97 -13.234 1 86.25 471 ARG B C 1
ATOM 9133 O O . ARG B 1 471 ? 12.875 -2.084 -12.312 1 86.25 471 ARG B O 1
ATOM 9140 N N . MET B 1 472 ? 11.945 -2.824 -14.172 1 89.69 472 MET B N 1
ATOM 9141 C CA . MET B 1 472 ? 12.969 -3.846 -14.383 1 89.69 472 MET B CA 1
ATOM 9142 C C . MET B 1 472 ? 13.93 -3.434 -15.492 1 89.69 472 MET B C 1
ATOM 9144 O O . MET B 1 472 ? 13.508 -2.867 -16.5 1 89.69 472 MET B O 1
ATOM 9148 N N . GLU B 1 473 ? 15.211 -3.621 -15.219 1 90.5 473 GLU B N 1
ATOM 9149 C CA . GLU B 1 473 ? 16.234 -3.189 -16.172 1 90.5 473 GLU B CA 1
ATOM 9150 C C . GLU B 1 473 ? 16.953 -4.387 -16.781 1 90.5 473 GLU B C 1
ATOM 9152 O O . GLU B 1 473 ? 17.219 -5.379 -16.094 1 90.5 473 GLU B O 1
ATOM 9157 N N . VAL B 1 474 ? 17.141 -4.234 -18 1 92.25 474 VAL B N 1
ATOM 9158 C CA . VAL B 1 474 ? 17.984 -5.195 -18.703 1 92.25 474 VAL B CA 1
ATOM 9159 C C . VAL B 1 474 ? 19.406 -4.664 -18.781 1 92.25 474 VAL B C 1
ATOM 9161 O O . VAL B 1 474 ? 19.625 -3.51 -19.156 1 92.25 474 VAL B O 1
ATOM 9164 N N . LEU B 1 475 ? 20.328 -5.465 -18.328 1 91.88 475 LEU B N 1
ATOM 9165 C CA . LEU B 1 475 ? 21.719 -5.031 -18.25 1 91.88 475 LEU B CA 1
ATOM 9166 C C . LEU B 1 475 ? 22.516 -5.527 -19.438 1 91.88 475 LEU B C 1
ATOM 9168 O O . LEU B 1 475 ? 22.266 -6.613 -19.969 1 91.88 475 LEU B O 1
ATOM 9172 N N . ALA B 1 476 ? 23.406 -4.641 -19.859 1 87.25 476 ALA B N 1
ATOM 9173 C CA . ALA B 1 476 ? 24.391 -4.992 -20.875 1 87.25 476 ALA B CA 1
ATOM 9174 C C . ALA B 1 476 ? 25.797 -5.016 -20.312 1 87.25 476 ALA B C 1
ATOM 9176 O O . ALA B 1 476 ? 26.125 -4.25 -19.391 1 87.25 476 ALA B O 1
ATOM 9177 N N . LYS B 1 477 ? 26.547 -5.906 -20.812 1 86.44 477 LYS B N 1
ATOM 9178 C CA . LYS B 1 477 ? 27.938 -5.992 -20.391 1 86.44 477 LYS B CA 1
ATOM 9179 C C . LYS B 1 477 ? 28.812 -4.988 -21.141 1 86.44 477 LYS B C 1
ATOM 9181 O O . LYS B 1 477 ? 28.844 -4.996 -22.375 1 86.44 477 LYS B O 1
ATOM 9186 N N . LEU B 1 478 ? 29.406 -4.121 -20.375 1 82.88 478 LEU B N 1
ATOM 9187 C CA . LEU B 1 478 ? 30.312 -3.143 -20.969 1 82.88 478 LEU B CA 1
ATOM 9188 C C . LEU B 1 478 ? 31.766 -3.6 -20.859 1 82.88 478 LEU B C 1
ATOM 9190 O O . LEU B 1 478 ? 32.562 -3.441 -21.797 1 82.88 478 LEU B O 1
ATOM 9194 N N . SER B 1 479 ? 32.062 -3.961 -19.672 1 79.06 479 SER B N 1
ATOM 9195 C CA . SER B 1 479 ? 33.344 -4.555 -19.359 1 79.06 479 SER B CA 1
ATOM 9196 C C . SER B 1 479 ? 33.188 -5.734 -18.406 1 79.06 479 SER B C 1
ATOM 9198 O O . SER B 1 479 ? 32.094 -6.086 -18.016 1 79.06 479 SER B O 1
ATOM 9200 N N . ASP B 1 480 ? 34.219 -6.363 -18.078 1 74.06 480 ASP B N 1
ATOM 9201 C CA . ASP B 1 480 ? 34.156 -7.531 -17.203 1 74.06 480 ASP B CA 1
ATOM 9202 C C . ASP B 1 480 ? 33.656 -7.152 -15.812 1 74.06 480 ASP B C 1
ATOM 9204 O O . ASP B 1 480 ? 33.094 -7.98 -15.102 1 74.06 480 ASP B O 1
ATOM 9208 N N . SER B 1 481 ? 33.781 -5.91 -15.562 1 76.69 481 SER B N 1
ATOM 9209 C CA . SER B 1 481 ? 33.406 -5.531 -14.211 1 76.69 481 SER B CA 1
ATOM 9210 C C . SER B 1 481 ? 32.25 -4.551 -14.219 1 76.69 481 SER B C 1
ATOM 9212 O O . SER B 1 481 ? 31.672 -4.262 -13.172 1 76.69 481 SER B O 1
ATOM 9214 N N . HIS B 1 482 ? 31.891 -4.203 -15.5 1 82.75 482 HIS B N 1
ATOM 9215 C CA . HIS B 1 482 ? 30.875 -3.15 -15.539 1 82.75 482 HIS B CA 1
ATOM 9216 C C . HIS B 1 482 ? 29.641 -3.611 -16.297 1 82.75 482 HIS B C 1
ATOM 9218 O O . HIS B 1 482 ? 29.719 -4.035 -17.453 1 82.75 482 HIS B O 1
ATOM 9224 N N . PHE B 1 483 ? 28.562 -3.6 -15.539 1 87.25 483 PHE B N 1
ATOM 9225 C CA . PHE B 1 483 ? 27.25 -3.904 -16.109 1 87.25 483 PHE B CA 1
ATOM 9226 C C . PHE B 1 483 ? 26.312 -2.711 -15.984 1 87.25 483 PHE B C 1
ATOM 9228 O O . PHE B 1 483 ? 26.203 -2.117 -14.914 1 87.25 483 PHE B O 1
ATOM 9235 N N . SER B 1 484 ? 25.781 -2.244 -17.109 1 87.44 484 SER B N 1
ATOM 9236 C CA . SER B 1 484 ? 24.891 -1.095 -17.062 1 87.44 484 SER B CA 1
ATOM 9237 C C . SER B 1 484 ? 23.656 -1.327 -17.938 1 87.44 484 SER B C 1
ATOM 9239 O O . SER B 1 484 ? 23.469 -2.416 -18.484 1 87.44 484 SER B O 1
ATOM 9241 N N . GLU B 1 485 ? 22.828 -0.373 -17.969 1 88.75 485 GLU B N 1
ATOM 9242 C CA . GLU B 1 485 ? 21.547 -0.479 -18.656 1 88.75 485 GLU B CA 1
ATOM 9243 C C . GLU B 1 485 ? 21.734 -0.547 -20.172 1 88.75 485 GLU B C 1
ATOM 9245 O O . GLU B 1 485 ? 22.5 0.243 -20.75 1 88.75 485 GLU B O 1
ATOM 9250 N N . GLU B 1 486 ? 20.984 -1.417 -20.703 1 85.31 486 GLU B N 1
ATOM 9251 C CA . GLU B 1 486 ? 21.109 -1.646 -22.141 1 85.31 486 GLU B CA 1
ATOM 9252 C C . GLU B 1 486 ? 20.562 -0.471 -22.938 1 85.31 486 GLU B C 1
ATOM 9254 O O . GLU B 1 486 ? 21.047 -0.168 -24.031 1 85.31 486 GLU B O 1
ATOM 9259 N N . ASN B 1 487 ? 19.609 0.214 -22.422 1 81.44 487 ASN B N 1
ATOM 9260 C CA . ASN B 1 487 ? 18.953 1.282 -23.172 1 81.44 487 ASN B CA 1
ATOM 9261 C C . ASN B 1 487 ? 19.781 2.564 -23.172 1 81.44 487 ASN B C 1
ATOM 9263 O O . ASN B 1 487 ? 19.609 3.422 -24.031 1 81.44 487 ASN B O 1
ATOM 9267 N N . ARG B 1 488 ? 20.719 2.59 -22.219 1 86.5 488 ARG B N 1
ATOM 9268 C CA . ARG B 1 488 ? 21.438 3.846 -22.094 1 86.5 488 ARG B CA 1
ATOM 9269 C C . ARG B 1 488 ? 22.906 3.68 -22.5 1 86.5 488 ARG B C 1
ATOM 9271 O O . ARG B 1 488 ? 23.594 4.664 -22.766 1 86.5 488 ARG B O 1
ATOM 9278 N N . TYR B 1 489 ? 23.344 2.479 -22.484 1 84.94 489 TYR B N 1
ATOM 9279 C CA . TYR B 1 489 ? 24.719 2.211 -22.859 1 84.94 489 TYR B CA 1
ATOM 9280 C C . TYR B 1 489 ? 24.797 1.167 -23.969 1 84.94 489 TYR B C 1
ATOM 9282 O O . TYR B 1 489 ? 23.922 0.304 -24.078 1 84.94 489 TYR B O 1
ATOM 9290 N N . GLU B 1 490 ? 25.766 1.374 -24.781 1 75.69 490 GLU B N 1
ATOM 9291 C CA . GLU B 1 490 ? 26 0.372 -25.812 1 75.69 490 GLU B CA 1
ATOM 9292 C C . GLU B 1 490 ? 26.953 -0.714 -25.312 1 75.69 490 GLU B C 1
ATOM 9294 O O . GLU B 1 490 ? 28.094 -0.429 -24.953 1 75.69 490 GLU B O 1
ATOM 9299 N N . GLY B 1 491 ? 26.359 -1.84 -25.047 1 71.62 491 GLY B N 1
ATOM 9300 C CA . GLY B 1 491 ? 27.156 -2.918 -24.484 1 71.62 491 GLY B CA 1
ATOM 9301 C C . GLY B 1 491 ? 27.797 -3.809 -25.531 1 71.62 491 GLY B C 1
ATOM 9302 O O . GLY B 1 491 ? 27.594 -3.598 -26.734 1 71.62 491 GLY B O 1
ATOM 9303 N N . ASP B 1 492 ? 28.672 -4.727 -24.984 1 64.81 492 ASP B N 1
ATOM 9304 C CA . ASP B 1 492 ? 29.359 -5.703 -25.812 1 64.81 492 ASP B CA 1
ATOM 9305 C C . ASP B 1 492 ? 28.422 -6.809 -26.266 1 64.81 492 ASP B C 1
ATOM 9307 O O . ASP B 1 492 ? 27.422 -7.094 -25.609 1 64.81 492 ASP B O 1
ATOM 9311 N N . CYS B 1 493 ? 28.547 -7.164 -27.5 1 57.38 493 CYS B N 1
ATOM 9312 C CA . CYS B 1 493 ? 27.812 -8.328 -27.969 1 57.38 493 CYS B CA 1
ATOM 9313 C C . CYS B 1 493 ? 28.297 -9.594 -27.281 1 57.38 493 CYS B C 1
ATOM 9315 O O . CYS B 1 493 ? 29.5 -9.859 -27.219 1 57.38 493 CYS B O 1
ATOM 9317 N N . LEU B 1 494 ? 27.391 -10.156 -26.562 1 63.66 494 LEU B N 1
ATOM 9318 C CA . LEU B 1 494 ? 27.75 -11.352 -25.812 1 63.66 494 LEU B CA 1
ATOM 9319 C C . LEU B 1 494 ? 27.844 -12.562 -26.719 1 63.66 494 LEU B C 1
ATOM 9321 O O . LEU B 1 494 ? 27.141 -12.633 -27.734 1 63.66 494 LEU B O 1
ATOM 9325 N N . ASP B 1 495 ? 28.797 -13.484 -26.422 1 59.78 495 ASP B N 1
ATOM 9326 C CA . ASP B 1 495 ? 29.031 -14.711 -27.172 1 59.78 495 ASP B CA 1
ATOM 9327 C C . ASP B 1 495 ? 27.875 -15.695 -26.969 1 59.78 495 ASP B C 1
ATOM 9329 O O . ASP B 1 495 ? 27.594 -16.516 -27.859 1 59.78 495 ASP B O 1
ATOM 9333 N N . THR B 1 496 ? 27.375 -15.625 -25.922 1 72.06 496 THR B N 1
ATOM 9334 C CA . THR B 1 496 ? 26.297 -16.547 -25.578 1 72.06 496 THR B CA 1
ATOM 9335 C C . THR B 1 496 ? 24.953 -15.828 -25.609 1 72.06 496 THR B C 1
ATOM 9337 O O . THR B 1 496 ? 24.859 -14.641 -25.297 1 72.06 496 THR B O 1
ATOM 9340 N N . PRO B 1 497 ? 24.016 -16.469 -26.25 1 80.12 497 PRO B N 1
ATOM 9341 C CA . PRO B 1 497 ? 22.672 -15.867 -26.25 1 80.12 497 PRO B CA 1
ATOM 9342 C C . PRO B 1 497 ? 22.094 -15.75 -24.844 1 80.12 497 PRO B C 1
ATOM 9344 O O . PRO B 1 497 ? 21.5 -16.703 -24.328 1 80.12 497 PRO B O 1
ATOM 9347 N N . LEU B 1 498 ? 22.422 -14.719 -24.266 1 87.69 498 LEU B N 1
ATOM 9348 C CA . LEU B 1 498 ? 21.953 -14.531 -22.906 1 87.69 498 LEU B CA 1
ATOM 9349 C C . LEU B 1 498 ? 21.516 -13.094 -22.672 1 87.69 498 LEU B C 1
ATOM 9351 O O . LEU B 1 498 ? 21.938 -12.18 -23.391 1 87.69 498 LEU B O 1
ATOM 9355 N N . ARG B 1 499 ? 20.562 -12.969 -21.875 1 90.38 499 ARG B N 1
ATOM 9356 C CA . ARG B 1 499 ? 20.109 -11.656 -21.406 1 90.38 499 ARG B CA 1
ATOM 9357 C C . ARG B 1 499 ? 20.156 -11.57 -19.875 1 90.38 499 ARG B C 1
ATOM 9359 O O . ARG B 1 499 ? 19.859 -12.547 -19.188 1 90.38 499 ARG B O 1
ATOM 9366 N N . ILE B 1 500 ? 20.641 -10.43 -19.406 1 93.31 500 ILE B N 1
ATOM 9367 C CA . ILE B 1 500 ? 20.734 -10.211 -17.969 1 93.31 500 ILE B CA 1
ATOM 9368 C C . ILE B 1 500 ? 19.609 -9.281 -17.5 1 93.31 500 ILE B C 1
ATOM 9370 O O . ILE B 1 500 ? 19.484 -8.164 -18.016 1 93.31 500 ILE B O 1
ATOM 9374 N N . ILE B 1 501 ? 18.766 -9.758 -16.641 1 95.12 501 ILE B N 1
ATOM 9375 C CA . ILE B 1 501 ? 17.656 -8.969 -16.109 1 95.12 501 ILE B CA 1
ATOM 9376 C C . ILE B 1 501 ? 17.891 -8.68 -14.633 1 95.12 501 ILE B C 1
ATOM 9378 O O . ILE B 1 501 ? 18.156 -9.594 -13.852 1 95.12 501 ILE B O 1
ATOM 9382 N N . ARG B 1 502 ? 17.797 -7.492 -14.25 1 95.06 502 ARG B N 1
ATOM 9383 C CA . ARG B 1 502 ? 17.953 -7.109 -12.852 1 95.06 502 ARG B CA 1
ATOM 9384 C C . ARG B 1 502 ? 16.609 -7.023 -12.141 1 95.06 502 ARG B C 1
ATOM 9386 O O . ARG B 1 502 ? 15.734 -6.266 -12.555 1 95.06 502 ARG B O 1
ATOM 9393 N N . LEU B 1 503 ? 16.438 -7.84 -11.141 1 95 503 LEU B N 1
ATOM 9394 C CA . LEU B 1 503 ? 15.266 -7.785 -10.266 1 95 503 LEU B CA 1
ATOM 9395 C C . LEU B 1 503 ? 15.609 -7.121 -8.938 1 95 503 LEU B C 1
ATOM 9397 O O . LEU B 1 503 ? 16.531 -7.555 -8.242 1 95 503 LEU B O 1
ATOM 9401 N N . SER B 1 504 ? 14.93 -5.98 -8.68 1 93.81 504 SER B N 1
ATOM 9402 C CA . SER B 1 504 ? 15.211 -5.246 -7.453 1 93.81 504 SER B CA 1
ATOM 9403 C C . SER B 1 504 ? 13.93 -4.895 -6.715 1 93.81 504 SER B C 1
ATOM 9405 O O . SER B 1 504 ? 12.836 -4.953 -7.289 1 93.81 504 SER B O 1
ATOM 9407 N N . GLY B 1 505 ? 14.094 -4.637 -5.434 1 92.56 505 GLY B N 1
ATOM 9408 C CA . GLY B 1 505 ? 12.938 -4.277 -4.629 1 92.56 505 GLY B CA 1
ATOM 9409 C C . GLY B 1 505 ? 12.266 -5.477 -3.988 1 92.56 505 GLY B C 1
ATOM 9410 O O . GLY B 1 505 ? 12.781 -6.594 -4.055 1 92.56 505 GLY B O 1
ATOM 9411 N N . PRO B 1 506 ? 11.172 -5.184 -3.342 1 93.88 506 PRO B N 1
ATOM 9412 C CA . PRO B 1 506 ? 10.422 -6.301 -2.77 1 93.88 506 PRO B CA 1
ATOM 9413 C C . PRO B 1 506 ? 9.68 -7.117 -3.828 1 93.88 506 PRO B C 1
ATOM 9415 O O . PRO B 1 506 ? 8.961 -6.551 -4.656 1 93.88 506 PRO B O 1
ATOM 9418 N N . LEU B 1 507 ? 9.961 -8.398 -3.842 1 94.75 507 LEU B N 1
ATOM 9419 C CA . LEU B 1 507 ? 9.266 -9.32 -4.734 1 94.75 507 LEU B CA 1
ATOM 9420 C C . LEU B 1 507 ? 8.141 -10.039 -4.004 1 94.75 507 LEU B C 1
ATOM 9422 O O . LEU B 1 507 ? 8.383 -11.023 -3.297 1 94.75 507 LEU B O 1
ATOM 9426 N N . LEU B 1 508 ? 6.977 -9.547 -4.258 1 93.38 508 LEU B N 1
ATOM 9427 C CA . LEU B 1 508 ? 5.809 -10.016 -3.518 1 93.38 508 LEU B CA 1
ATOM 9428 C C . LEU B 1 508 ? 4.746 -10.555 -4.465 1 93.38 508 LEU B C 1
ATOM 9430 O O . LEU B 1 508 ? 4.93 -10.547 -5.684 1 93.38 508 LEU B O 1
ATOM 9434 N N . SER B 1 509 ? 3.648 -11.008 -3.867 1 90.19 509 SER B N 1
ATOM 9435 C CA . SER B 1 509 ? 2.533 -11.531 -4.648 1 90.19 509 SER B CA 1
ATOM 9436 C C . SER B 1 509 ? 1.987 -10.477 -5.609 1 90.19 509 SER B C 1
ATOM 9438 O O . SER B 1 509 ? 1.525 -10.812 -6.703 1 90.19 509 SER B O 1
ATOM 9440 N N . VAL B 1 510 ? 2.129 -9.258 -5.262 1 91.81 510 VAL B N 1
ATOM 9441 C CA . VAL B 1 510 ? 1.54 -8.148 -6.004 1 91.81 510 VAL B CA 1
ATOM 9442 C C . VAL B 1 510 ? 2.271 -7.969 -7.332 1 91.81 510 VAL B C 1
ATOM 9444 O O . VAL B 1 510 ? 1.677 -7.539 -8.32 1 91.81 510 VAL B O 1
ATOM 9447 N N . ASN B 1 511 ? 3.51 -8.266 -7.395 1 94.44 511 ASN B N 1
ATOM 9448 C CA . ASN B 1 511 ? 4.246 -8.023 -8.633 1 94.44 511 ASN B CA 1
ATOM 9449 C C . ASN B 1 511 ? 4.543 -9.328 -9.367 1 94.44 511 ASN B C 1
ATOM 9451 O O . ASN B 1 511 ? 5.398 -9.359 -10.258 1 94.44 511 ASN B O 1
ATOM 9455 N N . CYS B 1 512 ? 3.912 -10.398 -9.094 1 91.12 512 CYS B N 1
ATOM 9456 C CA . CYS B 1 512 ? 4.121 -11.688 -9.742 1 91.12 512 CYS B CA 1
ATOM 9457 C C . CYS B 1 512 ? 3.82 -11.602 -11.234 1 91.12 512 CYS B C 1
ATOM 9459 O O . CYS B 1 512 ? 4.609 -12.07 -12.055 1 91.12 512 CYS B O 1
ATOM 9461 N N . GLU B 1 513 ? 2.764 -11.023 -11.5 1 85.19 513 GLU B N 1
ATOM 9462 C CA . GLU B 1 513 ? 2.35 -10.961 -12.898 1 85.19 513 GLU B CA 1
ATOM 9463 C C . GLU B 1 513 ? 3.281 -10.062 -13.711 1 85.19 513 GLU B C 1
ATOM 9465 O O . GLU B 1 513 ? 3.564 -10.344 -14.875 1 85.19 513 GLU B O 1
ATOM 9470 N N . SER B 1 514 ? 3.719 -9.023 -13.117 1 90.44 514 SER B N 1
ATOM 9471 C CA . SER B 1 514 ? 4.645 -8.133 -13.812 1 90.44 514 SER B CA 1
ATOM 9472 C C . SER B 1 514 ? 5.984 -8.812 -14.062 1 90.44 514 SER B C 1
ATOM 9474 O O . SER B 1 514 ? 6.582 -8.656 -15.125 1 90.44 514 SER B O 1
ATOM 9476 N N . VAL B 1 515 ? 6.473 -9.547 -13.109 1 93.94 515 VAL B N 1
ATOM 9477 C CA . VAL B 1 515 ? 7.734 -10.266 -13.25 1 93.94 515 VAL B CA 1
ATOM 9478 C C . VAL B 1 515 ? 7.59 -11.367 -14.297 1 93.94 515 VAL B C 1
ATOM 9480 O O . VAL B 1 515 ? 8.469 -11.547 -15.148 1 93.94 515 VAL B O 1
ATOM 9483 N N . ARG B 1 516 ? 6.5 -12.062 -14.25 1 90 516 ARG B N 1
ATOM 9484 C CA . ARG B 1 516 ? 6.238 -13.109 -15.227 1 90 516 ARG B CA 1
ATOM 9485 C C . ARG B 1 516 ? 6.199 -12.547 -16.641 1 90 516 ARG B C 1
ATOM 9487 O O . ARG B 1 516 ? 6.828 -13.086 -17.547 1 90 516 ARG B O 1
ATOM 9494 N N . ALA B 1 517 ? 5.488 -11.492 -16.781 1 86.12 517 ALA B N 1
ATOM 9495 C CA . ALA B 1 517 ? 5.355 -10.875 -18.094 1 86.12 517 ALA B CA 1
ATOM 9496 C C . ALA B 1 517 ? 6.711 -10.398 -18.609 1 86.12 517 ALA B C 1
ATOM 9498 O O . ALA B 1 517 ? 7.027 -10.578 -19.797 1 86.12 517 ALA B O 1
ATOM 9499 N N . GLU B 1 518 ? 7.496 -9.844 -17.781 1 92.5 518 GLU B N 1
ATOM 9500 C CA . GLU B 1 518 ? 8.805 -9.344 -18.203 1 92.5 518 GLU B CA 1
ATOM 9501 C C . GLU B 1 518 ? 9.75 -10.484 -18.547 1 92.5 518 GLU B C 1
ATOM 9503 O O . GLU B 1 518 ? 10.492 -10.406 -19.531 1 92.5 518 GLU B O 1
ATOM 9508 N N . LEU B 1 519 ? 9.781 -11.508 -17.766 1 93.62 519 LEU B N 1
ATOM 9509 C CA . LEU B 1 519 ? 10.672 -12.633 -18.016 1 93.62 519 LEU B CA 1
ATOM 9510 C C . LEU B 1 519 ? 10.289 -13.352 -19.312 1 93.62 519 LEU B C 1
ATOM 9512 O O . LEU B 1 519 ? 11.164 -13.758 -20.078 1 93.62 519 LEU B O 1
ATOM 9516 N N . PHE B 1 520 ? 9.055 -13.438 -19.625 1 89 520 PHE B N 1
ATOM 9517 C CA . PHE B 1 520 ? 8.633 -14.094 -20.859 1 89 520 PHE B CA 1
ATOM 9518 C C . PHE B 1 520 ? 8.922 -13.203 -22.062 1 89 520 PHE B C 1
ATOM 9520 O O . PHE B 1 520 ? 9.25 -13.703 -23.141 1 89 520 PHE B O 1
ATOM 9527 N N . LYS B 1 521 ? 8.703 -11.953 -21.844 1 88.06 521 LYS B N 1
ATOM 9528 C CA . LYS B 1 521 ? 9.078 -11.031 -22.906 1 88.06 521 LYS B CA 1
ATOM 9529 C C . LYS B 1 521 ? 10.555 -11.164 -23.266 1 88.06 521 LYS B C 1
ATOM 9531 O O . LYS B 1 521 ? 10.922 -11.211 -24.438 1 88.06 521 LYS B O 1
ATOM 9536 N N . GLN B 1 522 ? 11.367 -11.242 -22.281 1 90.56 522 GLN B N 1
ATOM 9537 C CA . GLN B 1 522 ? 12.805 -11.367 -22.5 1 90.56 522 GLN B CA 1
ATOM 9538 C C . GLN B 1 522 ? 13.156 -12.75 -23.031 1 90.56 522 GLN B C 1
ATOM 9540 O O . GLN B 1 522 ? 14.133 -12.906 -23.766 1 90.56 522 GLN B O 1
ATOM 9545 N N . ALA B 1 523 ? 12.414 -13.711 -22.656 1 89.31 523 ALA B N 1
ATOM 9546 C CA . ALA B 1 523 ? 12.625 -15.055 -23.203 1 89.31 523 ALA B CA 1
ATOM 9547 C C . ALA B 1 523 ? 12.391 -15.086 -24.703 1 89.31 523 ALA B C 1
ATOM 9549 O O . ALA B 1 523 ? 13.102 -15.773 -25.438 1 89.31 523 ALA B O 1
ATOM 9550 N N . VAL B 1 524 ? 11.453 -14.297 -25.141 1 82 524 VAL B N 1
ATOM 9551 C CA . VAL B 1 524 ? 11.172 -14.227 -26.578 1 82 524 VAL B CA 1
ATOM 9552 C C . VAL B 1 524 ? 12.328 -13.523 -27.297 1 82 524 VAL B C 1
ATOM 9554 O O . VAL B 1 524 ? 12.719 -13.922 -28.391 1 82 524 VAL B O 1
ATOM 9557 N N . VAL B 1 525 ? 12.867 -12.555 -26.656 1 82.38 525 VAL B N 1
ATOM 9558 C CA . VAL B 1 525 ? 13.977 -11.812 -27.25 1 82.38 525 VAL B 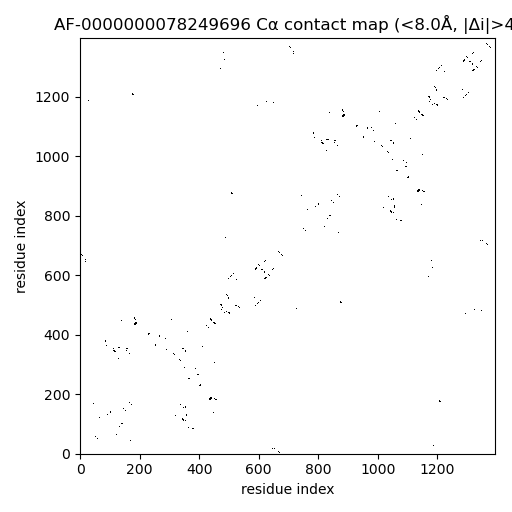CA 1
ATOM 9559 C C . VAL B 1 525 ? 15.203 -12.711 -27.344 1 82.38 525 VAL B C 1
ATOM 9561 O O . VAL B 1 525 ? 15.938 -12.672 -28.328 1 82.38 525 VAL B O 1
ATOM 9564 N N . VAL B 1 526 ? 15.43 -13.492 -26.328 1 83.12 526 VAL B N 1
ATOM 9565 C CA . VAL B 1 526 ? 16.609 -14.352 -26.281 1 83.12 526 VAL B CA 1
ATOM 9566 C C . VAL B 1 526 ? 16.484 -15.445 -27.344 1 83.12 526 VAL B C 1
ATOM 9568 O O . VAL B 1 526 ? 17.5 -15.922 -27.859 1 83.12 526 VAL B O 1
ATOM 9571 N N . LYS B 1 527 ? 15.312 -15.859 -27.609 1 76.5 527 LYS B N 1
ATOM 9572 C CA . LYS B 1 527 ? 15.109 -16.891 -28.625 1 76.5 527 LYS B CA 1
ATOM 9573 C C . LYS B 1 527 ? 15.523 -16.375 -30 1 76.5 527 LYS B C 1
ATOM 9575 O O . LYS B 1 527 ? 15.938 -17.172 -30.859 1 76.5 527 LYS B O 1
ATOM 9580 N N . GLY B 1 528 ? 15.477 -15.086 -30.047 1 66.88 528 GLY B N 1
ATOM 9581 C CA . GLY B 1 528 ? 15.883 -14.508 -31.328 1 66.88 528 GLY B CA 1
ATOM 9582 C C . GLY B 1 528 ? 17.375 -14.289 -31.422 1 66.88 528 GLY B C 1
ATOM 9583 O O . GLY B 1 528 ? 17.891 -14.016 -32.5 1 66.88 528 GLY B O 1
ATOM 9584 N N . LEU B 1 529 ? 18.078 -14.383 -30.312 1 65.12 529 LEU B N 1
ATOM 9585 C CA . LEU B 1 529 ? 19.516 -14.109 -30.312 1 65.12 529 LEU B CA 1
ATOM 9586 C C . LEU B 1 529 ? 20.297 -15.328 -30.797 1 65.12 529 LEU B C 1
ATOM 9588 O O . LEU B 1 529 ? 19.922 -16.469 -30.516 1 65.12 529 LEU B O 1
ATOM 9592 N N . ILE B 1 530 ? 21.125 -15.031 -31.906 1 47.62 530 ILE B N 1
ATOM 9593 C CA . ILE B 1 530 ? 22.016 -16.062 -32.438 1 47.62 530 ILE B CA 1
ATOM 9594 C C . ILE B 1 530 ? 23.344 -16.047 -31.703 1 47.62 530 ILE B C 1
ATOM 9596 O O . ILE B 1 530 ? 23.891 -14.977 -31.406 1 47.62 530 ILE B O 1
ATOM 9600 N N . GLY B 1 531 ? 23.609 -16.672 -30.531 1 44.62 531 GLY B N 1
ATOM 9601 C CA . GLY B 1 531 ? 24.875 -16.734 -29.797 1 44.62 531 GLY B CA 1
ATOM 9602 C C . GLY B 1 531 ? 26.094 -16.672 -30.703 1 44.62 531 GLY B C 1
ATOM 9603 O O . GLY B 1 531 ? 26.562 -17.688 -31.188 1 44.62 531 GLY B O 1
ATOM 9604 N N . ILE B 1 532 ? 26.172 -15.555 -31.562 1 38.03 532 ILE B N 1
ATOM 9605 C CA . ILE B 1 532 ? 27.391 -15.547 -32.375 1 38.03 532 ILE B CA 1
ATOM 9606 C C . ILE B 1 532 ? 28.594 -15.219 -31.5 1 38.03 532 ILE B C 1
ATOM 9608 O O . ILE B 1 532 ? 28.562 -14.266 -30.719 1 38.03 532 ILE B O 1
ATOM 9612 N N . GLY B 1 533 ? 29.422 -15.992 -31.031 1 32.81 533 GLY B N 1
ATOM 9613 C CA . GLY B 1 533 ? 30.703 -15.875 -30.344 1 32.81 533 GLY B CA 1
ATOM 9614 C C . GLY B 1 533 ? 31.5 -14.648 -30.75 1 32.81 533 GLY B C 1
ATOM 9615 O O . GLY B 1 533 ? 32.656 -14.523 -30.422 1 32.81 533 GLY B O 1
ATOM 9616 N N . ILE B 1 534 ? 31.312 -13.875 -31.922 1 30.8 534 ILE B N 1
ATOM 9617 C CA . ILE B 1 534 ? 32.344 -12.93 -32.344 1 30.8 534 ILE B CA 1
ATOM 9618 C C . ILE B 1 534 ? 32.156 -11.602 -31.625 1 30.8 534 ILE B C 1
ATOM 9620 O O . ILE B 1 534 ? 31.031 -11.125 -31.469 1 30.8 534 ILE B O 1
ATOM 9624 N N . GLY B 1 535 ? 32.969 -11 -30.812 1 30.67 535 GLY B N 1
ATOM 9625 C CA . GLY B 1 535 ? 33.219 -9.742 -30.125 1 30.67 535 GLY B CA 1
ATOM 9626 C C . GLY B 1 535 ? 32.719 -8.531 -30.875 1 30.67 535 GLY B C 1
ATOM 9627 O O . GLY B 1 535 ? 33.25 -7.43 -30.719 1 30.67 535 GLY B O 1
ATOM 9628 N N . THR B 1 536 ? 31.969 -8.5 -32.031 1 30.39 536 THR B N 1
ATOM 9629 C CA . THR B 1 536 ? 31.766 -7.258 -32.75 1 30.39 536 THR B CA 1
ATOM 9630 C C . THR B 1 536 ? 30.828 -6.324 -32 1 30.39 536 THR B C 1
ATOM 9632 O O . THR B 1 536 ? 29.906 -6.781 -31.328 1 30.39 536 THR B O 1
ATOM 9635 N N . ARG B 1 537 ? 31.203 -5.105 -31.656 1 31.25 537 ARG B N 1
ATOM 9636 C CA . ARG B 1 537 ? 30.469 -3.969 -31.109 1 31.25 537 ARG B CA 1
ATOM 9637 C C . ARG B 1 537 ? 29.156 -3.748 -31.859 1 31.25 537 ARG B C 1
ATOM 9639 O O . ARG B 1 537 ? 29.141 -3.721 -33.094 1 31.25 537 ARG B O 1
ATOM 9646 N N . THR B 1 538 ? 28.016 -3.961 -31.438 1 33.41 538 THR B N 1
ATOM 9647 C CA . THR B 1 538 ? 26.656 -3.873 -31.922 1 33.41 538 THR B CA 1
ATOM 9648 C C . THR B 1 538 ? 26.406 -2.535 -32.625 1 33.41 538 THR B C 1
ATOM 9650 O O . THR B 1 538 ? 25.359 -2.334 -33.219 1 33.41 538 THR B O 1
ATOM 9653 N N . ALA B 1 539 ? 27.062 -1.437 -32.438 1 31.95 539 ALA B N 1
ATOM 9654 C CA . ALA B 1 539 ? 26.688 -0.221 -33.156 1 31.95 539 ALA B CA 1
ATOM 9655 C C . ALA B 1 539 ? 26.719 -0.45 -34.688 1 31.95 539 ALA B C 1
ATOM 9657 O O . ALA B 1 539 ? 25.891 0.092 -35.406 1 31.95 539 ALA B O 1
ATOM 9658 N N . SER B 1 540 ? 27.719 -1.091 -35.219 1 29.58 540 SER B N 1
ATOM 9659 C CA . SER B 1 540 ? 27.891 -1.163 -36.656 1 29.58 540 SER B CA 1
ATOM 9660 C C . SER B 1 540 ? 26.859 -2.086 -37.281 1 29.58 540 SER B C 1
ATOM 9662 O O . SER B 1 540 ? 26.547 -1.961 -38.469 1 29.58 540 SER B O 1
ATOM 9664 N N . LEU B 1 541 ? 26.297 -3.084 -36.562 1 30.78 541 LEU B N 1
ATOM 9665 C CA . LEU B 1 541 ? 25.344 -3.973 -37.219 1 30.78 541 LEU B CA 1
ATOM 9666 C C . LEU B 1 541 ? 23.938 -3.373 -37.188 1 30.78 541 LEU B C 1
ATOM 9668 O O . LEU B 1 541 ? 23.078 -3.779 -37.969 1 30.78 541 LEU B O 1
ATOM 9672 N N . ARG B 1 542 ? 23.547 -2.557 -36.281 1 31.45 542 ARG B N 1
ATOM 9673 C CA . ARG B 1 542 ? 22.219 -1.956 -36.344 1 31.45 542 ARG B CA 1
ATOM 9674 C C . ARG B 1 542 ? 22.078 -1.055 -37.562 1 31.45 542 ARG B C 1
ATOM 9676 O O . ARG B 1 542 ? 20.969 -0.812 -38.031 1 31.45 542 ARG B O 1
ATOM 9683 N N . SER B 1 543 ? 23.047 -0.279 -38 1 29.19 543 SER B N 1
ATOM 9684 C CA . SER B 1 543 ? 22.859 0.547 -39.188 1 29.19 543 SER B CA 1
ATOM 9685 C C . SER B 1 543 ? 22.516 -0.307 -40.406 1 29.19 543 SER B C 1
ATOM 9687 O O . SER B 1 543 ? 21.969 0.19 -41.375 1 29.19 543 SER B O 1
ATOM 9689 N N . GLN B 1 544 ? 23.031 -1.52 -40.469 1 28.78 544 GLN B N 1
ATOM 9690 C CA . GLN B 1 544 ? 22.812 -2.195 -41.75 1 28.78 544 GLN B CA 1
ATOM 9691 C C . GLN B 1 544 ? 21.484 -2.961 -41.75 1 28.78 544 GLN B C 1
ATOM 9693 O O . GLN B 1 544 ? 21.219 -3.742 -42.656 1 28.78 544 GLN B O 1
ATOM 9698 N N . CYS B 1 545 ? 20.844 -2.994 -40.625 1 28.45 545 CYS B N 1
ATOM 9699 C CA . CYS B 1 545 ? 19.547 -3.631 -40.844 1 28.45 545 CYS B CA 1
ATOM 9700 C C . CYS B 1 545 ? 18.641 -2.752 -41.719 1 28.45 545 CYS B C 1
ATOM 9702 O O . CYS B 1 545 ? 18.422 -1.584 -41.375 1 28.45 545 CYS B O 1
ATOM 9704 N N . PRO B 1 546 ? 18.406 -3.025 -43 1 26.72 546 PRO B N 1
ATOM 9705 C CA . PRO B 1 546 ? 17.578 -2.25 -43.938 1 26.72 546 PRO B CA 1
ATOM 9706 C C . PRO B 1 546 ? 16.219 -1.875 -43.375 1 26.72 546 PRO B C 1
ATOM 9708 O O . PRO B 1 546 ? 15.711 -2.566 -42.469 1 26.72 546 PRO B O 1
ATOM 9711 N N . SER B 1 547 ? 15.953 -0.668 -43.344 1 26.25 547 SER B N 1
ATOM 9712 C CA . SER B 1 547 ? 14.555 -0.267 -43.219 1 26.25 547 SER B CA 1
ATOM 9713 C C . SER B 1 547 ? 13.656 -1.123 -44.094 1 26.25 547 SER B C 1
ATOM 9715 O O . SER B 1 547 ? 14.102 -1.665 -45.125 1 26.25 547 SER B O 1
ATOM 9717 N N . ALA B 1 548 ? 12.508 -1.65 -43.719 1 29.09 548 ALA B N 1
ATOM 9718 C CA . ALA B 1 548 ? 11.57 -2.387 -44.594 1 29.09 548 ALA B CA 1
ATOM 9719 C C . ALA B 1 548 ? 11.555 -1.815 -46 1 29.09 548 ALA B C 1
ATOM 9721 O O . ALA B 1 548 ? 11.25 -2.529 -46.969 1 29.09 548 ALA B O 1
ATOM 9722 N N . GLU B 1 549 ? 11.586 -0.41 -46.25 1 29.53 549 GLU B N 1
ATOM 9723 C CA . GLU B 1 549 ? 11.25 -0.035 -47.625 1 29.53 549 GLU B CA 1
ATOM 9724 C C . GLU B 1 549 ? 12.352 -0.465 -48.594 1 29.53 549 GLU B C 1
ATOM 9726 O O . GLU B 1 549 ? 12.062 -0.936 -49.688 1 29.53 549 GLU B O 1
ATOM 9731 N N . SER B 1 550 ? 13.477 0.234 -48.625 1 28.11 550 SER B N 1
ATOM 9732 C CA . SER B 1 550 ? 14.344 0.031 -49.781 1 28.11 550 SER B CA 1
ATOM 9733 C C . SER B 1 550 ? 15.125 -1.274 -49.656 1 28.11 550 SER B C 1
ATOM 9735 O O . SER B 1 550 ? 16.094 -1.361 -48.875 1 28.11 550 SER B O 1
ATOM 9737 N N . VAL B 1 551 ? 14.562 -2.461 -49.625 1 27.62 551 VAL B N 1
ATOM 9738 C CA . VAL B 1 551 ? 15.039 -3.822 -49.844 1 27.62 551 VAL B CA 1
ATOM 9739 C C . VAL B 1 551 ? 15.945 -3.863 -51.094 1 27.62 551 VAL B C 1
ATOM 9741 O O . VAL B 1 551 ? 16.297 -4.941 -51.562 1 27.62 551 VAL B O 1
ATOM 9744 N N . THR B 1 552 ? 16.172 -2.719 -51.812 1 24.38 552 THR B N 1
ATOM 9745 C CA . THR B 1 552 ? 16.891 -3.146 -53 1 24.38 552 THR B CA 1
ATOM 9746 C C . THR B 1 552 ? 18.203 -3.809 -52.625 1 24.38 552 THR B C 1
ATOM 9748 O O . THR B 1 552 ? 18.516 -4.91 -53.094 1 24.38 552 THR B O 1
ATOM 9751 N N . ALA B 1 553 ? 19.406 -3.043 -53.031 1 24.23 553 ALA B N 1
ATOM 9752 C CA . ALA B 1 553 ? 20.672 -3.588 -53.5 1 24.23 553 ALA B CA 1
ATOM 9753 C C . ALA B 1 553 ? 21.469 -4.195 -52.344 1 24.23 553 ALA B C 1
ATOM 9755 O O . ALA B 1 553 ? 21.641 -3.562 -51.312 1 24.23 553 ALA B O 1
ATOM 9756 N N . ARG B 1 554 ? 21.656 -5.527 -52.281 1 27.25 554 ARG B N 1
ATOM 9757 C CA . ARG B 1 554 ? 22.469 -6.609 -51.719 1 27.25 554 ARG B CA 1
ATOM 9758 C C . ARG B 1 554 ? 23.938 -6.223 -51.656 1 27.25 554 ARG B C 1
ATOM 9760 O O . ARG B 1 554 ? 24.734 -6.629 -52.531 1 27.25 554 ARG B O 1
ATOM 9767 N N . GLU B 1 555 ? 24.359 -4.934 -51.75 1 25.42 555 GLU B N 1
ATOM 9768 C CA . GLU B 1 555 ? 25.812 -4.879 -51.844 1 25.42 555 GLU B CA 1
ATOM 9769 C C . GLU B 1 555 ? 26.469 -5.641 -50.719 1 25.42 555 GLU B C 1
ATOM 9771 O O . GLU B 1 555 ? 26 -5.609 -49.562 1 25.42 555 GLU B O 1
ATOM 9776 N N . SER B 1 556 ? 27.297 -6.742 -51.031 1 24.34 556 SER B N 1
ATOM 9777 C CA . SER B 1 556 ? 28.203 -7.715 -50.438 1 24.34 556 SER B CA 1
ATOM 9778 C C . SER B 1 556 ? 29.141 -7.059 -49.438 1 24.34 556 SER B C 1
ATOM 9780 O O . SER B 1 556 ? 29.891 -6.141 -49.75 1 24.34 556 SER B O 1
ATOM 9782 N N . VAL B 1 557 ? 28.656 -6.5 -48.5 1 25.81 557 VAL B N 1
ATOM 9783 C CA . VAL B 1 557 ? 29.719 -6.023 -47.656 1 25.81 557 VAL B CA 1
ATOM 9784 C C . VAL B 1 557 ? 30.656 -7.176 -47.312 1 25.81 557 VAL B C 1
ATOM 9786 O O . VAL B 1 557 ? 30.219 -8.219 -46.812 1 25.81 557 VAL B O 1
ATOM 9789 N N . ASN B 1 558 ? 31.688 -7.465 -48.125 1 24.08 558 ASN B N 1
ATOM 9790 C CA . ASN B 1 558 ? 32.844 -8.328 -47.969 1 24.08 558 ASN B CA 1
ATOM 9791 C C . ASN B 1 558 ? 33.344 -8.32 -46.531 1 24.08 558 ASN B C 1
ATOM 9793 O O . ASN B 1 558 ? 33.969 -7.344 -46.094 1 24.08 558 ASN B O 1
ATOM 9797 N N . LEU B 1 559 ? 32.406 -8.547 -45.688 1 26.28 559 LEU B N 1
ATOM 9798 C CA . LEU B 1 559 ? 32.906 -8.805 -44.344 1 26.28 559 LEU B CA 1
ATOM 9799 C C . LEU B 1 559 ? 33.938 -9.945 -44.344 1 26.28 559 LEU B C 1
ATOM 9801 O O . LEU B 1 559 ? 33.594 -11.078 -44.688 1 26.28 559 LEU B O 1
ATOM 9805 N N . SER B 1 560 ? 35.062 -9.844 -44.844 1 25.88 560 SER B N 1
ATOM 9806 C CA . SER B 1 560 ? 36.188 -10.773 -44.812 1 25.88 560 SER B CA 1
ATOM 9807 C C . SER B 1 560 ? 36.188 -11.641 -43.562 1 25.88 560 SER B C 1
ATOM 9809 O O . SER B 1 560 ? 37.031 -12.508 -43.406 1 25.88 560 SER B O 1
ATOM 9811 N N . ALA B 1 561 ? 35.781 -11.148 -42.438 1 26.97 561 ALA B N 1
ATOM 9812 C CA . ALA B 1 561 ? 35.844 -12.164 -41.375 1 26.97 561 ALA B CA 1
ATOM 9813 C C . ALA B 1 561 ? 34.844 -13.281 -41.625 1 26.97 561 ALA B C 1
ATOM 9815 O O . ALA B 1 561 ? 33.781 -13.047 -42.188 1 26.97 561 ALA B O 1
ATOM 9816 N N . ASN B 1 562 ? 35.188 -14.523 -41.906 1 26.09 562 ASN B N 1
ATOM 9817 C CA . ASN B 1 562 ? 34.438 -15.727 -42.25 1 26.09 562 ASN B CA 1
ATOM 9818 C C . ASN B 1 562 ? 33.188 -15.875 -41.375 1 26.09 562 ASN B C 1
ATOM 9820 O O . ASN B 1 562 ? 33.25 -16.438 -40.281 1 26.09 562 ASN B O 1
ATOM 9824 N N . ILE B 1 563 ? 32.469 -14.852 -41.156 1 27.83 563 ILE B N 1
ATOM 9825 C CA . ILE B 1 563 ? 31.203 -14.891 -40.469 1 27.83 563 ILE B CA 1
ATOM 9826 C C . ILE B 1 563 ? 30.219 -15.781 -41.219 1 27.83 563 ILE B C 1
ATOM 9828 O O . ILE B 1 563 ? 29.844 -15.469 -42.375 1 27.83 563 ILE B O 1
ATOM 9832 N N . THR B 1 564 ? 30.406 -17.078 -41.188 1 25.31 564 THR B N 1
ATOM 9833 C CA . THR B 1 564 ? 29.344 -17.891 -41.781 1 25.31 564 THR B CA 1
ATOM 9834 C C . THR B 1 564 ? 27.984 -17.5 -41.219 1 25.31 564 THR B C 1
ATOM 9836 O O . THR B 1 564 ? 27.734 -17.656 -40.031 1 25.31 564 THR B O 1
ATOM 9839 N N . ILE B 1 565 ? 27.438 -16.531 -41.719 1 26.91 565 ILE B N 1
ATOM 9840 C CA . ILE B 1 565 ? 26.047 -16.125 -41.5 1 26.91 565 ILE B CA 1
ATOM 9841 C C . ILE B 1 565 ? 25.109 -17.25 -41.938 1 26.91 565 ILE B C 1
ATOM 9843 O O . ILE B 1 565 ? 25.109 -17.641 -43.094 1 26.91 565 ILE B O 1
ATOM 9847 N N . ILE B 1 566 ? 24.719 -18.219 -41.062 1 27.06 566 ILE B N 1
ATOM 9848 C CA . ILE B 1 566 ? 23.656 -19.156 -41.438 1 27.06 566 ILE B CA 1
ATOM 9849 C C . ILE B 1 566 ? 22.453 -18.391 -42 1 27.06 566 ILE B C 1
ATOM 9851 O O . ILE B 1 566 ? 21.875 -17.547 -41.312 1 27.06 566 ILE B O 1
ATOM 9855 N N . GLN B 1 567 ? 22.359 -18.141 -43.281 1 24.75 567 GLN B N 1
ATOM 9856 C CA . GLN B 1 567 ? 21.281 -17.641 -44.125 1 24.75 567 GLN B CA 1
ATOM 9857 C C . GLN B 1 567 ? 19.953 -18.312 -43.781 1 24.75 567 GLN B C 1
ATOM 9859 O O . GLN B 1 567 ? 19.922 -19.484 -43.406 1 24.75 567 GLN B O 1
ATOM 9864 N N . GLU B 1 568 ? 18.984 -17.594 -43.719 1 28.03 568 GLU B N 1
ATOM 9865 C CA . GLU B 1 568 ? 17.562 -17.922 -43.781 1 28.03 568 GLU B CA 1
ATOM 9866 C C . GLU B 1 568 ? 17.281 -18.906 -44.906 1 28.03 568 GLU B C 1
ATOM 9868 O O . GLU B 1 568 ? 17.359 -18.562 -46.094 1 28.03 568 GLU B O 1
ATOM 9873 N N . CYS B 1 569 ? 17.719 -20.141 -44.938 1 24.89 569 CYS B N 1
ATOM 9874 C CA . CYS B 1 569 ? 17.078 -21 -45.938 1 24.89 569 CYS B CA 1
ATOM 9875 C C . CYS B 1 569 ? 15.57 -20.75 -45.969 1 24.89 569 CYS B C 1
ATOM 9877 O O . CYS B 1 569 ? 14.977 -20.328 -45 1 24.89 569 CYS B O 1
ATOM 9879 N N . ASP B 1 570 ? 14.992 -20.516 -47.156 1 26.12 570 ASP B N 1
ATOM 9880 C CA . ASP B 1 570 ? 13.586 -20.594 -47.531 1 26.12 570 ASP B CA 1
ATOM 9881 C C . ASP B 1 570 ? 12.859 -21.688 -46.75 1 26.12 570 ASP B C 1
ATOM 9883 O O . ASP B 1 570 ? 13.211 -22.859 -46.844 1 26.12 570 ASP B O 1
ATOM 9887 N N . VAL B 1 571 ? 12.469 -21.5 -45.594 1 28.31 571 VAL B N 1
ATOM 9888 C CA . VAL B 1 571 ? 11.688 -22.312 -44.688 1 28.31 571 VAL B CA 1
ATOM 9889 C C . VAL B 1 571 ? 10.508 -22.938 -45.406 1 28.31 571 VAL B C 1
ATOM 9891 O O . VAL B 1 571 ? 9.594 -23.484 -44.781 1 28.31 571 VAL B O 1
ATOM 9894 N N . SER B 1 572 ? 10.312 -22.688 -46.688 1 28.28 572 SER B N 1
ATOM 9895 C CA . SER B 1 572 ? 9.211 -23.5 -47.188 1 28.28 572 SER B CA 1
ATOM 9896 C C . SER B 1 572 ? 9.461 -24.984 -46.938 1 28.28 572 SER B C 1
ATOM 9898 O O . SER B 1 572 ? 8.523 -25.797 -46.969 1 28.28 572 SER B O 1
ATOM 9900 N N . VAL B 1 573 ? 10.539 -25.484 -47.5 1 28.14 573 VAL B N 1
ATOM 9901 C CA . VAL B 1 573 ? 10.719 -26.922 -47.438 1 28.14 573 VAL B CA 1
ATOM 9902 C C . VAL B 1 573 ? 11.023 -27.328 -46 1 28.14 573 VAL B C 1
ATOM 9904 O O . VAL B 1 573 ? 12.086 -26.984 -45.469 1 28.14 573 VAL B O 1
ATOM 9907 N N . ALA B 1 574 ? 10.148 -27.25 -44.906 1 30.67 574 ALA B N 1
ATOM 9908 C CA . ALA B 1 574 ? 9.945 -27.938 -43.625 1 30.67 574 ALA B CA 1
ATOM 9909 C C . ALA B 1 574 ? 10.742 -29.234 -43.594 1 30.67 574 ALA B C 1
ATOM 9911 O O . ALA B 1 574 ? 10.312 -30.25 -44.156 1 30.67 574 ALA B O 1
ATOM 9912 N N . LEU B 1 575 ? 12.023 -29.25 -43.938 1 32 575 LEU B N 1
ATOM 9913 C CA . LEU B 1 575 ? 12.484 -30.609 -43.625 1 32 575 LEU B CA 1
ATOM 9914 C C . LEU B 1 575 ? 12.031 -31.047 -42.25 1 32 575 LEU B C 1
ATOM 9916 O O . LEU B 1 575 ? 11.898 -30.219 -41.344 1 32 575 LEU B O 1
ATOM 9920 N N . PRO B 1 576 ? 11.391 -32.125 -42 1 32.41 576 PRO B N 1
ATOM 9921 C CA . PRO B 1 576 ? 10.906 -32.594 -40.688 1 32.41 576 PRO B CA 1
ATOM 9922 C C . PRO B 1 576 ? 11.938 -32.406 -39.594 1 32.41 576 PRO B C 1
ATOM 9924 O O . PRO B 1 576 ? 13.148 -32.438 -39.844 1 32.41 576 PRO B O 1
ATOM 9927 N N . PRO B 1 577 ? 11.781 -31.438 -38.5 1 33.56 577 PRO B N 1
ATOM 9928 C CA . PRO B 1 577 ? 12.773 -31.406 -37.438 1 33.56 577 PRO B CA 1
ATOM 9929 C C . PRO B 1 577 ? 13.539 -32.719 -37.312 1 33.56 577 PRO B C 1
ATOM 9931 O O . PRO B 1 577 ? 12.93 -33.781 -37.062 1 33.56 577 PRO B O 1
ATOM 9934 N N . SER B 1 578 ? 14.414 -32.969 -38.188 1 34.34 578 SER B N 1
ATOM 9935 C CA . SER B 1 578 ? 15.125 -34.219 -37.906 1 34.34 578 SER B CA 1
ATOM 9936 C C . SER B 1 578 ? 15.5 -34.312 -36.438 1 34.34 578 SER B C 1
ATOM 9938 O O . SER B 1 578 ? 15.688 -33.312 -35.75 1 34.34 578 SER B O 1
ATOM 9940 N N . GLU B 1 579 ? 15.305 -35.438 -35.656 1 39.22 579 GLU B N 1
ATOM 9941 C CA . GLU B 1 579 ? 15.492 -35.875 -34.281 1 39.22 579 GLU B CA 1
ATOM 9942 C C . GLU B 1 579 ? 16.766 -35.281 -33.688 1 39.22 579 GLU B C 1
ATOM 9944 O O . GLU B 1 579 ? 16.844 -35.062 -32.469 1 39.22 579 GLU B O 1
ATOM 9949 N N . ASP B 1 580 ? 18.047 -35.094 -34.375 1 36.75 580 ASP B N 1
ATOM 9950 C CA . ASP B 1 580 ? 19.375 -35 -33.781 1 36.75 580 ASP B CA 1
ATOM 9951 C C . ASP B 1 580 ? 19.828 -33.531 -33.656 1 36.75 580 ASP B C 1
ATOM 9953 O O . ASP B 1 580 ? 21.016 -33.281 -33.531 1 36.75 580 ASP B O 1
ATOM 9957 N N . THR B 1 581 ? 19.344 -32.5 -34.188 1 41.34 581 THR B N 1
ATOM 9958 C CA . THR B 1 581 ? 20.016 -31.203 -34.094 1 41.34 581 THR B CA 1
ATOM 9959 C C . THR B 1 581 ? 20.109 -30.75 -32.656 1 41.34 581 THR B C 1
ATOM 9961 O O . THR B 1 581 ? 19.094 -30.75 -31.922 1 41.34 581 THR B O 1
ATOM 9964 N N . PRO B 1 582 ? 21.328 -30.625 -32.031 1 46.06 582 PRO B N 1
ATOM 9965 C CA . PRO B 1 582 ? 21.531 -30.281 -30.625 1 46.06 582 PRO B CA 1
ATOM 9966 C C . PRO B 1 582 ? 20.812 -29 -30.203 1 46.06 582 PRO B C 1
ATOM 9968 O O . PRO B 1 582 ? 20.844 -28.016 -30.938 1 46.06 582 PRO B O 1
ATOM 9971 N N . ALA B 1 583 ? 19.75 -28.969 -29.562 1 56.59 583 ALA B N 1
ATOM 9972 C CA . ALA B 1 583 ? 18.906 -27.891 -29.047 1 56.59 583 ALA B CA 1
ATOM 9973 C C . ALA B 1 583 ? 19.75 -26.781 -28.422 1 56.59 583 ALA B C 1
ATOM 9975 O O . ALA B 1 583 ? 20.625 -27.047 -27.594 1 56.59 583 ALA B O 1
ATOM 9976 N N . ILE B 1 584 ? 19.969 -25.516 -29.094 1 64.44 584 ILE B N 1
ATOM 9977 C CA . ILE B 1 584 ? 20.688 -24.344 -28.594 1 64.44 584 ILE B CA 1
ATOM 9978 C C . ILE B 1 584 ? 20.109 -23.938 -27.234 1 64.44 584 ILE B C 1
ATOM 9980 O O . ILE B 1 584 ? 18.906 -23.719 -27.094 1 64.44 584 ILE B O 1
ATOM 9984 N N . VAL B 1 585 ? 20.969 -24.047 -26.25 1 78.12 585 VAL B N 1
ATOM 9985 C CA . VAL B 1 585 ? 20.562 -23.656 -24.906 1 78.12 585 VAL B CA 1
ATOM 9986 C C . VAL B 1 585 ? 20.719 -22.141 -24.734 1 78.12 585 VAL B C 1
ATOM 9988 O O . VAL B 1 585 ? 21.734 -21.562 -25.125 1 78.12 585 VAL B O 1
ATOM 9991 N N . ARG B 1 586 ? 19.641 -21.531 -24.469 1 87.31 586 ARG B N 1
ATOM 9992 C CA . ARG B 1 586 ? 19.609 -20.094 -24.188 1 87.31 586 ARG B CA 1
ATOM 9993 C C . ARG B 1 586 ? 19.562 -19.844 -22.688 1 87.31 586 ARG B C 1
ATOM 9995 O O . ARG B 1 586 ? 19.172 -20.719 -21.922 1 87.31 586 ARG B O 1
ATOM 10002 N N . PHE B 1 587 ? 20.078 -18.625 -22.297 1 90.06 587 PHE B N 1
ATOM 10003 C CA . PHE B 1 587 ? 20.203 -18.359 -20.875 1 90.06 587 PHE B CA 1
ATOM 10004 C C . PHE B 1 587 ? 19.531 -17.047 -20.516 1 90.06 587 PHE B C 1
ATOM 10006 O O . PHE B 1 587 ? 19.609 -16.078 -21.281 1 90.06 587 PHE B O 1
ATOM 10013 N N . LEU B 1 588 ? 18.859 -17.031 -19.406 1 94.25 588 LEU B N 1
ATOM 10014 C CA . LEU B 1 588 ? 18.406 -15.82 -18.734 1 94.25 588 LEU B CA 1
ATOM 10015 C C . LEU B 1 588 ? 19.047 -15.68 -17.359 1 94.25 588 LEU B C 1
ATOM 10017 O O . LEU B 1 588 ? 18.875 -16.531 -16.5 1 94.25 588 LEU B O 1
ATOM 10021 N N . VAL B 1 589 ? 19.828 -14.664 -17.203 1 94.81 589 VAL B N 1
ATOM 10022 C CA . VAL B 1 589 ? 20.5 -14.43 -15.922 1 94.81 589 VAL B CA 1
ATOM 10023 C C . VAL B 1 589 ? 19.719 -13.406 -15.109 1 94.81 589 VAL B C 1
ATOM 10025 O O . VAL B 1 589 ? 19.516 -12.273 -15.555 1 94.81 589 VAL B O 1
ATOM 10028 N N . LEU B 1 590 ? 19.219 -13.812 -13.969 1 96.44 590 LEU B N 1
ATOM 10029 C CA . LEU B 1 590 ? 18.5 -12.922 -13.07 1 96.44 590 LEU B CA 1
ATOM 10030 C C . LEU B 1 590 ? 19.438 -12.367 -11.992 1 96.44 590 LEU B C 1
ATOM 10032 O O . LEU B 1 590 ? 19.938 -13.117 -11.148 1 96.44 590 LEU B O 1
ATOM 10036 N N . SER B 1 591 ? 19.719 -11.094 -12.07 1 95.62 591 SER B N 1
ATOM 10037 C CA . SER B 1 591 ? 20.484 -10.438 -11.008 1 95.62 591 SER B CA 1
ATOM 10038 C C . SER B 1 591 ? 19.578 -10.031 -9.852 1 95.62 591 SER B C 1
ATOM 10040 O O . SER B 1 591 ? 18.781 -9.094 -9.977 1 95.62 591 SER B O 1
ATOM 10042 N N . MET B 1 592 ? 19.703 -10.641 -8.695 1 95 592 MET B N 1
ATOM 10043 C CA . MET B 1 592 ? 18.781 -10.43 -7.574 1 95 592 MET B CA 1
ATOM 10044 C C . MET B 1 592 ? 19.516 -9.781 -6.398 1 95 592 MET B C 1
ATOM 10046 O O . MET B 1 592 ? 19.156 -10.008 -5.242 1 95 592 MET B O 1
ATOM 10050 N N . ASN B 1 593 ? 20.5 -8.984 -6.641 1 90.75 593 ASN B N 1
ATOM 10051 C CA . ASN B 1 593 ? 21.266 -8.336 -5.59 1 90.75 593 ASN B CA 1
ATOM 10052 C C . ASN B 1 593 ? 20.438 -7.262 -4.875 1 90.75 593 ASN B C 1
ATOM 10054 O O . ASN B 1 593 ? 20.672 -6.98 -3.699 1 90.75 593 ASN B O 1
ATOM 10058 N N . GLY B 1 594 ? 19.547 -6.707 -5.543 1 91.94 594 GLY B N 1
ATOM 10059 C CA . GLY B 1 594 ? 18.781 -5.605 -4.973 1 91.94 594 GLY B CA 1
ATOM 10060 C C . GLY B 1 594 ? 17.438 -6.031 -4.41 1 91.94 594 GLY B C 1
ATOM 10061 O O . GLY B 1 594 ? 16.594 -5.188 -4.117 1 91.94 594 GLY B O 1
ATOM 10062 N N . VAL B 1 595 ? 17.219 -7.34 -4.152 1 94.31 595 VAL B N 1
ATOM 10063 C CA . VAL B 1 595 ? 15.953 -7.832 -3.633 1 94.31 595 VAL B CA 1
ATOM 10064 C C . VAL B 1 595 ? 15.898 -7.621 -2.123 1 94.31 595 VAL B C 1
ATOM 10066 O O . VAL B 1 595 ? 16.828 -7.992 -1.402 1 94.31 595 VAL B O 1
ATOM 10069 N N . THR B 1 596 ? 14.805 -6.961 -1.611 1 92.44 596 THR B N 1
ATOM 10070 C CA . THR B 1 596 ? 14.711 -6.602 -0.2 1 92.44 596 THR B CA 1
ATOM 10071 C C . THR B 1 596 ? 13.742 -7.527 0.529 1 92.44 596 THR B C 1
ATOM 10073 O O . THR B 1 596 ? 13.719 -7.562 1.761 1 92.44 596 THR B O 1
ATOM 10076 N N . GLY B 1 597 ? 12.984 -8.227 -0.166 1 90.31 597 GLY B N 1
ATOM 10077 C CA . GLY B 1 597 ? 12.016 -9.141 0.426 1 90.31 597 GLY B CA 1
ATOM 10078 C C . GLY B 1 597 ? 11.375 -10.07 -0.588 1 90.31 597 GLY B C 1
ATOM 10079 O O . GLY B 1 597 ? 11.281 -9.734 -1.771 1 90.31 597 GLY B O 1
ATOM 10080 N N . ILE B 1 598 ? 10.945 -11.258 -0.072 1 90.81 598 ILE B N 1
ATOM 10081 C CA . ILE B 1 598 ? 10.305 -12.234 -0.947 1 90.81 598 ILE B CA 1
ATOM 10082 C C . ILE B 1 598 ? 9.219 -12.984 -0.173 1 90.81 598 ILE B C 1
ATOM 10084 O O . ILE B 1 598 ? 9.375 -13.25 1.021 1 90.81 598 ILE B O 1
ATOM 10088 N N . ASP B 1 599 ? 8.141 -13.172 -0.808 1 88.44 599 ASP B N 1
ATOM 10089 C CA . ASP B 1 599 ? 7.059 -13.914 -0.168 1 88.44 599 ASP B CA 1
ATOM 10090 C C . ASP B 1 599 ? 6.867 -15.281 -0.822 1 88.44 599 ASP B C 1
ATOM 10092 O O . ASP B 1 599 ? 7.566 -15.617 -1.782 1 88.44 599 ASP B O 1
ATOM 10096 N N . LYS B 1 600 ? 5.973 -16.094 -0.229 1 85.5 600 LYS B N 1
ATOM 10097 C CA . LYS B 1 600 ? 5.734 -17.453 -0.683 1 85.5 600 LYS B CA 1
ATOM 10098 C C . LYS B 1 600 ? 5.156 -17.469 -2.096 1 85.5 600 LYS B C 1
ATOM 10100 O O . LYS B 1 600 ? 5.543 -18.297 -2.918 1 85.5 600 LYS B O 1
ATOM 10105 N N . ASP B 1 601 ? 4.246 -16.594 -2.389 1 87.62 601 ASP B N 1
ATOM 10106 C CA . ASP B 1 601 ? 3.605 -16.562 -3.699 1 87.62 601 ASP B CA 1
ATOM 10107 C C . ASP B 1 601 ? 4.621 -16.25 -4.801 1 87.62 601 ASP B C 1
ATOM 10109 O O . ASP B 1 601 ? 4.547 -16.812 -5.891 1 87.62 601 ASP B O 1
ATOM 10113 N N . MET B 1 602 ? 5.492 -15.352 -4.531 1 91.62 602 MET B N 1
ATOM 10114 C CA . MET B 1 602 ? 6.523 -15.016 -5.512 1 91.62 602 MET B CA 1
ATOM 10115 C C . MET B 1 602 ? 7.465 -16.203 -5.73 1 91.62 602 MET B C 1
ATOM 10117 O O . MET B 1 602 ? 7.895 -16.453 -6.859 1 91.62 602 MET B O 1
ATOM 10121 N N . LEU B 1 603 ? 7.824 -16.906 -4.719 1 90.44 603 LEU B N 1
ATOM 10122 C CA . LEU B 1 603 ? 8.68 -18.062 -4.855 1 90.44 603 LEU B CA 1
ATOM 10123 C C . LEU B 1 603 ? 8 -19.141 -5.695 1 90.44 603 LEU B C 1
ATOM 10125 O O . LEU B 1 603 ? 8.641 -19.781 -6.535 1 90.44 603 LEU B O 1
ATOM 10129 N N . THR B 1 604 ? 6.754 -19.328 -5.469 1 86 604 THR B N 1
ATOM 10130 C CA . THR B 1 604 ? 6 -20.281 -6.277 1 86 604 THR B CA 1
ATOM 10131 C C . THR B 1 604 ? 5.934 -19.812 -7.73 1 86 604 THR B C 1
ATOM 10133 O O . THR B 1 604 ? 6.047 -20.625 -8.648 1 86 604 THR B O 1
ATOM 10136 N N . CYS B 1 605 ? 5.734 -18.562 -7.887 1 89 605 CYS B N 1
ATOM 10137 C CA . CYS B 1 605 ? 5.691 -18 -9.227 1 89 605 CYS B CA 1
ATOM 10138 C C . CYS B 1 605 ? 7.016 -18.203 -9.953 1 89 605 CYS B C 1
ATOM 10140 O O . CYS B 1 605 ? 7.039 -18.609 -11.109 1 89 605 CYS B O 1
ATOM 10142 N N . LEU B 1 606 ? 8.133 -17.953 -9.297 1 92.62 606 LEU B N 1
ATOM 10143 C CA . LEU B 1 606 ? 9.453 -18.094 -9.891 1 92.62 606 LEU B CA 1
ATOM 10144 C C . LEU B 1 606 ? 9.734 -19.562 -10.227 1 92.62 606 LEU B C 1
ATOM 10146 O O . LEU B 1 606 ? 10.375 -19.859 -11.234 1 92.62 606 LEU B O 1
ATOM 10150 N N . SER B 1 607 ? 9.273 -20.438 -9.352 1 90.44 607 SER B N 1
ATOM 10151 C CA . SER B 1 607 ? 9.453 -21.859 -9.609 1 90.44 607 SER B CA 1
ATOM 10152 C C . SER B 1 607 ? 8.672 -22.297 -10.852 1 90.44 607 SER B C 1
ATOM 10154 O O . SER B 1 607 ? 9.164 -23.109 -11.633 1 90.44 607 SER B O 1
ATOM 10156 N N . GLN B 1 608 ? 7.547 -21.781 -10.984 1 84.88 608 GLN B N 1
ATOM 10157 C CA . GLN B 1 608 ? 6.738 -22.094 -12.156 1 84.88 608 GLN B CA 1
ATOM 10158 C C . GLN B 1 608 ? 7.379 -21.547 -13.43 1 84.88 608 GLN B C 1
ATOM 10160 O O . GLN B 1 608 ? 7.371 -22.203 -14.469 1 84.88 608 GLN B O 1
ATOM 10165 N N . ILE B 1 609 ? 7.875 -20.359 -13.367 1 90.31 609 ILE B N 1
ATOM 10166 C CA . ILE B 1 609 ? 8.539 -19.75 -14.516 1 90.31 609 ILE B CA 1
ATOM 10167 C C . ILE B 1 609 ? 9.758 -20.578 -14.898 1 90.31 609 ILE B C 1
ATOM 10169 O O . ILE B 1 609 ? 10.023 -20.781 -16.094 1 90.31 609 ILE B O 1
ATOM 10173 N N . TYR B 1 610 ? 10.492 -20.984 -13.883 1 92.06 610 TYR B N 1
ATOM 10174 C CA . TYR B 1 610 ? 11.656 -21.844 -14.125 1 92.06 610 TYR B CA 1
ATOM 10175 C C . TYR B 1 610 ? 11.258 -23.109 -14.875 1 92.06 610 TYR B C 1
ATOM 10177 O O . TYR B 1 610 ? 11.93 -23.5 -15.828 1 92.06 610 TYR B O 1
ATOM 10185 N N . GLY B 1 611 ? 10.18 -23.719 -14.469 1 86.06 611 GLY B N 1
ATOM 10186 C CA . GLY B 1 611 ? 9.695 -24.922 -15.133 1 86.06 611 GLY B CA 1
ATOM 10187 C C . GLY B 1 611 ? 9.242 -24.672 -16.562 1 86.06 611 GLY B C 1
ATOM 10188 O O . GLY B 1 611 ? 9.594 -25.438 -17.469 1 86.06 611 GLY B O 1
ATOM 10189 N N . ASP B 1 612 ? 8.57 -23.609 -16.781 1 84.38 612 ASP B N 1
ATOM 10190 C CA . ASP B 1 612 ? 8.047 -23.281 -18.109 1 84.38 612 ASP B CA 1
ATOM 10191 C C . ASP B 1 612 ? 9.18 -22.969 -19.078 1 84.38 612 ASP B C 1
ATOM 10193 O O . ASP B 1 612 ? 9.164 -23.438 -20.219 1 84.38 612 ASP B O 1
ATOM 10197 N N . LEU B 1 613 ? 10.094 -22.203 -18.609 1 89.88 613 LEU B N 1
ATOM 10198 C CA . LEU B 1 613 ? 11.18 -21.812 -19.484 1 89.88 613 LEU B CA 1
ATOM 10199 C C . LEU B 1 613 ? 12.156 -22.953 -19.719 1 89.88 613 LEU B C 1
ATOM 10201 O O . LEU B 1 613 ? 12.758 -23.062 -20.781 1 89.88 613 LEU B O 1
ATOM 10205 N N . SER B 1 614 ? 12.305 -23.75 -18.703 1 87.31 614 SER B N 1
ATOM 10206 C CA . SER B 1 614 ? 13.164 -24.922 -18.875 1 87.31 614 SER B CA 1
ATOM 10207 C C . SER B 1 614 ? 12.617 -25.875 -19.922 1 87.31 614 SER B C 1
ATOM 10209 O O . SER B 1 614 ? 13.375 -26.516 -20.641 1 87.31 614 SER B O 1
ATOM 10211 N N . SER B 1 615 ? 11.32 -25.953 -20.031 1 83.88 615 SER B N 1
ATOM 10212 C CA . SER B 1 615 ? 10.695 -26.797 -21.047 1 83.88 615 SER B CA 1
ATOM 10213 C C . SER B 1 615 ? 10.938 -26.266 -22.453 1 83.88 615 SER B C 1
ATOM 10215 O O . SER B 1 615 ? 10.922 -27.016 -23.422 1 83.88 615 SER B O 1
ATOM 10217 N N . GLU B 1 616 ? 11.227 -25 -22.562 1 83.81 616 GLU B N 1
ATOM 10218 C CA . GLU B 1 616 ? 11.539 -24.375 -23.844 1 83.81 616 GLU B CA 1
ATOM 10219 C C . GLU B 1 616 ? 13.047 -24.297 -24.062 1 83.81 616 GLU B C 1
ATOM 10221 O O . GLU B 1 616 ? 13.516 -23.578 -24.938 1 83.81 616 GLU B O 1
ATOM 10226 N N . ASN B 1 617 ? 13.867 -24.875 -23.25 1 84.19 617 ASN B N 1
ATOM 10227 C CA . ASN B 1 617 ? 15.32 -24.953 -23.344 1 84.19 617 ASN B CA 1
ATOM 10228 C C . ASN B 1 617 ? 15.969 -23.609 -23.031 1 84.19 617 ASN B C 1
ATOM 10230 O O . ASN B 1 617 ? 16.938 -23.219 -23.672 1 84.19 617 ASN B O 1
ATOM 10234 N N . ILE B 1 618 ? 15.305 -22.906 -22.25 1 90.81 618 ILE B N 1
ATOM 10235 C CA . ILE B 1 618 ? 15.891 -21.672 -21.719 1 90.81 618 ILE B CA 1
ATOM 10236 C C . ILE B 1 618 ? 16.25 -21.875 -20.234 1 90.81 618 ILE B C 1
ATOM 10238 O O . ILE B 1 618 ? 15.367 -22.172 -19.422 1 90.81 618 ILE B O 1
ATOM 10242 N N . LYS B 1 619 ? 17.5 -21.719 -19.938 1 91.31 619 LYS B N 1
ATOM 10243 C CA . LYS B 1 619 ? 17.969 -21.938 -18.562 1 91.31 619 LYS B CA 1
ATOM 10244 C C . LYS B 1 619 ? 18.047 -20.609 -17.812 1 91.31 619 LYS B C 1
ATOM 10246 O O . LYS B 1 619 ? 18.562 -19.625 -18.328 1 91.31 619 LYS B O 1
ATOM 10251 N N . ILE B 1 620 ? 17.5 -20.656 -16.594 1 95.06 620 ILE B N 1
ATOM 10252 C CA . ILE B 1 620 ? 17.547 -19.469 -15.75 1 95.06 620 ILE B CA 1
ATOM 10253 C C . ILE B 1 620 ? 18.688 -19.594 -14.742 1 95.06 620 ILE B C 1
ATOM 10255 O O . ILE B 1 620 ? 18.781 -20.609 -14.039 1 95.06 620 ILE B O 1
ATOM 10259 N N . LEU B 1 621 ? 19.547 -18.656 -14.711 1 95.06 621 LEU B N 1
ATOM 10260 C CA . LEU B 1 621 ? 20.625 -18.594 -13.727 1 95.06 621 LEU B CA 1
ATOM 10261 C C . LEU B 1 621 ? 20.391 -17.438 -12.75 1 95.06 621 LEU B C 1
ATOM 10263 O O . LEU B 1 621 ? 20.078 -16.328 -13.164 1 95.06 621 LEU B O 1
ATOM 10267 N N . MET B 1 622 ? 20.438 -17.719 -11.516 1 96.31 622 MET B N 1
ATOM 10268 C CA . MET B 1 622 ? 20.25 -16.703 -10.492 1 96.31 622 MET B CA 1
ATOM 10269 C C . MET B 1 622 ? 21.578 -16.219 -9.945 1 96.31 622 MET B C 1
ATOM 10271 O O . MET B 1 622 ? 22.406 -17.031 -9.492 1 96.31 622 MET B O 1
ATOM 10275 N N . ALA B 1 623 ? 21.734 -14.922 -10.016 1 95.19 623 ALA B N 1
ATOM 10276 C CA . ALA B 1 623 ? 23 -14.336 -9.602 1 95.19 623 ALA B CA 1
ATOM 10277 C C . ALA B 1 623 ? 22.812 -13.344 -8.461 1 95.19 623 ALA B C 1
ATOM 10279 O O . ALA B 1 623 ? 21.891 -12.531 -8.492 1 95.19 623 ALA B O 1
ATOM 10280 N N . GLY B 1 624 ? 23.625 -13.406 -7.426 1 93.31 624 GLY B N 1
ATOM 10281 C CA . GLY B 1 624 ? 23.672 -12.43 -6.344 1 93.31 624 GLY B CA 1
ATOM 10282 C C . GLY B 1 624 ? 22.453 -12.477 -5.449 1 93.31 624 GLY B C 1
ATOM 10283 O O . GLY B 1 624 ? 21.922 -11.438 -5.062 1 93.31 624 GLY B O 1
ATOM 10284 N N . VAL B 1 625 ? 21.906 -13.625 -5.141 1 94.31 625 VAL B N 1
ATOM 10285 C CA . VAL B 1 625 ? 20.75 -13.766 -4.266 1 94.31 625 VAL B CA 1
ATOM 10286 C C . VAL B 1 625 ? 21.172 -13.547 -2.812 1 94.31 625 VAL B C 1
ATOM 10288 O O . VAL B 1 625 ? 22.078 -14.203 -2.314 1 94.31 625 VAL B O 1
ATOM 10291 N N . PRO B 1 626 ? 20.547 -12.578 -2.186 1 91.5 626 PRO B N 1
ATOM 10292 C CA . PRO B 1 626 ? 20.906 -12.328 -0.787 1 91.5 626 PRO B CA 1
ATOM 10293 C C . PRO B 1 626 ? 20.656 -13.547 0.106 1 91.5 626 PRO B C 1
ATOM 10295 O O . PRO B 1 626 ? 19.828 -14.398 -0.214 1 91.5 626 PRO B O 1
ATOM 10298 N N . ALA B 1 627 ? 21.328 -13.578 1.262 1 90.38 627 ALA B N 1
ATOM 10299 C CA . ALA B 1 627 ? 21.312 -14.734 2.162 1 90.38 627 ALA B CA 1
ATOM 10300 C C . ALA B 1 627 ? 19.922 -14.938 2.758 1 90.38 627 ALA B C 1
ATOM 10302 O O . ALA B 1 627 ? 19.453 -16.078 2.902 1 90.38 627 ALA B O 1
ATOM 10303 N N . PHE B 1 628 ? 19.266 -13.891 3.111 1 86.69 628 PHE B N 1
ATOM 10304 C CA . PHE B 1 628 ? 17.969 -14.039 3.748 1 86.69 628 PHE B CA 1
ATOM 10305 C C . PHE B 1 628 ? 16.938 -14.594 2.764 1 86.69 628 PHE B C 1
ATOM 10307 O O . PHE B 1 628 ? 16.016 -15.305 3.156 1 86.69 628 PHE B O 1
ATOM 10314 N N . VAL B 1 629 ? 17.062 -14.25 1.503 1 91 629 VAL B N 1
ATOM 10315 C CA . VAL B 1 629 ? 16.188 -14.781 0.467 1 91 629 VAL B CA 1
ATOM 10316 C C . VAL B 1 629 ? 16.438 -16.281 0.286 1 91 629 VAL B C 1
ATOM 10318 O O . VAL B 1 629 ? 15.508 -17.062 0.129 1 91 629 VAL B O 1
ATOM 10321 N N . ARG B 1 630 ? 17.688 -16.656 0.295 1 91.5 630 ARG B N 1
ATOM 10322 C CA . ARG B 1 630 ? 18.047 -18.062 0.152 1 91.5 630 ARG B CA 1
ATOM 10323 C C . ARG B 1 630 ? 17.547 -18.875 1.329 1 91.5 630 ARG B C 1
ATOM 10325 O O . ARG B 1 630 ? 17.172 -20.031 1.165 1 91.5 630 ARG B O 1
ATOM 10332 N N . ASP B 1 631 ? 17.547 -18.25 2.461 1 86.75 631 ASP B N 1
ATOM 10333 C CA . ASP B 1 631 ? 16.984 -18.922 3.631 1 86.75 631 ASP B CA 1
ATOM 10334 C C . ASP B 1 631 ? 15.492 -19.203 3.438 1 86.75 631 ASP B C 1
ATOM 10336 O O . ASP B 1 631 ? 15.008 -20.281 3.779 1 86.75 631 ASP B O 1
ATOM 10340 N N . SER B 1 632 ? 14.844 -18.219 2.938 1 85.06 632 SER B N 1
ATOM 10341 C CA . SER B 1 632 ? 13.414 -18.391 2.686 1 85.06 632 SER B CA 1
ATOM 10342 C C . SER B 1 632 ? 13.164 -19.422 1.601 1 85.06 632 SER B C 1
ATOM 10344 O O . SER B 1 632 ? 12.188 -20.188 1.669 1 85.06 632 SER B O 1
ATOM 10346 N N . MET B 1 633 ? 14.031 -19.469 0.601 1 89.69 633 MET B N 1
ATOM 10347 C CA . MET B 1 633 ? 13.914 -20.453 -0.475 1 89.69 633 MET B CA 1
ATOM 10348 C C . MET B 1 633 ? 14.086 -21.875 0.061 1 89.69 633 MET B C 1
ATOM 10350 O O . MET B 1 633 ? 13.383 -22.781 -0.369 1 89.69 633 MET B O 1
ATOM 10354 N N . GLU B 1 634 ? 14.945 -22 0.986 1 86.25 634 GLU B N 1
ATOM 10355 C CA . GLU B 1 634 ? 15.195 -23.312 1.583 1 86.25 634 GLU B CA 1
ATOM 10356 C C . GLU B 1 634 ? 14.023 -23.75 2.451 1 86.25 634 GLU B C 1
ATOM 10358 O O . GLU B 1 634 ? 13.594 -24.906 2.389 1 86.25 634 GLU B O 1
ATOM 10363 N N . LEU B 1 635 ? 13.492 -22.875 3.191 1 80.94 635 LEU B N 1
ATOM 10364 C CA . LEU B 1 635 ? 12.414 -23.188 4.125 1 80.94 635 LEU B CA 1
ATOM 10365 C C . LEU B 1 635 ? 11.133 -23.531 3.375 1 80.94 635 LEU B C 1
ATOM 10367 O O . LEU B 1 635 ? 10.359 -24.391 3.824 1 80.94 635 LEU B O 1
ATOM 10371 N N . LEU B 1 636 ? 10.93 -22.922 2.184 1 79.56 636 LEU B N 1
ATOM 10372 C CA . LEU B 1 636 ? 9.664 -23.094 1.473 1 79.56 636 LEU B CA 1
ATOM 10373 C C . LEU B 1 636 ? 9.797 -24.125 0.365 1 79.56 636 LEU B C 1
ATOM 10375 O O . LEU B 1 636 ? 8.883 -24.297 -0.441 1 79.56 636 LEU B O 1
ATOM 10379 N N . GLY B 1 637 ? 10.883 -24.797 0.262 1 82.25 637 GLY B N 1
ATOM 10380 C CA . GLY B 1 637 ? 11.078 -25.891 -0.676 1 82.25 637 GLY B CA 1
ATOM 10381 C C . GLY B 1 637 ? 11.258 -25.422 -2.109 1 82.25 637 GLY B C 1
ATOM 10382 O O . GLY B 1 637 ? 10.781 -26.078 -3.043 1 82.25 637 GLY B O 1
ATOM 10383 N N . PHE B 1 638 ? 11.836 -24.328 -2.281 1 88.25 638 PHE B N 1
ATOM 10384 C CA . PHE B 1 638 ? 12.109 -23.797 -3.611 1 88.25 638 PHE B CA 1
ATOM 10385 C C . PHE B 1 638 ? 13.109 -24.672 -4.352 1 88.25 638 PHE B C 1
ATOM 10387 O O . PHE B 1 638 ? 13.008 -24.844 -5.57 1 88.25 638 PHE B O 1
ATOM 10394 N N . TYR B 1 639 ? 14.016 -25.281 -3.627 1 89.88 639 TYR B N 1
ATOM 10395 C CA . TYR B 1 639 ? 15.117 -26.031 -4.199 1 89.88 639 TYR B CA 1
ATOM 10396 C C . TYR B 1 639 ? 14.648 -27.391 -4.707 1 89.88 639 TYR B C 1
ATOM 10398 O O . TYR B 1 639 ? 15.398 -28.109 -5.375 1 89.88 639 TYR B O 1
ATOM 10406 N N . ASN B 1 640 ? 13.414 -27.703 -4.465 1 86.12 640 ASN B N 1
ATOM 10407 C CA . ASN B 1 640 ? 12.852 -28.938 -5.012 1 86.12 640 ASN B CA 1
ATOM 10408 C C . ASN B 1 640 ? 12.602 -28.812 -6.512 1 86.12 640 ASN B C 1
ATOM 10410 O O . ASN B 1 640 ? 12.633 -29.812 -7.23 1 86.12 640 ASN B O 1
ATOM 10414 N N . THR B 1 641 ? 12.422 -27.641 -6.93 1 85.69 641 THR B N 1
ATOM 10415 C CA . THR B 1 641 ? 12.164 -27.406 -8.344 1 85.69 641 THR B CA 1
ATOM 10416 C C . THR B 1 641 ? 13.391 -26.828 -9.031 1 85.69 641 THR B C 1
ATOM 10418 O O . THR B 1 641 ? 13.734 -27.219 -10.148 1 85.69 641 THR B O 1
ATOM 10421 N N . VAL B 1 642 ? 14.016 -25.859 -8.344 1 90.81 642 VAL B N 1
ATOM 10422 C CA . VAL B 1 642 ? 15.195 -25.203 -8.898 1 90.81 642 VAL B CA 1
ATOM 10423 C C . VAL B 1 642 ? 16.453 -25.703 -8.188 1 90.81 642 VAL B C 1
ATOM 10425 O O . VAL B 1 642 ? 16.609 -25.5 -6.98 1 90.81 642 VAL B O 1
ATOM 10428 N N . PRO B 1 643 ? 17.281 -26.297 -8.898 1 90.56 643 PRO B N 1
ATOM 10429 C CA . PRO B 1 643 ? 18.484 -26.844 -8.273 1 90.56 643 PRO B CA 1
ATOM 10430 C C . PRO B 1 643 ? 19.422 -25.75 -7.742 1 90.56 643 PRO B C 1
ATOM 10432 O O . PRO B 1 643 ? 19.516 -24.672 -8.336 1 90.56 643 PRO B O 1
ATOM 10435 N N . ARG B 1 644 ? 20.172 -26.016 -6.738 1 90.31 644 ARG B N 1
ATOM 10436 C CA . ARG B 1 644 ? 21.094 -25.094 -6.098 1 90.31 644 ARG B CA 1
ATOM 10437 C C . ARG B 1 644 ? 22.281 -24.766 -7.016 1 90.31 644 ARG B C 1
ATOM 10439 O O . ARG B 1 644 ? 22.953 -23.75 -6.844 1 90.31 644 ARG B O 1
ATOM 10446 N N . THR B 1 645 ? 22.469 -25.547 -7.988 1 87.31 645 THR B N 1
ATOM 10447 C CA . THR B 1 645 ? 23.609 -25.375 -8.891 1 87.31 645 THR B CA 1
ATOM 10448 C C . THR B 1 645 ? 23.391 -24.188 -9.82 1 87.31 645 THR B C 1
ATOM 10450 O O . THR B 1 645 ? 24.328 -23.719 -10.453 1 87.31 645 THR B O 1
ATOM 10453 N N . GLN B 1 646 ? 22.234 -23.734 -9.82 1 91 646 GLN B N 1
ATOM 10454 C CA . GLN B 1 646 ? 21.922 -22.641 -10.727 1 91 646 GLN B CA 1
ATOM 10455 C C . GLN B 1 646 ? 22.125 -21.297 -10.031 1 91 646 GLN B C 1
ATOM 10457 O O . GLN B 1 646 ? 21.859 -20.234 -10.625 1 91 646 GLN B O 1
ATOM 10462 N N . PHE B 1 647 ? 22.672 -21.297 -8.836 1 94.62 647 PHE B N 1
ATOM 10463 C CA . PHE B 1 647 ? 22.891 -20.078 -8.078 1 94.62 647 PHE B CA 1
ATOM 10464 C C . PHE B 1 647 ? 24.359 -19.672 -8.117 1 94.62 647 PHE B C 1
ATOM 10466 O O . PHE B 1 647 ? 25.25 -20.516 -7.902 1 94.62 647 PHE B O 1
ATOM 10473 N N . TYR B 1 648 ? 24.578 -18.438 -8.414 1 93.31 648 TYR B N 1
ATOM 10474 C CA . TYR B 1 648 ? 25.922 -17.891 -8.492 1 93.31 648 TYR B CA 1
ATOM 10475 C C . TYR B 1 648 ? 26.062 -16.641 -7.629 1 93.31 648 TYR B C 1
ATOM 10477 O O . TYR B 1 648 ? 25.078 -15.93 -7.395 1 93.31 648 TYR B O 1
ATOM 10485 N N . PRO B 1 649 ? 27.172 -16.344 -7.105 1 90.19 649 PRO B N 1
ATOM 10486 C CA . PRO B 1 649 ? 27.359 -15.203 -6.211 1 90.19 649 PRO B CA 1
ATOM 10487 C C . PRO B 1 649 ? 27.25 -13.859 -6.934 1 90.19 649 PRO B C 1
ATOM 10489 O O . PRO B 1 649 ? 26.875 -12.859 -6.324 1 90.19 649 PRO B O 1
ATOM 10492 N N . ASN B 1 650 ? 27.672 -13.781 -8.148 1 89.69 650 ASN B N 1
ATOM 10493 C CA . ASN B 1 650 ? 27.594 -12.547 -8.922 1 89.69 650 ASN B CA 1
ATOM 10494 C C . ASN B 1 650 ? 27.266 -12.82 -10.391 1 89.69 650 ASN B C 1
ATOM 10496 O O . ASN B 1 650 ? 27.172 -13.977 -10.805 1 89.69 650 ASN B O 1
ATOM 10500 N N . VAL B 1 651 ? 27.016 -11.766 -11.086 1 90.5 651 VAL B N 1
ATOM 10501 C CA . VAL B 1 651 ? 26.625 -11.875 -12.492 1 90.5 651 VAL B CA 1
ATOM 10502 C C . VAL B 1 651 ? 27.812 -12.359 -13.32 1 90.5 651 VAL B C 1
ATOM 10504 O O . VAL B 1 651 ? 27.641 -13.109 -14.281 1 90.5 651 VAL B O 1
ATOM 10507 N N . GLN B 1 652 ? 29.031 -12.016 -12.914 1 86.94 652 GLN B N 1
ATOM 10508 C CA . GLN B 1 652 ? 30.234 -12.406 -13.656 1 86.94 652 GLN B CA 1
ATOM 10509 C C . GLN B 1 652 ? 30.406 -13.922 -13.656 1 86.94 652 GLN B C 1
ATOM 10511 O O . GLN B 1 652 ? 30.703 -14.516 -14.695 1 86.94 652 GLN B O 1
ATOM 10516 N N . GLU B 1 653 ? 30.203 -14.469 -12.484 1 87.94 653 GLU B N 1
ATOM 10517 C CA . GLU B 1 653 ? 30.344 -15.922 -12.375 1 87.94 653 GLU B CA 1
ATOM 10518 C C . GLU B 1 653 ? 29.25 -16.641 -13.148 1 87.94 653 GLU B C 1
ATOM 10520 O O . GLU B 1 653 ? 29.469 -17.719 -13.695 1 87.94 653 GLU B O 1
ATOM 10525 N N . ALA B 1 654 ? 28.062 -16.094 -13.156 1 90.94 654 ALA B N 1
ATOM 10526 C CA . ALA B 1 654 ? 26.953 -16.688 -13.914 1 90.94 654 ALA B CA 1
ATOM 10527 C C . ALA B 1 654 ? 27.25 -16.656 -15.414 1 90.94 654 ALA B C 1
ATOM 10529 O O . ALA B 1 654 ? 26.922 -17.594 -16.141 1 90.94 654 ALA B O 1
ATOM 10530 N N . LEU B 1 655 ? 27.828 -15.586 -15.898 1 87.75 655 LEU B N 1
ATOM 10531 C CA . LEU B 1 655 ? 28.172 -15.453 -17.312 1 87.75 655 LEU B CA 1
ATOM 10532 C C . LEU B 1 655 ? 29.234 -16.469 -17.703 1 87.75 655 LEU B C 1
ATOM 10534 O O . LEU B 1 655 ? 29.188 -17.047 -18.797 1 87.75 655 LEU B O 1
ATOM 10538 N N . LEU B 1 656 ? 30.188 -16.625 -16.781 1 83.25 656 LEU B N 1
ATOM 10539 C CA . LEU B 1 656 ? 31.266 -17.578 -17.031 1 83.25 656 LEU B CA 1
ATOM 10540 C C . LEU B 1 656 ? 30.719 -19 -17.109 1 83.25 656 LEU B C 1
ATOM 10542 O O . LEU B 1 656 ? 31.156 -19.812 -17.938 1 83.25 656 LEU B O 1
ATOM 10546 N N . ALA B 1 657 ? 29.828 -19.25 -16.234 1 86 657 ALA B N 1
ATOM 10547 C CA . ALA B 1 657 ? 29.203 -20.578 -16.234 1 86 657 ALA B CA 1
ATOM 10548 C C . ALA B 1 657 ? 28.406 -20.797 -17.516 1 86 657 ALA B C 1
ATOM 10550 O O . ALA B 1 657 ? 28.406 -21.906 -18.062 1 86 657 ALA B O 1
ATOM 10551 N N . ALA B 1 658 ? 27.672 -19.828 -18 1 84.81 658 ALA B N 1
ATOM 10552 C CA . ALA B 1 658 ? 26.891 -19.938 -19.219 1 84.81 658 ALA B CA 1
ATOM 10553 C C . ALA B 1 658 ? 27.812 -20.125 -20.438 1 84.81 658 ALA B C 1
ATOM 10555 O O . ALA B 1 658 ? 27.484 -20.875 -21.344 1 84.81 658 ALA B O 1
ATOM 10556 N N . ARG B 1 659 ? 28.922 -19.438 -20.406 1 78.5 659 ARG B N 1
ATOM 10557 C CA . ARG B 1 659 ? 29.875 -19.547 -21.5 1 78.5 659 ARG B CA 1
ATOM 10558 C C . ARG B 1 659 ? 30.484 -20.938 -21.547 1 78.5 659 ARG B C 1
ATOM 10560 O O . ARG B 1 659 ? 30.672 -21.484 -22.641 1 78.5 659 ARG B O 1
ATOM 10567 N N . ASN B 1 660 ? 30.75 -21.438 -20.344 1 74.94 660 ASN B N 1
ATOM 10568 C CA . ASN B 1 660 ? 31.359 -22.75 -20.266 1 74.94 660 ASN B CA 1
ATOM 10569 C C . ASN B 1 660 ? 30.391 -23.844 -20.719 1 74.94 660 ASN B C 1
ATOM 10571 O O . ASN B 1 660 ? 30.812 -24.906 -21.172 1 74.94 660 ASN B O 1
ATOM 10575 N N . THR B 1 661 ? 29.141 -23.594 -20.594 1 74.06 661 THR B N 1
ATOM 10576 C CA . THR B 1 661 ? 28.141 -24.594 -21 1 74.06 661 THR B CA 1
ATOM 10577 C C . THR B 1 661 ? 27.969 -24.594 -22.516 1 74.06 661 THR B C 1
ATOM 10579 O O . THR B 1 661 ? 27.688 -25.625 -23.109 1 74.06 661 THR B O 1
ATOM 10582 N N . VAL B 1 662 ? 27.984 -23.469 -23.156 1 64.94 662 VAL B N 1
ATOM 10583 C CA . VAL B 1 662 ? 27.781 -23.406 -24.609 1 64.94 662 VAL B CA 1
ATOM 10584 C C . VAL B 1 662 ? 29.078 -23.734 -25.328 1 64.94 662 VAL B C 1
ATOM 10586 O O . VAL B 1 662 ? 29.062 -24.453 -26.328 1 64.94 662 VAL B O 1
ATOM 10589 N N . LEU B 1 663 ? 30.188 -22.984 -25.094 1 50.12 663 LEU B N 1
ATOM 10590 C CA . LEU B 1 663 ? 31.438 -23.172 -25.812 1 50.12 663 LEU B CA 1
ATOM 10591 C C . LEU B 1 663 ? 32.438 -23.969 -24.984 1 50.12 663 LEU B C 1
ATOM 10593 O O . LEU B 1 663 ? 33.281 -23.406 -24.281 1 50.12 663 LEU B O 1
ATOM 10597 N N . PRO B 1 664 ? 32.062 -25.344 -24.797 1 41.47 664 PRO B N 1
ATOM 10598 C CA . PRO B 1 664 ? 33.062 -26.047 -23.984 1 41.47 664 PRO B CA 1
ATOM 10599 C C . PRO B 1 664 ? 34.469 -25.906 -24.562 1 41.47 664 PRO B C 1
ATOM 10601 O O . PRO B 1 664 ? 35.438 -26.344 -23.922 1 41.47 664 PRO B O 1
ATOM 10604 N N . PHE B 1 665 ? 34.656 -25.625 -25.906 1 35.16 665 PHE B N 1
ATOM 10605 C CA . PHE B 1 665 ? 35.969 -25.75 -26.547 1 35.16 665 PHE B CA 1
ATOM 10606 C C . PHE B 1 665 ? 36.656 -24.391 -26.578 1 35.16 665 PHE B C 1
ATOM 10608 O O . PHE B 1 665 ? 36 -23.344 -26.625 1 35.16 665 PHE B O 1
ATOM 10615 N N . HIS B 1 666 ? 37.812 -24.281 -25.922 1 35.03 666 HIS B N 1
ATOM 10616 C CA . HIS B 1 666 ? 38.75 -23.172 -26.062 1 35.03 666 HIS B CA 1
ATOM 10617 C C . HIS B 1 666 ? 39.312 -23.109 -27.484 1 35.03 666 HIS B C 1
ATOM 10619 O O . HIS B 1 666 ? 39.844 -24.109 -27.984 1 35.03 666 HIS B O 1
ATOM 10625 N N . MET B 1 667 ? 38.75 -22.469 -28.391 1 32.47 667 MET B N 1
ATOM 10626 C CA . MET B 1 667 ? 39.375 -22.391 -29.719 1 32.47 667 MET B CA 1
ATOM 10627 C C . MET B 1 667 ? 40.438 -21.281 -29.75 1 32.47 667 MET B C 1
ATOM 10629 O O . MET B 1 667 ? 40.156 -20.156 -29.328 1 32.47 667 MET B O 1
ATOM 10633 N N . SER B 1 668 ? 41.719 -21.484 -29.406 1 30.8 668 SER B N 1
ATOM 10634 C CA . SER B 1 668 ? 42.812 -20.562 -29.672 1 30.8 668 SER B CA 1
ATOM 10635 C C . SER B 1 668 ? 43.156 -20.531 -31.156 1 30.8 668 SER B C 1
ATOM 10637 O O . SER B 1 668 ? 43.375 -21.578 -31.766 1 30.8 668 SER B O 1
ATOM 10639 N N . VAL B 1 669 ? 42.5 -19.625 -31.844 1 30.52 669 VAL B N 1
ATOM 10640 C CA . VAL B 1 669 ? 42.906 -19.484 -33.25 1 30.52 669 VAL B CA 1
ATOM 10641 C C . VAL B 1 669 ? 44.219 -18.703 -33.312 1 30.52 669 VAL B C 1
ATOM 10643 O O . VAL B 1 669 ? 44.312 -17.578 -32.812 1 30.52 669 VAL B O 1
ATOM 10646 N N . SER B 1 670 ? 45.406 -19.328 -33.25 1 27.8 670 SER B N 1
ATOM 10647 C CA . SER B 1 670 ? 46.688 -18.703 -33.625 1 27.8 670 SER B CA 1
ATOM 10648 C C . SER B 1 670 ? 46.812 -18.578 -35.125 1 27.8 670 SER B C 1
ATOM 10650 O O . SER B 1 670 ? 46.719 -19.578 -35.844 1 27.8 670 SER B O 1
ATOM 10652 N N . MET B 1 671 ? 46.312 -17.453 -35.688 1 27.55 671 MET B N 1
ATOM 10653 C CA . MET B 1 671 ? 46.531 -17.219 -37.094 1 27.55 671 MET B CA 1
ATOM 10654 C C . MET B 1 671 ? 48 -16.969 -37.375 1 27.55 671 MET B C 1
ATOM 10656 O O . MET B 1 671 ? 48.562 -15.938 -37 1 27.55 671 MET B O 1
ATOM 10660 N N . ASN B 1 672 ? 48.875 -18.016 -37.344 1 26.7 672 ASN B N 1
ATOM 10661 C CA . ASN B 1 672 ? 50.156 -17.812 -38.031 1 26.7 672 ASN B CA 1
ATOM 10662 C C . ASN B 1 672 ? 49.938 -17.562 -39.531 1 26.7 672 ASN B C 1
ATOM 10664 O O . ASN B 1 672 ? 48.906 -17.891 -40.062 1 26.7 672 ASN B O 1
ATOM 10668 N N . GLY B 1 673 ? 50.875 -17.062 -40.375 1 27.59 673 GLY B N 1
ATOM 10669 C CA . GLY B 1 673 ? 50.906 -16.906 -41.812 1 27.59 673 GLY B CA 1
ATOM 10670 C C . GLY B 1 673 ? 50.094 -17.969 -42.531 1 27.59 673 GLY B C 1
ATOM 10671 O O . GLY B 1 673 ? 49.25 -17.641 -43.375 1 27.59 673 GLY B O 1
ATOM 10672 N N . TYR B 1 674 ? 50.812 -19.156 -42.812 1 27.19 674 TYR B N 1
ATOM 10673 C CA . TYR B 1 674 ? 50.312 -20.109 -43.812 1 27.19 674 TYR B CA 1
ATOM 10674 C C . TYR B 1 674 ? 49 -20.734 -43.312 1 27.19 674 TYR B C 1
ATOM 10676 O O . TYR B 1 674 ? 48 -20.719 -44.031 1 27.19 674 TYR B O 1
ATOM 10684 N N . ARG B 1 675 ? 49.188 -21.969 -42.625 1 28.97 675 ARG B N 1
ATOM 10685 C CA . ARG B 1 675 ? 48.125 -22.938 -42.312 1 28.97 675 ARG B CA 1
ATOM 10686 C C . ARG B 1 675 ? 47.375 -22.578 -41.031 1 28.97 675 ARG B C 1
ATOM 10688 O O . ARG B 1 675 ? 48 -22.438 -39.969 1 28.97 675 ARG B O 1
ATOM 10695 N N . ASP B 1 676 ? 46.344 -21.781 -41.188 1 29.94 676 ASP B N 1
ATOM 10696 C CA . ASP B 1 676 ? 45.406 -21.312 -40.188 1 29.94 676 ASP B CA 1
ATOM 10697 C C . ASP B 1 676 ? 44.938 -22.469 -39.312 1 29.94 676 ASP B C 1
ATOM 10699 O O . ASP B 1 676 ? 44.312 -23.422 -39.812 1 29.94 676 ASP B O 1
ATOM 10703 N N . VAL B 1 677 ? 45.906 -23.094 -38.469 1 27.31 677 VAL B N 1
ATOM 10704 C CA . VAL B 1 677 ? 45.5 -24.25 -37.688 1 27.31 677 VAL B CA 1
ATOM 10705 C C . VAL B 1 677 ? 44.594 -23.781 -36.531 1 27.31 677 VAL B C 1
ATOM 10707 O O . VAL B 1 677 ? 45 -22.891 -35.75 1 27.31 677 VAL B O 1
ATOM 10710 N N . ILE B 1 678 ? 43.344 -23.75 -36.719 1 29.22 678 ILE B N 1
ATOM 10711 C CA . ILE B 1 678 ? 42.281 -23.609 -35.688 1 29.22 678 ILE B CA 1
ATOM 10712 C C . ILE B 1 678 ? 42.375 -24.766 -34.719 1 29.22 678 ILE B C 1
ATOM 10714 O O . ILE B 1 678 ? 42.25 -25.938 -35.094 1 29.22 678 ILE B O 1
ATOM 10718 N N . ALA B 1 679 ? 43.406 -24.797 -33.719 1 27.28 679 ALA B N 1
ATOM 10719 C CA . ALA B 1 679 ? 43.469 -25.875 -32.75 1 27.28 679 ALA B CA 1
ATOM 10720 C C . ALA B 1 679 ? 42.344 -25.734 -31.719 1 27.28 679 ALA B C 1
ATOM 10722 O O . ALA B 1 679 ? 42.156 -24.672 -31.109 1 27.28 679 ALA B O 1
ATOM 10723 N N . LEU B 1 680 ? 41.281 -26.375 -31.922 1 27.66 680 LEU B N 1
ATOM 10724 C CA . LEU B 1 680 ? 40.156 -26.625 -31.016 1 27.66 680 LEU B CA 1
ATOM 10725 C C . LEU B 1 680 ? 40.594 -27.469 -29.828 1 27.66 680 LEU B C 1
ATOM 10727 O O . LEU B 1 680 ? 41.125 -28.562 -30 1 27.66 680 LEU B O 1
ATOM 10731 N N . SER B 1 681 ? 41.438 -27.016 -28.828 1 27 681 SER B N 1
ATOM 10732 C CA . SER B 1 681 ? 41.75 -27.906 -27.719 1 27 681 SER B CA 1
ATOM 10733 C C . SER B 1 681 ? 40.562 -28.062 -26.781 1 27 681 SER B C 1
ATOM 10735 O O . SER B 1 681 ? 39.969 -27.062 -26.359 1 27 681 SER B O 1
ATOM 10737 N N . CYS B 1 682 ? 39.812 -29.094 -26.891 1 26.45 682 CYS B N 1
ATOM 10738 C CA . CYS B 1 682 ? 38.781 -29.594 -25.953 1 26.45 682 CYS B CA 1
ATOM 10739 C C . CYS B 1 682 ? 39.406 -29.859 -24.594 1 26.45 682 CYS B C 1
ATOM 10741 O O . CYS B 1 682 ? 40.344 -30.641 -24.469 1 26.45 682 CYS B O 1
ATOM 10743 N N . ALA B 1 683 ? 39.719 -29.031 -23.641 1 27.05 683 ALA B N 1
ATOM 10744 C CA . ALA B 1 683 ? 40.156 -29.406 -22.297 1 27.05 683 ALA B CA 1
ATOM 10745 C C . ALA B 1 683 ? 39.219 -30.453 -21.688 1 27.05 683 ALA B C 1
ATOM 10747 O O . ALA B 1 683 ? 38.156 -30.094 -21.188 1 27.05 683 ALA B O 1
ATOM 10748 N N . GLN B 1 684 ? 38.938 -31.641 -22.188 1 25.03 684 GLN B N 1
ATOM 10749 C CA . GLN B 1 684 ? 38.469 -32.781 -21.422 1 25.03 684 GLN B CA 1
ATOM 10750 C C . GLN B 1 684 ? 39.406 -33.031 -20.234 1 25.03 684 GLN B C 1
ATOM 10752 O O . GLN B 1 684 ? 40.625 -32.938 -20.344 1 25.03 684 GLN B O 1
ATOM 10757 N N . SER B 1 685 ? 38.906 -32.906 -18.844 1 26.52 685 SER B N 1
ATOM 10758 C CA . SER B 1 685 ? 39.625 -33.594 -17.797 1 26.52 685 SER B CA 1
ATOM 10759 C C . SER B 1 685 ? 40.156 -34.938 -18.281 1 26.52 685 SER B C 1
ATOM 10761 O O . SER B 1 685 ? 39.406 -35.781 -18.781 1 26.52 685 SER B O 1
ATOM 10763 N N . ASN B 1 686 ? 41.219 -35.031 -18.812 1 24.55 686 ASN B N 1
ATOM 10764 C CA . ASN B 1 686 ? 42.094 -36.188 -19.078 1 24.55 686 ASN B CA 1
ATOM 10765 C C . ASN B 1 686 ? 42.188 -37.094 -17.859 1 24.55 686 ASN B C 1
ATOM 10767 O O . ASN B 1 686 ? 43.094 -37.938 -17.766 1 24.55 686 ASN B O 1
ATOM 10771 N N . ALA B 1 687 ? 41.5 -36.906 -16.688 1 26.75 687 ALA B N 1
ATOM 10772 C CA . ALA B 1 687 ? 41.656 -38 -15.727 1 26.75 687 ALA B CA 1
ATOM 10773 C C . ALA B 1 687 ? 41.312 -39.344 -16.359 1 26.75 687 ALA B C 1
ATOM 10775 O O . ALA B 1 687 ? 41.938 -40.344 -16.078 1 26.75 687 ALA B O 1
ATOM 10776 N N . ASP B 1 688 ? 40.281 -39.531 -17.078 1 24.09 688 ASP B N 1
ATOM 10777 C CA . ASP B 1 688 ? 40.094 -40.938 -17.438 1 24.09 688 ASP B CA 1
ATOM 10778 C C . ASP B 1 688 ? 41.094 -41.375 -18.531 1 24.09 688 ASP B C 1
ATOM 10780 O O . ASP B 1 688 ? 41.125 -42.531 -18.906 1 24.09 688 ASP B O 1
ATOM 10784 N N . LEU B 1 689 ? 41.625 -40.531 -19.328 1 24.14 689 LEU B N 1
ATOM 10785 C CA . LEU B 1 689 ? 42.469 -41.219 -20.312 1 24.14 689 LEU B CA 1
ATOM 10786 C C . LEU B 1 689 ? 43.75 -41.688 -19.672 1 24.14 689 LEU B C 1
ATOM 10788 O O . LEU B 1 689 ? 44.438 -42.562 -20.219 1 24.14 689 LEU B O 1
ATOM 10792 N N . ASN B 1 690 ? 44.344 -40.969 -18.703 1 23.42 690 ASN B N 1
ATOM 10793 C CA . ASN B 1 690 ? 45.594 -41.531 -18.234 1 23.42 690 ASN B CA 1
ATOM 10794 C C . ASN B 1 690 ? 45.375 -42.781 -17.391 1 23.42 690 ASN B C 1
ATOM 10796 O O . ASN B 1 690 ? 45.688 -42.812 -16.188 1 23.42 690 ASN B O 1
ATOM 10800 N N . ARG B 1 691 ? 44.156 -43.406 -17.266 1 25.36 691 ARG B N 1
ATOM 10801 C CA . ARG B 1 691 ? 44.156 -44.812 -16.891 1 25.36 691 ARG B CA 1
ATOM 10802 C C . ARG B 1 691 ? 44.969 -45.625 -17.891 1 25.36 691 ARG B C 1
ATOM 10804 O O . ARG B 1 691 ? 44.469 -45.969 -18.969 1 25.36 691 ARG B O 1
ATOM 10811 N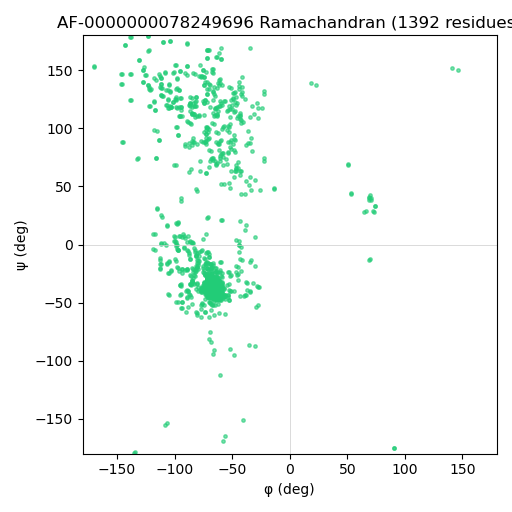 N . GLN B 1 692 ? 46.188 -45.25 -18.172 1 23.48 692 GLN B N 1
ATOM 10812 C CA . GLN B 1 692 ? 47.062 -46.281 -18.719 1 23.48 692 GLN B CA 1
ATOM 10813 C C . GLN B 1 692 ? 46.969 -47.562 -17.875 1 23.48 692 GLN B C 1
ATOM 10815 O O . GLN B 1 692 ? 46.844 -47.5 -16.656 1 23.48 692 GLN B O 1
ATOM 10820 N N . PRO B 1 693 ? 46.469 -48.656 -18.422 1 24.92 693 PRO B N 1
ATOM 10821 C CA . PRO B 1 693 ? 46.688 -49.938 -17.75 1 24.92 693 PRO B CA 1
ATOM 10822 C C . PRO B 1 693 ? 48.125 -50.125 -17.266 1 24.92 693 PRO B C 1
ATOM 10824 O O . PRO B 1 693 ? 49.031 -49.531 -17.828 1 24.92 693 PRO B O 1
ATOM 10827 N N . SER B 1 694 ? 48.375 -50.125 -15.984 1 23.33 694 SER B N 1
ATOM 10828 C CA . SER B 1 694 ? 49.625 -50.719 -15.523 1 23.33 694 SER B CA 1
ATOM 10829 C C . SER B 1 694 ? 50.062 -51.844 -16.422 1 23.33 694 SER B C 1
ATOM 10831 O O . SER B 1 694 ? 49.25 -52.625 -16.922 1 23.33 694 SER B O 1
ATOM 10833 N N . PRO B 1 695 ? 51.219 -51.688 -17.188 1 23.12 695 PRO B N 1
ATOM 10834 C CA . PRO B 1 695 ? 51.875 -52.875 -17.75 1 23.12 695 PRO B CA 1
ATOM 10835 C C . PRO B 1 695 ? 51.812 -54.094 -16.812 1 23.12 695 PRO B C 1
ATOM 10837 O O . PRO B 1 695 ? 52 -53.938 -15.602 1 23.12 695 PRO B O 1
ATOM 10840 N N . GLU B 1 696 ? 50.875 -55 -17 1 19.47 696 GLU B N 1
ATOM 10841 C CA . GLU B 1 696 ? 51.25 -56.406 -16.766 1 19.47 696 GLU B CA 1
ATOM 10842 C C . GLU B 1 696 ? 52.625 -56.719 -17.375 1 19.47 696 GLU B C 1
ATOM 10844 O O . GLU B 1 696 ? 52.969 -56.219 -18.453 1 19.47 696 GLU B O 1
ATOM 10849 N N . ALA B 1 697 ? 53.562 -56.938 -16.438 1 21.12 697 ALA B N 1
ATOM 10850 C CA . ALA B 1 697 ? 54.656 -57.938 -16.438 1 21.12 697 ALA B CA 1
ATOM 10851 C C . ALA B 1 697 ? 54.281 -59.125 -17.297 1 21.12 697 ALA B C 1
ATOM 10853 O O . ALA B 1 697 ? 53.438 -59.938 -16.922 1 21.12 697 ALA B O 1
ATOM 10854 N N . VAL B 1 698 ? 53.719 -58.625 -18.609 1 20.53 698 VAL B N 1
ATOM 10855 C CA . VAL B 1 698 ? 54.344 -59.438 -19.641 1 20.53 698 VAL B CA 1
ATOM 10856 C C . VAL B 1 698 ? 55.594 -58.719 -20.188 1 20.53 698 VAL B C 1
ATOM 10858 O O . VAL B 1 698 ? 55.562 -57.5 -20.375 1 20.53 698 VAL B O 1
#

Solvent-accessible surface area (backbone atoms only — not comparable to full-atom values): 74039 Å² total; per-residue (Å²): 133,82,66,61,66,52,75,48,50,74,61,91,87,47,74,73,53,50,38,35,67,57,45,37,63,74,47,56,57,48,78,83,76,85,68,79,51,72,64,57,50,47,46,47,47,56,52,31,77,72,48,49,71,55,59,49,86,70,25,69,55,62,62,28,37,34,71,70,51,61,78,69,58,52,62,84,80,44,43,67,41,23,51,54,34,6,50,50,46,27,45,42,37,50,60,46,12,43,33,39,4,58,66,53,73,39,40,30,34,36,49,58,37,46,52,57,39,23,54,52,40,44,40,28,34,56,54,57,41,60,32,54,34,46,39,57,74,54,31,57,38,49,30,27,37,35,70,72,53,69,40,50,54,18,24,36,9,38,42,26,12,52,52,29,41,48,41,49,66,35,74,55,64,66,61,58,30,53,59,34,70,49,33,50,35,20,28,52,45,14,43,50,52,44,52,51,56,68,41,40,52,66,66,55,48,75,68,70,60,79,72,73,62,85,80,57,68,71,59,45,59,55,47,50,50,49,48,50,50,36,52,50,46,47,49,49,46,57,49,37,61,63,51,44,35,54,53,35,30,71,70,70,58,40,74,66,56,60,62,37,54,49,54,48,49,51,33,47,47,40,51,73,73,36,51,61,57,35,66,54,43,74,69,65,70,57,78,59,79,70,58,82,42,85,63,57,83,63,50,72,61,33,45,54,34,18,50,36,48,41,51,50,32,51,50,55,32,48,54,52,45,49,56,49,23,60,74,71,70,51,80,69,54,66,56,48,41,30,45,38,50,14,53,42,7,43,58,22,10,39,38,40,15,53,54,74,22,51,30,66,70,55,18,47,48,23,58,60,45,28,98,69,20,39,60,18,46,46,55,14,48,54,58,37,52,49,42,61,71,66,35,47,70,58,57,29,35,48,54,67,53,52,37,42,50,44,54,63,63,64,54,65,58,50,59,56,30,51,47,51,48,54,54,31,55,72,72,35,65,69,53,29,49,45,15,47,47,16,21,48,26,31,58,67,35,84,39,34,30,60,14,48,49,51,34,48,49,49,38,43,48,50,50,34,51,49,51,30,60,59,64,70,46,47,46,24,44,64,48,92,85,39,73,43,48,45,88,36,31,72,35,50,42,56,44,52,26,58,47,37,37,42,47,48,13,63,42,31,43,47,23,38,65,52,50,52,52,50,52,50,53,49,50,56,54,38,70,69,44,74,47,49,67,64,76,57,61,54,72,71,60,62,73,65,56,68,64,87,76,75,77,64,88,74,73,73,74,80,64,76,66,86,65,81,70,85,68,82,68,72,72,76,71,68,64,70,83,64,92,76,70,80,78,78,72,30,40,39,36,37,35,29,65,18,48,52,44,75,40,70,57,26,50,52,49,52,48,50,49,51,54,56,36,45,75,70,42,31,45,69,34,42,13,22,65,47,68,72,57,51,50,51,34,60,76,70,52,47,54,78,74,46,59,70,81,41,32,14,63,34,61,61,34,43,51,48,44,53,42,50,67,71,53,60,48,40,44,44,45,51,56,54,90,82,74,65,51,68,48,67,48,64,77,64,83,57,69,76,64,73,67,64,76,79,77,82,75,129,132,82,69,62,67,50,76,47,50,74,61,90,86,48,74,71,53,49,36,35,68,56,44,36,64,74,47,56,55,47,77,83,74,87,69,80,51,70,63,57,51,47,46,46,48,56,54,30,76,70,48,48,74,56,60,48,86,70,26,69,56,61,61,27,37,36,71,68,50,60,79,69,58,55,62,86,78,44,44,66,38,20,52,55,32,6,49,48,46,27,46,42,36,50,58,45,11,44,34,39,5,58,66,52,72,38,40,30,35,35,48,58,37,47,53,57,40,24,53,53,40,44,40,28,33,56,54,54,41,58,31,53,35,46,39,58,74,56,29,57,38,49,31,27,36,36,71,74,54,69,39,49,55,20,24,34,9,38,42,27,13,52,53,28,41,48,41,48,66,35,74,55,64,66,61,58,29,53,60,33,69,49,32,50,34,20,28,51,46,13,43,50,53,44,51,52,56,70,41,40,51,65,66,56,48,76,67,68,62,72,70,76,60,82,84,55,69,73,62,42,59,57,48,49,49,49,47,50,51,38,49,50,49,48,50,48,43,57,51,36,60,64,52,43,36,54,52,37,29,70,71,70,58,40,74,68,56,60,61,37,54,50,53,48,49,51,34,48,49,39,49,73,72,37,49,63,57,35,67,53,44,73,68,64,70,58,76,58,83,70,58,82,44,84,62,58,82,64,49,73,62,33,43,54,34,18,51,36,50,41,52,49,31,51,49,54,33,48,53,50,44,50,55,49,22,60,74,70,68,50,79,69,53,68,57,49,43,30,44,36,49,15,52,42,7,42,58,21,11,38,38,40,16,53,52,72,24,51,29,67,69,56,17,48,47,23,58,62,45,20,96,68,21,39,59,17,46,47,53,14,48,53,58,37,52,48,41,60,71,67,36,45,72,61,55,29,35,49,55,68,55,52,37,43,49,45,54,62,64,65,54,64,59,50,58,56,31,50,49,49,50,53,53,32,55,73,71,35,65,67,53,28,50,43,16,47,46,16,22,48,26,30,57,68,35,84,39,34,30,60,14,47,50,50,34,49,50,48,40,42,49,50,52,31,49,49,49,30,61,58,63,69,47,47,45,23,46,66,48,93,85,39,71,43,48,45,89,38,31,72,33,52,43,56,42,51,28,57,48,39,36,41,46,49,13,61,42,33,46,48,23,38,64,52,51,52,53,50,52,51,53,48,49,55,53,39,70,68,44,72,47,48,66,63,77,57,61,51,71,70,59,61,72,67,56,68,60,85,76,75,72,67,86,80,75,75,71,79,62,76,66,86,67,78,68,86,67,82,67,75,68,76,71,68,65,69,84,64,92,76,70,80,78,78,74,32,40,38,36,38,35,28,65,17,50,50,44,76,40,70,59,27,53,53,49,51,49,50,50,51,53,56,36,44,75,70,42,32,44,71,33,40,11,22,64,47,69,71,56,52,50,51,34,59,77,71,52,46,57,78,76,46,58,70,81,41,32,16,62,34,63,62,33,43,52,47,43,53,41,49,68,71,54,64,51,40,45,41,44,48,59,54,91,82,72,67,52,68,48,66,49,63,78,64,84,55,68,72,65,71,60,62,75,73,80,64,94,114

Sequence (1396 aa):
MDSISLLVGPAPNASRALNQDDFDTRYNFAKYRKKKTNTELVKQFAIGDNWILYQSPNSWTQILPITGWINKYHVKDTLGKDILGALYLSLLLLPQAIGFGVVINDVSAAVYSLFIPQIIYAFFGSAQHSSLGALSFTSIMIYCSIEYSSSHLSSISLCCAFIQLIQFLLPLEFIFSYISTSALSGFSVGLFIRTVFRFLPQFLVFRGHDCKSTTAHISRSADTILIIATVVAALVFLIFKWRLSRLLQSKIGFSAPHEFFVLLTVTLIIFFFQPDVAAQSTSRIDLSIPKIGLWAFPSWSTFVDSFAISIYAMTSHMQITKSIAEEKMYKVHRKQELFCFSIISLLSSLFGLLPPSSSYGSSQVNIESSKFSLVANVLSLIPTMLMVHFGAPLFNSLPICAIGIMIITSYNGWFSDLKSIREIFYSSPWDAAIAMAALVSAVVFPNVCIGFIFMLFCSVFAVSLKVQFPRMEVLAKLSDSHFSEENRYEGDCLDTPLRIIRLSGPLLSVNCESVRAELFKQAVVVKGLIGIGIGTRTASLRSQCPSAESVTARESVNLSANITIIQECDVSVALPPSEDTPAIVRFLVLSMNGVTGIDKDMLTCLSQIYGDLSSENIKILMAGVPAFVRDSMELLGFYNTVPRTQFYPNVQEALLAARNTVLPFHMSVSMNGYRDVIALSCAQSNADLNRQPSPEAVMDSISLLVGPAPNASRALNQDDFDTRYNFAKYRKKKTNTELVKQFAIGDNWILYQSPNSWTQILPITGWINKYHVKDTLGKDILGALYLSLLLLPQAIGFGVVINDVSAAVYSLFIPQIIYAFFGSAQHSSLGALSFTSIMIYCSIEYSSSHLSSISLCCAFIQLIQFLLPLEFIFSYISTSALSGFSVGLFIRTVFRFLPQFLVFRGHDCKSTTAHISRSADTILIIATVVAALVFLIFKWRLSRLLQSKIGFSAPHEFFVLLTVTLIIFFFQPDVAAQSTSRIDLSIPKIGLWAFPSWSTFVDSFAISIYAMTSHMQITKSIAEEKMYKVHRKQELFCFSIISLLSSLFGLLPPSSSYGSSQVNIESSKFSLVANVLSLIPTMLMVHFGAPLFNSLPICAIGIMIITSYNGWFSDLKSIREIFYSSPWDAAIAMAALVSAVVFPNVCIGFIFMLFCSVFAVSLKVQFPRMEVLAKLSDSHFSEENRYEGDCLDTPLRIIRLSGPLLSVNCESVRAELFKQAVVVKGLIGIGIGTRTASLRSQCPSAESVTARESVNLSANITIIQECDVSVALPPSEDTPAIVRFLVLSMNGVTGIDKDMLTCLSQIYGDLSSENIKILMAGVPAFVRDSMELLGFYNTVPRTQFYPNVQEALLAARNTVLPFHMSVSMNGYRDVIALSCAQSNADLNRQPSPEAV

InterPro domains:
  IPR001902 SLC26A/SulP transporter [PTHR11814] (57-659)
  IPR002645 STAS domain [PF01740] (499-654)
  IPR002645 STAS domain [PS50801] (500-658)
  IPR011547 SLC26A/SulP transporter domain [PF00916] (80-437)
  IPR036513 STAS domain superfamily [G3DSA:3.30.750.24] (469-661)
  IPR036513 STAS domain superfamily [SSF52091] (499-658)

Foldseek 3Di:
DPQPQPLQDQPPVRDAQQFPVNVCVVVVPDDDDDDDPPVVVVCCQQCPCVCVLQPDPVNVCSQWVLNVCVVVDDCVPFVVLLLVLLQQLLLQQQLLLQLLCVLLVHSQQSLCLLALLLVLCSTQPPQQLFHWGGCQLLSNLNSLCCVPVVDFLLQLLLLLLVLLVCVLSGVPVVLLVLCDPLLLLLLVLLSLVVLLVSCVVVLVVLPDDPVPDPVVVVVNVVSVVVNVLLVVLLVCLVCCQPPVLVVCCVPVVFRHSSLSVSLQVSLVCCCVPPVPLLVPLVPQNPNDQFDFDDADHDDPSSNLSSNLSSSSQLSQSCVLSVVVCVVVVHDGDSSSVSNSQSVSSNVSSRRRHHGIHTDNVSSVSLVRRGPRSSSSSNSSVVVNVVCSVPVSSSVSSGRSSSSSSSSSSSCPCSVVSVVVLVVCVVPDVLSNVLSNLSSCLCNPDSNNSVSSVVSSVVSVVSVLVCVQQDDKFKWAAADLVDIDGVVVDQHWDALALEIEIEDAEEQELSNLVVVLVVVVVVLVVSVVDDSHNDRDRPPVVVVPPDDVPDPPDPPCPPPVPPPPPPDDDPVPVPPPPPPDDPQRAHEYEYEYQRHDYYDLNNLVSVLVSQVVVVVVRYHYAYEQHDPVVVVVCVVNVSCVRPPSSRYRNHPSSNSSVSCCVRLVWSQRQSPDPDPRPRPRPNPDPCPVVPPPDPDDPD/DPQPQPLQDQPPVRDAQQFPVNVCVVVVPDDDDDDDDPVVVVCCQQQPCVCVCQPDPVNVCSQWVLNVCVVVDDCVVFVVLLLVLLQQLLLQQQLLLQLLCVLLVHSQQSLCLLALLLVLCSTQPPQQLFHWGGCQLLSNLNSLCCVPVVDFLLQLLLLLLVLLVVVLSGVPVVLLVLCDPLLLLLLVLLSLVVLLVSCVVVLVVVPDDCVPDDVPPPVNVVSVVLNVLLVVLLVVLVVCQVPVLVVCCVPVVARHSSLSVSLQVSLVCCCVPPVPLLVPLVPQNPNDQFDFDDADHDDPSSSLSSNLSSSSQLSQSCVLSVVVCVVVVHDGDSSSVSNSQSVSSNVSSRRRHHGIHTDNVSSVSLVRRGPRRSSSSNSSVVVNVVCSVPVSSSVSSGRSSNSSSSSSSSCPCSVVSVVVLVVCVVPDVLSNVLSNLSSCLCNPDSNNSVSSVVSSVVSVVSVLVCVQQDDKFKWAAADLVDIDGVVVDQHWDALALEIEIEDAEEQELSNLVVVLVVVVVVLVVSVPDDSHNDRDRPPVVVVPPDDVPPPDDPPPPPPVPPPPPPDDPPCPVPPPPPPDDPQRAHEYEYEHQRHDYYDLNNLVSVLVSQVVVVVVRYHYAYEQHDPVVVVVCVVNVSCVRPPSSSYRNHPSSNSSVSCCVRLVWSQRQRPDPDDRPRPRPNPDPCVVVVVPPDDDPD

Secondary structure (DSSP, 8-state):
----EE--S--SS------HHHHHHHTT---------HHHHHHHHHHTGGGGGGTSSSHHHHH-THHHHGGG--HHHHHHHHHHHHHHHHHHHHHHHHHHHHHHT-HHHHHHTTHHHHHHHHHH---TT--EE--HHHHHHHHHHHHHH---HHHHHHHHHHHHHHHHHTTGGGGGGGS-HHHHHHHHHHHHHHHHHHHHHHHHTTS-S---SSTTTHHHHHHHHHHHHHHHHHHHHHHIIIIIHHHHHHHTSS---HHHHHHHHHHHHHHHH-HHHHHH-------PPPP--PPPPPPHHHHHHHHHHHHHHHHHHHHHHHHHHHHHT----HHHHHHHHHHHHHHHHHHT-PPPEE-HHHHHHHHHH-SSTHHHHHHTHHHHHHHHHHSHHHHHT--HHHHHHHHHHH-THHHHHHHHHHHHHHH-HHHHHHHHHHHHHHHH-SSHHHHHHHHHHHHHHHHHHHHHS---EEEEESSSS-EEETTTS-PPPPSS-EEEEEEEEEE-GGGHHHHHHHHHHHHHHHHT---------THHHHTTS--SS-----------S---------TTS-----TTS----EEEEEEEEEEEEE-HHHHHHHHHHHHHHHHTTEEEEEES--HHHHHHHHHTTGGGTS-GGGEESSHHHHHHHHHHHH--SEEEEE--SS--EEEEE-----TTTT--------/----EE--S--SS------HHHHHHHTT---------HHHHHHHHHHTGGGGGGTSSSHHHHH-THHHHGGG--HHHHHHHHHHHHHHHHHHHHHHHHHHHHHHT-HHHHHHTTHHHHHHHHHH---TT--EE--HHHHHHHHHHHHHH---HHHHHHHHHHHHHHHHHTTGGGGGGGS-HHHHHHHHHHHHHHHHHHHHHHHHTTTTS--SSSTTTHHHHHHHHHHHHHHHHHHHHHHHHHHHHHHHHHHTSS---HHHHHHHHHHHHHHHH-HHHHHH-------PPPP--PPPPPPHHHHHHHHHHHHHHHHHHHHHHHHHHHHHT----HHHHHHHHHHHHHHHHHHT-PPPEE-HHHHHHHHHH-SSHHHHHHHTHHHHHHHHHHSHHHHHT--HHHHHHHHHHH-THHHHHHHHHHHHHHH-HHHHHHHHHHHHHHHH-SSHHHHHHHHHHHHHHHHHHHHHS---EEEEESSSS-EEETTTS-PPPPSS-EEEEEEEEEE-GGGHHHHHHHHHHHHHHHHT---------THHHHTTS--SS-----------S---------TTS-----TTS--PPEEEEEEEEEEEEE-HHHHHHHHHHHHHHHHTTEEEEEES--HHHHHHHHHTTGGGTS-GGGEESSHHHHHHHHHHHH--SEEEEE--SS--EEEEE----TTTTT--------